Protein AF-0000000084557373 (afdb_homodimer)

Solvent-accessible surface area (backbone atoms only — not comparable to full-atom values): 52326 Å² total; per-residue (Å²): 118,69,63,63,52,48,53,54,51,51,52,50,38,44,52,50,26,46,49,53,50,55,56,46,58,67,79,45,56,65,69,60,87,58,61,68,63,51,48,52,53,48,24,50,53,45,36,50,50,51,52,53,46,55,56,51,35,72,73,43,64,88,55,47,82,65,44,51,60,53,51,51,50,51,53,52,50,52,50,45,64,73,46,31,59,96,45,66,69,60,52,51,45,53,49,46,47,50,52,27,47,60,58,34,40,48,45,40,31,49,40,50,47,50,55,52,50,58,54,45,51,58,51,48,53,50,52,51,53,56,46,60,70,61,66,75,57,59,68,69,60,49,51,53,53,43,53,51,49,50,51,50,49,54,52,50,48,52,50,51,36,51,48,49,40,51,49,52,46,49,53,53,52,50,56,43,50,70,50,48,63,80,59,82,62,86,72,51,75,71,58,46,48,64,63,42,49,48,29,52,40,44,42,49,46,42,53,48,52,52,50,58,40,37,48,69,55,90,44,62,68,62,55,53,44,71,66,34,57,65,51,50,54,46,40,31,51,44,36,52,42,53,53,48,46,45,44,49,46,46,49,33,46,43,32,32,55,50,17,54,51,32,43,52,52,30,54,52,46,52,51,49,42,53,52,51,50,51,49,48,53,54,52,47,49,52,50,51,51,48,50,54,31,44,53,48,37,50,50,32,50,50,54,50,48,50,48,57,68,56,63,75,84,84,72,67,62,58,59,51,50,42,52,50,48,32,49,51,29,49,42,61,64,36,38,74,46,76,24,79,40,70,69,54,14,51,54,47,32,54,50,46,50,53,29,53,76,68,61,30,48,71,49,77,53,46,61,48,66,91,83,57,68,64,60,67,65,52,52,46,52,35,49,51,39,52,52,50,51,38,53,60,34,27,68,63,38,82,77,91,30,46,35,37,37,40,40,53,73,59,88,57,32,40,38,41,37,40,37,20,34,30,70,71,81,80,49,66,51,92,88,50,93,58,68,41,54,84,56,81,61,63,92,69,31,50,56,48,67,48,49,35,39,54,50,20,41,73,36,76,26,44,70,49,79,46,81,43,75,58,88,97,41,32,32,41,35,41,37,39,34,34,48,52,66,75,75,78,72,80,122,121,69,62,62,54,47,52,52,51,50,52,49,38,44,53,50,27,45,49,53,48,54,55,46,57,69,77,44,56,64,69,60,86,58,61,69,63,51,49,53,52,49,25,51,54,46,37,51,50,51,53,54,46,54,55,51,34,72,72,42,65,88,57,45,82,63,42,50,62,53,50,53,49,49,52,52,49,52,50,44,62,73,47,30,57,96,45,65,71,59,52,51,46,54,48,44,47,49,53,28,49,59,58,34,41,48,45,40,31,50,41,51,47,51,52,52,50,58,54,45,50,58,51,48,53,51,54,50,51,57,46,58,72,62,66,76,58,61,68,69,61,50,50,53,52,45,53,52,49,50,51,50,48,52,51,49,48,51,49,51,37,52,50,50,43,53,51,52,46,50,53,55,52,49,55,41,51,70,50,49,64,79,59,80,62,86,72,51,75,71,58,46,47,65,62,40,50,50,29,53,40,45,41,47,46,42,51,47,52,52,50,59,41,38,48,70,54,90,46,62,69,62,55,52,44,69,65,33,58,66,51,49,57,46,40,31,49,44,36,53,42,51,52,46,45,45,46,48,45,47,50,33,48,43,33,33,54,49,17,54,52,32,43,52,52,30,54,52,45,53,51,48,41,52,53,52,51,51,49,49,52,53,50,48,50,51,49,52,51,49,50,54,33,44,53,49,37,52,52,33,50,51,51,50,48,51,49,58,69,55,65,75,84,87,72,66,61,56,58,51,50,42,53,50,49,32,51,51,30,49,44,62,64,37,39,74,46,76,22,79,40,70,69,53,14,50,53,46,33,52,51,46,51,54,28,53,75,69,62,31,48,73,47,76,53,48,62,50,66,91,83,57,68,63,60,66,65,52,51,46,51,33,50,52,40,52,52,51,50,38,52,57,34,28,69,63,38,82,76,90,29,46,36,39,36,39,42,53,73,60,90,57,33,41,38,42,38,40,39,20,34,32,71,70,81,81,50,66,50,93,88,50,95,56,66,41,54,85,58,82,62,64,93,70,34,48,55,47,67,50,48,36,39,54,50,20,42,75,37,75,27,42,72,48,79,47,80,43,74,58,87,96,40,32,32,42,34,42,36,38,33,34,46,51,65,76,76,78,71,81,122

Sequence (982 aa):
MYEEEYVLEALVHILNGWLSFWYGDLFLRRKYANRRKAAIIWITVYVVGQILYGRLVEAYPLYDRFTHVVSYILLLSLLQYFFFEKNLPRQVFVVVSFVAGWEILRFTVSPLAHAVLGLWSPFWGWLLEYFADRDLMPIESLTEYMLMLNRVAIVAVLAICRGLQLGLLFLYLRLIGRHFIRIDEEMTGQESWFLLIPCITVLCIDLTMRLMAYSVDNSALMIIYERVPETLVLLPVVSLLLLGIVVSSVILFRGVIQSKDEERKRLLLENRVADVQHQIEDLQDIYGDMRGLRHDLRGHIANLTAYIRNRSMGENKDLGAYLEGMEKTVARLDFADHTGNPMLDVILHQIRQQAKRKEIDFSVNFHYPKNASFDVYDVSIILNNALQNAIEACEKVKGARNIDLHSYEKGSLFFLEIENDYDGQLVWKTGAELPETTKAEKRVHGIGLDNIQRCARKYNGDVEIRALSKGDKQVFNLTVMLYHREEKSDNMYEEEYVLEALVHILNGWLSFWYGDLFLRRKYANRRKAAIIWITVYVVGQILYGRLVEAYPLYDRFTHVVSYILLLSLLQYFFFEKNLPRQVFVVVSFVAGWEILRFTVSPLAHAVLGLWSPFWGWLLEYFADRDLMPIESLTEYMLMLNRVAIVAVLAICRGLQLGLLFLYLRLIGRHFIRIDEEMTGQESWFLLIPCITVLCIDLTMRLMAYSVDNSALMIIYERVPETLVLLPVVSLLLLGIVVSSVILFRGVIQSKDEERKRLLLENRVADVQHQIEDLQDIYGDMRGLRHDLRGHIANLTAYIRNRSMGENKDLGAYLEGMEKTVARLDFADHTGNPMLDVILHQIRQQAKRKEIDFSVNFHYPKNASFDVYDVSIILNNALQNAIEACEKVKGARNIDLHSYEKGSLFFLEIENDYDGQLVWKTGAELPETTKAEKRVHGIGLDNIQRCARKYNGDVEIRALSKGDKQVFNLTVMLYHREEKSDN

Foldseek 3Di:
DVVLVVVLVLVLLLLLQQLLLVLCVLQFAWPDDDSVVLSVVSSVQSSVLVVVVVVVCVVPVVVPQPVVLVSQLVSQLVSCVPTGDDDVLRSSLSSLLLSLLLLLLCLQLVLVLLVVVVVVVVVLVVVLVVCVVVPPDDNVVSVVVSVVVNVVVSSVSVSVSSVVSSVVSNVLSVLLSVLQSVLPDRDDPVLSCLLVVLSVVSVVVSSVVVVVCCPPDVDDVNVCCVVPVVSSPVSSVVSVVSSVVNSVSSNVSSVVSVVVVVVVVVVVVVVVVVVVVVVVVLVVVLVVLVVVLVVQLVVLVVVLVVVVVVPDDDDPVVNVVSVVSNCVSVVLVQLVAPQVDPLVSSLSSVLVVVCVVLQAAEAEAHHDDPQFPADVVLVSLLVNLVSVLQSVQQSADPDHWYKYWHWDDDVQKIKIKIKIWGPPDFACDVPDPDTWAPDPPPVVTRVRVVSNQVSQVVQPKGKDWDWDDDDPTIMIMIMIMGGGDPDPPPD/DVVLVVVLVLVLLLLLQLLLLVLCVLQFAWPDDDSVVLSVVSSVQSSVLVVVVVVVCVVPVPVCQPVVLVSQLVSQLVSCVPTGDDDVLRSNLSSLLLSLLLLLLCLQLVLVLLVVVVVVVVVLVVVLVVCVVVPPDDNVVVVVVSVVVNVVVSSVSVSVSSVVSSVVSNVLSVLLSVLQSVLPDRDDPVLSCLLVVLSVVSVVVSSVVVVVCCPPDVDDVNVCCVVPVVSSPVSSVVSVVSSVVNSVSSNVSSVVSVVVVVVVVVVVVVVVVVVVVVVVVLVVVLVVLVVVLVVQLVVLVVVLVVVVVVPDDDDCPVNVVSVVSNCVSVVLVQLVAPQVDPLVSSLSSVLVVVCVVLQAAEAEAHHDDPQFQADVVLVSLLVNLVSVLQSVQQSADPDHWYKYWHWDDDVQKIKIKIKIWGPPDFACDVPDPDTWAPDPPPVVIRVRVVSNQVSQVVQPKGKDWDWDDDDPTIMIMIMIMGGGDDDPPPD

InterPro domains:
  IPR032834 Sensor histidine kinase NatK-like, C-terminal domain [PF14501] (376-467)
  IPR032834 Sensor histidine kinase NatK-like, C-terminal domain [cd16935] (343-482)
  IPR036890 Histidine kinase/HSP90-like ATPase superfamily [G3DSA:3.30.565.10] (331-483)
  IPR036890 Histidine kinase/HSP90-like ATPase superfamily [SSF55874] (339-467)

pLDDT: mean 78.46, std 14.44, range [26.12, 96.44]

Secondary structure (DSSP, 8-state):
-HHHHHHHHHHHHHHHHHHHHHHHHHHS-BSSS-HHHHHHHHHHHHHHHHHHHHHHHHH-GGGHHHHHHHHHHHHHHHHHHHHB---HHHHHHHHHHHHHHHHHTHHHHHHHHHHHHHHHHHHHHHHHHHHHHTT-S-HHHHHHHHHHHHHHHHHHHHHHHHHHHHHHHHHHHHHHHHHHTT--SPPPHHHHHHHHHHHHHHHHHHHHHHHHHHHTTSS-THHHHHH-TTHHHHHHHHHHHHHHHHHHHHHHHHHHHHHHHHHHH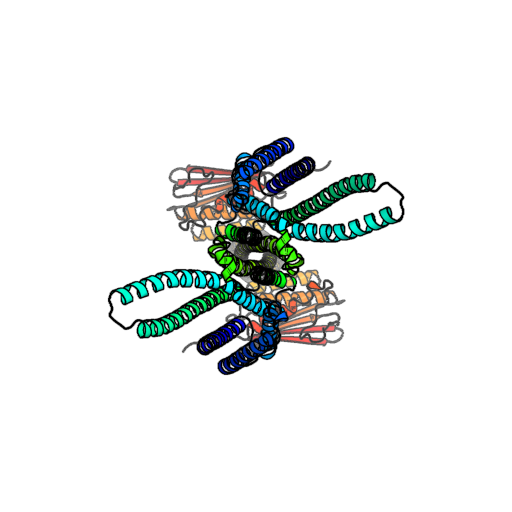HHHHHHHHHHHHHHHHHHHHHHHHHHHHHHHHHHHHHHHHHHHHS---S-THHHHHHHHHHHHHHHHHS-S---SSHHHHHHHHHHHHHHHHTT-EEEEE----TT-SS-HHHHHHHHHHHHHHHHHHHHTS-S--EEEEEEEEETTEEEEEEEEEE-S--B--TT-SSPBP--S-GGGTTHHHHHHHHHHHTTT-EEEEEEEEETTEEEEEEEEEEE--------/-HHHHHHHHHHHHHHHHHHHHHHHHHHS-BSSS-HHHHHHHHHHHHHHHHHHHHHHHHH-GGGHHHHHHHHHHHHHHHHHHHHB---HHHHHHHHHHHHHHHHHTHHHHHHHHHHHHHHHHHHHHHHHHHHHHTT-S-HHHHHHHHHHHHHHHHHHHHHHHHHHHHHHHHHHHHHHHHHHTT--SPPPHHHHHHHHHHHHHHHHHHHHHHHHHHHTTSS-THHHHHH-TTHHHHHHHHHHHHHHHHHHHHHHHHHHHHHHHHHHHHHHHHHHHHHHHHHHHHHHHHHHHHHHHHHHHHHHHHHHHHHHHS---S-THHHHHHHHHHHHHHHHHS-S---SSHHHHHHHHHHHHHHHHTT-EEEEE----TT-SS-HHHHHHHHHHHHHHHHHHHHTS-S--EEEEEEEEETTEEEEEEEEEE-S--B--TT-SSPBP--S-GGGTTHHHHHHHHHHHTTT-EEEEEEEEETTEEEEEEEEEEE--------

Structure (mmCIF, N/CA/C/O backbone):
data_AF-0000000084557373-model_v1
#
loop_
_entity.id
_entity.type
_entity.pdbx_description
1 polymer 'Sensor histidine kinase NatK-like C-terminal domain-containing protein'
#
loop_
_atom_site.group_PDB
_atom_site.id
_atom_site.type_symbol
_atom_site.label_atom_id
_atom_site.label_alt_id
_atom_site.label_comp_id
_atom_site.label_asym_id
_atom_site.label_entity_id
_atom_site.label_seq_id
_atom_site.pdbx_PDB_ins_code
_atom_site.Cartn_x
_atom_site.Cartn_y
_atom_site.Cartn_z
_atom_site.occupancy
_atom_site.B_iso_or_equiv
_atom_site.auth_seq_id
_atom_site.auth_comp_id
_atom_site.auth_asym_id
_atom_site.auth_atom_id
_atom_site.pdbx_PDB_model_num
ATOM 1 N N . MET A 1 1 ? 2.908 27.531 45.469 1 46.22 1 MET A N 1
ATOM 2 C CA . MET A 1 1 ? 2.24 27.312 44.188 1 46.22 1 MET A CA 1
ATOM 3 C C . MET A 1 1 ? 3.184 26.656 43.188 1 46.22 1 MET A C 1
ATOM 5 O O . MET A 1 1 ? 2.787 25.75 42.469 1 46.22 1 MET A O 1
ATOM 9 N N . TYR A 1 2 ? 4.523 27.031 43.562 1 58.41 2 TYR A N 1
ATOM 10 C CA . TYR A 1 2 ? 5.637 26.719 42.656 1 58.41 2 TYR A CA 1
ATOM 11 C C . TYR A 1 2 ? 6.129 25.281 42.906 1 58.41 2 TYR A C 1
ATOM 13 O O . TYR A 1 2 ? 6.453 24.578 41.938 1 58.41 2 TYR A O 1
ATOM 21 N N . GLU A 1 3 ? 5.84 24.828 44.219 1 62.72 3 GLU A N 1
ATOM 22 C CA . GLU A 1 3 ? 6.434 23.516 44.5 1 62.72 3 GLU A CA 1
ATOM 23 C C . GLU A 1 3 ? 5.586 22.391 43.906 1 62.72 3 GLU A C 1
ATOM 25 O O . GLU A 1 3 ? 6.121 21.438 43.344 1 62.72 3 GLU A O 1
ATOM 30 N N . GLU A 1 4 ? 4.262 22.484 44.031 1 68.12 4 GLU A N 1
ATOM 31 C CA . GLU A 1 4 ? 3.365 21.453 43.531 1 68.12 4 GLU A CA 1
ATOM 32 C C . GLU A 1 4 ? 3.449 21.344 42 1 68.12 4 GLU A C 1
ATOM 34 O O . GLU A 1 4 ? 3.379 20.25 41.438 1 68.12 4 GLU A O 1
ATOM 39 N N . GLU A 1 5 ? 3.67 22.375 41.469 1 75.44 5 GLU A N 1
ATOM 40 C CA . GLU A 1 5 ? 3.797 22.375 40 1 75.44 5 GLU A CA 1
ATOM 41 C C . GLU A 1 5 ? 5.066 21.656 39.562 1 75.44 5 GLU A C 1
ATOM 43 O O . GLU A 1 5 ? 5.062 20.953 38.562 1 75.44 5 GLU A O 1
ATOM 48 N N . TYR A 1 6 ? 5.996 21.656 40.531 1 78.19 6 TYR A N 1
ATOM 49 C CA . TYR A 1 6 ? 7.258 21 40.188 1 78.19 6 TYR A CA 1
ATOM 50 C C . TYR A 1 6 ? 7.137 19.484 40.312 1 78.19 6 TYR A C 1
ATOM 52 O O . TYR A 1 6 ? 7.707 18.75 39.5 1 78.19 6 TYR A O 1
ATOM 60 N N . VAL A 1 7 ? 6.312 19.094 41.312 1 83.19 7 VAL A N 1
ATOM 61 C CA . VAL A 1 7 ? 6.129 17.672 41.531 1 83.19 7 VAL A CA 1
ATOM 62 C C . VAL A 1 7 ? 5.344 17.078 40.344 1 83.19 7 VAL A C 1
ATOM 64 O O . VAL A 1 7 ? 5.66 15.992 39.875 1 83.19 7 VAL A O 1
ATOM 67 N N . LEU A 1 8 ? 4.363 17.766 39.938 1 85.75 8 LEU A N 1
ATOM 68 C CA . LEU A 1 8 ? 3.557 17.312 38.812 1 85.75 8 LEU A CA 1
ATOM 69 C C . LEU A 1 8 ? 4.398 17.203 37.562 1 85.75 8 LEU A C 1
ATOM 71 O O . LEU A 1 8 ? 4.277 16.234 36.812 1 85.75 8 LEU A O 1
ATOM 75 N N . GLU A 1 9 ? 5.25 18.109 37.344 1 86.38 9 GLU A N 1
ATOM 76 C CA . GLU A 1 9 ? 6.094 18.109 36.156 1 86.38 9 GLU A CA 1
ATOM 77 C C . GLU A 1 9 ? 7.09 16.953 36.188 1 86.38 9 GLU A C 1
ATOM 79 O O . GLU A 1 9 ? 7.371 16.328 35.156 1 86.38 9 GLU A O 1
ATOM 84 N N . ALA A 1 10 ? 7.539 16.688 37.406 1 86.94 10 ALA A N 1
ATOM 85 C CA . ALA A 1 10 ? 8.469 15.578 37.562 1 86.94 10 ALA A CA 1
ATOM 86 C C . ALA A 1 10 ? 7.785 14.242 37.281 1 86.94 10 ALA A C 1
ATOM 88 O O . ALA A 1 10 ? 8.359 13.375 36.625 1 86.94 10 ALA A O 1
ATOM 89 N N . LEU A 1 11 ? 6.555 14.109 37.719 1 90.19 11 LEU A N 1
ATOM 90 C CA . LEU A 1 11 ? 5.797 12.891 37.469 1 90.19 11 LEU A CA 1
ATOM 91 C C . LEU A 1 11 ? 5.512 12.719 35.969 1 90.19 11 LEU A C 1
ATOM 93 O O . LEU A 1 11 ? 5.562 11.609 35.438 1 90.19 11 LEU A O 1
ATOM 97 N N . VAL A 1 12 ? 5.223 13.797 35.344 1 91.44 12 VAL A N 1
ATOM 98 C CA . VAL A 1 12 ? 4.934 13.758 33.906 1 91.44 12 VAL A CA 1
ATOM 99 C C . VAL A 1 12 ? 6.184 13.352 33.156 1 91.44 12 VAL A C 1
ATOM 101 O O . VAL A 1 12 ? 6.109 12.555 32.219 1 91.44 12 VAL A O 1
ATOM 104 N N . HIS A 1 13 ? 7.32 13.859 33.594 1 91 13 HIS A N 1
ATOM 105 C CA . HIS A 1 13 ? 8.562 13.508 32.906 1 91 13 HIS A CA 1
ATOM 106 C C . HIS A 1 13 ? 8.906 12.039 33.094 1 91 13 HIS A C 1
ATOM 108 O O . HIS A 1 13 ? 9.445 11.391 32.188 1 91 13 HIS A O 1
ATOM 114 N N . ILE A 1 14 ? 8.562 11.523 34.25 1 93.06 14 ILE A N 1
ATOM 115 C CA . ILE A 1 14 ? 8.828 10.117 34.531 1 93.06 14 ILE A CA 1
ATOM 116 C C . ILE A 1 14 ? 7.949 9.242 33.625 1 93.06 14 ILE A C 1
ATOM 118 O O . ILE A 1 14 ? 8.438 8.297 33 1 93.06 14 ILE A O 1
ATOM 122 N N . LEU A 1 15 ? 6.715 9.562 33.562 1 93.5 15 LEU A N 1
ATOM 123 C CA . LEU A 1 15 ? 5.793 8.773 32.75 1 93.5 15 LEU A CA 1
ATOM 124 C C . LEU A 1 15 ? 6.129 8.898 31.266 1 93.5 15 LEU A C 1
ATOM 126 O O . LEU A 1 15 ? 6.02 7.922 30.516 1 93.5 15 LEU A O 1
ATOM 130 N N . ASN A 1 16 ? 6.492 10.094 30.828 1 93.5 16 ASN A N 1
ATOM 131 C CA . ASN A 1 16 ? 6.906 10.305 29.438 1 93.5 16 ASN A CA 1
ATOM 132 C C . ASN A 1 16 ? 8.18 9.531 29.109 1 93.5 16 ASN A C 1
ATOM 134 O O . ASN A 1 16 ? 8.328 9.023 28 1 93.5 16 ASN A O 1
ATOM 138 N N . GLY A 1 17 ? 9.055 9.523 30.141 1 93.81 17 GLY A N 1
ATOM 139 C CA . GLY A 1 17 ? 10.258 8.719 29.969 1 93.81 17 GLY A CA 1
ATOM 140 C C . GLY A 1 17 ? 9.961 7.234 29.828 1 93.81 17 GLY A C 1
ATOM 141 O O . GLY A 1 17 ? 10.555 6.555 28.984 1 93.81 17 GLY A O 1
ATOM 142 N N . TRP A 1 18 ? 9.039 6.824 30.547 1 94.19 18 TRP A N 1
ATOM 143 C CA . TRP A 1 18 ? 8.625 5.426 30.453 1 94.19 18 TRP A CA 1
ATOM 144 C C . TRP A 1 18 ? 7.977 5.137 29.109 1 94.19 18 TRP A C 1
ATOM 146 O O . TRP A 1 18 ? 8.258 4.109 28.484 1 94.19 18 TRP A O 1
ATOM 156 N N . LEU A 1 19 ? 7.145 5.953 28.656 1 94.5 19 LEU A N 1
ATOM 157 C CA . LEU A 1 19 ? 6.461 5.766 27.391 1 94.5 19 LEU A CA 1
ATOM 158 C C . LEU A 1 19 ? 7.453 5.754 26.234 1 94.5 19 LEU A C 1
ATOM 160 O O . LEU A 1 19 ? 7.297 4.992 25.281 1 94.5 19 LEU A O 1
ATOM 164 N N . SER A 1 20 ? 8.414 6.621 26.344 1 94.38 20 SER A N 1
ATOM 165 C CA . SER A 1 20 ? 9.414 6.684 25.281 1 94.38 20 SER A CA 1
ATOM 166 C C . SER A 1 20 ? 10.219 5.391 25.203 1 94.38 20 SER A C 1
ATOM 168 O O . SER A 1 20 ? 10.547 4.926 24.109 1 94.38 20 SER A O 1
ATOM 170 N N . PHE A 1 21 ? 10.508 4.832 26.344 1 94 21 PHE A N 1
ATOM 171 C CA . PHE A 1 21 ? 11.234 3.566 26.359 1 94 21 PHE A CA 1
ATOM 172 C C . PHE A 1 21 ? 10.359 2.432 25.844 1 94 21 PHE A C 1
ATOM 174 O O . PHE A 1 21 ? 10.805 1.617 25.031 1 94 21 PHE A O 1
ATOM 181 N N . TRP A 1 22 ? 9.188 2.375 26.312 1 92.81 22 TRP A N 1
ATOM 182 C CA . TRP A 1 22 ? 8.242 1.351 25.891 1 92.81 22 TRP A CA 1
ATOM 183 C C . TRP A 1 22 ? 8.031 1.396 24.391 1 92.81 22 TRP A C 1
ATOM 185 O O . TRP A 1 22 ? 8.023 0.357 23.719 1 92.81 22 TRP A O 1
ATOM 195 N N . TYR A 1 23 ? 7.926 2.557 23.844 1 93 23 TYR A N 1
ATOM 196 C CA . TYR A 1 23 ? 7.727 2.76 22.406 1 93 23 TYR A CA 1
ATOM 197 C C . TYR A 1 23 ? 8.953 2.32 21.625 1 93 23 TYR A C 1
ATOM 199 O O . TYR A 1 23 ? 8.836 1.675 20.578 1 93 23 TYR A O 1
ATOM 207 N N . GLY A 1 24 ? 10.086 2.65 22.125 1 90.31 24 GLY A N 1
ATOM 208 C CA . GLY A 1 24 ? 11.312 2.215 21.484 1 90.31 24 GLY A CA 1
ATOM 209 C C . GLY A 1 24 ? 11.5 0.708 21.5 1 90.31 24 GLY A C 1
ATOM 210 O O . GLY A 1 24 ? 11.938 0.12 20.516 1 90.31 24 GLY A O 1
ATOM 211 N N . ASP A 1 25 ? 11.086 0.146 22.547 1 89.81 25 ASP A N 1
ATOM 212 C CA . ASP A 1 25 ? 11.242 -1.294 22.734 1 89.81 25 ASP A CA 1
ATOM 213 C C . ASP A 1 25 ? 10.328 -2.07 21.781 1 89.81 25 ASP A C 1
ATOM 215 O O . ASP A 1 25 ? 10.586 -3.234 21.469 1 89.81 25 ASP A O 1
ATOM 219 N N . LEU A 1 26 ? 9.305 -1.461 21.359 1 86.81 26 LEU A N 1
ATOM 220 C CA . LEU A 1 26 ? 8.359 -2.104 20.453 1 86.81 26 LEU A CA 1
ATOM 221 C C . LEU A 1 26 ? 8.945 -2.213 19.047 1 86.81 26 LEU A C 1
ATOM 223 O O . LEU A 1 26 ? 8.648 -3.166 18.312 1 86.81 26 LEU A O 1
ATOM 227 N N . PHE A 1 27 ? 9.867 -1.275 18.672 1 85.75 27 PHE A N 1
ATOM 228 C CA . PHE A 1 27 ? 10.289 -1.181 17.281 1 85.75 27 PHE A CA 1
ATOM 229 C C . PHE A 1 27 ? 11.742 -1.629 17.125 1 85.75 27 PHE A C 1
ATOM 231 O O . PHE A 1 27 ? 12.148 -2.062 16.047 1 85.75 27 PHE A O 1
ATOM 238 N N . LEU A 1 28 ? 12.453 -1.455 18.172 1 86.31 28 LEU A N 1
ATOM 239 C CA . LEU A 1 28 ? 13.891 -1.649 18.047 1 86.31 28 LEU A CA 1
ATOM 240 C C . LEU A 1 28 ? 14.352 -2.848 18.875 1 86.31 28 LEU A C 1
ATOM 242 O O . LEU A 1 28 ? 13.672 -3.24 19.828 1 86.31 28 LEU A O 1
ATOM 246 N N . ARG A 1 29 ? 15.43 -3.393 18.422 1 86.19 29 ARG A N 1
ATOM 247 C CA . ARG A 1 29 ? 16.031 -4.504 19.156 1 86.19 29 ARG A CA 1
ATOM 248 C C . ARG A 1 29 ? 17 -4 20.219 1 86.19 29 ARG A C 1
ATOM 250 O O . ARG A 1 29 ? 17.891 -3.211 19.922 1 86.19 29 ARG A O 1
ATOM 257 N N . ARG A 1 30 ? 16.875 -4.449 21.406 1 88.5 30 ARG A N 1
ATOM 258 C CA . ARG A 1 30 ? 17.672 -3.99 22.547 1 88.5 30 ARG A CA 1
ATOM 259 C C . ARG A 1 30 ? 19.078 -4.602 22.516 1 88.5 30 ARG A C 1
ATOM 261 O O . ARG A 1 30 ? 19.234 -5.766 22.141 1 88.5 30 ARG A O 1
ATOM 268 N N . LYS A 1 31 ? 20.047 -3.744 22.922 1 88.81 31 LYS A N 1
ATOM 269 C CA . LYS A 1 31 ? 21.422 -4.23 23.062 1 88.81 31 LYS A CA 1
ATOM 270 C C . LYS A 1 31 ? 21.594 -5.035 24.344 1 88.81 31 LYS A C 1
ATOM 272 O O . LYS A 1 31 ? 22.375 -5.988 24.391 1 88.81 31 LYS A O 1
ATOM 277 N N . TYR A 1 32 ? 20.797 -4.586 25.297 1 86.88 32 TYR A N 1
ATOM 278 C CA . TYR A 1 32 ? 20.969 -5.184 26.625 1 86.88 32 TYR A CA 1
ATOM 279 C C . TYR A 1 32 ? 19.875 -6.203 26.906 1 86.88 32 TYR A C 1
ATOM 281 O O . TYR A 1 32 ? 18.719 -6.008 26.516 1 86.88 32 TYR A O 1
ATOM 289 N N . ALA A 1 33 ? 20.172 -7.199 27.641 1 84.44 33 ALA A N 1
ATOM 290 C CA . ALA A 1 33 ? 19.266 -8.32 27.891 1 84.44 33 ALA A CA 1
ATOM 291 C C . ALA A 1 33 ? 18.281 -8 29 1 84.44 33 ALA A C 1
ATOM 293 O O . ALA A 1 33 ? 17.109 -8.375 28.922 1 84.44 33 ALA A O 1
ATOM 294 N N . ASN A 1 34 ? 18.703 -7.234 30.016 1 90.12 34 ASN A N 1
ATOM 295 C CA . ASN A 1 34 ? 17.812 -6.949 31.125 1 90.12 34 ASN A CA 1
ATOM 296 C C . ASN A 1 34 ? 16.922 -5.75 30.844 1 90.12 34 ASN A C 1
ATOM 298 O O . ASN A 1 34 ? 17.359 -4.602 30.906 1 90.12 34 ASN A O 1
ATOM 302 N N . ARG A 1 35 ? 15.719 -5.91 30.719 1 90.31 35 ARG A N 1
ATOM 303 C CA . ARG A 1 35 ? 14.766 -4.879 30.328 1 90.31 35 ARG A CA 1
ATOM 304 C C . ARG A 1 35 ? 14.508 -3.904 31.469 1 90.31 35 ARG A C 1
ATOM 306 O O . ARG A 1 35 ? 14.438 -2.691 31.25 1 90.31 35 ARG A O 1
ATOM 313 N N . ARG A 1 36 ? 14.367 -4.395 32.656 1 91.56 36 ARG A N 1
ATOM 314 C CA . ARG A 1 36 ? 14.016 -3.557 33.812 1 91.56 36 ARG A CA 1
ATOM 315 C C . ARG A 1 36 ? 15.141 -2.58 34.125 1 91.56 36 ARG A C 1
ATOM 317 O O . ARG A 1 36 ? 14.898 -1.392 34.344 1 91.56 36 ARG A O 1
ATOM 324 N N . LYS A 1 37 ? 16.344 -3.033 34.156 1 91.75 37 LYS A N 1
ATOM 325 C CA . LYS A 1 37 ? 17.484 -2.164 34.438 1 91.75 37 LYS A CA 1
ATOM 326 C C . LYS A 1 37 ? 17.641 -1.112 33.344 1 91.75 37 LYS A C 1
ATOM 328 O O . LYS A 1 37 ? 17.922 0.054 33.656 1 91.75 37 LYS A O 1
ATOM 333 N N . ALA A 1 38 ? 17.5 -1.519 32.188 1 92.19 38 ALA A N 1
ATOM 334 C CA . ALA A 1 38 ? 17.609 -0.588 31.078 1 92.19 38 ALA A CA 1
ATOM 335 C C . ALA A 1 38 ? 16.531 0.491 31.141 1 92.19 38 ALA A C 1
ATOM 337 O O . ALA A 1 38 ? 16.812 1.665 30.875 1 92.19 38 ALA A O 1
ATOM 338 N N . ALA A 1 39 ? 15.359 0.1 31.5 1 93.38 39 ALA A N 1
ATOM 339 C CA . ALA A 1 39 ? 14.25 1.044 31.609 1 93.38 39 ALA A CA 1
ATOM 340 C C . ALA A 1 39 ? 14.508 2.07 32.719 1 93.38 39 ALA A C 1
ATOM 342 O O . ALA A 1 39 ? 14.258 3.264 32.531 1 93.38 39 ALA A O 1
ATOM 343 N N . ILE A 1 40 ? 15.016 1.615 33.812 1 94.25 40 ILE A N 1
ATOM 344 C CA . ILE A 1 40 ? 15.266 2.498 34.938 1 94.25 40 ILE A CA 1
ATOM 345 C C . ILE A 1 40 ? 16.344 3.508 34.562 1 94.25 40 ILE A C 1
ATOM 347 O O . ILE A 1 40 ? 16.219 4.703 34.844 1 94.25 40 ILE A O 1
ATOM 351 N N . ILE A 1 41 ? 17.375 3.059 33.938 1 93.44 41 ILE A N 1
ATOM 352 C CA . ILE A 1 41 ? 18.469 3.949 33.531 1 93.44 41 ILE A CA 1
ATOM 353 C C . ILE A 1 41 ? 17.953 4.945 32.469 1 93.44 41 ILE A C 1
ATOM 355 O O . ILE A 1 41 ? 18.281 6.133 32.531 1 93.44 41 ILE A O 1
ATOM 359 N N . TRP A 1 42 ? 17.156 4.453 31.562 1 94.25 42 TRP A N 1
ATOM 360 C CA . TRP A 1 42 ? 16.578 5.301 30.531 1 94.25 42 TRP A CA 1
ATOM 361 C C . TRP A 1 42 ? 15.734 6.41 31.156 1 94.25 42 TRP A C 1
ATOM 363 O O . TRP A 1 42 ? 15.891 7.586 30.812 1 94.25 42 TRP A O 1
ATOM 373 N N . ILE A 1 43 ? 14.914 6.039 32.062 1 94.75 43 ILE A N 1
ATOM 374 C CA . ILE A 1 43 ? 13.992 6.98 32.688 1 94.75 43 ILE A CA 1
ATOM 375 C C . ILE A 1 43 ? 14.773 8 33.5 1 94.75 43 ILE A C 1
ATOM 377 O O . ILE A 1 43 ? 14.484 9.195 33.469 1 94.75 43 ILE A O 1
ATOM 381 N N . THR A 1 44 ? 15.789 7.559 34.188 1 93.56 44 THR A N 1
ATOM 382 C CA . THR A 1 44 ? 16.594 8.445 35 1 93.56 44 THR A CA 1
ATOM 383 C C . THR A 1 44 ? 17.328 9.469 34.156 1 93.56 44 THR A C 1
ATOM 385 O O . THR A 1 44 ? 17.328 10.664 34.438 1 93.56 44 THR A O 1
ATOM 388 N N . VAL A 1 45 ? 17.938 9.039 33.094 1 92.75 45 VAL A N 1
ATOM 389 C CA . VAL A 1 45 ? 18.688 9.93 32.219 1 92.75 45 VAL A CA 1
ATOM 390 C C . VAL A 1 45 ? 17.734 10.906 31.531 1 92.75 45 VAL A C 1
ATOM 392 O O . VAL A 1 45 ? 18.047 12.078 31.359 1 92.75 45 VAL A O 1
ATOM 395 N N . TYR A 1 46 ? 16.578 10.352 31.156 1 93 46 TYR A N 1
ATOM 396 C CA . TYR A 1 46 ? 15.578 11.18 30.5 1 93 46 TYR A CA 1
ATOM 397 C C . TYR A 1 46 ? 15.102 12.297 31.438 1 93 46 TYR A C 1
ATOM 399 O O . TYR A 1 46 ? 15.023 13.461 31.031 1 93 46 TYR A O 1
ATOM 407 N N . VAL A 1 47 ? 14.797 11.969 32.656 1 91.75 47 VAL A N 1
ATOM 408 C CA . VAL A 1 47 ? 14.273 12.93 33.625 1 91.75 47 VAL A CA 1
ATOM 409 C C . VAL A 1 47 ? 15.352 13.945 33.969 1 91.75 47 VAL A C 1
ATOM 411 O O . VAL A 1 47 ? 15.094 15.148 34.031 1 91.75 47 VAL A O 1
ATOM 414 N N . VAL A 1 48 ? 16.547 13.5 34.125 1 90.19 48 VAL A N 1
ATOM 415 C CA . VAL A 1 48 ? 17.656 14.391 34.469 1 90.19 48 VAL A CA 1
ATOM 416 C C . VAL A 1 48 ? 17.922 15.336 33.281 1 90.19 48 VAL A C 1
ATOM 418 O O . VAL A 1 48 ? 18.188 16.531 33.5 1 90.19 48 VAL A O 1
ATOM 421 N N . GLY A 1 49 ? 17.859 14.797 32.125 1 87.81 49 GLY A N 1
ATOM 422 C CA . GLY A 1 49 ? 18.047 15.625 30.938 1 87.81 49 GLY A CA 1
ATOM 423 C C . GLY A 1 49 ? 17 16.719 30.812 1 87.81 49 GLY A C 1
ATOM 424 O O . GLY A 1 49 ? 17.312 17.844 30.453 1 87.81 49 GLY A O 1
ATOM 425 N N . GLN A 1 50 ? 15.773 16.359 31.141 1 86 50 GLN A N 1
ATOM 426 C CA . GLN A 1 50 ? 14.688 17.328 31.016 1 86 50 GLN A CA 1
ATOM 427 C C . GLN A 1 50 ? 14.789 18.406 32.094 1 86 50 GLN A C 1
ATOM 429 O O . GLN A 1 50 ? 14.516 19.578 31.844 1 86 50 GLN A O 1
ATOM 434 N N . ILE A 1 51 ? 15.219 18 33.281 1 82.44 51 ILE A N 1
ATOM 435 C CA . ILE A 1 51 ? 15.367 18.953 34.375 1 82.44 51 ILE A CA 1
ATOM 436 C C . ILE A 1 51 ? 16.531 19.906 34.062 1 82.44 51 ILE A C 1
ATOM 438 O O . ILE A 1 51 ? 16.422 21.109 34.281 1 82.44 51 ILE A O 1
ATOM 442 N N . LEU A 1 52 ? 17.594 19.391 33.531 1 82.81 52 LEU A N 1
ATOM 443 C CA . LEU A 1 52 ? 18.75 20.203 33.156 1 82.81 52 LEU A CA 1
ATOM 444 C C . LEU A 1 52 ? 18.391 21.203 32.062 1 82.81 52 LEU A C 1
ATOM 446 O O . LEU A 1 52 ? 18.828 22.344 32.094 1 82.81 52 LEU A O 1
ATOM 450 N N . TYR A 1 53 ? 17.562 20.734 31.172 1 81.19 53 TYR A N 1
ATOM 451 C CA . TYR A 1 53 ? 17.125 21.625 30.109 1 81.19 53 TYR A CA 1
ATOM 452 C C . TYR A 1 53 ? 16.234 22.734 30.656 1 81.19 53 TYR A C 1
ATOM 454 O O . TYR A 1 53 ? 16.344 23.891 30.25 1 81.19 53 TYR A O 1
ATOM 462 N N . GLY A 1 54 ? 15.32 22.391 31.469 1 76 54 GLY A N 1
ATOM 463 C CA . GLY A 1 54 ? 14.461 23.406 32.062 1 76 54 GLY A CA 1
ATOM 464 C C . GLY A 1 54 ? 15.242 24.5 32.781 1 76 54 GLY A C 1
ATOM 465 O O . GLY A 1 54 ? 14.898 25.672 32.656 1 76 54 GLY A O 1
ATOM 466 N N . ARG A 1 55 ? 16.281 24.188 33.375 1 77.19 55 ARG A N 1
ATOM 467 C CA . ARG A 1 55 ? 17.109 25.156 34.094 1 77.19 55 ARG A CA 1
ATOM 468 C C . ARG A 1 55 ? 17.922 26 33.125 1 77.19 55 ARG A C 1
ATOM 470 O O . ARG A 1 55 ? 18.156 27.172 33.344 1 77.19 55 ARG A O 1
ATOM 477 N N . LEU A 1 56 ? 18.297 25.406 32 1 75.38 56 LEU A N 1
ATOM 478 C CA . LEU A 1 56 ? 19.062 26.125 30.984 1 75.38 56 LEU A CA 1
ATOM 479 C C . LEU A 1 56 ? 18.203 27.172 30.297 1 75.38 56 LEU A C 1
ATOM 481 O O . LEU A 1 56 ? 18.688 28.266 29.984 1 75.38 56 LEU A O 1
ATOM 485 N N . VAL A 1 57 ? 16.938 26.828 30.062 1 73.94 57 VAL A N 1
ATOM 486 C CA . VAL A 1 57 ? 16.016 27.734 29.391 1 73.94 57 VAL A CA 1
ATOM 487 C C . VAL A 1 57 ? 15.688 28.906 30.328 1 73.94 57 VAL A C 1
ATOM 489 O O . VAL A 1 57 ? 15.492 30.031 29.859 1 73.94 57 VAL A O 1
ATOM 492 N N . GLU A 1 58 ? 15.5 28.625 31.562 1 69.81 58 GLU A N 1
ATOM 493 C CA . GLU A 1 58 ? 15.266 29.703 32.531 1 69.81 58 GLU A CA 1
ATOM 494 C C . GLU A 1 58 ? 16.438 30.688 32.562 1 69.81 58 GLU A C 1
ATOM 496 O O . GLU A 1 58 ? 16.234 31.891 32.688 1 69.81 58 GLU A O 1
ATOM 501 N N . ALA A 1 59 ? 17.516 30.219 32.281 1 66.12 59 ALA A N 1
ATOM 502 C CA . ALA A 1 59 ? 18.719 31.062 32.312 1 66.12 59 ALA A CA 1
ATOM 503 C C . ALA A 1 59 ? 18.859 31.828 31 1 66.12 59 ALA A C 1
ATOM 505 O O . ALA A 1 59 ? 19.359 32.969 31 1 66.12 59 ALA A O 1
ATOM 506 N N . TYR A 1 60 ? 18.422 31.234 29.859 1 61.94 60 TYR A N 1
ATOM 507 C CA . TYR A 1 60 ? 18.531 31.875 28.547 1 61.94 60 TYR A CA 1
ATOM 508 C C . TYR A 1 60 ? 17.188 31.859 27.828 1 61.94 60 TYR A C 1
ATOM 510 O O . TYR A 1 60 ? 16.891 30.953 27.062 1 61.94 60 TYR A O 1
ATOM 518 N N . PRO A 1 61 ? 16.266 32.812 28.031 1 56.78 61 PRO A N 1
ATOM 519 C CA . PRO A 1 61 ? 14.875 32.812 27.578 1 56.78 61 PRO A CA 1
ATOM 520 C C . PRO A 1 61 ? 14.758 32.875 26.062 1 56.78 61 PRO A C 1
ATOM 522 O O . PRO A 1 61 ? 13.742 32.438 25.5 1 56.78 61 PRO A O 1
ATOM 525 N N . LEU A 1 62 ? 15.641 33.531 25.406 1 50.62 62 LEU A N 1
ATOM 526 C CA . LEU A 1 62 ? 15.539 33.812 23.984 1 50.62 62 LEU A CA 1
ATOM 527 C C . LEU A 1 62 ? 15.32 32.531 23.172 1 50.62 62 LEU A C 1
ATOM 529 O O . LEU A 1 62 ? 14.625 32.562 22.156 1 50.62 62 LEU A O 1
ATOM 533 N N . TYR A 1 63 ? 16.016 31.516 23.656 1 51.53 63 TYR A N 1
ATOM 534 C CA . TYR A 1 63 ? 16.25 30.344 22.797 1 51.53 63 TYR A CA 1
ATOM 535 C C . TYR A 1 63 ? 15.156 29.297 23 1 51.53 63 TYR A C 1
ATOM 537 O O . TYR A 1 63 ? 15.211 28.219 22.422 1 51.53 63 TYR A O 1
ATOM 545 N N . ASP A 1 64 ? 14.102 29.5 23.734 1 57.53 64 ASP A N 1
ATOM 546 C CA . ASP A 1 64 ? 13.242 28.484 24.328 1 57.53 64 ASP A CA 1
ATOM 547 C C . ASP A 1 64 ? 12.352 27.828 23.266 1 57.53 64 ASP A C 1
ATOM 549 O O . ASP A 1 64 ? 12.094 26.625 23.328 1 57.53 64 ASP A O 1
ATOM 553 N N . ARG A 1 65 ? 12.086 28.578 22.141 1 58.03 65 ARG A N 1
ATOM 554 C CA . ARG A 1 65 ? 10.945 28.219 21.312 1 58.03 65 ARG A CA 1
ATOM 555 C C . ARG A 1 65 ? 11.273 27.031 20.406 1 58.03 65 ARG A C 1
ATOM 557 O O . ARG A 1 65 ? 10.461 26.125 20.234 1 58.03 65 ARG A O 1
ATOM 564 N N . PHE A 1 66 ? 12.469 27.109 19.875 1 63.81 66 PHE A N 1
ATOM 565 C CA . PHE A 1 66 ? 12.914 26.094 18.922 1 63.81 66 PHE A CA 1
ATOM 566 C C . PHE A 1 66 ? 13.828 25.078 19.594 1 63.81 66 PHE A C 1
ATOM 568 O O . PHE A 1 66 ? 13.859 23.906 19.188 1 63.81 66 PHE A O 1
ATOM 575 N N . THR A 1 67 ? 14.195 25.5 20.656 1 70.44 67 THR A N 1
ATOM 576 C CA . THR A 1 67 ? 15.32 24.734 21.188 1 70.44 67 THR A CA 1
ATOM 577 C C . THR A 1 67 ? 14.828 23.547 22 1 70.44 67 THR A C 1
ATOM 579 O O . THR A 1 67 ? 15.531 22.531 22.125 1 70.44 67 THR A O 1
ATOM 582 N N . HIS A 1 68 ? 13.531 23.672 22.375 1 77.94 68 HIS A N 1
ATOM 583 C CA . HIS A 1 68 ? 13.039 22.562 23.188 1 77.94 68 HIS A CA 1
ATOM 584 C C . HIS A 1 68 ? 12.859 21.297 22.344 1 77.94 68 HIS A C 1
ATOM 586 O O . HIS A 1 68 ? 13.281 20.219 22.75 1 77.94 68 HIS A O 1
ATOM 592 N N . VAL A 1 69 ? 12.383 21.453 21.172 1 84.12 69 VAL A N 1
ATOM 593 C CA . VAL A 1 69 ? 12.109 20.312 20.312 1 84.12 69 VAL A CA 1
ATOM 594 C C . VAL A 1 69 ? 13.414 19.672 19.875 1 84.12 69 VAL A C 1
ATOM 596 O O . VAL A 1 69 ? 13.547 18.438 19.875 1 84.12 69 VAL A O 1
ATOM 599 N N . VAL A 1 70 ? 14.383 20.484 19.594 1 84.88 70 VAL A N 1
ATOM 600 C CA . VAL A 1 70 ? 15.664 19.984 19.109 1 84.88 70 VAL A CA 1
ATOM 601 C C . VAL A 1 70 ? 16.391 19.25 20.234 1 84.88 70 VAL A C 1
ATOM 603 O O . VAL A 1 70 ? 16.984 18.203 20 1 84.88 70 VAL A O 1
ATOM 606 N N . SER A 1 71 ? 16.312 19.844 21.422 1 85 71 SER A N 1
ATOM 607 C CA . SER A 1 71 ? 16.953 19.219 22.562 1 85 71 SER A CA 1
ATOM 608 C C . SER A 1 71 ? 16.312 17.875 22.891 1 85 71 SER A C 1
ATOM 610 O O . SER A 1 71 ? 16.984 16.922 23.25 1 85 71 SER A O 1
ATOM 612 N N . TYR A 1 72 ? 14.969 17.828 22.703 1 88.19 72 TYR A N 1
ATOM 613 C CA . TYR A 1 72 ? 14.227 16.594 22.938 1 88.19 72 TYR A CA 1
ATOM 614 C C . TYR A 1 72 ? 14.633 15.508 21.953 1 88.19 72 TYR A C 1
ATOM 616 O O . TYR A 1 72 ? 14.875 14.359 22.344 1 88.19 72 TYR A O 1
ATOM 624 N N . ILE A 1 73 ? 14.797 15.906 20.719 1 90.81 73 ILE A N 1
ATOM 625 C CA . ILE A 1 73 ? 15.156 14.977 19.656 1 90.81 73 ILE A CA 1
ATOM 626 C C . ILE A 1 73 ? 16.578 14.469 19.875 1 90.81 73 ILE A C 1
ATOM 628 O O . ILE A 1 73 ? 16.859 13.273 19.734 1 90.81 73 ILE A O 1
ATOM 632 N N . LEU A 1 74 ? 17.422 15.344 20.281 1 90.75 74 LEU A N 1
ATOM 633 C CA . LEU A 1 74 ? 18.828 14.977 20.484 1 90.75 74 LEU A CA 1
ATOM 634 C C . LEU A 1 74 ? 18.969 14.031 21.672 1 90.75 74 LEU A C 1
ATOM 636 O O . LEU A 1 74 ? 19.719 13.055 21.609 1 90.75 74 LEU A O 1
ATOM 640 N N . LEU A 1 75 ? 18.297 14.344 22.734 1 92.56 75 LEU A N 1
ATOM 641 C CA . LEU A 1 75 ? 18.359 13.508 23.938 1 92.56 75 LEU A CA 1
ATOM 642 C C . LEU A 1 75 ? 17.859 12.102 23.641 1 92.56 75 LEU A C 1
ATOM 644 O O . LEU A 1 75 ? 18.531 11.117 24 1 92.56 75 LEU A O 1
ATOM 648 N N . LEU A 1 76 ? 16.75 11.977 22.969 1 94 76 LEU A N 1
ATOM 649 C CA . LEU A 1 76 ? 16.172 10.664 22.688 1 94 76 LEU A CA 1
ATOM 650 C C . LEU A 1 76 ? 17.031 9.914 21.672 1 94 76 LEU A C 1
ATOM 652 O O . LEU A 1 76 ? 17.156 8.688 21.75 1 94 76 LEU A O 1
ATOM 656 N N . SER A 1 77 ? 17.609 10.672 20.766 1 93.38 77 SER A N 1
ATOM 657 C CA . SER A 1 77 ? 18.484 10.031 19.781 1 93.38 77 SER A CA 1
ATOM 658 C C . SER A 1 77 ? 19.719 9.461 20.453 1 93.38 77 SER A C 1
ATOM 660 O O . SER A 1 77 ? 20.188 8.375 20.094 1 93.38 77 SER A O 1
ATOM 662 N N . LEU A 1 78 ? 20.234 10.203 21.359 1 92.81 78 LEU A N 1
ATOM 663 C CA . LEU A 1 78 ? 21.406 9.734 22.109 1 92.81 78 LEU A CA 1
ATOM 664 C C . LEU A 1 78 ? 21.062 8.492 22.922 1 92.81 78 LEU A C 1
ATOM 666 O O . LEU A 1 78 ? 21.859 7.543 22.969 1 92.81 78 LEU A O 1
ATOM 670 N N . LEU A 1 79 ? 19.984 8.508 23.547 1 93.62 79 LEU A N 1
ATOM 671 C CA . LEU A 1 79 ? 19.562 7.355 24.328 1 93.62 79 LEU A CA 1
ATOM 672 C C . LEU A 1 79 ? 19.359 6.129 23.438 1 93.62 79 LEU A C 1
ATOM 674 O O . LEU A 1 79 ? 19.75 5.023 23.812 1 93.62 79 LEU A O 1
ATOM 678 N N . GLN A 1 80 ? 18.781 6.32 22.328 1 92.62 80 GLN A N 1
ATOM 679 C CA . GLN A 1 80 ? 18.547 5.203 21.422 1 92.62 80 GLN A CA 1
ATOM 680 C C . GLN A 1 80 ? 19.859 4.637 20.891 1 92.62 80 GLN A C 1
ATOM 682 O O . GLN A 1 80 ? 19.984 3.43 20.672 1 92.62 80 GLN A O 1
ATOM 687 N N . TYR A 1 81 ? 20.781 5.535 20.656 1 91.19 81 TYR A N 1
ATOM 688 C CA . TYR A 1 81 ? 22.094 5.121 20.172 1 91.19 81 TYR A CA 1
ATOM 689 C C . TYR A 1 81 ? 22.781 4.195 21.156 1 91.19 81 TYR A C 1
ATOM 691 O O . TYR A 1 81 ? 23.422 3.215 20.766 1 91.19 81 TYR A O 1
ATOM 699 N N . PHE A 1 82 ? 22.578 4.398 22.391 1 91.81 82 PHE A N 1
ATOM 700 C CA . PHE A 1 82 ? 23.266 3.631 23.422 1 91.81 82 PHE A CA 1
ATOM 701 C C . PHE A 1 82 ? 22.484 2.369 23.766 1 91.81 82 PHE A C 1
ATOM 703 O O . PHE A 1 82 ? 23.078 1.341 24.109 1 91.81 82 PHE A O 1
ATOM 710 N N . PHE A 1 83 ? 21.25 2.307 23.672 1 92.5 83 PHE A N 1
ATOM 711 C CA . PHE A 1 83 ? 20.453 1.221 24.25 1 92.5 83 PHE A CA 1
ATOM 712 C C . PHE A 1 83 ? 19.969 0.272 23.156 1 92.5 83 PHE A C 1
ATOM 714 O O . PHE A 1 83 ? 19.609 -0.871 23.453 1 92.5 83 PHE A O 1
ATOM 721 N N . PHE A 1 84 ? 19.938 0.656 21.891 1 91.56 84 PHE A N 1
ATOM 722 C CA . PHE A 1 84 ? 19.375 -0.177 20.828 1 91.56 84 PHE A CA 1
ATOM 723 C C . PHE A 1 84 ? 20.391 -0.419 19.734 1 91.56 84 PHE A C 1
ATOM 725 O O . PHE A 1 84 ? 21.375 0.298 19.625 1 91.56 84 PHE A O 1
ATOM 732 N N . GLU A 1 85 ? 20.094 -1.5 18.969 1 89.5 85 GLU A N 1
ATOM 733 C CA . GLU A 1 85 ? 20.969 -1.827 17.828 1 89.5 85 GLU A CA 1
ATOM 734 C C . GLU A 1 85 ? 20.797 -0.812 16.703 1 89.5 85 GLU A C 1
ATOM 736 O O . GLU A 1 85 ? 19.766 -0.149 16.594 1 89.5 85 GLU A O 1
ATOM 741 N N . LYS A 1 86 ? 21.781 -0.809 15.852 1 85.69 86 LYS A N 1
ATOM 742 C CA . LYS A 1 86 ? 21.844 0.236 14.836 1 85.69 86 LYS A CA 1
ATOM 743 C C . LYS A 1 86 ? 20.859 -0.049 13.695 1 85.69 86 LYS A C 1
ATOM 745 O O . LYS A 1 86 ? 20.953 -1.091 13.047 1 85.69 86 LYS A O 1
ATOM 750 N N . ASN A 1 87 ? 19.875 0.815 13.625 1 85.75 87 ASN A N 1
ATOM 751 C CA . ASN A 1 87 ? 18.922 0.929 12.531 1 85.75 87 ASN A CA 1
ATOM 752 C C . ASN A 1 87 ? 18.438 2.367 12.344 1 85.75 87 ASN A C 1
ATOM 754 O O . ASN A 1 87 ? 17.406 2.762 12.898 1 85.75 87 ASN A O 1
ATOM 758 N N . LEU A 1 88 ? 19.094 3.027 11.57 1 86.81 88 LEU A N 1
ATOM 759 C CA . LEU A 1 88 ? 18.984 4.48 11.516 1 86.81 88 LEU A CA 1
ATOM 760 C C . LEU A 1 88 ? 17.578 4.902 11.07 1 86.81 88 LEU A C 1
ATOM 762 O O . LEU A 1 88 ? 16.953 5.742 11.711 1 86.81 88 LEU A O 1
ATOM 766 N N . PRO A 1 89 ? 17.031 4.289 10.008 1 85.44 89 PRO A N 1
ATOM 767 C CA . PRO A 1 89 ? 15.719 4.77 9.562 1 85.44 89 PRO A CA 1
ATOM 768 C C . PRO A 1 89 ? 14.617 4.5 10.586 1 85.44 89 PRO A C 1
ATOM 770 O O . PRO A 1 89 ? 13.758 5.355 10.805 1 85.44 89 PRO A O 1
ATOM 773 N N . ARG A 1 90 ? 14.703 3.469 11.273 1 87.69 90 ARG A N 1
ATOM 774 C CA . ARG A 1 90 ? 13.688 3.143 12.266 1 87.69 90 ARG A CA 1
ATOM 775 C C . ARG A 1 90 ? 13.867 3.99 13.523 1 87.69 90 ARG A C 1
ATOM 777 O O . ARG A 1 90 ? 12.883 4.426 14.125 1 87.69 90 ARG A O 1
ATOM 784 N N . GLN A 1 91 ? 15.07 4.203 13.859 1 90.69 91 GLN A N 1
ATOM 785 C CA . GLN A 1 91 ? 15.359 4.992 15.047 1 90.69 91 GLN A CA 1
ATOM 786 C C . GLN A 1 91 ? 14.891 6.434 14.883 1 90.69 91 GLN A C 1
ATOM 788 O O . GLN A 1 91 ? 14.289 7.008 15.789 1 90.69 91 GLN A O 1
ATOM 793 N N . VAL A 1 92 ? 15.18 6.922 13.68 1 91.31 92 VAL A N 1
ATOM 794 C CA . VAL A 1 92 ? 14.781 8.305 13.414 1 91.31 92 VAL A CA 1
ATOM 795 C C . VAL A 1 92 ? 13.258 8.406 13.414 1 91.31 92 VAL A C 1
ATOM 797 O O . VAL A 1 92 ? 12.695 9.352 13.969 1 91.31 92 VAL A O 1
ATOM 800 N N . PHE A 1 93 ? 12.586 7.438 12.875 1 91.75 93 PHE A N 1
ATOM 801 C CA . PHE A 1 93 ? 11.125 7.449 12.836 1 91.75 93 PHE A CA 1
ATOM 802 C C . PHE A 1 93 ? 10.539 7.375 14.242 1 91.75 93 PHE A C 1
ATOM 804 O O . PHE A 1 93 ? 9.602 8.102 14.57 1 91.75 93 PHE A O 1
ATOM 811 N N . VAL A 1 94 ? 11.109 6.586 15.07 1 92.38 94 VAL A N 1
ATOM 812 C CA . VAL A 1 94 ? 10.602 6.383 16.422 1 92.38 94 VAL A CA 1
ATOM 813 C C . VAL A 1 94 ? 10.766 7.66 17.234 1 92.38 94 VAL A C 1
ATOM 815 O O . VAL A 1 94 ? 9.844 8.078 17.938 1 92.38 94 VAL A O 1
ATOM 818 N N . VAL A 1 95 ? 11.836 8.32 17.078 1 94.62 95 VAL A N 1
ATOM 819 C CA . VAL A 1 95 ? 12.117 9.531 17.844 1 94.62 95 VAL A CA 1
ATOM 820 C C . VAL A 1 95 ? 11.219 10.664 17.375 1 94.62 95 VAL A C 1
ATOM 822 O O . VAL A 1 95 ? 10.547 11.32 18.172 1 94.62 95 VAL A O 1
ATOM 825 N N . VAL A 1 96 ? 11.156 10.812 16.078 1 93.88 96 VAL A N 1
ATOM 826 C CA . VAL A 1 96 ? 10.438 11.953 15.523 1 93.88 96 VAL A CA 1
ATOM 827 C C . VAL A 1 96 ? 8.93 11.758 15.711 1 93.88 96 VAL A C 1
ATOM 829 O O . VAL A 1 96 ? 8.211 12.711 16.016 1 93.88 96 VAL A O 1
ATOM 832 N N . SER A 1 97 ? 8.477 10.57 15.57 1 94.44 97 SER A N 1
ATOM 833 C CA . SER A 1 97 ? 7.055 10.312 15.758 1 94.44 97 SER A CA 1
ATOM 834 C C . SER A 1 97 ? 6.648 10.5 17.219 1 94.44 97 SER A C 1
ATOM 836 O O . SER A 1 97 ? 5.559 11 17.5 1 94.44 97 SER A O 1
ATOM 838 N N . PHE A 1 98 ? 7.488 10.156 18.125 1 96.06 98 PHE A N 1
ATOM 839 C CA . PHE A 1 98 ? 7.203 10.328 19.547 1 96.06 98 PHE A CA 1
ATOM 840 C C . PHE A 1 98 ? 7.16 11.805 19.922 1 96.06 98 PHE A C 1
ATOM 842 O O . PHE A 1 98 ? 6.207 12.258 20.562 1 96.06 98 PHE A O 1
ATOM 849 N N . VAL A 1 99 ? 8.156 12.508 19.516 1 94 99 VAL A N 1
ATOM 850 C CA . VAL A 1 99 ? 8.258 13.922 19.859 1 94 99 VAL A CA 1
ATOM 851 C C . VAL A 1 99 ? 7.109 14.695 19.219 1 94 99 VAL A C 1
ATOM 853 O O . VAL A 1 99 ? 6.516 15.578 19.844 1 94 99 VAL A O 1
ATOM 856 N N . ALA A 1 100 ? 6.82 14.367 17.984 1 94.19 100 ALA A N 1
ATOM 857 C CA . ALA A 1 100 ? 5.715 15.031 17.281 1 94.19 100 ALA A CA 1
ATOM 858 C C . ALA A 1 100 ? 4.395 14.805 18.016 1 94.19 100 ALA A C 1
ATOM 860 O O . ALA A 1 100 ? 3.6 15.727 18.172 1 94.19 100 ALA A O 1
ATOM 861 N N . GLY A 1 101 ? 4.199 13.586 18.5 1 94.31 101 GLY A N 1
ATOM 862 C CA . GLY A 1 101 ? 2.979 13.281 19.219 1 94.31 101 GLY A CA 1
ATOM 863 C C . GLY A 1 101 ? 2.873 14.023 20.547 1 94.31 101 GLY A C 1
ATOM 864 O O . GLY A 1 101 ? 1.83 14.602 20.859 1 94.31 101 GLY A O 1
ATOM 865 N N . TRP A 1 102 ? 3.928 14.102 21.234 1 92.75 102 TRP A N 1
ATOM 866 C CA . TRP A 1 102 ? 3.934 14.742 22.547 1 92.75 102 TRP A CA 1
ATOM 867 C C . TRP A 1 102 ? 3.725 16.25 22.406 1 92.75 102 TRP A C 1
ATOM 869 O O . TRP A 1 102 ? 2.934 16.844 23.141 1 92.75 102 TRP A O 1
ATOM 879 N N . GLU A 1 103 ? 4.312 16.828 21.453 1 90.44 103 GLU A N 1
ATOM 880 C CA . GLU A 1 103 ? 4.281 18.281 21.297 1 90.44 103 GLU A CA 1
ATOM 881 C C . GLU A 1 103 ? 2.914 18.75 20.797 1 90.44 103 GLU A C 1
ATOM 883 O O . GLU A 1 103 ? 2.369 19.734 21.312 1 90.44 103 GLU A O 1
ATOM 888 N N . ILE A 1 104 ? 2.375 18.047 19.891 1 92.19 104 ILE A N 1
ATOM 889 C CA . ILE A 1 104 ? 1.138 18.516 19.281 1 92.19 104 ILE A CA 1
ATOM 890 C C . ILE A 1 104 ? -0.023 18.328 20.25 1 92.19 104 ILE A C 1
ATOM 892 O O . ILE A 1 104 ? -1.009 19.062 20.203 1 92.19 104 ILE A O 1
ATOM 896 N N . LEU A 1 105 ? 0.049 17.375 21.141 1 93.88 105 LEU A N 1
ATOM 897 C CA . LEU A 1 105 ? -1.044 17.078 22.062 1 93.88 105 LEU A CA 1
ATOM 898 C C . LEU A 1 105 ? -1.183 18.188 23.109 1 93.88 105 LEU A C 1
ATOM 900 O O . LEU A 1 105 ? -2.211 18.281 23.781 1 93.88 105 LEU A O 1
ATOM 904 N N . ARG A 1 106 ? -0.194 19.016 23.203 1 87.69 106 ARG A N 1
ATOM 905 C CA . ARG A 1 106 ? -0.295 20.172 24.094 1 87.69 106 ARG A CA 1
ATOM 906 C C . ARG A 1 106 ? -1.426 21.109 23.656 1 87.69 106 ARG A C 1
ATOM 908 O O . ARG A 1 106 ? -2.084 21.719 24.484 1 87.69 106 ARG A O 1
ATOM 915 N N . PHE A 1 107 ? -1.653 21.078 22.391 1 88 107 PHE A N 1
ATOM 916 C CA . PHE A 1 107 ? -2.688 21.953 21.859 1 88 107 PHE A CA 1
ATOM 917 C C . PHE A 1 107 ? -4.066 21.328 22.016 1 88 107 PHE A C 1
ATOM 919 O O . PHE A 1 107 ? -5.082 21.969 21.75 1 88 107 PHE A O 1
ATOM 926 N N . THR A 1 108 ? -4.074 20.156 22.391 1 87.56 108 THR A N 1
ATOM 927 C CA . THR A 1 108 ? -5.355 19.547 22.719 1 87.56 108 THR A CA 1
ATOM 928 C C . THR A 1 108 ? -5.742 19.828 24.172 1 87.56 108 THR A C 1
ATOM 930 O O . THR A 1 108 ? -6.906 20.094 24.469 1 87.56 108 THR A O 1
ATOM 933 N N . VAL A 1 109 ? -4.785 19.953 25.016 1 88.38 109 VAL A N 1
ATOM 934 C CA . VAL A 1 109 ? -5.062 20 26.453 1 88.38 109 VAL A CA 1
ATOM 935 C C . VAL A 1 109 ? -5.129 21.453 26.922 1 88.38 109 VAL A C 1
ATOM 937 O O . VAL A 1 109 ? -5.906 21.797 27.812 1 88.38 109 VAL A O 1
ATOM 940 N N . SER A 1 110 ? -4.414 22.328 26.281 1 84.75 110 SER A N 1
ATOM 941 C CA . SER A 1 110 ? -4.355 23.719 26.719 1 84.75 110 SER A CA 1
ATOM 942 C C . SER A 1 110 ? -5.723 24.391 26.609 1 84.75 110 SER A C 1
ATOM 944 O O . SER A 1 110 ? -6.191 25.016 27.562 1 84.75 110 SER A O 1
ATOM 946 N N . PRO A 1 111 ? -6.371 24.203 25.438 1 85.81 111 PRO A N 1
ATOM 947 C CA . PRO A 1 111 ? -7.707 24.812 25.375 1 85.81 111 PRO A CA 1
ATOM 948 C C . PRO A 1 111 ? -8.688 24.156 26.359 1 85.81 111 PRO A C 1
ATOM 950 O O . PRO A 1 111 ? -9.586 24.828 26.859 1 85.81 111 PRO A O 1
ATOM 953 N N . LEU A 1 112 ? -8.469 22.922 26.625 1 85.94 112 LEU A N 1
ATOM 954 C CA . LEU A 1 112 ? -9.32 22.234 27.578 1 85.94 112 LEU A CA 1
ATOM 955 C C . LEU A 1 112 ? -9.109 22.781 28.984 1 85.94 112 LEU A C 1
ATOM 957 O O . LEU A 1 112 ? -10.07 22.984 29.734 1 85.94 112 LEU A O 1
ATOM 961 N N . ALA A 1 113 ? -7.871 23.078 29.344 1 85.88 113 ALA A N 1
ATOM 962 C CA . ALA A 1 113 ? -7.555 23.641 30.656 1 85.88 113 ALA A CA 1
ATOM 963 C C . ALA A 1 113 ? -8.164 25.031 30.812 1 85.88 113 ALA A C 1
ATOM 965 O O . ALA A 1 113 ? -8.727 25.359 31.859 1 85.88 113 ALA A O 1
ATOM 966 N N . HIS A 1 114 ? -8.109 25.75 29.734 1 83.69 114 HIS A N 1
ATOM 967 C CA . HIS A 1 114 ? -8.672 27.109 29.766 1 83.69 114 HIS A CA 1
ATOM 968 C C . HIS A 1 114 ? -10.195 27.062 29.891 1 83.69 114 HIS A C 1
ATOM 970 O O . HIS A 1 114 ? -10.773 27.859 30.641 1 83.69 114 HIS A O 1
ATOM 976 N N . ALA A 1 115 ? -10.758 26.172 29.188 1 83.56 115 ALA A N 1
ATOM 977 C CA . ALA A 1 115 ? -12.211 26.047 29.219 1 83.56 115 ALA A CA 1
ATOM 978 C C . ALA A 1 115 ? -12.695 25.609 30.594 1 83.56 115 ALA A C 1
ATOM 980 O O . ALA A 1 115 ? -13.68 26.141 31.125 1 83.56 115 ALA A O 1
ATOM 981 N N . VAL A 1 116 ? -11.961 24.734 31.234 1 84.31 116 VAL A N 1
ATOM 982 C CA . VAL A 1 116 ? -12.359 24.219 32.531 1 84.31 116 VAL A CA 1
ATOM 983 C C . VAL A 1 116 ? -12.109 25.266 33.625 1 84.31 116 VAL A C 1
ATOM 985 O O . VAL A 1 116 ? -12.938 25.469 34.5 1 84.31 116 VAL A O 1
ATOM 988 N N . LEU A 1 117 ? -10.984 26.031 33.469 1 83.44 117 LEU A N 1
ATOM 989 C CA . LEU A 1 117 ? -10.664 27.062 34.438 1 83.44 117 LEU A CA 1
ATOM 990 C C . LEU A 1 117 ? -11.609 28.25 34.281 1 83.44 117 LEU A C 1
ATOM 992 O O . LEU A 1 117 ? -11.906 28.938 35.281 1 83.44 117 LEU A O 1
ATOM 996 N N . GLY A 1 118 ? -12.055 28.422 33 1 79.62 118 GLY A N 1
ATOM 997 C CA . GLY A 1 118 ? -13.023 29.484 32.75 1 79.62 118 GLY A CA 1
ATOM 998 C C . GLY A 1 118 ? -14.367 29.219 33.406 1 79.62 118 GLY A C 1
ATOM 999 O O . GLY A 1 118 ? -15.047 30.141 33.844 1 79.62 118 GLY A O 1
ATOM 1000 N N . LEU A 1 119 ? -14.648 27.984 33.5 1 80.38 119 LEU A N 1
ATOM 1001 C CA . LEU A 1 119 ? -15.898 27.594 34.156 1 80.38 119 LEU A CA 1
ATOM 1002 C C . LEU A 1 119 ? -15.758 27.578 35.656 1 80.38 119 LEU A C 1
ATOM 1004 O O . LEU A 1 119 ? -16.734 27.734 36.375 1 80.38 119 LEU A O 1
ATOM 1008 N N . TRP A 1 120 ? -14.516 27.391 36.125 1 78.31 120 TRP A N 1
ATOM 1009 C CA . TRP A 1 120 ? -14.234 27.281 37.562 1 78.31 120 TRP A CA 1
ATOM 1010 C C . TRP A 1 120 ? -14.352 28.641 38.25 1 78.31 120 TRP A C 1
ATOM 1012 O O . TRP A 1 120 ? -14.883 28.734 39.344 1 78.31 120 TRP A O 1
ATOM 1022 N N . SER A 1 121 ? -14.008 29.719 37.438 1 75.31 121 SER A N 1
ATOM 1023 C CA . SER A 1 121 ? -13.961 31.047 38.062 1 75.31 121 SER A CA 1
ATOM 1024 C C . SER A 1 121 ? -15.359 31.531 38.406 1 75.31 121 SER A C 1
ATOM 1026 O O . SER A 1 121 ? -15.609 31.938 39.562 1 75.31 121 SER A O 1
ATOM 1028 N N . PRO A 1 122 ? -16.234 31.375 37.469 1 77.31 122 PRO A N 1
ATOM 1029 C CA . PRO A 1 122 ? -17.578 31.812 37.875 1 77.31 122 PRO A CA 1
ATOM 1030 C C . PRO A 1 122 ? -18.188 30.922 38.938 1 77.31 122 PRO A C 1
ATOM 1032 O O . PRO A 1 122 ? -18.922 31.406 39.812 1 77.31 122 PRO A O 1
ATOM 1035 N N . PHE A 1 123 ? -17.891 29.719 38.906 1 76.94 123 PHE A N 1
ATOM 1036 C CA . PHE A 1 123 ? -18.406 28.797 39.906 1 76.94 123 PHE A CA 1
ATOM 1037 C C . PHE A 1 123 ? -17.875 29.156 41.312 1 76.94 123 PHE A C 1
ATOM 1039 O O . PHE A 1 123 ? -18.625 29.172 42.281 1 76.94 123 PHE A O 1
ATOM 1046 N N . TRP A 1 124 ? -16.734 29.609 41.312 1 74.38 124 TRP A N 1
ATOM 1047 C CA . TRP A 1 124 ? -16.062 29.969 42.562 1 74.38 124 TRP A CA 1
ATOM 1048 C C . TRP A 1 124 ? -16.625 31.281 43.125 1 74.38 124 TRP A C 1
ATOM 1050 O O . TRP A 1 124 ? -16.797 31.422 44.312 1 74.38 124 TRP A O 1
ATOM 1060 N N . GLY A 1 125 ? -16.812 32.094 42.156 1 74.81 125 GLY A N 1
ATOM 1061 C CA . GLY A 1 125 ? -17.438 33.344 42.562 1 74.81 125 GLY A CA 1
ATOM 1062 C C . GLY A 1 125 ? -18.812 33.156 43.188 1 74.81 125 GLY A C 1
ATOM 1063 O O . GLY A 1 125 ? -19.109 33.75 44.219 1 74.81 125 GLY A O 1
ATOM 1064 N N . TRP A 1 126 ? -19.438 32.25 42.594 1 78.81 126 TRP A N 1
ATOM 1065 C CA . TRP A 1 126 ? -20.781 31.953 43.094 1 78.81 126 TRP A CA 1
ATOM 1066 C C . TRP A 1 126 ? -20.703 31.328 44.5 1 78.81 126 TRP A C 1
ATOM 1068 O O . TRP A 1 126 ? -21.484 31.656 45.375 1 78.81 126 TRP A O 1
ATOM 1078 N N . LEU A 1 127 ? -19.781 30.5 44.781 1 75.12 127 LEU A N 1
ATOM 1079 C CA . LEU A 1 127 ? -19.625 29.781 46.031 1 75.12 127 LEU A CA 1
ATOM 1080 C C . LEU A 1 127 ? -19.25 30.75 47.156 1 75.12 127 LEU A C 1
ATOM 1082 O O . LEU A 1 127 ? -19.75 30.625 48.281 1 75.12 127 LEU A O 1
ATOM 1086 N N . LEU A 1 128 ? -18.469 31.797 46.875 1 76.25 128 LEU A N 1
ATOM 1087 C CA . LEU A 1 128 ? -18.047 32.781 47.844 1 76.25 128 LEU A CA 1
ATOM 1088 C C . LEU A 1 128 ? -19.234 33.656 48.281 1 76.25 128 LEU A C 1
ATOM 1090 O O . LEU A 1 128 ? -19.375 33.938 49.469 1 76.25 128 LEU A O 1
ATOM 1094 N N . GLU A 1 129 ? -19.906 33.938 47.219 1 77.88 129 GLU A N 1
ATOM 1095 C CA . GLU A 1 129 ? -21.078 34.75 47.531 1 77.88 129 GLU A CA 1
ATOM 1096 C C . GLU A 1 129 ? -22.094 33.969 48.406 1 77.88 129 GLU A C 1
ATOM 1098 O O . GLU A 1 129 ? -22.688 34.531 49.312 1 77.88 129 GLU A O 1
ATOM 1103 N N . TYR A 1 130 ? -22.172 32.781 48.125 1 79.06 130 TYR A N 1
ATOM 1104 C CA . TYR A 1 130 ? -23.109 31.922 48.844 1 79.06 130 TYR A CA 1
ATOM 1105 C C . TYR A 1 130 ? -22.719 31.781 50.312 1 79.06 130 TYR A C 1
ATOM 1107 O O . TYR A 1 130 ? -23.562 31.859 51.188 1 79.06 130 TYR A O 1
ATOM 1115 N N . PHE A 1 131 ? -21.438 31.703 50.719 1 76.62 131 PHE A N 1
ATOM 1116 C CA . PHE A 1 131 ? -20.984 31.516 52.094 1 76.62 131 PHE A CA 1
ATOM 1117 C C . PHE A 1 131 ? -20.906 32.844 52.812 1 76.62 131 PHE A C 1
ATOM 1119 O O . PHE A 1 131 ? -21.141 32.906 54.031 1 76.62 131 PHE A O 1
ATOM 1126 N N . ALA A 1 132 ? -20.562 33.906 52.062 1 75.88 132 ALA A N 1
ATOM 1127 C CA . ALA A 1 132 ? -20.5 35.219 52.688 1 75.88 132 ALA A CA 1
ATOM 1128 C C . ALA A 1 132 ? -21.891 35.688 53.125 1 75.88 132 ALA A C 1
ATOM 1130 O O . ALA A 1 132 ? -22.031 36.281 54.188 1 75.88 132 ALA A O 1
ATOM 1131 N N . ASP A 1 133 ? -22.828 35.312 52.312 1 77.38 133 ASP A N 1
ATOM 1132 C CA . ASP A 1 133 ? -24.188 35.75 52.625 1 77.38 133 ASP A CA 1
ATOM 1133 C C . ASP A 1 133 ? -24.703 35.062 53.875 1 77.38 133 ASP A C 1
ATOM 1135 O O . ASP A 1 133 ? -25.5 35.625 54.625 1 77.38 133 ASP A O 1
ATOM 1139 N N . ARG A 1 134 ? -24.25 33.938 54.094 1 80.44 134 ARG A N 1
ATOM 1140 C CA . ARG A 1 134 ? -24.828 33.156 55.188 1 80.44 134 ARG A CA 1
ATOM 1141 C C . ARG A 1 134 ? -24 33.312 56.469 1 80.44 134 ARG A C 1
ATOM 1143 O O . ARG A 1 134 ? -24.312 32.688 57.5 1 80.44 134 ARG A O 1
ATOM 1150 N N . ASP A 1 135 ? -23.078 34.25 56.594 1 74.81 135 ASP A N 1
ATOM 1151 C CA . ASP A 1 135 ? -22.281 34.625 57.75 1 74.81 135 ASP A CA 1
ATOM 1152 C C . ASP A 1 135 ? -21.75 33.406 58.469 1 74.81 135 ASP A C 1
ATOM 1154 O O . ASP A 1 135 ? -21.75 33.344 59.719 1 74.81 135 ASP A O 1
ATOM 1158 N N . LEU A 1 136 ? -21.5 32.375 57.875 1 70.06 136 LEU A N 1
ATOM 1159 C CA . LEU A 1 136 ? -21.125 31.141 58.531 1 70.06 136 LEU A CA 1
ATOM 1160 C C . LEU A 1 136 ? -19.672 31.203 59 1 70.06 136 LEU A C 1
ATOM 1162 O O . LEU A 1 136 ? -19.297 30.5 59.938 1 70.06 136 LEU A O 1
ATOM 1166 N N . MET A 1 137 ? -18.812 32 58.375 1 71.88 137 MET A N 1
ATOM 1167 C CA . MET A 1 137 ? -17.406 32.125 58.719 1 71.88 137 MET A CA 1
ATOM 1168 C C . MET A 1 137 ? -16.891 33.531 58.469 1 71.88 137 MET A C 1
ATOM 1170 O O . MET A 1 137 ? -17.438 34.25 57.656 1 71.88 137 MET A O 1
ATOM 1174 N N . PRO A 1 138 ? -15.938 33.938 59.344 1 78.75 138 PRO A N 1
ATOM 1175 C CA . PRO A 1 138 ? -15.375 35.25 59.062 1 78.75 138 PRO A CA 1
ATOM 1176 C C . PRO A 1 138 ? -14.789 35.375 57.656 1 78.75 138 PRO A C 1
ATOM 1178 O O . PRO A 1 138 ? -14.297 34.406 57.094 1 78.75 138 PRO A O 1
ATOM 1181 N N . ILE A 1 139 ? -14.828 36.531 57.062 1 76.31 139 ILE A N 1
ATOM 1182 C CA . ILE A 1 139 ? -14.477 36.844 55.688 1 76.31 139 ILE A CA 1
ATOM 1183 C C . ILE A 1 139 ? -12.992 36.531 55.438 1 76.31 139 ILE A C 1
ATOM 1185 O O . ILE A 1 139 ? -12.609 36.062 54.375 1 76.31 139 ILE A O 1
ATOM 1189 N N . GLU A 1 140 ? -12.195 36.781 56.531 1 79.06 140 GLU A N 1
ATOM 1190 C CA . GLU A 1 140 ? -10.758 36.562 56.406 1 79.06 140 GLU A CA 1
ATOM 1191 C C . GLU A 1 140 ? -10.438 35.062 56.281 1 79.06 140 GLU A C 1
ATOM 1193 O O . GLU A 1 140 ? -9.633 34.656 55.438 1 79.06 140 GLU A O 1
ATOM 1198 N N . SER A 1 141 ? -11.148 34.344 57.156 1 81.06 141 SER A N 1
ATOM 1199 C CA . SER A 1 141 ? -10.93 32.906 57.125 1 81.06 141 SER A CA 1
ATOM 1200 C C . SER A 1 141 ? -11.492 32.281 55.844 1 81.06 141 SER A C 1
ATOM 1202 O O . SER A 1 141 ? -10.891 31.375 55.281 1 81.06 141 SER A O 1
ATOM 1204 N N . LEU A 1 142 ? -12.461 32.906 55.375 1 77.5 142 LEU A N 1
ATOM 1205 C CA . LEU A 1 142 ? -13.094 32.406 54.156 1 77.5 142 LEU A CA 1
ATOM 1206 C C . LEU A 1 142 ? -12.195 32.625 52.938 1 77.5 142 LEU A C 1
ATOM 1208 O O . LEU A 1 142 ? -12.062 31.75 52.062 1 77.5 142 LEU A O 1
ATOM 1212 N N . THR A 1 143 ? -11.469 33.719 52.938 1 78.31 143 THR A N 1
ATOM 1213 C CA . THR A 1 143 ? -10.594 34.062 51.844 1 78.31 143 THR A CA 1
ATOM 1214 C C . THR A 1 143 ? -9.367 33.156 51.812 1 78.31 143 THR A C 1
ATOM 1216 O O . THR A 1 143 ? -8.898 32.781 50.75 1 78.31 143 THR A O 1
ATOM 1219 N N . GLU A 1 144 ? -8.945 32.844 53 1 81.56 144 GLU A N 1
ATOM 1220 C CA . GLU A 1 144 ? -7.777 31.969 53.062 1 81.56 144 GLU A CA 1
ATOM 1221 C C . GLU A 1 144 ? -8.109 30.562 52.562 1 81.56 144 GLU A C 1
ATOM 1223 O O . GLU A 1 144 ? -7.336 29.953 51.844 1 81.56 144 GLU A O 1
ATOM 1228 N N . TYR A 1 145 ? -9.234 30.094 52.969 1 78.38 145 TYR A N 1
ATOM 1229 C CA . TYR A 1 145 ? -9.656 28.766 52.531 1 78.38 145 TYR A CA 1
ATOM 1230 C C . TYR A 1 145 ? -9.938 28.734 51.031 1 78.38 145 TYR A C 1
ATOM 1232 O O . TYR A 1 145 ? -9.617 27.766 50.375 1 78.38 145 TYR A O 1
ATOM 1240 N N . MET A 1 146 ? -10.25 29.844 50.594 1 75.25 146 MET A N 1
ATOM 1241 C CA . MET A 1 146 ? -10.594 29.938 49.156 1 75.25 146 MET A CA 1
ATOM 1242 C C . MET A 1 146 ? -9.336 29.953 48.312 1 75.25 146 MET A C 1
ATOM 1244 O O . MET A 1 146 ? -9.305 29.344 47.25 1 75.25 146 MET A O 1
ATOM 1248 N N . LEU A 1 147 ? -8.414 30.625 48.812 1 80.12 147 LEU A N 1
ATOM 1249 C CA . LEU A 1 147 ? -7.152 30.672 48.062 1 80.12 147 LEU A CA 1
ATOM 1250 C C . LEU A 1 147 ? -6.504 29.297 48 1 80.12 147 LEU A C 1
ATOM 1252 O O . LEU A 1 147 ? -5.957 28.906 46.969 1 80.12 147 LEU A O 1
ATOM 1256 N N . MET A 1 148 ? -6.742 28.625 49.125 1 81.56 148 MET A N 1
ATOM 1257 C CA . MET A 1 148 ? -6.184 27.281 49.156 1 81.56 148 MET A CA 1
ATOM 1258 C C . MET A 1 148 ? -6.949 26.344 48.219 1 81.56 148 MET A C 1
ATOM 1260 O O . MET A 1 148 ? -6.344 25.562 47.5 1 81.56 148 MET A O 1
ATOM 1264 N N . LEU A 1 149 ? -8.211 26.516 48.219 1 78.44 149 LEU A N 1
ATOM 1265 C CA . LEU A 1 149 ? -9.039 25.656 47.375 1 78.44 149 LEU A CA 1
ATOM 1266 C C . LEU A 1 149 ? -8.805 25.969 45.906 1 78.44 149 LEU A C 1
ATOM 1268 O O . LEU A 1 149 ? -8.828 25.062 45.062 1 78.44 149 LEU A O 1
ATOM 1272 N N . ASN A 1 150 ? -8.586 27.203 45.594 1 80.5 150 ASN A N 1
ATOM 1273 C CA . ASN A 1 150 ? -8.312 27.594 44.188 1 80.5 150 ASN A CA 1
ATOM 1274 C C . ASN A 1 150 ? -6.973 27.031 43.719 1 80.5 150 ASN A C 1
ATOM 1276 O O . ASN A 1 150 ? -6.859 26.594 42.562 1 80.5 150 ASN A O 1
ATOM 1280 N N . ARG A 1 151 ? -6.105 27.047 44.625 1 81.44 151 ARG A N 1
ATOM 1281 C CA . ARG A 1 151 ? -4.801 26.5 44.25 1 81.44 151 ARG A CA 1
ATOM 1282 C C . ARG A 1 151 ? -4.883 25 44 1 81.44 151 ARG A C 1
ATOM 1284 O O . ARG A 1 151 ? -4.301 24.5 43.031 1 81.44 151 ARG A O 1
ATOM 1291 N N . VAL A 1 152 ? -5.633 24.406 44.781 1 81.94 152 VAL A N 1
ATOM 1292 C CA . VAL A 1 152 ? -5.789 22.969 44.625 1 81.94 152 VAL A CA 1
ATOM 1293 C C . VAL A 1 152 ? -6.566 22.672 43.344 1 81.94 152 VAL A C 1
ATOM 1295 O O . VAL A 1 152 ? -6.258 21.703 42.656 1 81.94 152 VAL A O 1
ATOM 1298 N N . ALA A 1 153 ? -7.492 23.484 43.094 1 81.5 153 ALA A N 1
ATOM 1299 C CA . ALA A 1 153 ? -8.305 23.281 41.906 1 81.5 153 ALA A CA 1
ATOM 1300 C C . ALA A 1 153 ? -7.465 23.469 40.625 1 81.5 153 ALA A C 1
ATOM 1302 O O . ALA A 1 153 ? -7.605 22.703 39.688 1 81.5 153 ALA A O 1
ATOM 1303 N N . ILE A 1 154 ? -6.586 24.422 40.625 1 83.25 154 ILE A N 1
ATOM 1304 C CA . ILE A 1 154 ? -5.742 24.688 39.469 1 83.25 154 ILE A CA 1
ATOM 1305 C C . ILE A 1 154 ? -4.793 23.516 39.219 1 83.25 154 ILE A C 1
ATOM 1307 O O . ILE A 1 154 ? -4.637 23.047 38.094 1 83.25 154 ILE A O 1
ATOM 1311 N N . VAL A 1 155 ? -4.328 23.016 40.312 1 85.62 155 VAL A N 1
ATOM 1312 C CA . VAL A 1 155 ? -3.387 21.906 40.219 1 85.62 155 VAL A CA 1
ATOM 1313 C C . VAL A 1 155 ? -4.121 20.641 39.75 1 85.62 155 VAL A C 1
ATOM 1315 O O . VAL A 1 155 ? -3.588 19.859 38.969 1 85.62 155 VAL A O 1
ATOM 1318 N N . ALA A 1 156 ? -5.281 20.516 40.219 1 86.38 156 ALA A N 1
ATOM 1319 C CA . ALA A 1 156 ? -6.078 19.359 39.844 1 86.38 156 ALA A CA 1
ATOM 1320 C C . ALA A 1 156 ? -6.418 19.391 38.344 1 86.38 156 ALA A C 1
ATOM 1322 O O . ALA A 1 156 ? -6.359 18.359 37.656 1 86.38 156 ALA A O 1
ATOM 1323 N N . VAL A 1 157 ? -6.773 20.562 37.875 1 86.69 157 VAL A N 1
ATOM 1324 C CA . VAL A 1 157 ? -7.113 20.703 36.469 1 86.69 157 VAL A CA 1
ATOM 1325 C C . VAL A 1 157 ? -5.879 20.422 35.594 1 86.69 157 VAL A C 1
ATOM 1327 O O . VAL A 1 157 ? -5.969 19.734 34.594 1 86.69 157 VAL A O 1
ATOM 1330 N N . LEU A 1 158 ? -4.77 20.891 36.062 1 88.62 158 LEU A N 1
ATOM 1331 C CA . LEU A 1 158 ? -3.533 20.672 35.312 1 88.62 158 LEU A CA 1
ATOM 1332 C C . LEU A 1 158 ? -3.162 19.188 35.312 1 88.62 158 LEU A C 1
ATOM 1334 O O . LEU A 1 158 ? -2.703 18.656 34.312 1 88.62 158 LEU A O 1
ATOM 1338 N N . ALA A 1 159 ? -3.438 18.562 36.438 1 90.31 159 ALA A N 1
ATOM 1339 C CA . ALA A 1 159 ? -3.133 17.141 36.531 1 90.31 159 ALA A CA 1
ATOM 1340 C C . ALA A 1 159 ? -4.031 16.312 35.625 1 90.31 159 ALA A C 1
ATOM 1342 O O . ALA A 1 159 ? -3.568 15.375 34.969 1 90.31 159 ALA A O 1
ATOM 1343 N N . ILE A 1 160 ? -5.238 16.656 35.531 1 90.38 160 ILE A N 1
ATOM 1344 C CA . ILE A 1 160 ? -6.184 15.938 34.688 1 90.38 160 ILE A CA 1
ATOM 1345 C C . ILE A 1 160 ? -5.82 16.156 33.219 1 90.38 160 ILE A C 1
ATOM 1347 O O . ILE A 1 160 ? -5.844 15.203 32.438 1 90.38 160 ILE A O 1
ATOM 1351 N N . CYS A 1 161 ? -5.504 17.359 32.875 1 90.5 161 CYS A N 1
ATOM 1352 C CA . CYS A 1 161 ? -5.141 17.672 31.5 1 90.5 161 CYS A CA 1
ATOM 1353 C C . CYS A 1 161 ? -3.871 16.922 31.094 1 90.5 161 CYS A C 1
ATOM 1355 O O . CYS A 1 161 ? -3.791 16.375 30 1 90.5 161 CYS A O 1
ATOM 1357 N N . ARG A 1 162 ? -2.961 16.875 32.031 1 92.19 162 ARG A N 1
ATOM 1358 C CA . ARG A 1 162 ? -1.721 16.172 31.719 1 92.19 162 ARG A CA 1
ATOM 1359 C C . ARG A 1 162 ? -1.956 14.664 31.625 1 92.19 162 ARG A C 1
ATOM 1361 O O . ARG A 1 162 ? -1.318 13.977 30.828 1 92.19 162 ARG A O 1
ATOM 1368 N N . GLY A 1 163 ? -2.873 14.203 32.469 1 92.75 163 GLY A N 1
ATOM 1369 C CA . GLY A 1 163 ? -3.26 12.805 32.375 1 92.75 163 GLY A CA 1
ATOM 1370 C C . GLY A 1 163 ? -3.906 12.453 31.062 1 92.75 163 GLY A C 1
ATOM 1371 O O . GLY A 1 163 ? -3.615 11.406 30.484 1 92.75 163 GLY A O 1
ATOM 1372 N N . LEU A 1 164 ? -4.723 13.344 30.609 1 93.5 164 LEU A N 1
ATOM 1373 C CA . LEU A 1 164 ? -5.363 13.156 29.312 1 93.5 164 LEU A CA 1
ATOM 1374 C C . LEU A 1 164 ? -4.332 13.195 28.188 1 93.5 164 LEU A C 1
ATOM 1376 O O . LEU A 1 164 ? -4.426 12.43 27.219 1 93.5 164 LEU A O 1
ATOM 1380 N N . GLN A 1 165 ? -3.42 14.086 28.328 1 94.94 165 GLN A N 1
ATOM 1381 C CA . GLN A 1 165 ? -2.354 14.18 27.328 1 94.94 165 GLN A CA 1
ATOM 1382 C C . GLN A 1 165 ? -1.562 12.883 27.25 1 94.94 165 GLN A C 1
ATOM 1384 O O . GLN A 1 165 ? -1.304 12.375 26.156 1 94.94 165 GLN A O 1
ATOM 1389 N N . LEU A 1 166 ? -1.243 12.32 28.375 1 95.38 166 LEU A N 1
ATOM 1390 C CA . LEU A 1 166 ? -0.485 11.078 28.422 1 95.38 166 LEU A CA 1
ATOM 1391 C C . LEU A 1 166 ? -1.323 9.906 27.922 1 95.38 166 LEU A C 1
ATOM 1393 O O . LEU A 1 166 ? -0.807 9.016 27.25 1 95.38 166 LEU A O 1
ATOM 1397 N N . GLY A 1 167 ? -2.598 9.922 28.25 1 94.81 167 GLY A N 1
ATOM 1398 C CA . GLY A 1 167 ? -3.49 8.891 27.75 1 94.81 167 GLY A CA 1
ATOM 1399 C C . GLY A 1 167 ? -3.633 8.891 26.25 1 94.81 167 GLY A C 1
ATOM 1400 O O . GLY A 1 167 ? -3.588 7.836 25.609 1 94.81 167 GLY A O 1
ATOM 1401 N N . LEU A 1 168 ? -3.781 10.047 25.656 1 95.44 168 LEU A N 1
ATOM 1402 C CA . LEU A 1 168 ? -3.898 10.164 24.219 1 95.44 168 LEU A CA 1
ATOM 1403 C C . LEU A 1 168 ? -2.594 9.781 23.531 1 95.44 168 LEU A C 1
ATOM 1405 O O . LEU A 1 168 ? -2.607 9.172 22.453 1 95.44 168 LEU A O 1
ATOM 1409 N N . LEU A 1 169 ? -1.496 10.18 24.188 1 96.38 169 LEU A N 1
ATOM 1410 C CA . LEU A 1 169 ? -0.198 9.789 23.641 1 96.38 169 LEU A CA 1
ATOM 1411 C C . LEU A 1 169 ? -0.041 8.273 23.641 1 96.38 169 LEU A C 1
ATOM 1413 O O . LEU A 1 169 ? 0.445 7.695 22.656 1 96.38 169 LEU A O 1
ATOM 1417 N N . PHE A 1 170 ? -0.494 7.672 24.703 1 95.94 170 PHE A N 1
ATOM 1418 C CA . PHE A 1 170 ? -0.419 6.219 24.797 1 95.94 170 PHE A CA 1
ATOM 1419 C C . PHE A 1 170 ? -1.241 5.555 23.703 1 95.94 170 PHE A C 1
ATOM 1421 O O . PHE A 1 170 ? -0.782 4.605 23.062 1 95.94 170 PHE A O 1
ATOM 1428 N N . LEU A 1 171 ? -2.391 6 23.516 1 94.69 171 LEU A N 1
ATOM 1429 C CA . LEU A 1 171 ? -3.26 5.449 22.484 1 94.69 171 LEU A CA 1
ATOM 1430 C C . LEU A 1 171 ? -2.646 5.641 21.094 1 94.69 171 LEU A C 1
ATOM 1432 O O . LEU A 1 171 ? -2.68 4.727 20.266 1 94.69 171 LEU A O 1
ATOM 1436 N N . TYR A 1 172 ? -2.111 6.777 20.812 1 95.69 172 TYR A N 1
ATOM 1437 C CA . TYR A 1 172 ? -1.447 7.109 19.547 1 95.69 172 TYR A CA 1
ATOM 1438 C C . TYR A 1 172 ? -0.266 6.18 19.297 1 95.69 172 TYR A C 1
ATOM 1440 O O . TYR A 1 172 ? -0.141 5.609 18.219 1 95.69 172 TYR A O 1
ATOM 1448 N N . LEU A 1 173 ? 0.551 5.934 20.328 1 95.12 173 LEU A N 1
ATOM 1449 C CA . LEU A 1 173 ? 1.73 5.086 20.188 1 95.12 173 LEU A CA 1
ATOM 1450 C C . LEU A 1 173 ? 1.333 3.621 20.047 1 95.12 173 LEU A C 1
ATOM 1452 O O . LEU A 1 173 ? 1.964 2.875 19.297 1 95.12 173 LEU A O 1
ATOM 1456 N N . ARG A 1 174 ? 0.281 3.246 20.688 1 93.38 174 ARG A N 1
ATOM 1457 C CA . ARG A 1 174 ? -0.207 1.874 20.594 1 93.38 174 ARG A CA 1
ATOM 1458 C C . ARG A 1 174 ? -0.739 1.578 19.188 1 93.38 174 ARG A C 1
ATOM 1460 O O . ARG A 1 174 ? -0.527 0.487 18.656 1 93.38 174 ARG A O 1
ATOM 1467 N N . LEU A 1 175 ? -1.349 2.512 18.609 1 92.31 175 LEU A N 1
ATOM 1468 C CA . LEU A 1 175 ? -1.896 2.338 17.266 1 92.31 175 LEU A CA 1
ATOM 1469 C C . LEU A 1 175 ? -0.778 2.213 16.234 1 92.31 175 LEU A C 1
ATOM 1471 O O . LEU A 1 175 ? -0.853 1.378 15.328 1 92.31 175 LEU A O 1
ATOM 1475 N N . ILE A 1 176 ? 0.196 3.033 16.406 1 92.25 176 ILE A N 1
ATOM 1476 C CA . ILE A 1 176 ? 1.34 2.959 15.508 1 92.25 176 ILE A CA 1
ATOM 1477 C C . ILE A 1 176 ? 2.039 1.611 15.672 1 92.25 176 ILE A C 1
ATOM 1479 O O . ILE A 1 176 ? 2.377 0.958 14.68 1 92.25 176 ILE A O 1
ATOM 1483 N N . GLY A 1 177 ? 2.254 1.222 16.922 1 88.62 177 GLY A N 1
ATOM 1484 C CA . GLY A 1 177 ? 2.939 -0.026 17.203 1 88.62 177 GLY A CA 1
ATOM 1485 C C . GLY A 1 177 ? 2.223 -1.244 16.656 1 88.62 177 GLY A C 1
ATOM 1486 O O . GLY A 1 177 ? 2.855 -2.158 16.125 1 88.62 177 GLY A O 1
ATOM 1487 N N . ARG A 1 178 ? 1.005 -1.305 16.641 1 86.19 178 ARG A N 1
ATOM 1488 C CA . ARG A 1 178 ? 0.2 -2.43 16.188 1 86.19 178 ARG A CA 1
ATOM 1489 C C . ARG A 1 178 ? 0.339 -2.617 14.68 1 86.19 178 ARG A C 1
ATOM 1491 O O . ARG A 1 178 ? 0.393 -3.75 14.188 1 86.19 178 ARG A O 1
ATOM 1498 N N . HIS A 1 179 ? 0.504 -1.571 13.969 1 83.44 179 HIS A N 1
ATOM 1499 C CA . HIS A 1 179 ? 0.503 -1.662 12.516 1 83.44 179 HIS A CA 1
ATOM 1500 C C . HIS A 1 179 ? 1.925 -1.672 11.961 1 83.44 179 HIS A C 1
ATOM 1502 O O . HIS A 1 179 ? 2.154 -2.121 10.836 1 83.44 179 HIS A O 1
ATOM 1508 N N . PHE A 1 180 ? 2.92 -1.19 12.695 1 78 180 PHE A N 1
ATOM 1509 C CA . PHE A 1 180 ? 4.297 -1.094 12.219 1 78 180 PHE A CA 1
ATOM 1510 C C . PHE A 1 180 ? 5.035 -2.408 12.43 1 78 180 PHE A C 1
ATOM 1512 O O . PHE A 1 180 ? 5.918 -2.764 11.648 1 78 180 PHE A O 1
ATOM 1519 N N . ILE A 1 181 ? 4.93 -3.15 13.516 1 63.97 181 ILE A N 1
ATOM 1520 C CA . ILE A 1 181 ? 5.641 -4.352 13.938 1 63.97 181 ILE A CA 1
ATOM 1521 C C . ILE A 1 181 ? 5.648 -5.367 12.797 1 63.97 181 ILE A C 1
ATOM 1523 O O . ILE A 1 181 ? 6.625 -6.102 12.617 1 63.97 181 ILE A O 1
ATOM 1527 N N . ARG A 1 182 ? 4.863 -5.352 11.953 1 60.22 182 ARG A N 1
ATOM 1528 C CA . ARG A 1 182 ? 4.762 -6.422 10.961 1 60.22 182 ARG A CA 1
ATOM 1529 C C . ARG A 1 182 ? 5.613 -6.113 9.734 1 60.22 182 ARG A C 1
ATOM 1531 O O . ARG A 1 182 ? 5.578 -6.855 8.75 1 60.22 182 ARG A O 1
ATOM 1538 N N . ILE A 1 183 ? 6.426 -5.004 9.945 1 59.19 183 ILE A N 1
ATOM 1539 C CA . ILE A 1 183 ? 7.254 -4.609 8.812 1 59.19 183 ILE A CA 1
ATOM 1540 C C . ILE A 1 183 ? 8.672 -5.141 9 1 59.19 183 ILE A C 1
ATOM 1542 O O . ILE A 1 183 ? 9.492 -4.516 9.68 1 59.19 183 ILE A O 1
ATOM 1546 N N . ASP A 1 184 ? 8.953 -6.312 8.992 1 60.47 184 ASP A N 1
ATOM 1547 C CA . ASP A 1 184 ? 10.258 -6.922 9.227 1 60.47 184 ASP A CA 1
ATOM 1548 C C . ASP A 1 184 ? 11.234 -6.59 8.102 1 60.47 184 ASP A C 1
ATOM 1550 O O . ASP A 1 184 ? 12.43 -6.855 8.211 1 60.47 184 ASP A O 1
ATOM 1554 N N . GLU A 1 185 ? 10.758 -5.863 7.141 1 64.62 185 GLU A N 1
ATOM 1555 C CA . GLU A 1 185 ? 11.641 -5.703 5.988 1 64.62 185 GLU A CA 1
ATOM 1556 C C . GLU A 1 185 ? 12.453 -4.414 6.09 1 64.62 185 GLU A C 1
ATOM 1558 O O . GLU A 1 185 ? 12.016 -3.447 6.715 1 64.62 185 GLU A O 1
ATOM 1563 N N . GLU A 1 186 ? 13.688 -4.512 5.738 1 68.88 186 GLU A N 1
ATOM 1564 C CA . GLU A 1 186 ? 14.547 -3.334 5.637 1 68.88 186 GLU A CA 1
ATOM 1565 C C . GLU A 1 186 ? 13.906 -2.258 4.77 1 68.88 186 GLU A C 1
ATOM 1567 O O . GLU A 1 186 ? 13.43 -2.543 3.668 1 68.88 186 GLU A O 1
ATOM 1572 N N . MET A 1 187 ? 13.703 -1.234 5.398 1 73.12 187 MET A N 1
ATOM 1573 C CA . MET A 1 187 ? 13.078 -0.116 4.699 1 73.12 187 MET A CA 1
ATOM 1574 C C . MET A 1 187 ? 14.086 0.597 3.799 1 73.12 187 MET A C 1
ATOM 1576 O O . MET A 1 187 ? 15.219 0.841 4.203 1 73.12 187 MET A O 1
ATOM 1580 N N . THR A 1 188 ? 13.688 0.792 2.568 1 74.81 188 THR A N 1
ATOM 1581 C CA . THR A 1 188 ? 14.508 1.582 1.66 1 74.81 188 THR A CA 1
ATOM 1582 C C . THR A 1 188 ? 14.445 3.062 2.023 1 74.81 188 THR A C 1
ATOM 1584 O O . THR A 1 188 ? 13.57 3.488 2.775 1 74.81 188 THR A O 1
ATOM 1587 N N . GLY A 1 189 ? 15.414 3.787 1.672 1 72.19 189 GLY A N 1
ATOM 1588 C CA . GLY A 1 189 ? 15.492 5.215 1.937 1 72.19 189 GLY A CA 1
ATOM 1589 C C . GLY A 1 189 ? 14.266 5.973 1.479 1 72.19 189 GLY A C 1
ATOM 1590 O O . GLY A 1 189 ? 13.75 6.828 2.203 1 72.19 189 GLY A O 1
ATOM 1591 N N . GLN A 1 190 ? 13.711 5.625 0.406 1 74.62 190 GLN A N 1
ATOM 1592 C CA . GLN A 1 190 ? 12.539 6.312 -0.131 1 74.62 190 GLN A CA 1
ATOM 1593 C C . GLN A 1 190 ? 11.297 6 0.691 1 74.62 190 GLN A C 1
ATOM 1595 O O . GLN A 1 190 ? 10.477 6.887 0.945 1 74.62 190 GLN A O 1
ATOM 1600 N N . GLU A 1 191 ? 11.32 4.832 1.192 1 77.56 191 GLU A N 1
ATOM 1601 C CA . GLU A 1 191 ? 10.164 4.418 1.987 1 77.56 191 GLU A CA 1
ATOM 1602 C C . GLU A 1 191 ? 10.172 5.086 3.359 1 77.56 191 GLU A C 1
ATOM 1604 O O . GLU A 1 191 ? 9.117 5.453 3.881 1 77.56 191 GLU A O 1
ATOM 1609 N N . SER A 1 192 ? 11.352 5.336 3.801 1 82.31 192 SER A N 1
ATOM 1610 C CA . SER A 1 192 ? 11.477 5.996 5.098 1 82.31 192 SER A CA 1
ATOM 1611 C C . SER A 1 192 ? 10.977 7.434 5.031 1 82.31 192 SER A C 1
ATOM 1613 O O . SER A 1 192 ? 10.398 7.941 5.996 1 82.31 192 SER A O 1
ATOM 1615 N N . TRP A 1 193 ? 11.086 8.008 3.902 1 84.81 193 TRP A N 1
ATOM 1616 C CA . TRP A 1 193 ? 10.672 9.398 3.752 1 84.81 193 TRP A CA 1
ATOM 1617 C C . TRP A 1 193 ? 9.156 9.516 3.787 1 84.81 193 TRP A C 1
ATOM 1619 O O . TRP A 1 193 ? 8.617 10.5 4.297 1 84.81 193 TRP A O 1
ATOM 1629 N N . PHE A 1 194 ? 8.484 8.523 3.365 1 85.62 194 PHE A N 1
ATOM 1630 C CA . PHE A 1 194 ? 7.027 8.555 3.365 1 85.62 194 PHE A CA 1
ATOM 1631 C C . PHE A 1 194 ? 6.484 8.508 4.789 1 85.62 194 PHE A C 1
ATOM 1633 O O . PHE A 1 194 ? 5.418 9.062 5.07 1 85.62 194 PHE A O 1
ATOM 1640 N N . LEU A 1 195 ? 7.266 7.965 5.656 1 87.62 195 LEU A N 1
ATOM 1641 C CA . LEU A 1 195 ? 6.832 7.871 7.047 1 87.62 195 LEU A CA 1
ATOM 1642 C C . LEU A 1 195 ? 7.246 9.109 7.832 1 87.62 195 LEU A C 1
ATOM 1644 O O . LEU A 1 195 ? 6.551 9.523 8.766 1 87.62 195 LEU A O 1
ATOM 1648 N N . LEU A 1 196 ? 8.344 9.758 7.391 1 90.69 196 LEU A N 1
ATOM 1649 C CA . LEU A 1 196 ? 8.922 10.859 8.148 1 90.69 196 LEU A CA 1
ATOM 1650 C C . LEU A 1 196 ? 8.242 12.18 7.797 1 90.69 196 LEU A C 1
ATOM 1652 O O . LEU A 1 196 ? 8.141 13.078 8.633 1 90.69 196 LEU A O 1
ATOM 1656 N N . ILE A 1 197 ? 7.688 12.305 6.668 1 89.25 197 ILE A N 1
ATOM 1657 C CA . ILE A 1 197 ? 7.156 13.57 6.18 1 89.25 197 ILE A CA 1
ATOM 1658 C C . ILE A 1 197 ? 5.973 14 7.047 1 89.25 197 ILE A C 1
ATOM 1660 O O . ILE A 1 197 ? 5.914 15.148 7.504 1 89.25 197 ILE A O 1
ATOM 1664 N N . PRO A 1 198 ? 5.035 13.117 7.355 1 92.19 198 PRO A N 1
ATOM 1665 C CA . PRO A 1 198 ? 3.93 13.547 8.219 1 92.19 198 PRO A CA 1
ATOM 1666 C C . PRO A 1 198 ? 4.395 13.961 9.609 1 92.19 198 PRO A C 1
ATOM 1668 O O . PRO A 1 198 ? 3.854 14.906 10.188 1 92.19 198 PRO A O 1
ATOM 1671 N N . CYS A 1 199 ? 5.414 13.336 10.109 1 93.69 199 CYS A N 1
ATOM 1672 C CA . CYS A 1 199 ? 5.926 13.664 11.438 1 93.69 199 CYS A CA 1
ATOM 1673 C C . CYS A 1 199 ? 6.602 15.031 11.438 1 93.69 199 CYS A C 1
ATOM 1675 O O . CYS A 1 199 ? 6.387 15.836 12.352 1 93.69 199 CYS A O 1
ATOM 1677 N N . ILE A 1 200 ? 7.371 15.273 10.414 1 91.69 200 ILE A N 1
ATOM 1678 C CA . ILE A 1 200 ? 8.055 16.562 10.297 1 91.69 200 ILE A CA 1
ATOM 1679 C C . ILE A 1 200 ? 7.031 17.672 10.125 1 91.69 200 ILE A C 1
ATOM 1681 O O . ILE A 1 200 ? 7.191 18.766 10.68 1 91.69 200 ILE A O 1
ATOM 1685 N N . THR A 1 201 ? 5.984 17.359 9.43 1 92.25 201 THR A N 1
ATOM 1686 C CA . THR A 1 201 ? 4.934 18.344 9.219 1 92.25 201 THR A CA 1
ATOM 1687 C C . THR A 1 201 ? 4.246 18.688 10.539 1 92.25 201 THR A C 1
ATOM 1689 O O . THR A 1 201 ? 3.98 19.859 10.82 1 92.25 201 THR A O 1
ATOM 1692 N N . VAL A 1 202 ? 4 17.672 11.305 1 93.06 202 VAL A N 1
ATOM 1693 C CA . VAL A 1 202 ? 3.361 17.906 12.602 1 93.06 202 VAL A CA 1
ATOM 1694 C C . VAL A 1 202 ? 4.254 18.781 13.469 1 93.06 202 VAL A C 1
ATOM 1696 O O . VAL A 1 202 ? 3.771 19.719 14.109 1 93.06 202 VAL A O 1
ATOM 1699 N N . LEU A 1 203 ? 5.535 18.609 13.414 1 91.81 203 LEU A N 1
ATOM 1700 C CA . LEU A 1 203 ? 6.473 19.391 14.211 1 91.81 203 LEU A CA 1
ATOM 1701 C C . LEU A 1 203 ? 6.531 20.828 13.719 1 91.81 203 LEU A C 1
ATOM 1703 O O . LEU A 1 203 ? 6.582 21.766 14.516 1 91.81 203 LEU A O 1
ATOM 1707 N N . CYS A 1 204 ? 6.465 20.969 12.469 1 89.25 204 CYS A N 1
ATOM 1708 C CA . CYS A 1 204 ? 6.508 22.312 11.906 1 89.25 204 CYS A CA 1
ATOM 1709 C C . CYS A 1 204 ? 5.234 23.078 12.242 1 89.25 204 CYS A C 1
ATOM 1711 O O . CYS A 1 204 ? 5.289 24.281 12.516 1 89.25 204 CYS A O 1
ATOM 1713 N N . ILE A 1 205 ? 4.172 22.375 12.188 1 89.62 205 ILE A N 1
ATOM 1714 C CA . ILE A 1 205 ? 2.904 23.016 12.516 1 89.62 205 ILE A CA 1
ATOM 1715 C C . ILE A 1 205 ? 2.881 23.391 14 1 89.62 205 ILE A C 1
ATOM 1717 O O . ILE A 1 205 ? 2.402 24.453 14.367 1 89.62 205 ILE A O 1
ATOM 1721 N N . ASP A 1 206 ? 3.365 22.5 14.766 1 88 206 ASP A N 1
ATOM 1722 C CA . ASP A 1 206 ? 3.459 22.797 16.188 1 88 206 ASP A CA 1
ATOM 1723 C C . ASP A 1 206 ? 4.297 24.047 16.453 1 88 206 ASP A C 1
ATOM 1725 O O . ASP A 1 206 ? 3.891 24.922 17.203 1 88 206 ASP A O 1
ATOM 1729 N N . LEU A 1 207 ? 5.398 24.141 15.805 1 85.75 207 LEU A N 1
ATOM 1730 C CA . LEU A 1 207 ? 6.293 25.281 15.953 1 85.75 207 LEU A CA 1
ATOM 1731 C C . LEU A 1 207 ? 5.617 26.562 15.492 1 85.75 207 LEU A C 1
ATOM 1733 O O . LEU A 1 207 ? 5.711 27.594 16.156 1 85.75 207 LEU A O 1
ATOM 1737 N N . THR A 1 208 ? 4.918 26.469 14.453 1 82.56 208 THR A N 1
ATOM 1738 C CA . THR A 1 208 ? 4.246 27.641 13.898 1 82.56 208 THR A CA 1
ATOM 1739 C C . THR A 1 208 ? 3.125 28.094 14.828 1 82.56 208 THR A C 1
ATOM 1741 O O . THR A 1 208 ? 2.979 29.297 15.078 1 82.56 208 THR A O 1
ATOM 1744 N N . MET A 1 209 ? 2.418 27.188 15.289 1 80.12 209 MET A N 1
ATOM 1745 C CA . MET A 1 209 ? 1.313 27.531 16.172 1 80.12 209 MET A CA 1
ATOM 1746 C C . MET A 1 209 ? 1.832 28.125 17.484 1 80.12 209 MET A C 1
ATOM 1748 O O . MET A 1 209 ? 1.24 29.078 18.016 1 80.12 209 MET A O 1
ATOM 1752 N N . ARG A 1 210 ? 2.902 27.703 17.969 1 78.94 210 ARG A N 1
ATOM 1753 C CA . ARG A 1 210 ? 3.496 28.234 19.188 1 78.94 210 ARG A CA 1
ATOM 1754 C C . ARG A 1 210 ? 4.008 29.656 19 1 78.94 210 ARG A C 1
ATOM 1756 O O . ARG A 1 210 ? 3.812 30.516 19.859 1 78.94 210 ARG A O 1
ATOM 1763 N N . LEU A 1 211 ? 4.574 29.797 17.875 1 77.88 211 LEU A N 1
ATOM 1764 C CA . LEU A 1 211 ? 5.125 31.125 17.578 1 77.88 211 LEU A CA 1
ATOM 1765 C C . LEU A 1 211 ? 4.012 32.156 17.391 1 77.88 211 LEU A C 1
ATOM 1767 O O . LEU A 1 211 ? 4.125 33.281 17.844 1 77.88 211 LEU A O 1
ATOM 1771 N N . MET A 1 212 ? 2.992 31.734 16.781 1 74.62 212 MET A N 1
ATOM 1772 C CA . MET A 1 212 ? 1.873 32.625 16.531 1 74.62 212 MET A CA 1
ATOM 1773 C C . MET A 1 212 ? 1.126 32.938 17.828 1 74.62 212 MET A C 1
ATOM 1775 O O . MET A 1 212 ? 0.657 34.062 18.031 1 74.62 212 MET A O 1
ATOM 1779 N N . ALA A 1 213 ? 1.073 32.031 18.641 1 68.75 213 ALA A N 1
ATOM 1780 C CA . ALA A 1 213 ? 0.369 32.219 19.906 1 68.75 213 ALA A CA 1
ATOM 1781 C C . ALA A 1 213 ? 1.162 33.125 20.859 1 68.75 213 ALA A C 1
ATOM 1783 O O . ALA A 1 213 ? 0.584 33.938 21.594 1 68.75 213 ALA A O 1
ATOM 1784 N N . TYR A 1 214 ? 2.49 33.062 20.875 1 63 214 TYR A N 1
ATOM 1785 C CA . TYR A 1 214 ? 3.33 33.844 21.797 1 63 214 TYR A CA 1
ATOM 1786 C C . TYR A 1 214 ? 3.482 35.281 21.328 1 63 214 TYR A C 1
ATOM 1788 O O . TYR A 1 214 ? 3.721 36.188 22.141 1 63 214 TYR A O 1
ATOM 1796 N N . SER A 1 215 ? 3.523 35.562 20 1 59.34 215 SER A N 1
ATOM 1797 C CA . SER A 1 215 ? 3.738 36.906 19.469 1 59.34 215 SER A CA 1
ATOM 1798 C C . SER A 1 215 ? 2.635 37.875 19.922 1 59.34 215 SER A C 1
ATOM 1800 O O . SER A 1 215 ? 2.826 39.094 19.938 1 59.34 215 SER A O 1
ATOM 1802 N N . VAL A 1 216 ? 1.409 37.469 19.922 1 53.03 216 VAL A N 1
ATOM 1803 C CA . VAL A 1 216 ? 0.353 38.438 20.25 1 53.03 216 VAL A CA 1
ATOM 1804 C C . VAL A 1 216 ? 0.689 39.125 21.578 1 53.03 216 VAL A C 1
ATOM 1806 O O . VAL A 1 216 ? 0.554 40.344 21.688 1 53.03 216 VAL A O 1
ATOM 1809 N N . ASP A 1 217 ? 0.81 38.906 22.641 1 44.78 217 ASP A N 1
ATOM 1810 C CA . ASP A 1 217 ? 1.187 39.719 23.797 1 44.78 217 ASP A CA 1
ATOM 1811 C C . ASP A 1 217 ? 2.244 39.031 24.641 1 44.78 217 ASP A C 1
ATOM 1813 O O . ASP A 1 217 ? 1.942 38.5 25.719 1 44.78 217 ASP A O 1
ATOM 1817 N N . ASN A 1 218 ? 3.447 39 24.172 1 47.12 218 ASN A N 1
ATOM 1818 C CA . ASN A 1 218 ? 4.52 38.5 25.031 1 47.12 218 ASN A CA 1
ATOM 1819 C C . ASN A 1 218 ? 4.008 37.438 26.016 1 47.12 218 ASN A C 1
ATOM 1821 O O . ASN A 1 218 ? 4.746 37 26.891 1 47.12 218 ASN A O 1
ATOM 1825 N N . SER A 1 219 ? 2.611 37.344 26.141 1 44.25 219 SER A N 1
ATOM 1826 C CA . SER A 1 219 ? 2.008 36.5 27.172 1 44.25 219 SER A CA 1
ATOM 1827 C C . SER A 1 219 ? 1.55 35.188 26.594 1 44.25 219 SER A C 1
ATOM 1829 O O . SER A 1 219 ? 1.523 35 25.375 1 44.25 219 SER A O 1
ATOM 1831 N N . ALA A 1 220 ? 0.702 34.188 27.469 1 49.62 220 ALA A N 1
ATOM 1832 C CA . ALA A 1 220 ? 0.226 32.812 27.547 1 49.62 220 ALA A CA 1
ATOM 1833 C C . ALA A 1 220 ? -0.777 32.5 26.438 1 49.62 220 ALA A C 1
ATOM 1835 O O . ALA A 1 220 ? -1.428 33.406 25.922 1 49.62 220 ALA A O 1
ATOM 1836 N N . LEU A 1 221 ? -0.645 31.359 25.625 1 53.78 221 LEU A N 1
ATOM 1837 C CA . LEU A 1 221 ? -1.646 30.703 24.797 1 53.78 221 LEU A CA 1
ATOM 1838 C C . LEU A 1 221 ? -3.055 31.109 25.219 1 53.78 221 LEU A C 1
ATOM 1840 O O . LEU A 1 221 ? -3.969 31.141 24.391 1 53.78 221 LEU A O 1
ATOM 1844 N N . MET A 1 222 ? -3.164 31.703 26.344 1 57.09 222 MET A N 1
ATOM 1845 C CA . MET A 1 222 ? -4.473 31.922 26.953 1 57.09 222 MET A CA 1
ATOM 1846 C C . MET A 1 222 ? -5.137 33.156 26.359 1 57.09 222 MET A C 1
ATOM 1848 O O . MET A 1 222 ? -6.363 33.25 26.297 1 57.09 222 MET A O 1
ATOM 1852 N N . ILE A 1 223 ? -4.289 34 25.781 1 58.91 223 ILE A N 1
ATOM 1853 C CA . ILE A 1 223 ? -4.898 35.25 25.297 1 58.91 223 ILE A CA 1
ATOM 1854 C C . ILE A 1 223 ? -5.551 35 23.938 1 58.91 223 ILE A C 1
ATOM 1856 O O . ILE A 1 223 ? -6.566 35.625 23.625 1 58.91 223 ILE A O 1
ATOM 1860 N N . ILE A 1 224 ? -5.027 34.062 23.281 1 66.5 224 ILE A N 1
ATOM 1861 C CA . ILE A 1 224 ? -5.598 33.781 21.969 1 66.5 224 ILE A CA 1
ATOM 1862 C C . ILE A 1 224 ? -6.996 33.188 22.125 1 66.5 224 ILE A C 1
ATOM 1864 O O . ILE A 1 224 ? -7.883 33.438 21.312 1 66.5 224 ILE A O 1
ATOM 1868 N N . TYR A 1 225 ? -7.145 32.562 23.266 1 72.38 225 TYR A N 1
ATOM 1869 C CA . TYR A 1 225 ? -8.422 31.906 23.484 1 72.38 225 TYR A CA 1
ATOM 1870 C C . TYR A 1 225 ? -9.516 32.906 23.812 1 72.38 225 TYR A C 1
ATOM 1872 O O . TYR A 1 225 ? -10.695 32.656 23.594 1 72.38 225 TYR A O 1
ATOM 1880 N N . GLU A 1 226 ? -9.055 34.031 24.312 1 72.5 226 GLU A N 1
ATOM 1881 C CA . GLU A 1 226 ? -10.023 35.062 24.641 1 72.5 226 GLU A CA 1
ATOM 1882 C C . GLU A 1 226 ? -10.375 35.906 23.422 1 72.5 226 GLU A C 1
ATOM 1884 O O . GLU A 1 226 ? -11.531 36.281 23.234 1 72.5 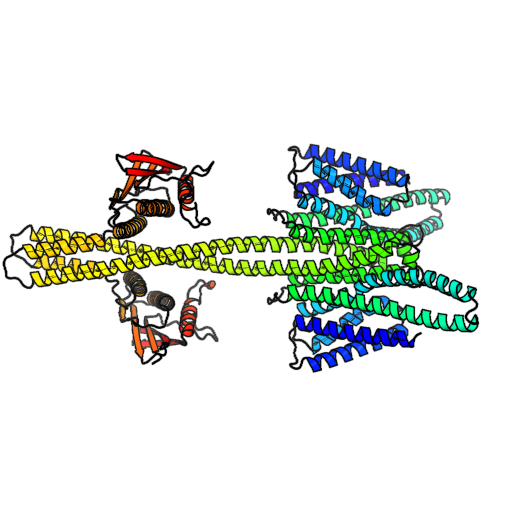226 GLU A O 1
ATOM 1889 N N . ARG A 1 227 ? -9.406 36.094 22.578 1 71.62 227 ARG A N 1
ATOM 1890 C CA . ARG A 1 227 ? -9.594 36.938 21.406 1 71.62 227 ARG A CA 1
ATOM 1891 C C . ARG A 1 227 ? -10.32 36.188 20.297 1 71.62 227 ARG A C 1
ATOM 1893 O O . ARG A 1 227 ? -11.148 36.781 19.578 1 71.62 227 ARG A O 1
ATOM 1900 N N . VAL A 1 228 ? -10.016 34.906 20.156 1 77.5 228 VAL A N 1
ATOM 1901 C CA . VAL A 1 228 ? -10.633 34.062 19.141 1 77.5 228 VAL A CA 1
ATOM 1902 C C . VAL A 1 228 ? -11.172 32.781 19.766 1 77.5 228 VAL A C 1
ATOM 1904 O O . VAL A 1 228 ? -10.523 31.75 19.719 1 77.5 228 VAL A O 1
ATOM 1907 N N . PRO A 1 229 ? -12.352 32.812 20.203 1 78.5 229 PRO A N 1
ATOM 1908 C CA . PRO A 1 229 ? -12.898 31.656 20.922 1 78.5 229 PRO A CA 1
ATOM 1909 C C . PRO A 1 229 ? -13.023 30.422 20.031 1 78.5 229 PRO A C 1
ATOM 1911 O O . PRO A 1 229 ? -13.047 29.297 20.547 1 78.5 229 PRO A O 1
ATOM 1914 N N . GLU A 1 230 ? -12.992 30.625 18.734 1 80.56 230 GLU A N 1
ATOM 1915 C CA . GLU A 1 230 ? -13.109 29.484 17.812 1 80.56 230 GLU A CA 1
ATOM 1916 C C . GLU A 1 230 ? -11.883 28.578 17.906 1 80.56 230 GLU A C 1
ATOM 1918 O O . GLU A 1 230 ? -11.961 27.391 17.594 1 80.56 230 GLU A O 1
ATOM 1923 N N . THR A 1 231 ? -10.836 29.172 18.359 1 80.12 231 THR A N 1
ATOM 1924 C CA . THR A 1 231 ? -9.602 28.391 18.438 1 80.12 231 THR A CA 1
ATOM 1925 C C . THR A 1 231 ? -9.68 27.359 19.547 1 80.12 231 THR A C 1
ATOM 1927 O O . THR A 1 231 ? -8.914 26.391 19.562 1 80.12 231 THR A O 1
ATOM 1930 N N . LEU A 1 232 ? -10.641 27.547 20.484 1 85.12 232 LEU A N 1
ATOM 1931 C CA . LEU A 1 232 ? -10.812 26.594 21.578 1 85.12 232 LEU A CA 1
ATOM 1932 C C . LEU A 1 232 ? -11.227 25.219 21.062 1 85.12 232 LEU A C 1
ATOM 1934 O O . LEU A 1 232 ? -10.836 24.203 21.625 1 85.12 232 LEU A O 1
ATOM 1938 N N . VAL A 1 233 ? -11.852 25.219 19.906 1 87.19 233 VAL A N 1
ATOM 1939 C CA . VAL A 1 233 ? -12.336 23.969 19.375 1 87.19 233 VAL A CA 1
ATOM 1940 C C . VAL A 1 233 ? -11.438 23.516 18.219 1 87.19 233 VAL A C 1
ATOM 1942 O O . VAL A 1 233 ? -11.141 22.328 18.078 1 87.19 233 VAL A O 1
ATOM 1945 N N . LEU A 1 234 ? -10.938 24.406 17.5 1 87.38 234 LEU A N 1
ATOM 1946 C CA . LEU A 1 234 ? -10.219 24.078 16.266 1 87.38 234 LEU A CA 1
ATOM 1947 C C . LEU A 1 234 ? -8.836 23.516 16.578 1 87.38 234 LEU A C 1
ATOM 1949 O O . LEU A 1 234 ? -8.359 22.625 15.867 1 87.38 234 LEU A O 1
ATOM 1953 N N . LEU A 1 235 ? -8.289 24.031 17.641 1 88.69 235 LEU A N 1
ATOM 1954 C CA . LEU A 1 235 ? -6.926 23.594 17.938 1 88.69 235 LEU A CA 1
ATOM 1955 C C . LEU A 1 235 ? -6.902 22.125 18.328 1 88.69 235 LEU A C 1
ATOM 1957 O O . LEU A 1 235 ? -6.105 21.344 17.797 1 88.69 235 LEU A O 1
ATOM 1961 N N . PRO A 1 236 ? -7.812 21.672 19.188 1 90.75 236 PRO A N 1
ATOM 1962 C CA . PRO A 1 236 ? -7.828 20.234 19.484 1 90.75 236 PRO A CA 1
ATOM 1963 C C . PRO A 1 236 ? -8.195 19.375 18.281 1 90.75 236 PRO A C 1
ATOM 1965 O O . PRO A 1 236 ? -7.652 18.281 18.109 1 90.75 236 PRO A O 1
ATOM 1968 N N . VAL A 1 237 ? -9.023 19.844 17.5 1 91.38 237 VAL A N 1
ATOM 1969 C CA . VAL A 1 237 ? -9.445 19.094 16.328 1 91.38 237 VAL A CA 1
ATOM 1970 C C . VAL A 1 237 ? -8.266 18.922 15.367 1 91.38 237 VAL A C 1
ATOM 1972 O O . VAL A 1 237 ? -8.008 17.828 14.867 1 91.38 237 VAL A O 1
ATOM 1975 N N . VAL A 1 238 ? -7.57 20 15.133 1 91.12 238 VAL A N 1
ATOM 1976 C CA . VAL A 1 238 ? -6.426 19.984 14.227 1 91.12 238 VAL A CA 1
ATOM 1977 C C . VAL A 1 238 ? -5.359 19.031 14.781 1 91.12 238 VAL A C 1
ATOM 1979 O O . VAL A 1 238 ? -4.754 18.266 14.023 1 91.12 238 VAL A O 1
ATOM 1982 N N . SER A 1 239 ? -5.168 19.109 16.078 1 93.19 239 SER A N 1
ATOM 1983 C CA . SER A 1 239 ? -4.168 18.25 16.703 1 93.19 239 SER A CA 1
ATOM 1984 C C . SER A 1 239 ? -4.52 16.781 16.531 1 93.19 239 SER A C 1
ATOM 1986 O O . SER A 1 239 ? -3.658 15.969 16.188 1 93.19 239 SER A O 1
ATOM 1988 N N . LEU A 1 240 ? -5.73 16.453 16.688 1 93.12 240 LEU A N 1
ATOM 1989 C CA . LEU A 1 240 ? -6.164 15.07 16.562 1 93.12 240 LEU A CA 1
ATOM 1990 C C . LEU A 1 240 ? -6.105 14.609 15.109 1 93.12 240 LEU A C 1
ATOM 1992 O O . LEU A 1 240 ? -5.75 13.461 14.828 1 93.12 240 LEU A O 1
ATOM 1996 N N . LEU A 1 241 ? -6.434 15.469 14.227 1 92.38 241 LEU A N 1
ATOM 1997 C CA . LEU A 1 241 ? -6.375 15.125 12.812 1 92.38 241 LEU A CA 1
ATOM 1998 C C . LEU A 1 241 ? -4.934 14.906 12.367 1 92.38 241 LEU A C 1
ATOM 2000 O O . LEU A 1 241 ? -4.664 14.016 11.555 1 92.38 241 LEU A O 1
ATOM 2004 N N . LEU A 1 242 ? -4.07 15.727 12.883 1 94.38 242 LEU A N 1
ATOM 2005 C CA . LEU A 1 242 ? -2.66 15.586 12.531 1 94.38 242 LEU A CA 1
ATOM 2006 C C . LEU A 1 242 ? -2.107 14.258 13.023 1 94.38 242 LEU A C 1
ATOM 2008 O O . LEU A 1 242 ? -1.347 13.594 12.312 1 94.38 242 LEU A O 1
ATOM 2012 N N . LEU A 1 243 ? -2.525 13.867 14.227 1 94.31 243 LEU A N 1
ATOM 2013 C CA . LEU A 1 243 ? -2.127 12.555 14.727 1 94.31 243 LEU A CA 1
ATOM 2014 C C . LEU A 1 243 ? -2.721 11.445 13.867 1 94.31 243 LEU A C 1
ATOM 2016 O O . LEU A 1 243 ? -2.062 10.43 13.609 1 94.31 243 LEU A O 1
ATOM 2020 N N . GLY A 1 244 ? -3.904 11.695 13.43 1 91.31 244 GLY A N 1
ATOM 2021 C CA . GLY A 1 244 ? -4.547 10.734 12.547 1 91.31 244 GLY A CA 1
ATOM 2022 C C . GLY A 1 244 ? -3.809 10.531 11.242 1 91.31 244 GLY A C 1
ATOM 2023 O O . GLY A 1 244 ? -3.742 9.414 10.719 1 91.31 244 GLY A O 1
ATOM 2024 N N . ILE A 1 245 ? -3.232 11.594 10.742 1 92.69 245 ILE A N 1
ATOM 2025 C CA . ILE A 1 245 ? -2.496 11.523 9.484 1 92.69 245 ILE A CA 1
ATOM 2026 C C . ILE A 1 245 ? -1.258 10.648 9.664 1 92.69 245 ILE A C 1
ATOM 2028 O O . ILE A 1 245 ? -0.904 9.867 8.773 1 92.69 245 ILE A O 1
ATOM 2032 N N . VAL A 1 246 ? -0.623 10.789 10.805 1 93.19 246 VAL A N 1
ATOM 2033 C CA . VAL A 1 246 ? 0.57 9.984 11.055 1 93.19 246 VAL A CA 1
ATOM 2034 C C . VAL A 1 246 ? 0.195 8.508 11.125 1 93.19 246 VAL A C 1
ATOM 2036 O O . VAL A 1 246 ? 0.837 7.668 10.492 1 93.19 246 VAL A O 1
ATOM 2039 N N . VAL A 1 247 ? -0.873 8.172 11.797 1 90.94 247 VAL A N 1
ATOM 2040 C CA . VAL A 1 247 ? -1.322 6.789 11.953 1 90.94 247 VAL A CA 1
ATOM 2041 C C . VAL A 1 247 ? -1.751 6.234 10.594 1 90.94 247 VAL A C 1
ATOM 2043 O O . VAL A 1 247 ? -1.404 5.102 10.242 1 90.94 247 VAL A O 1
ATOM 2046 N N . SER A 1 248 ? -2.459 7.059 9.867 1 88.5 248 SER A N 1
ATOM 2047 C CA . SER A 1 248 ? -2.932 6.629 8.555 1 88.5 248 SER A CA 1
ATOM 2048 C C . SER A 1 248 ? -1.767 6.336 7.613 1 88.5 248 SER A C 1
ATOM 2050 O O . SER A 1 248 ? -1.827 5.398 6.816 1 88.5 248 SER A O 1
ATOM 2052 N N . SER A 1 249 ? -0.779 7.145 7.703 1 89 249 SER A N 1
ATOM 2053 C CA . SER A 1 249 ? 0.394 6.941 6.859 1 89 249 SER A CA 1
ATOM 2054 C C . SER A 1 249 ? 1.079 5.613 7.172 1 89 249 SER A C 1
ATOM 2056 O O . SER A 1 249 ? 1.546 4.922 6.266 1 89 249 SER A O 1
ATOM 2058 N N . VAL A 1 250 ? 1.093 5.219 8.398 1 89.12 250 VAL A N 1
ATOM 2059 C CA . VAL A 1 250 ? 1.714 3.961 8.812 1 89.12 250 VAL A CA 1
ATOM 2060 C C . VAL A 1 250 ? 0.877 2.785 8.312 1 89.12 250 VAL A C 1
ATOM 2062 O O . VAL A 1 250 ? 1.421 1.791 7.824 1 89.12 250 VAL A O 1
ATOM 2065 N N . ILE A 1 251 ? -0.366 2.908 8.328 1 87.62 251 ILE A N 1
ATOM 2066 C CA . ILE A 1 251 ? -1.266 1.853 7.875 1 87.62 251 ILE A CA 1
ATOM 2067 C C . ILE A 1 251 ? -1.123 1.666 6.367 1 87.62 251 ILE A C 1
ATOM 2069 O O . ILE A 1 251 ? -1.023 0.536 5.883 1 87.62 251 ILE A O 1
ATOM 2073 N N . LEU A 1 252 ? -1.098 2.771 5.676 1 86.56 252 LEU A N 1
ATOM 2074 C CA . LEU A 1 252 ? -0.954 2.721 4.223 1 86.56 252 LEU A CA 1
ATOM 2075 C C . LEU A 1 252 ? 0.407 2.152 3.832 1 86.56 252 LEU A C 1
ATOM 2077 O O . LEU A 1 252 ? 0.512 1.387 2.871 1 86.56 252 LEU A O 1
ATOM 2081 N N . PHE A 1 253 ? 1.35 2.514 4.633 1 87.19 253 PHE A N 1
ATOM 2082 C CA . PHE A 1 253 ? 2.697 2.02 4.375 1 87.19 253 PHE A CA 1
ATOM 2083 C C . PHE A 1 253 ? 2.766 0.509 4.559 1 87.19 253 PHE A C 1
ATOM 2085 O O . PHE A 1 253 ? 3.447 -0.184 3.801 1 87.19 253 PHE A O 1
ATOM 2092 N N . ARG A 1 254 ? 2.104 0 5.465 1 83.94 254 ARG A N 1
ATOM 2093 C CA . ARG A 1 254 ? 2.008 -1.442 5.664 1 83.94 254 ARG A CA 1
ATOM 2094 C C . ARG A 1 254 ? 1.409 -2.125 4.438 1 83.94 254 ARG A C 1
ATOM 2096 O O . ARG A 1 254 ? 1.861 -3.197 4.035 1 83.94 254 ARG A O 1
ATOM 2103 N N . GLY A 1 255 ? 0.495 -1.499 3.889 1 81.19 255 GLY A N 1
ATOM 2104 C CA . GLY A 1 255 ? -0.123 -2.035 2.686 1 81.19 255 GLY A CA 1
ATOM 2105 C C . GLY A 1 255 ? 0.834 -2.125 1.513 1 81.19 255 GLY A C 1
ATOM 2106 O O . GLY A 1 255 ? 0.791 -3.088 0.742 1 81.19 255 GLY A O 1
ATOM 2107 N N . VAL A 1 256 ? 1.654 -1.168 1.438 1 83 256 VAL A N 1
ATOM 2108 C CA . VAL A 1 256 ? 2.639 -1.146 0.362 1 83 256 VAL A CA 1
ATOM 2109 C C . VAL A 1 256 ? 3.641 -2.281 0.553 1 83 256 VAL A C 1
ATOM 2111 O O . VAL A 1 256 ? 4.008 -2.961 -0.408 1 83 256 VAL A O 1
ATOM 2114 N N . ILE A 1 257 ? 4.051 -2.52 1.763 1 82.12 257 ILE A N 1
ATOM 2115 C CA . ILE A 1 257 ? 5.008 -3.582 2.057 1 82.12 257 ILE A CA 1
ATOM 2116 C C . ILE A 1 257 ? 4.371 -4.941 1.774 1 82.12 257 ILE A C 1
ATOM 2118 O O . ILE A 1 257 ? 5.02 -5.828 1.215 1 82.12 257 ILE A O 1
ATOM 2122 N N . GLN A 1 258 ? 3.178 -5.082 2.059 1 82.88 258 GLN A N 1
ATOM 2123 C CA . GLN A 1 258 ? 2.459 -6.32 1.787 1 82.88 258 GLN A CA 1
ATOM 2124 C C . GLN A 1 258 ? 2.334 -6.566 0.287 1 82.88 258 GLN A C 1
ATOM 2126 O O . GLN A 1 258 ? 2.406 -7.711 -0.167 1 82.88 258 GLN A O 1
ATOM 2131 N N . SER A 1 259 ? 2.188 -5.516 -0.397 1 83.75 259 SER A N 1
ATOM 2132 C CA . SER A 1 259 ? 2.105 -5.637 -1.85 1 83.75 259 SER A CA 1
ATOM 2133 C C . SER A 1 259 ? 3.391 -6.223 -2.428 1 83.75 259 SER A C 1
ATOM 2135 O O . SER A 1 259 ? 3.346 -7.078 -3.312 1 83.75 259 SER A O 1
ATOM 2137 N N . LYS A 1 260 ? 4.449 -5.762 -1.926 1 82.69 260 LYS A N 1
ATOM 2138 C CA . LYS A 1 260 ? 5.742 -6.258 -2.387 1 82.69 260 LYS A CA 1
ATOM 2139 C C . LYS A 1 260 ? 5.906 -7.742 -2.064 1 82.69 260 LYS A C 1
ATOM 2141 O O . LYS A 1 260 ? 6.426 -8.508 -2.881 1 82.69 260 LYS A O 1
ATOM 2146 N N . ASP A 1 261 ? 5.445 -8.141 -0.977 1 84.44 261 ASP A N 1
ATOM 2147 C CA . ASP A 1 261 ? 5.492 -9.547 -0.575 1 84.44 261 ASP A CA 1
ATOM 2148 C C . ASP A 1 261 ? 4.609 -10.406 -1.479 1 84.44 261 ASP A C 1
ATOM 2150 O O . ASP A 1 261 ? 5.02 -11.484 -1.907 1 84.44 261 ASP A O 1
ATOM 2154 N N . GLU A 1 262 ? 3.527 -9.875 -1.732 1 85.88 262 GLU A N 1
ATOM 2155 C CA . GLU A 1 262 ? 2.604 -10.609 -2.598 1 85.88 262 GLU A CA 1
ATOM 2156 C C . GLU A 1 262 ? 3.152 -10.727 -4.016 1 85.88 262 GLU A C 1
ATOM 2158 O O . GLU A 1 262 ? 2.961 -11.75 -4.68 1 85.88 262 GLU A O 1
ATOM 2163 N N . GLU A 1 263 ? 3.758 -9.758 -4.41 1 86.44 263 GLU A N 1
ATOM 2164 C CA . GLU A 1 263 ? 4.398 -9.789 -5.719 1 86.44 263 GLU A CA 1
ATOM 2165 C C . GLU A 1 263 ? 5.488 -10.859 -5.777 1 86.44 263 GLU A C 1
ATOM 2167 O O . GLU A 1 263 ? 5.582 -11.602 -6.754 1 86.44 263 GLU A O 1
ATOM 2172 N N . ARG A 1 264 ? 6.246 -10.938 -4.789 1 84.94 264 ARG A N 1
ATOM 2173 C CA . ARG A 1 264 ? 7.301 -11.938 -4.715 1 84.94 264 ARG A CA 1
ATOM 2174 C C . ARG A 1 264 ? 6.715 -13.352 -4.746 1 84.94 264 ARG A C 1
ATOM 2176 O O . ARG A 1 264 ? 7.207 -14.219 -5.469 1 84.94 264 ARG A O 1
ATOM 2183 N N . LYS A 1 265 ? 5.711 -13.531 -4.023 1 88.44 265 LYS A N 1
ATOM 2184 C CA . LYS A 1 265 ? 5.039 -14.828 -4.004 1 88.44 265 LYS A CA 1
ATOM 2185 C C . LYS A 1 265 ? 4.473 -15.18 -5.375 1 88.44 265 LYS A C 1
ATOM 2187 O O . LYS A 1 265 ? 4.555 -16.328 -5.816 1 88.44 265 LYS A O 1
ATOM 2192 N N . ARG A 1 266 ? 3.949 -14.266 -5.98 1 89.19 266 ARG A N 1
ATOM 2193 C CA . ARG A 1 266 ? 3.393 -14.445 -7.316 1 89.19 266 ARG A CA 1
ATOM 2194 C C . ARG A 1 266 ? 4.469 -14.891 -8.305 1 89.19 266 ARG A C 1
ATOM 2196 O O . ARG A 1 266 ? 4.262 -15.82 -9.078 1 89.19 266 ARG A O 1
ATOM 2203 N N . LEU A 1 267 ? 5.535 -14.281 -8.266 1 87.19 267 LEU A N 1
ATOM 2204 C CA . LEU A 1 267 ? 6.637 -14.602 -9.164 1 87.19 267 LEU A CA 1
ATOM 2205 C C . LEU A 1 267 ? 7.133 -16.031 -8.922 1 87.19 267 LEU A C 1
ATOM 2207 O O . LEU A 1 267 ? 7.418 -16.766 -9.875 1 87.19 267 LEU A O 1
ATOM 2211 N N . LEU A 1 268 ? 7.164 -16.391 -7.715 1 87.12 268 LEU A N 1
ATOM 2212 C CA . LEU A 1 268 ? 7.543 -17.75 -7.363 1 87.12 268 LEU A CA 1
ATOM 2213 C C . LEU A 1 268 ? 6.539 -18.766 -7.922 1 87.12 268 LEU A C 1
ATOM 2215 O O . LEU A 1 268 ? 6.93 -19.797 -8.453 1 87.12 268 LEU A O 1
ATOM 2219 N N . LEU A 1 269 ? 5.344 -18.406 -7.82 1 88.25 269 LEU A N 1
ATOM 2220 C CA . LEU A 1 269 ? 4.289 -19.281 -8.312 1 88.25 269 LEU A CA 1
ATOM 2221 C C . LEU A 1 269 ? 4.324 -19.375 -9.828 1 88.25 269 LEU A C 1
ATOM 2223 O O . LEU A 1 269 ? 4.098 -20.453 -10.398 1 88.25 269 LEU A O 1
ATOM 2227 N N . GLU A 1 270 ? 4.594 -18.328 -10.461 1 86.56 270 GLU A N 1
ATOM 2228 C CA . GLU A 1 270 ? 4.73 -18.312 -11.914 1 86.56 270 GLU A CA 1
ATOM 2229 C C . GLU A 1 270 ? 5.852 -19.234 -12.367 1 86.56 270 GLU A C 1
ATOM 2231 O O . GLU A 1 270 ? 5.695 -19.984 -13.336 1 86.56 270 GLU A O 1
ATOM 2236 N N . ASN A 1 271 ? 6.871 -19.203 -11.648 1 82.38 271 ASN A N 1
ATOM 2237 C CA . ASN A 1 271 ? 7.98 -20.094 -11.945 1 82.38 271 ASN A CA 1
ATOM 2238 C C . ASN A 1 271 ? 7.59 -21.562 -11.719 1 82.38 271 ASN A C 1
ATOM 2240 O O . ASN A 1 271 ? 7.973 -22.438 -12.5 1 82.38 271 ASN A O 1
ATOM 2244 N N . ARG A 1 272 ? 6.828 -21.781 -10.719 1 78.5 272 ARG A N 1
ATOM 2245 C CA . ARG A 1 272 ? 6.363 -23.125 -10.438 1 78.5 272 ARG A CA 1
ATOM 2246 C C . ARG A 1 272 ? 5.457 -23.641 -11.547 1 78.5 272 ARG A C 1
ATOM 2248 O O . ARG A 1 272 ? 5.559 -24.797 -11.953 1 78.5 272 ARG A O 1
ATOM 2255 N N . VAL A 1 273 ? 4.633 -22.812 -11.969 1 81.94 273 VAL A N 1
ATOM 2256 C CA . VAL A 1 273 ? 3.742 -23.188 -13.062 1 81.94 273 VAL A CA 1
ATOM 2257 C C . VAL A 1 273 ? 4.562 -23.547 -14.297 1 81.94 273 VAL A C 1
ATOM 2259 O O . VAL A 1 273 ? 4.27 -24.531 -14.984 1 81.94 273 VAL A O 1
ATOM 2262 N N . ALA A 1 274 ? 5.516 -22.781 -14.594 1 74.12 274 ALA A N 1
ATOM 2263 C CA . ALA A 1 274 ? 6.383 -23.047 -15.742 1 74.12 274 ALA A CA 1
ATOM 2264 C C . ALA A 1 274 ? 7.078 -24.406 -15.594 1 74.12 274 ALA A C 1
ATOM 2266 O O . ALA A 1 274 ? 7.16 -25.172 -16.562 1 74.12 274 ALA A O 1
ATOM 2267 N N . ASP A 1 275 ? 7.488 -24.688 -14.422 1 70.94 275 ASP A N 1
ATOM 2268 C CA . ASP A 1 275 ? 8.156 -25.953 -14.133 1 70.94 275 ASP A CA 1
ATOM 2269 C C . ASP A 1 275 ? 7.207 -27.141 -14.352 1 70.94 275 ASP A C 1
ATOM 2271 O O . ASP A 1 275 ? 7.578 -28.125 -14.984 1 70.94 275 ASP A O 1
ATOM 2275 N N . VAL A 1 276 ? 6.035 -26.984 -13.859 1 72.06 276 VAL A N 1
ATOM 2276 C CA . VAL A 1 276 ? 5.078 -28.078 -13.945 1 72.06 276 VAL A CA 1
ATOM 2277 C C . VAL A 1 276 ? 4.625 -28.25 -15.398 1 72.06 276 VAL A C 1
ATOM 2279 O O . VAL A 1 276 ? 4.43 -29.375 -15.859 1 72.06 276 VAL A O 1
ATOM 2282 N N . GLN A 1 277 ? 4.512 -27.266 -16.078 1 71.38 277 GLN A N 1
ATOM 2283 C CA . GLN A 1 277 ? 4.176 -27.328 -17.484 1 71.38 277 GLN A CA 1
ATOM 2284 C C . GLN A 1 277 ? 5.246 -28.094 -18.266 1 71.38 277 GLN A C 1
ATOM 2286 O O . GLN A 1 277 ? 4.926 -28.906 -19.141 1 71.38 277 GLN A O 1
ATOM 2291 N N . HIS A 1 278 ? 6.418 -27.812 -17.922 1 64.69 278 HIS A N 1
ATOM 2292 C CA . HIS A 1 278 ? 7.512 -28.562 -18.547 1 64.69 278 HIS A CA 1
ATOM 2293 C C . HIS A 1 278 ? 7.418 -30.047 -18.219 1 64.69 278 HIS A C 1
ATOM 2295 O O . HIS A 1 278 ? 7.68 -30.891 -19.094 1 64.69 278 HIS A O 1
ATOM 2301 N N . GLN A 1 279 ? 7.02 -30.281 -17.062 1 62.38 279 GLN A N 1
ATOM 2302 C CA . GLN A 1 279 ? 6.852 -31.672 -16.656 1 62.38 279 GLN A CA 1
ATOM 2303 C C . GLN A 1 279 ? 5.754 -32.344 -17.484 1 62.38 279 GLN A C 1
ATOM 2305 O O . GLN A 1 279 ? 5.902 -33.5 -17.891 1 62.38 279 GLN A O 1
ATOM 2310 N N . ILE A 1 280 ? 4.789 -31.609 -17.703 1 64.5 280 ILE A N 1
ATOM 2311 C CA . ILE A 1 280 ? 3.689 -32.125 -18.5 1 64.5 280 ILE A CA 1
ATOM 2312 C C . ILE A 1 280 ? 4.172 -32.406 -19.922 1 64.5 280 ILE A C 1
ATOM 2314 O O . ILE A 1 280 ? 3.836 -33.438 -20.516 1 64.5 280 ILE A O 1
ATOM 2318 N N . GLU A 1 281 ? 4.875 -31.578 -20.422 1 62.28 281 GLU A N 1
ATOM 2319 C CA . GLU A 1 281 ? 5.426 -31.75 -21.766 1 62.28 281 GLU A CA 1
ATOM 2320 C C . GLU A 1 281 ? 6.289 -33 -21.844 1 62.28 281 GLU A C 1
ATOM 2322 O O . GLU A 1 281 ? 6.207 -33.781 -22.812 1 62.28 281 GLU A O 1
ATOM 2327 N N . ASP A 1 282 ? 7.035 -33.219 -20.781 1 57.41 282 ASP A N 1
ATOM 2328 C CA . ASP A 1 282 ? 7.871 -34.406 -20.703 1 57.41 282 ASP A CA 1
ATOM 2329 C C . ASP A 1 282 ? 7.016 -35.688 -20.672 1 57.41 282 ASP A C 1
ATOM 2331 O O . ASP A 1 282 ? 7.324 -36.656 -21.359 1 57.41 282 ASP A O 1
ATOM 2335 N N . LEU A 1 283 ? 5.953 -35.5 -19.953 1 61.84 283 LEU A N 1
ATOM 2336 C CA . LEU A 1 283 ? 5.066 -36.656 -19.828 1 61.84 283 LEU A CA 1
ATOM 2337 C C . LEU A 1 283 ? 4.355 -36.938 -21.156 1 61.84 283 LEU A C 1
ATOM 2339 O O . LEU A 1 283 ? 4.148 -38.094 -21.516 1 61.84 283 LEU A O 1
ATOM 2343 N N . GLN A 1 284 ? 4.117 -35.938 -21.828 1 58.41 284 GLN A N 1
ATOM 2344 C CA . GLN A 1 284 ? 3.492 -36.062 -23.141 1 58.41 284 GLN A CA 1
ATOM 2345 C C . GLN A 1 284 ? 4.426 -36.781 -24.125 1 58.41 284 GLN A C 1
ATOM 2347 O O . GLN A 1 284 ? 3.982 -37.594 -24.938 1 58.41 284 GLN A O 1
ATOM 2352 N N . ASP A 1 285 ? 5.602 -36.438 -24.031 1 57.38 285 ASP A N 1
ATOM 2353 C CA . ASP A 1 285 ? 6.594 -37.094 -24.875 1 57.38 285 ASP A CA 1
ATOM 2354 C C . ASP A 1 285 ? 6.672 -38.562 -24.578 1 57.38 285 ASP A C 1
ATOM 2356 O O . ASP A 1 285 ? 6.738 -39.406 -25.5 1 57.38 285 ASP A O 1
ATOM 2360 N N . ILE A 1 286 ? 6.605 -38.812 -23.281 1 57.72 286 ILE A N 1
ATOM 2361 C CA . ILE A 1 286 ? 6.637 -40.219 -22.875 1 57.72 286 ILE A CA 1
ATOM 2362 C C . ILE A 1 286 ? 5.414 -40.938 -23.438 1 57.72 286 ILE A C 1
ATOM 2364 O O . ILE A 1 286 ? 5.527 -42.062 -23.953 1 57.72 286 ILE A O 1
ATOM 2368 N N . TYR A 1 287 ? 4.379 -40.219 -23.469 1 57.16 287 TYR A N 1
ATOM 2369 C CA . TYR A 1 287 ? 3.158 -40.812 -24.016 1 57.16 287 TYR A CA 1
ATOM 2370 C C . TYR A 1 287 ? 3.283 -41.031 -25.516 1 57.16 287 TYR A C 1
ATOM 2372 O O . TYR A 1 287 ? 2.811 -42.031 -26.047 1 57.16 287 TYR A O 1
ATOM 2380 N N . GLY A 1 288 ? 3.828 -40.031 -26.062 1 56 288 GLY A N 1
ATOM 2381 C CA . GLY A 1 288 ? 4.082 -40.188 -27.484 1 56 288 GLY A CA 1
ATOM 2382 C C . GLY A 1 288 ? 4.934 -41.406 -27.812 1 56 288 GLY A C 1
ATOM 2383 O O . GLY A 1 288 ? 4.625 -42.156 -28.734 1 56 288 GLY A O 1
ATOM 2384 N N . ASP A 1 289 ? 5.941 -41.625 -27 1 56.16 289 ASP A N 1
ATOM 2385 C CA . ASP A 1 289 ? 6.828 -42.75 -27.172 1 56.16 289 ASP A CA 1
ATOM 2386 C C . ASP A 1 289 ? 6.078 -44.062 -26.953 1 56.16 289 ASP A C 1
ATOM 2388 O O . ASP A 1 289 ? 6.281 -45.031 -27.688 1 56.16 289 ASP A O 1
ATOM 2392 N N . MET A 1 290 ? 5.199 -44 -26.062 1 60.91 290 MET A N 1
ATOM 2393 C CA . MET A 1 290 ? 4.422 -45.188 -25.75 1 60.91 290 MET A CA 1
ATOM 2394 C C . MET A 1 290 ? 3.518 -45.562 -26.906 1 60.91 290 MET A C 1
ATOM 2396 O O . MET A 1 290 ? 3.332 -46.75 -27.188 1 60.91 290 MET A O 1
ATOM 2400 N N . ARG A 1 291 ? 3.096 -44.625 -27.594 1 54.97 291 ARG A N 1
ATOM 2401 C CA . ARG A 1 291 ? 2.268 -44.844 -28.781 1 54.97 291 ARG A CA 1
ATOM 2402 C C . ARG A 1 291 ? 3.068 -45.5 -29.891 1 54.97 291 ARG A C 1
ATOM 2404 O O . ARG A 1 291 ? 2.568 -46.406 -30.562 1 54.97 291 ARG A O 1
ATOM 2411 N N . GLY A 1 292 ? 4.207 -44.906 -30 1 56.94 292 GLY A N 1
ATOM 2412 C CA . GLY A 1 292 ? 5.082 -45.531 -30.984 1 56.94 292 GLY A CA 1
ATOM 2413 C C . GLY A 1 292 ? 5.367 -47 -30.688 1 56.94 292 GLY A C 1
ATOM 2414 O O . GLY A 1 292 ? 5.305 -47.844 -31.578 1 56.94 292 GLY A O 1
ATOM 2415 N N . LEU A 1 293 ? 5.527 -47.281 -29.469 1 60.19 293 LEU A N 1
ATOM 2416 C CA . LEU A 1 293 ? 5.828 -48.625 -29.031 1 60.19 293 LEU A CA 1
ATOM 2417 C C . LEU A 1 293 ? 4.633 -49.562 -29.25 1 60.19 293 LEU A C 1
ATOM 2419 O O . LEU A 1 293 ? 4.797 -50.688 -29.688 1 60.19 293 LEU A O 1
ATOM 2423 N N . ARG A 1 294 ? 3.494 -49.094 -29 1 59.91 294 ARG A N 1
ATOM 2424 C CA . ARG A 1 294 ? 2.26 -49.844 -29.234 1 59.91 294 ARG A CA 1
ATOM 2425 C C . ARG A 1 294 ? 2.104 -50.188 -30.703 1 59.91 294 ARG A C 1
ATOM 2427 O O . ARG A 1 294 ? 1.776 -51.344 -31.031 1 59.91 294 ARG A O 1
ATOM 2434 N N . HIS A 1 295 ? 2.311 -49.219 -31.484 1 60.47 295 HIS A N 1
ATOM 2435 C CA . HIS A 1 295 ? 2.246 -49.438 -32.938 1 60.47 295 HIS A CA 1
ATOM 2436 C C . HIS A 1 295 ? 3.203 -50.562 -33.344 1 60.47 295 HIS A C 1
ATOM 2438 O O . HIS A 1 295 ? 2.818 -51.469 -34.094 1 60.47 295 HIS A O 1
ATOM 2444 N N . ASP A 1 296 ? 4.344 -50.531 -32.781 1 59.88 296 ASP A N 1
ATOM 2445 C CA . ASP A 1 296 ? 5.355 -51.531 -33.094 1 59.88 296 ASP A CA 1
ATOM 2446 C C . ASP A 1 296 ? 4.926 -52.906 -32.625 1 59.88 296 ASP A C 1
ATOM 2448 O O . ASP A 1 296 ? 5.062 -53.875 -33.375 1 59.88 296 ASP A O 1
ATOM 2452 N N . LEU A 1 297 ? 4.297 -52.906 -31.438 1 67.62 297 LEU A N 1
ATOM 2453 C CA . LEU A 1 297 ? 3.893 -54.188 -30.875 1 67.62 297 LEU A CA 1
ATOM 2454 C C . LEU A 1 297 ? 2.75 -54.781 -31.672 1 67.62 297 LEU A C 1
ATOM 2456 O O . LEU A 1 297 ? 2.75 -56 -31.938 1 67.62 297 LEU A O 1
ATOM 2460 N N . ARG A 1 298 ? 1.862 -53.906 -32.156 1 60.25 298 ARG A N 1
ATOM 2461 C CA . ARG A 1 298 ? 0.766 -54.375 -33 1 60.25 298 ARG A CA 1
ATOM 2462 C C . ARG A 1 298 ? 1.289 -54.969 -34.312 1 60.25 298 ARG A C 1
ATOM 2464 O O . ARG A 1 298 ? 0.788 -55.969 -34.781 1 60.25 298 ARG A O 1
ATOM 2471 N N . GLY A 1 299 ? 2.229 -54.25 -34.781 1 63.56 299 GLY A N 1
ATOM 2472 C CA . GLY A 1 299 ? 2.838 -54.719 -36 1 63.56 299 GLY A CA 1
ATOM 2473 C C . GLY A 1 299 ? 3.471 -56.094 -35.844 1 63.56 299 GLY A C 1
ATOM 2474 O O . GLY A 1 299 ? 3.271 -56.969 -36.688 1 63.56 299 GLY A O 1
ATOM 2475 N N . HIS A 1 300 ? 4.117 -56.312 -34.719 1 65 300 HIS A N 1
ATOM 2476 C CA . HIS A 1 300 ? 4.762 -57.594 -34.469 1 65 300 HIS A CA 1
ATOM 2477 C C . HIS A 1 300 ? 3.727 -58.688 -34.281 1 65 300 HIS A C 1
ATOM 2479 O O . HIS A 1 300 ? 3.887 -59.781 -34.781 1 65 300 HIS A O 1
ATOM 2485 N N . ILE A 1 301 ? 2.645 -58.375 -33.594 1 65 301 ILE A N 1
ATOM 2486 C CA . ILE A 1 301 ? 1.606 -59.344 -33.344 1 65 301 ILE A CA 1
ATOM 2487 C C . ILE A 1 301 ? 0.91 -59.719 -34.625 1 65 301 ILE A C 1
ATOM 2489 O O . ILE A 1 301 ? 0.654 -60.906 -34.875 1 65 301 ILE A O 1
ATOM 2493 N N . ALA A 1 302 ? 0.697 -58.719 -35.406 1 64.12 302 ALA A N 1
ATOM 2494 C CA . ALA A 1 302 ? 0.068 -58.969 -36.719 1 64.12 302 ALA A CA 1
ATOM 2495 C C . ALA A 1 302 ? 0.937 -59.875 -37.562 1 64.12 302 ALA A C 1
ATOM 2497 O O . ALA A 1 302 ? 0.432 -60.812 -38.188 1 64.12 302 ALA A O 1
ATOM 2498 N N . ASN A 1 303 ? 2.17 -59.656 -37.531 1 65.38 303 ASN A N 1
ATOM 2499 C CA . ASN A 1 303 ? 3.096 -60.438 -38.312 1 65.38 303 ASN A CA 1
ATOM 2500 C C . ASN A 1 303 ? 3.191 -61.875 -37.781 1 65.38 303 ASN A C 1
ATOM 2502 O O . ASN A 1 303 ? 3.221 -62.844 -38.562 1 65.38 303 ASN A O 1
ATOM 2506 N N . LEU A 1 304 ? 3.119 -61.969 -36.531 1 68.06 304 LEU A N 1
ATOM 2507 C CA . LEU A 1 304 ? 3.178 -63.281 -35.906 1 68.06 304 LEU A CA 1
ATOM 2508 C C . LEU A 1 304 ? 1.9 -64.062 -36.219 1 68.06 304 LEU A C 1
ATOM 2510 O O . LEU A 1 304 ? 1.954 -65.25 -36.5 1 68.06 304 LEU A O 1
ATOM 2514 N N . THR A 1 305 ? 0.754 -63.375 -36.156 1 62.44 305 THR A N 1
ATOM 2515 C CA . THR A 1 305 ? -0.525 -64 -36.438 1 62.44 305 THR A CA 1
ATOM 2516 C C . THR A 1 305 ? -0.571 -64.5 -37.906 1 62.44 305 THR A C 1
ATOM 2518 O O . THR A 1 305 ? -1.04 -65.562 -38.188 1 62.44 305 THR A O 1
ATOM 2521 N N . ALA A 1 306 ? -0.118 -63.594 -38.688 1 63.81 306 ALA A N 1
ATOM 2522 C CA . ALA A 1 306 ? -0.072 -63.938 -40.125 1 63.81 306 ALA A CA 1
ATOM 2523 C C . ALA A 1 306 ? 0.822 -65.188 -40.344 1 63.81 306 ALA A C 1
ATOM 2525 O O . ALA A 1 306 ? 0.495 -66 -41.156 1 63.81 306 ALA A O 1
ATOM 2526 N N . TYR A 1 307 ? 1.881 -65.188 -39.625 1 61.84 307 TYR A N 1
ATOM 2527 C CA . TYR A 1 307 ? 2.818 -66.312 -39.75 1 61.84 307 TYR A CA 1
ATOM 2528 C C . TYR A 1 307 ? 2.191 -67.625 -39.25 1 61.84 307 TYR A C 1
ATOM 2530 O O . TYR A 1 307 ? 2.342 -68.625 -39.906 1 61.84 307 TYR A O 1
ATOM 2538 N N . ILE A 1 308 ? 1.499 -67.5 -38.188 1 61.5 308 ILE A N 1
ATOM 2539 C CA . ILE A 1 308 ? 0.904 -68.688 -37.625 1 61.5 308 ILE A CA 1
ATOM 2540 C C . ILE A 1 308 ? -0.239 -69.188 -38.5 1 61.5 308 ILE A C 1
ATOM 2542 O O . ILE A 1 308 ? -0.421 -70.375 -38.688 1 61.5 308 ILE A O 1
ATOM 2546 N N . ARG A 1 309 ? -1.016 -68.188 -38.938 1 57.88 309 ARG A N 1
ATOM 2547 C CA . ARG A 1 309 ? -2.121 -68.562 -39.812 1 57.88 309 ARG A CA 1
ATOM 2548 C C . ARG A 1 309 ? -1.605 -69.25 -41.094 1 57.88 309 ARG A C 1
ATOM 2550 O O . ARG A 1 309 ? -2.254 -70.125 -41.656 1 57.88 309 ARG A O 1
ATOM 2557 N N . ASN A 1 310 ? -0.615 -68.625 -41.594 1 55.22 310 ASN A N 1
ATOM 2558 C CA . ASN A 1 310 ? -0.025 -69.25 -42.75 1 55.22 310 ASN A CA 1
ATOM 2559 C C . ASN A 1 310 ? 0.806 -70.438 -42.406 1 55.22 310 ASN A C 1
ATOM 2561 O O . ASN A 1 310 ? 1.852 -70.312 -41.75 1 55.22 310 ASN A O 1
ATOM 2565 N N . ARG A 1 311 ? 0.131 -71.312 -41.75 1 53.44 311 ARG A N 1
ATOM 2566 C CA . ARG A 1 311 ? 0.423 -72.562 -41.156 1 53.44 311 ARG A CA 1
ATOM 2567 C C . ARG A 1 311 ? 1.83 -73.062 -41.531 1 53.44 311 ARG A C 1
ATOM 2569 O O . ARG A 1 311 ? 2.443 -73.812 -40.781 1 53.44 311 ARG A O 1
ATOM 2576 N N . SER A 1 312 ? 1.935 -73.375 -42.969 1 42.31 312 SER A N 1
ATOM 2577 C CA . SER A 1 312 ? 2.654 -74.5 -43.562 1 42.31 312 SER A CA 1
ATOM 2578 C C . SER A 1 312 ? 4.145 -74.438 -43.25 1 42.31 312 SER A C 1
ATOM 2580 O O . SER A 1 312 ? 4.871 -75.438 -43.406 1 42.31 312 SER A O 1
ATOM 2582 N N . MET A 1 313 ? 4.879 -73.562 -43.938 1 38 313 MET A N 1
ATOM 2583 C CA . MET A 1 313 ? 6.25 -74 -44.25 1 38 313 MET A CA 1
ATOM 2584 C C . MET A 1 313 ? 7.125 -73.938 -43 1 38 313 MET A C 1
ATOM 2586 O O . MET A 1 313 ? 6.797 -73.25 -42.031 1 38 313 MET A O 1
ATOM 2590 N N . GLY A 1 314 ? 8.422 -74.438 -43.094 1 40.28 314 GLY A N 1
ATOM 2591 C CA . GLY A 1 314 ? 9.641 -74.938 -42.5 1 40.28 314 GLY A CA 1
ATOM 2592 C C . GLY A 1 314 ? 10.164 -74 -41.375 1 40.28 314 GLY A C 1
ATOM 2593 O O . GLY A 1 314 ? 10.656 -74.5 -40.375 1 40.28 314 GLY A O 1
ATOM 2594 N N . GLU A 1 315 ? 10.773 -72.625 -41.562 1 46.22 315 GLU A N 1
ATOM 2595 C CA . GLU A 1 315 ? 11.945 -72.125 -40.812 1 46.22 315 GLU A CA 1
ATOM 2596 C C . GLU A 1 315 ? 11.531 -71.25 -39.656 1 46.22 315 GLU A C 1
ATOM 2598 O O . GLU A 1 315 ? 10.906 -70.188 -39.844 1 46.22 315 GLU A O 1
ATOM 2603 N N . ASN A 1 316 ? 11.312 -71.75 -38.406 1 52.25 316 ASN A N 1
ATOM 2604 C CA . ASN A 1 316 ? 11.305 -71.312 -37 1 52.25 316 ASN A CA 1
ATOM 2605 C C . ASN A 1 316 ? 12.086 -70 -36.844 1 52.25 316 ASN A C 1
ATOM 2607 O O . ASN A 1 316 ? 11.938 -69.312 -35.844 1 52.25 316 ASN A O 1
ATOM 2611 N N . LYS A 1 317 ? 12.898 -69.75 -37.812 1 52.84 317 LYS A N 1
ATOM 2612 C CA . LYS A 1 317 ? 13.82 -68.625 -37.656 1 52.84 317 LYS A CA 1
ATOM 2613 C C . LYS A 1 317 ? 13.078 -67.312 -37.719 1 52.84 317 LYS A C 1
ATOM 2615 O O . LYS A 1 317 ? 13.406 -66.375 -36.969 1 52.84 317 LYS A O 1
ATOM 2620 N N . ASP A 1 318 ? 11.961 -67.312 -38.562 1 56.66 318 ASP A N 1
ATOM 2621 C CA . ASP A 1 318 ? 11.281 -66.062 -38.75 1 56.66 318 ASP A CA 1
ATOM 2622 C C . ASP A 1 318 ? 10.406 -65.688 -37.531 1 56.66 318 ASP A C 1
ATOM 2624 O O . ASP A 1 318 ? 10.32 -64.562 -37.125 1 56.66 318 ASP A O 1
ATOM 2628 N N . LEU A 1 319 ? 9.898 -66.75 -36.969 1 60.44 319 LEU A N 1
ATOM 2629 C CA . LEU A 1 319 ? 9.117 -66.562 -35.75 1 60.44 319 LEU A CA 1
ATOM 2630 C C . LEU A 1 319 ? 9.992 -66 -34.625 1 60.44 319 LEU A C 1
ATOM 2632 O O . LEU A 1 319 ? 9.555 -65.125 -33.844 1 60.44 319 LEU A O 1
ATOM 2636 N N . GLY A 1 320 ? 11.188 -66.562 -34.562 1 56.72 320 GLY A N 1
ATOM 2637 C CA . GLY A 1 320 ? 12.148 -66.125 -33.594 1 56.72 320 GLY A CA 1
ATOM 2638 C C . GLY A 1 320 ? 12.516 -64.625 -33.781 1 56.72 320 GLY A C 1
ATOM 2639 O O . GLY A 1 320 ? 12.617 -63.906 -32.781 1 56.72 320 GLY A O 1
ATOM 2640 N N . ALA A 1 321 ? 12.578 -64.25 -35.031 1 58.28 321 ALA A N 1
ATOM 2641 C CA . ALA A 1 321 ? 12.938 -62.844 -35.312 1 58.28 321 ALA A CA 1
ATOM 2642 C C . ALA A 1 321 ? 11.805 -61.875 -34.906 1 58.28 321 ALA A C 1
ATOM 2644 O O . ALA A 1 321 ? 12.047 -60.812 -34.375 1 58.28 321 ALA A O 1
ATOM 2645 N N . TYR A 1 322 ? 10.617 -62.281 -35.156 1 59.5 322 TYR A N 1
ATOM 2646 C CA . TYR A 1 322 ? 9.484 -61.469 -34.812 1 59.5 322 TYR A CA 1
ATOM 2647 C C . TYR A 1 322 ? 9.344 -61.344 -33.281 1 59.5 322 TYR A C 1
ATOM 2649 O O . TYR A 1 322 ? 9.086 -60.281 -32.75 1 59.5 322 TYR A O 1
ATOM 2657 N N . LEU A 1 323 ? 9.547 -62.469 -32.594 1 61.5 323 LEU A N 1
ATOM 2658 C CA . LEU A 1 323 ? 9.484 -62.469 -31.125 1 61.5 323 LEU A CA 1
ATOM 2659 C C . LEU A 1 323 ? 10.586 -61.594 -30.531 1 61.5 323 LEU A C 1
ATOM 2661 O O . LEU A 1 323 ? 10.359 -60.875 -29.547 1 61.5 323 LEU A O 1
ATOM 2665 N N . GLU A 1 324 ? 11.703 -61.688 -31.234 1 58.22 324 GLU A N 1
ATOM 2666 C CA . GLU A 1 324 ? 12.797 -60.812 -30.797 1 58.22 324 GLU A CA 1
ATOM 2667 C C . GLU A 1 324 ? 12.461 -59.344 -31.031 1 58.22 324 GLU A C 1
ATOM 2669 O O . GLU A 1 324 ? 12.766 -58.5 -30.188 1 58.22 324 GLU A O 1
ATOM 2674 N N . GLY A 1 325 ? 11.82 -59.094 -32.094 1 61.12 325 GLY A N 1
ATOM 2675 C CA . GLY A 1 325 ? 11.398 -57.719 -32.375 1 61.12 325 GLY A CA 1
ATOM 2676 C C . GLY A 1 325 ? 10.352 -57.219 -31.406 1 61.12 325 GLY A C 1
ATOM 2677 O O . GLY A 1 325 ? 10.422 -56.062 -30.953 1 61.12 325 GLY A O 1
ATOM 2678 N N . MET A 1 326 ? 9.359 -58 -31.031 1 63.34 326 MET A N 1
ATOM 2679 C CA . MET A 1 326 ? 8.344 -57.656 -30.047 1 63.34 326 MET A CA 1
ATOM 2680 C C . MET A 1 326 ? 8.977 -57.406 -28.688 1 63.34 326 MET A C 1
ATOM 2682 O O . MET A 1 326 ? 8.602 -56.438 -27.984 1 63.34 326 MET A O 1
ATOM 2686 N N . GLU A 1 327 ? 9.891 -58.281 -28.344 1 57.84 327 GLU A N 1
ATOM 2687 C CA . GLU A 1 327 ? 10.617 -58.094 -27.094 1 57.84 327 GLU A CA 1
ATOM 2688 C C . GLU A 1 327 ? 11.359 -56.781 -27.062 1 57.84 327 GLU A C 1
ATOM 2690 O O . GLU A 1 327 ? 11.383 -56.094 -26.031 1 57.84 327 GLU A O 1
ATOM 2695 N N . LYS A 1 328 ? 11.875 -56.5 -28.188 1 55.34 328 LYS A N 1
ATOM 2696 C CA . LYS A 1 328 ? 12.594 -55.219 -28.266 1 55.34 328 LYS A CA 1
ATOM 2697 C C . LYS A 1 328 ? 11.641 -54.031 -28.125 1 55.34 328 LYS A C 1
ATOM 2699 O O . LYS A 1 328 ? 11.969 -53.062 -27.484 1 55.34 328 LYS A O 1
ATOM 2704 N N . THR A 1 329 ? 10.523 -54.219 -28.797 1 57.53 329 THR A N 1
ATOM 2705 C CA . THR A 1 329 ? 9.539 -53.125 -28.75 1 57.53 329 THR A CA 1
ATOM 2706 C C . THR A 1 329 ? 8.969 -53 -27.328 1 57.53 329 THR A C 1
ATOM 2708 O O . THR A 1 329 ? 8.844 -51.875 -26.828 1 57.53 329 THR A O 1
ATOM 2711 N N . VAL A 1 330 ? 8.586 -54.125 -26.75 1 60.25 330 VAL A N 1
ATOM 2712 C CA . VAL A 1 330 ? 8.07 -54.125 -25.375 1 60.25 330 VAL A CA 1
ATOM 2713 C C . VAL A 1 330 ? 9.156 -53.594 -24.422 1 60.25 330 VAL A C 1
ATOM 2715 O O . VAL A 1 330 ? 8.859 -52.875 -23.469 1 60.25 330 VAL A O 1
ATOM 2718 N N . ALA A 1 331 ? 10.328 -53.969 -24.797 1 50.94 331 ALA A N 1
ATOM 2719 C CA . ALA A 1 331 ? 11.453 -53.531 -23.984 1 50.94 331 ALA A CA 1
ATOM 2720 C C . ALA A 1 331 ? 11.555 -52 -24.016 1 50.94 331 ALA A C 1
ATOM 2722 O O . ALA A 1 331 ? 12.008 -51.375 -23.047 1 50.94 331 ALA A O 1
ATOM 2723 N N . ARG A 1 332 ? 11.148 -51.594 -25.125 1 50.22 332 ARG A N 1
ATOM 2724 C CA . ARG A 1 332 ? 11.164 -50.156 -25.25 1 50.22 332 ARG A CA 1
ATOM 2725 C C . ARG A 1 332 ? 10.133 -49.5 -24.328 1 50.22 332 ARG A C 1
ATOM 2727 O O . ARG A 1 332 ? 10.258 -48.344 -23.953 1 50.22 332 ARG A O 1
ATOM 2734 N N . LEU A 1 333 ? 9.078 -50.25 -24.203 1 50.84 333 LEU A N 1
ATOM 2735 C CA . LEU A 1 333 ? 8.109 -49.812 -23.219 1 50.84 333 LEU A CA 1
ATOM 2736 C C . LEU A 1 333 ? 8.719 -49.844 -21.812 1 50.84 333 LEU A C 1
ATOM 2738 O O . LEU A 1 333 ? 8.148 -49.281 -20.875 1 50.84 333 LEU A O 1
ATOM 2742 N N . ASP A 1 334 ? 9.742 -50.844 -21.625 1 45.81 334 ASP A N 1
ATOM 2743 C CA . ASP A 1 334 ? 10.5 -50.906 -20.375 1 45.81 334 ASP A CA 1
ATOM 2744 C C . ASP A 1 334 ? 11.211 -49.594 -20.094 1 45.81 334 ASP A C 1
ATOM 2746 O O . ASP A 1 334 ? 12.031 -49.125 -20.891 1 45.81 334 ASP A O 1
ATOM 2750 N N . PHE A 1 335 ? 10.461 -48.719 -19.734 1 47.84 335 PHE A N 1
ATOM 2751 C CA . PHE A 1 335 ? 11.344 -47.688 -19.172 1 47.84 335 PHE A CA 1
ATOM 2752 C C . PHE A 1 335 ? 12.562 -48.344 -18.531 1 47.84 335 PHE A C 1
ATOM 2754 O O . PHE A 1 335 ? 12.43 -49.25 -17.703 1 47.84 335 PHE A O 1
ATOM 2761 N N . ALA A 1 336 ? 13.375 -48.812 -19.422 1 48.34 336 ALA A N 1
ATOM 2762 C CA . ALA A 1 336 ? 14.539 -49.656 -19.156 1 48.34 336 ALA A CA 1
ATOM 2763 C C . ALA A 1 336 ? 14.906 -49.656 -17.688 1 48.34 336 ALA A C 1
ATOM 2765 O O . ALA A 1 336 ? 15.438 -50.656 -17.156 1 48.34 336 ALA A O 1
ATOM 2766 N N . ASP A 1 337 ? 14.656 -48.656 -17.047 1 52.47 337 ASP A N 1
ATOM 2767 C CA . ASP A 1 337 ? 15.242 -48.562 -15.719 1 52.47 337 ASP A CA 1
ATOM 2768 C C . ASP A 1 337 ? 14.234 -48.938 -14.641 1 52.47 337 ASP A C 1
ATOM 2770 O O . ASP A 1 337 ? 13.102 -48.438 -14.633 1 52.47 337 ASP A O 1
ATOM 2774 N N . HIS A 1 338 ? 14.008 -50.156 -14.18 1 56.19 338 HIS A N 1
ATOM 2775 C CA . HIS A 1 338 ? 13.18 -50.625 -13.07 1 56.19 338 HIS A CA 1
ATOM 2776 C C . HIS A 1 338 ? 13.742 -50.156 -11.727 1 56.19 338 HIS A C 1
ATOM 2778 O O . HIS A 1 338 ? 14.406 -50.938 -11.039 1 56.19 338 HIS A O 1
ATOM 2784 N N . THR A 1 339 ? 13.477 -48.969 -11.336 1 63.28 339 THR A N 1
ATOM 2785 C CA . THR A 1 339 ? 14.055 -48.438 -10.102 1 63.28 339 THR A CA 1
ATOM 2786 C C . THR A 1 339 ? 13.156 -48.75 -8.906 1 63.28 339 THR A C 1
ATOM 2788 O O . THR A 1 339 ? 13.594 -48.688 -7.758 1 63.28 339 THR A O 1
ATOM 2791 N N . GLY A 1 340 ? 11.891 -49.219 -9.07 1 61.66 340 GLY A N 1
ATOM 2792 C CA . GLY A 1 340 ? 10.93 -49.469 -8 1 61.66 340 GLY A CA 1
ATOM 2793 C C . GLY A 1 340 ? 9.883 -48.344 -7.895 1 61.66 340 GLY A C 1
ATOM 2794 O O . GLY A 1 340 ? 8.914 -48.5 -7.145 1 61.66 340 GLY A O 1
ATOM 2795 N N . ASN A 1 341 ? 10.125 -47.25 -8.539 1 67.69 341 ASN A N 1
ATOM 2796 C CA . ASN A 1 341 ? 9.18 -46.156 -8.547 1 67.69 341 ASN A CA 1
ATOM 2797 C C . ASN A 1 341 ? 8.891 -45.656 -9.969 1 67.69 341 ASN A C 1
ATOM 2799 O O . ASN A 1 341 ? 9.812 -45.344 -10.711 1 67.69 341 ASN A O 1
ATOM 2803 N N . PRO A 1 342 ? 7.715 -45.625 -10.328 1 61.56 342 PRO A N 1
ATOM 2804 C CA . PRO A 1 342 ? 7.352 -45.281 -11.711 1 61.56 342 PRO A CA 1
ATOM 2805 C C . PRO A 1 342 ? 7.832 -43.906 -12.133 1 61.56 342 PRO A C 1
ATOM 2807 O O . PRO A 1 342 ? 8.227 -43.719 -13.281 1 61.56 342 PRO A O 1
ATOM 2810 N N . MET A 1 343 ? 7.773 -43 -11.297 1 66.38 343 MET A N 1
ATOM 2811 C CA . MET A 1 343 ? 8.211 -41.625 -11.617 1 66.38 343 MET A CA 1
ATOM 2812 C C . MET A 1 343 ? 9.695 -41.625 -11.992 1 66.38 343 MET A C 1
ATOM 2814 O O . MET A 1 343 ? 10.086 -40.969 -12.961 1 66.38 343 MET A O 1
ATOM 2818 N N . LEU A 1 344 ? 10.359 -42.344 -11.25 1 74.19 344 LEU A N 1
ATOM 2819 C CA . LEU A 1 344 ? 11.797 -42.375 -11.484 1 74.19 344 LEU A CA 1
ATOM 2820 C C . LEU A 1 344 ? 12.109 -43.125 -12.781 1 74.19 344 LEU A C 1
ATOM 2822 O O . LEU A 1 344 ? 13.039 -42.75 -13.508 1 74.19 344 LEU A O 1
ATOM 2826 N N . ASP A 1 345 ? 11.289 -44.062 -13.016 1 69.94 345 ASP A N 1
ATOM 2827 C CA . ASP A 1 345 ? 11.477 -44.844 -14.242 1 69.94 345 ASP A CA 1
ATOM 2828 C C . ASP A 1 345 ? 11.273 -43.969 -15.477 1 69.94 345 ASP A C 1
ATOM 2830 O O . ASP A 1 345 ? 12.023 -44.094 -16.453 1 69.94 345 ASP A O 1
ATOM 2834 N N . VAL A 1 346 ? 10.43 -43.094 -15.328 1 67.12 346 VAL A N 1
ATOM 2835 C CA . VAL A 1 346 ? 10.141 -42.188 -16.438 1 67.12 346 VAL A CA 1
ATOM 2836 C C . VAL A 1 346 ? 11.32 -41.25 -16.656 1 67.12 346 VAL A C 1
ATOM 2838 O O . VAL A 1 346 ? 11.742 -41.031 -17.781 1 67.12 346 VAL A O 1
ATOM 2841 N N . ILE A 1 347 ? 11.734 -40.75 -15.602 1 71.75 347 ILE A N 1
ATOM 2842 C CA . ILE A 1 347 ? 12.852 -39.781 -15.68 1 71.75 347 ILE A CA 1
ATOM 2843 C C . ILE A 1 347 ? 14.062 -40.469 -16.312 1 71.75 347 ILE A C 1
ATOM 2845 O O . ILE A 1 347 ? 14.688 -39.938 -17.219 1 71.75 347 ILE A O 1
ATOM 2849 N N . LEU A 1 348 ? 14.312 -41.656 -15.891 1 78.69 348 LEU A N 1
ATOM 2850 C CA . LEU A 1 348 ? 15.484 -42.375 -16.359 1 78.69 348 LEU A CA 1
ATOM 2851 C C . LEU A 1 348 ? 15.344 -42.75 -17.844 1 78.69 348 LEU A C 1
ATOM 2853 O O . LEU A 1 348 ? 16.312 -42.719 -18.594 1 78.69 348 LEU A O 1
ATOM 2857 N N . HIS A 1 349 ? 14.188 -43.031 -18.172 1 69.06 349 HIS A N 1
ATOM 2858 C CA . HIS A 1 349 ? 13.938 -43.312 -19.578 1 69.06 349 HIS A CA 1
ATOM 2859 C C . HIS A 1 349 ? 14.203 -42.094 -20.453 1 69.06 349 HIS A C 1
ATOM 2861 O O . HIS A 1 349 ? 14.828 -42.219 -21.516 1 69.06 349 HIS A O 1
ATOM 2867 N N . GLN A 1 350 ? 13.773 -41.031 -20.016 1 69.19 350 GLN A N 1
ATOM 2868 C CA . GLN A 1 350 ? 13.977 -39.781 -20.75 1 69.19 350 GLN A CA 1
ATOM 2869 C C . GLN A 1 350 ? 15.469 -39.469 -20.906 1 69.19 350 GLN A C 1
ATOM 2871 O O . GLN A 1 350 ? 15.914 -39.094 -21.984 1 69.19 350 GLN A O 1
ATOM 2876 N N . ILE A 1 351 ? 16.047 -39.656 -19.828 1 78.56 351 ILE A N 1
ATOM 2877 C CA . ILE A 1 351 ? 17.484 -39.375 -19.828 1 78.56 351 ILE A CA 1
ATOM 2878 C C . ILE A 1 351 ? 18.188 -40.375 -20.766 1 78.56 351 ILE A C 1
ATOM 2880 O O . ILE A 1 351 ? 19.109 -40 -21.484 1 78.56 351 ILE A O 1
ATOM 2884 N N . ARG A 1 352 ? 17.719 -41.562 -20.75 1 76.5 352 ARG A N 1
ATOM 2885 C CA . ARG A 1 352 ? 18.297 -42.594 -21.625 1 76.5 352 ARG A CA 1
ATOM 2886 C C . ARG A 1 352 ? 18.109 -42.25 -23.094 1 76.5 352 ARG A C 1
ATOM 2888 O O . ARG A 1 352 ? 19.031 -42.406 -23.891 1 76.5 352 ARG A O 1
ATOM 2895 N N . GLN A 1 353 ? 17.062 -41.75 -23.391 1 69.5 353 GLN A N 1
ATOM 2896 C CA . GLN A 1 353 ? 16.797 -41.344 -24.766 1 69.5 353 GLN A CA 1
ATOM 2897 C C . GLN A 1 353 ? 17.672 -40.188 -25.172 1 69.5 353 GLN A C 1
ATOM 2899 O O . GLN A 1 353 ? 18.203 -40.156 -26.281 1 69.5 353 GLN A O 1
ATOM 2904 N N . GLN A 1 354 ? 17.797 -39.25 -24.328 1 77.69 354 GLN A N 1
ATOM 2905 C CA . GLN A 1 354 ? 18.656 -38.125 -24.594 1 77.69 354 GLN A CA 1
ATOM 2906 C C . GLN A 1 354 ? 20.109 -38.562 -24.781 1 77.69 354 GLN A C 1
ATOM 2908 O O . GLN A 1 354 ? 20.797 -38.094 -25.688 1 77.69 354 GLN A O 1
ATOM 2913 N N . ALA A 1 355 ? 20.469 -39.438 -23.938 1 83.19 355 ALA A N 1
ATOM 2914 C CA . ALA A 1 355 ? 21.844 -39.969 -24 1 83.19 355 ALA A CA 1
ATOM 2915 C C . ALA A 1 355 ? 22.078 -40.719 -25.312 1 83.19 355 ALA A C 1
ATOM 2917 O O . ALA A 1 355 ? 23.125 -40.531 -25.938 1 83.19 355 ALA A O 1
ATOM 2918 N N . LYS A 1 356 ? 21.094 -41.406 -25.719 1 78.06 356 LYS A N 1
ATOM 2919 C CA . LYS A 1 356 ? 21.203 -42.156 -26.969 1 78.06 356 LYS A CA 1
ATOM 2920 C C . LYS A 1 356 ? 21.328 -41.219 -28.172 1 78.06 356 LYS A C 1
ATOM 2922 O O . LYS A 1 356 ? 22.156 -41.438 -29.062 1 78.06 356 LYS A O 1
ATOM 2927 N N . ARG A 1 357 ? 20.641 -40.188 -28.125 1 74.25 357 ARG A N 1
ATOM 2928 C CA . ARG A 1 357 ? 20.672 -39.219 -29.203 1 74.25 357 ARG A CA 1
ATOM 2929 C C . ARG A 1 357 ? 22.047 -38.531 -29.281 1 74.25 357 ARG A C 1
ATOM 2931 O O . ARG A 1 357 ? 22.5 -38.156 -30.359 1 74.25 357 ARG A O 1
ATOM 2938 N N . LYS A 1 358 ? 22.625 -38.469 -28.172 1 84.69 358 LYS A N 1
ATOM 2939 C CA . LYS A 1 358 ? 23.906 -37.781 -28.094 1 84.69 358 LYS A CA 1
ATOM 2940 C C . LYS A 1 358 ? 25.062 -38.781 -28.094 1 84.69 358 LYS A C 1
ATOM 2942 O O . LYS A 1 358 ? 26.203 -38.438 -27.828 1 84.69 358 LYS A O 1
ATOM 2947 N N . GLU A 1 359 ? 24.625 -40.062 -28.297 1 88.06 359 GLU A N 1
ATOM 2948 C CA . GLU A 1 359 ? 25.578 -41.156 -28.391 1 88.06 359 GLU A CA 1
ATOM 2949 C C . GLU A 1 359 ? 26.391 -41.281 -27.094 1 88.06 359 GLU A C 1
ATOM 2951 O O . GLU A 1 359 ? 27.609 -41.438 -27.141 1 88.06 359 GLU A O 1
ATOM 2956 N N . ILE A 1 360 ? 25.844 -41.156 -26.047 1 93.12 360 ILE A N 1
ATOM 2957 C CA . ILE A 1 360 ? 26.406 -41.375 -24.719 1 93.12 360 ILE A CA 1
ATOM 2958 C C . ILE A 1 360 ? 25.953 -42.719 -24.172 1 93.12 360 ILE A C 1
ATOM 2960 O O . ILE A 1 360 ? 24.75 -43.031 -24.219 1 93.12 360 ILE A O 1
ATOM 2964 N N . ASP A 1 361 ? 26.844 -43.531 -23.75 1 91.44 361 ASP A N 1
ATOM 2965 C CA . ASP A 1 361 ? 26.484 -44.781 -23.125 1 91.44 361 ASP A CA 1
ATOM 2966 C C . ASP A 1 361 ? 25.969 -44.594 -21.703 1 91.44 361 ASP A C 1
ATOM 2968 O O . ASP A 1 361 ? 26.688 -44.062 -20.844 1 91.44 361 ASP A O 1
ATOM 2972 N N . PHE A 1 362 ? 24.781 -44.906 -21.453 1 90.44 362 PHE A N 1
ATOM 2973 C CA . PHE A 1 362 ? 24.125 -44.656 -20.172 1 90.44 362 PHE A CA 1
ATOM 2974 C C . PHE A 1 362 ? 23.797 -46 -19.5 1 90.44 362 PHE A C 1
ATOM 2976 O O . PHE A 1 362 ? 22.969 -46.75 -19.984 1 90.44 362 PHE A O 1
ATOM 2983 N N . SER A 1 363 ? 24.531 -46.281 -18.391 1 87.81 363 SER A N 1
ATOM 2984 C CA . SER A 1 363 ? 24.297 -47.5 -17.594 1 87.81 363 SER A CA 1
ATOM 2985 C C . SER A 1 363 ? 23.578 -47.156 -16.281 1 87.81 363 SER A C 1
ATOM 2987 O O . SER A 1 363 ? 23.969 -46.219 -15.57 1 87.81 363 SER A O 1
ATOM 2989 N N . VAL A 1 364 ? 22.547 -47.844 -15.992 1 87 364 VAL A N 1
ATOM 2990 C CA . VAL A 1 364 ? 21.734 -47.531 -14.812 1 87 364 VAL A CA 1
ATOM 2991 C C . VAL A 1 364 ? 21.641 -48.781 -13.93 1 87 364 VAL A C 1
ATOM 2993 O O . VAL A 1 364 ? 21.219 -49.844 -14.383 1 87 364 VAL A O 1
ATOM 2996 N N . ASN A 1 365 ? 22.141 -48.75 -12.742 1 84.81 365 ASN A N 1
ATOM 2997 C CA . ASN A 1 365 ? 21.922 -49.688 -11.656 1 84.81 365 ASN A CA 1
ATOM 2998 C C . ASN A 1 365 ? 21.359 -49 -10.422 1 84.81 365 ASN A C 1
ATOM 3000 O O . ASN A 1 365 ? 22.047 -48.875 -9.414 1 84.81 365 ASN A O 1
ATOM 3004 N N . PHE A 1 366 ? 20.078 -48.531 -10.602 1 87.25 366 PHE A N 1
ATOM 3005 C CA . PHE A 1 366 ? 19.406 -47.75 -9.578 1 87.25 366 PHE A CA 1
ATOM 3006 C C . PHE A 1 366 ? 18.141 -48.438 -9.094 1 87.25 366 PHE A C 1
ATOM 3008 O O . PHE A 1 366 ? 17.359 -48.938 -9.898 1 87.25 366 PHE A O 1
ATOM 3015 N N . HIS A 1 367 ? 18.016 -48.562 -7.742 1 80.69 367 HIS A N 1
ATOM 3016 C CA . HIS A 1 367 ? 16.828 -49.094 -7.121 1 80.69 367 HIS A CA 1
ATOM 3017 C C . HIS A 1 367 ? 16.297 -48.188 -6.031 1 80.69 367 HIS A C 1
ATOM 3019 O O . HIS A 1 367 ? 17.047 -47.75 -5.152 1 80.69 367 HIS A O 1
ATOM 3025 N N . TYR A 1 368 ? 15.07 -47.812 -6.141 1 81.25 368 TYR A N 1
ATOM 3026 C CA . TYR A 1 368 ? 14.406 -47.031 -5.113 1 81.25 368 TYR A CA 1
ATOM 3027 C C . TYR A 1 368 ? 13.914 -47.906 -3.975 1 81.25 368 TYR A C 1
ATOM 3029 O O . TYR A 1 368 ? 13.281 -48.938 -4.207 1 81.25 368 TYR A O 1
ATOM 3037 N N . PRO A 1 369 ? 14.195 -47.531 -2.793 1 78.44 369 PRO A N 1
ATOM 3038 C CA . PRO A 1 369 ? 13.789 -48.406 -1.693 1 78.44 369 PRO A CA 1
ATOM 3039 C C . PRO A 1 369 ? 12.273 -48.469 -1.527 1 78.44 369 PRO A C 1
ATOM 3041 O O . PRO A 1 369 ? 11.578 -47.469 -1.673 1 78.44 369 PRO A O 1
ATOM 3044 N N . LYS A 1 370 ? 11.703 -49.625 -1.397 1 65.44 370 LYS A N 1
ATOM 3045 C CA . LYS A 1 370 ? 10.273 -49.875 -1.246 1 65.44 370 LYS A CA 1
ATOM 3046 C C . LYS A 1 370 ? 9.703 -49.156 -0.035 1 65.44 370 LYS A C 1
ATOM 3048 O O . LYS A 1 370 ? 8.57 -48.688 -0.072 1 65.44 370 LYS A O 1
ATOM 3053 N N . ASN A 1 371 ? 10.445 -49.062 1.128 1 66.44 371 ASN A N 1
ATOM 3054 C CA . ASN A 1 371 ? 10.008 -48.406 2.355 1 66.44 371 ASN A CA 1
ATOM 3055 C C . ASN A 1 371 ? 10.719 -47.094 2.568 1 66.44 371 ASN A C 1
ATOM 3057 O O . ASN A 1 371 ? 11.234 -46.812 3.656 1 66.44 371 ASN A O 1
ATOM 3061 N N . ALA A 1 372 ? 10.781 -46.281 1.534 1 72.5 372 ALA A N 1
ATOM 3062 C CA . ALA A 1 372 ? 11.523 -45.031 1.614 1 72.5 372 ALA A CA 1
ATOM 3063 C C . ALA A 1 372 ? 10.773 -44 2.453 1 72.5 372 ALA A C 1
ATOM 3065 O O . ALA A 1 372 ? 9.555 -43.875 2.336 1 72.5 372 ALA A O 1
ATOM 3066 N N . SER A 1 373 ? 11.414 -43.406 3.418 1 74.12 373 SER A N 1
ATOM 3067 C CA . SER A 1 373 ? 10.852 -42.344 4.262 1 74.12 373 SER A CA 1
ATOM 3068 C C . SER A 1 373 ? 10.961 -40.969 3.596 1 74.12 373 SER A C 1
ATOM 3070 O O . SER A 1 373 ? 10.609 -39.969 4.195 1 74.12 373 SER A O 1
ATOM 3072 N N . PHE A 1 374 ? 11.531 -41 2.346 1 77.94 374 PHE A N 1
ATOM 3073 C CA . PHE A 1 374 ? 11.664 -39.719 1.672 1 77.94 374 PHE A CA 1
ATOM 3074 C C . PHE A 1 374 ? 10.688 -39.625 0.501 1 77.94 374 PHE A C 1
ATOM 3076 O O . PHE A 1 374 ? 10.258 -40.656 -0.038 1 77.94 374 PHE A O 1
ATOM 3083 N N . ASP A 1 375 ? 10.398 -38.438 0.172 1 73.56 375 ASP A N 1
ATOM 3084 C CA . ASP A 1 375 ? 9.43 -38.125 -0.878 1 73.56 375 ASP A CA 1
ATOM 3085 C C . ASP A 1 375 ? 10.023 -38.406 -2.262 1 73.56 375 ASP A C 1
ATOM 3087 O O . ASP A 1 375 ? 11.125 -37.938 -2.564 1 73.56 375 ASP A O 1
ATOM 3091 N N . VAL A 1 376 ? 9.352 -39.094 -3.104 1 73.12 376 VAL A N 1
ATOM 3092 C CA . VAL A 1 376 ? 9.805 -39.438 -4.445 1 73.12 376 VAL A CA 1
ATOM 3093 C C . VAL A 1 376 ? 10.016 -38.188 -5.273 1 73.12 376 VAL A C 1
ATOM 3095 O O . VAL A 1 376 ? 10.891 -38.156 -6.148 1 73.12 376 VAL A O 1
ATOM 3098 N N . TYR A 1 377 ? 9.383 -37.25 -4.883 1 71.19 377 TYR A N 1
ATOM 3099 C CA . TYR A 1 377 ? 9.516 -35.969 -5.59 1 71.19 377 TYR A CA 1
ATOM 3100 C C . TYR A 1 377 ? 10.898 -35.375 -5.383 1 71.19 377 TYR A C 1
ATOM 3102 O O . TYR A 1 377 ? 11.539 -34.906 -6.332 1 71.19 377 TYR A O 1
ATOM 3110 N N . ASP A 1 378 ? 11.344 -35.406 -4.152 1 77.88 378 ASP A N 1
ATOM 3111 C CA . ASP A 1 378 ? 12.664 -34.875 -3.848 1 77.88 378 ASP A CA 1
ATOM 3112 C C . ASP A 1 378 ? 13.758 -35.688 -4.535 1 77.88 378 ASP A C 1
ATOM 3114 O O . ASP A 1 378 ? 14.727 -35.125 -5.055 1 77.88 378 ASP A O 1
ATOM 3118 N N . VAL A 1 379 ? 13.492 -36.938 -4.633 1 83.69 379 VAL A N 1
ATOM 3119 C CA . VAL A 1 379 ? 14.469 -37.812 -5.281 1 83.69 379 VAL A CA 1
ATOM 3120 C C . VAL A 1 379 ? 14.477 -37.531 -6.785 1 83.69 379 VAL A C 1
ATOM 3122 O O . VAL A 1 379 ? 15.539 -37.531 -7.418 1 83.69 379 VAL A O 1
ATOM 3125 N N . SER A 1 380 ? 13.352 -37.25 -7.297 1 78.06 380 SER A N 1
ATOM 3126 C CA . SER A 1 380 ? 13.258 -36.938 -8.719 1 78.06 380 SER A CA 1
ATOM 3127 C C . SER A 1 380 ? 14.016 -35.656 -9.055 1 78.06 380 SER A C 1
ATOM 3129 O O . SER A 1 380 ? 14.648 -35.562 -10.109 1 78.06 380 SER A O 1
ATOM 3131 N N . ILE A 1 381 ? 14.023 -34.688 -8.195 1 78.62 381 ILE A N 1
ATOM 3132 C CA . ILE A 1 381 ? 14.742 -33.438 -8.383 1 78.62 381 ILE A CA 1
ATOM 3133 C C . ILE A 1 381 ? 16.25 -33.688 -8.391 1 78.62 381 ILE A C 1
ATOM 3135 O O . ILE A 1 381 ? 16.969 -33.188 -9.25 1 78.62 381 ILE A O 1
ATOM 3139 N N . ILE A 1 382 ? 16.594 -34.5 -7.512 1 87.12 382 ILE A N 1
ATOM 3140 C CA . ILE A 1 382 ? 18.016 -34.844 -7.391 1 87.12 382 ILE A CA 1
ATOM 3141 C C . ILE A 1 382 ? 18.484 -35.531 -8.664 1 87.12 382 ILE A C 1
ATOM 3143 O O . ILE A 1 382 ? 19.484 -35.156 -9.266 1 87.12 382 ILE A O 1
ATOM 3147 N N . LEU A 1 383 ? 17.703 -36.531 -9.117 1 86.38 383 LEU A N 1
ATOM 3148 C CA . LEU A 1 383 ? 18.094 -37.344 -10.281 1 86.38 383 LEU A CA 1
ATOM 3149 C C . LEU A 1 383 ? 18.094 -36.469 -11.547 1 86.38 383 LEU A C 1
ATOM 3151 O O . LEU A 1 383 ? 19.047 -36.531 -12.328 1 86.38 383 LEU A O 1
ATOM 3155 N N . ASN A 1 384 ? 17.203 -35.75 -11.719 1 81.25 384 ASN A N 1
ATOM 3156 C CA . ASN A 1 384 ? 17.094 -34.906 -12.914 1 81.25 384 ASN A CA 1
ATOM 3157 C C . ASN A 1 384 ? 18.25 -33.906 -13.008 1 81.25 384 ASN A C 1
ATOM 3159 O O . ASN A 1 384 ? 18.875 -33.781 -14.062 1 81.25 384 ASN A O 1
ATOM 3163 N N . ASN A 1 385 ? 18.453 -33.25 -11.938 1 80.88 385 ASN A N 1
ATOM 3164 C CA . ASN A 1 385 ? 19.516 -32.25 -11.938 1 80.88 385 ASN A CA 1
ATOM 3165 C C . ASN A 1 385 ? 20.891 -32.906 -12.141 1 80.88 385 ASN A C 1
ATOM 3167 O O . ASN A 1 385 ? 21.719 -32.375 -12.891 1 80.88 385 ASN A O 1
ATOM 3171 N N . ALA A 1 386 ? 21.047 -33.969 -11.484 1 89.94 386 ALA A N 1
ATOM 3172 C CA . ALA A 1 386 ? 22.344 -34.656 -11.562 1 89.94 386 ALA A CA 1
ATOM 3173 C C . ALA A 1 386 ? 22.578 -35.219 -12.961 1 89.94 386 ALA A C 1
ATOM 3175 O O . ALA A 1 386 ? 23.672 -35.062 -13.523 1 89.94 386 ALA A O 1
ATOM 3176 N N . LEU A 1 387 ? 21.594 -35.844 -13.555 1 90.25 387 LEU A N 1
ATOM 3177 C CA . LEU A 1 387 ? 21.75 -36.5 -14.852 1 90.25 387 LEU A CA 1
ATOM 3178 C C . LEU A 1 387 ? 21.797 -35.469 -15.977 1 90.25 387 LEU A C 1
ATOM 3180 O O . LEU A 1 387 ? 22.531 -35.656 -16.953 1 90.25 387 LEU A O 1
ATOM 3184 N N . GLN A 1 388 ? 21.188 -34.375 -15.797 1 83.06 388 GLN A N 1
ATOM 3185 C CA . GLN A 1 388 ? 21.297 -33.281 -16.781 1 83.06 388 GLN A CA 1
ATOM 3186 C C . GLN A 1 388 ? 22.703 -32.719 -16.797 1 83.06 388 GLN A C 1
ATOM 3188 O O . GLN A 1 388 ? 23.266 -32.438 -17.859 1 83.06 388 GLN A O 1
ATOM 3193 N N . ASN A 1 389 ? 23.141 -32.562 -15.656 1 84.31 389 ASN A N 1
ATOM 3194 C CA . ASN A 1 389 ? 24.531 -32.125 -15.547 1 84.31 389 ASN A CA 1
ATOM 3195 C C . ASN A 1 389 ? 25.5 -33.094 -16.219 1 84.31 389 ASN A C 1
ATOM 3197 O O . ASN A 1 389 ? 26.438 -32.688 -16.891 1 84.31 389 ASN A O 1
ATOM 3201 N N . ALA A 1 390 ? 25.234 -34.344 -15.992 1 91.06 390 ALA A N 1
ATOM 3202 C CA . ALA A 1 390 ? 26.094 -35.406 -16.562 1 91.06 390 ALA A CA 1
ATOM 3203 C C . ALA A 1 390 ? 26.047 -35.375 -18.094 1 91.06 390 ALA A C 1
ATOM 3205 O O . ALA A 1 390 ? 27.078 -35.469 -18.75 1 91.06 390 ALA A O 1
ATOM 3206 N N . ILE A 1 391 ? 24.938 -35.188 -18.625 1 87.88 391 ILE A N 1
ATOM 3207 C CA . ILE A 1 391 ? 24.766 -35.156 -20.078 1 87.88 391 ILE A CA 1
ATOM 3208 C C . ILE A 1 391 ? 25.516 -33.938 -20.656 1 87.88 391 ILE A C 1
ATOM 3210 O O . ILE A 1 391 ? 26.25 -34.094 -21.641 1 87.88 391 ILE A O 1
ATOM 3214 N N . GLU A 1 392 ? 25.406 -32.844 -20.047 1 86.25 392 GLU A N 1
ATOM 3215 C CA . GLU A 1 392 ? 26.047 -31.609 -20.531 1 86.25 392 GLU A CA 1
ATOM 3216 C C . GLU A 1 392 ? 27.562 -31.734 -20.469 1 86.25 392 GLU A C 1
ATOM 3218 O O . GLU A 1 392 ? 28.266 -31.281 -21.375 1 86.25 392 GLU A O 1
ATOM 3223 N N . ALA A 1 393 ? 27.922 -32.344 -19.453 1 88.69 393 ALA A N 1
ATOM 3224 C CA . ALA A 1 393 ? 29.359 -32.531 -19.297 1 88.69 393 ALA A CA 1
ATOM 3225 C C . ALA A 1 393 ? 29.906 -33.5 -20.359 1 88.69 393 ALA A C 1
ATOM 3227 O O . ALA A 1 393 ? 30.969 -33.25 -20.922 1 88.69 393 ALA A O 1
ATOM 3228 N N . CYS A 1 394 ? 29.172 -34.5 -20.656 1 90.56 394 CYS A N 1
ATOM 3229 C CA . CYS A 1 394 ? 29.594 -35.5 -21.641 1 90.56 394 CYS A CA 1
ATOM 3230 C C . CYS A 1 394 ? 29.625 -34.906 -23.047 1 90.56 394 CYS A C 1
ATOM 3232 O O . CYS A 1 394 ? 30.406 -35.344 -23.891 1 90.56 394 CYS A O 1
ATOM 3234 N N . GLU A 1 395 ? 28.844 -33.969 -23.219 1 87.25 395 GLU A N 1
ATOM 3235 C CA . GLU A 1 395 ? 28.766 -33.344 -24.547 1 87.25 395 GLU A CA 1
ATOM 3236 C C . GLU A 1 395 ? 30.078 -32.656 -24.906 1 87.25 395 GLU A C 1
ATOM 3238 O O . GLU A 1 395 ? 30.406 -32.5 -26.078 1 87.25 395 GLU A O 1
ATOM 3243 N N . LYS A 1 396 ? 30.812 -32.344 -23.906 1 86.44 396 LYS A N 1
ATOM 3244 C CA . LYS A 1 396 ? 32.062 -31.625 -24.125 1 86.44 396 LYS A CA 1
ATOM 3245 C C . LYS A 1 396 ? 33.25 -32.562 -24.297 1 86.44 396 LYS A C 1
ATOM 3247 O O . LYS A 1 396 ? 34.375 -32.125 -24.547 1 86.44 396 LYS A O 1
ATOM 3252 N N . VAL A 1 397 ? 32.938 -33.781 -24.125 1 87.69 397 VAL A N 1
ATOM 3253 C CA . VAL A 1 397 ? 34 -34.75 -24.203 1 87.69 397 VAL A CA 1
ATOM 3254 C C . VAL A 1 397 ? 34.031 -35.344 -25.609 1 87.69 397 VAL A C 1
ATOM 3256 O O . VAL A 1 397 ? 33 -35.562 -26.234 1 87.69 397 VAL A O 1
ATOM 3259 N N . LYS A 1 398 ? 35.25 -35.5 -26.188 1 83.5 398 LYS A N 1
ATOM 3260 C CA . LYS A 1 398 ? 35.469 -36.125 -27.484 1 83.5 398 LYS A CA 1
ATOM 3261 C C . LYS A 1 398 ? 35.625 -37.656 -27.328 1 83.5 398 LYS A C 1
ATOM 3263 O O . LYS A 1 398 ? 36.25 -38.125 -26.359 1 83.5 398 LYS A O 1
ATOM 3268 N N . GLY A 1 399 ? 35 -38.438 -28.109 1 81.94 399 GLY A N 1
ATOM 3269 C CA . GLY A 1 399 ? 35.156 -39.906 -28.109 1 81.94 399 GLY A CA 1
ATOM 3270 C C . GLY A 1 399 ? 34 -40.594 -27.422 1 81.94 399 GLY A C 1
ATOM 3271 O O . GLY A 1 399 ? 32.844 -40.188 -27.531 1 81.94 399 GLY A O 1
ATOM 3272 N N . ALA A 1 400 ? 34.406 -41.656 -26.719 1 84.19 400 ALA A N 1
ATOM 3273 C CA . ALA A 1 400 ? 33.375 -42.469 -26.031 1 84.19 400 ALA A CA 1
ATOM 3274 C C . ALA A 1 400 ? 32.938 -41.781 -24.75 1 84.19 400 ALA A C 1
ATOM 3276 O O . ALA A 1 400 ? 33.781 -41.312 -23.953 1 84.19 400 ALA A O 1
ATOM 3277 N N . ARG A 1 401 ? 31.688 -41.531 -24.562 1 91.62 401 ARG A N 1
ATOM 3278 C CA . ARG A 1 401 ? 31.062 -40.844 -23.422 1 91.62 401 ARG A CA 1
ATOM 3279 C C . ARG A 1 401 ? 30.188 -41.812 -22.641 1 91.62 401 ARG A C 1
ATOM 3281 O O . ARG A 1 401 ? 29.391 -42.562 -23.203 1 91.62 401 ARG A O 1
ATOM 3288 N N . ASN A 1 402 ? 30.438 -41.812 -21.359 1 93.31 402 ASN A N 1
ATOM 3289 C CA . ASN A 1 402 ? 29.688 -42.75 -20.5 1 93.31 402 ASN A CA 1
ATOM 3290 C C . ASN A 1 402 ? 29.078 -42.031 -19.312 1 93.31 402 ASN A C 1
ATOM 3292 O O . ASN A 1 402 ? 29.672 -41.094 -18.766 1 93.31 402 ASN A O 1
ATOM 3296 N N . ILE A 1 403 ? 27.938 -42.406 -18.922 1 94.75 403 ILE A N 1
ATOM 3297 C CA . ILE A 1 403 ? 27.266 -42.031 -17.672 1 94.75 403 ILE A CA 1
ATOM 3298 C C . ILE A 1 403 ? 26.828 -43.312 -16.922 1 94.75 403 ILE A C 1
ATOM 3300 O O . ILE A 1 403 ? 26.188 -44.188 -17.516 1 94.75 403 ILE A O 1
ATOM 3304 N N . ASP A 1 404 ? 27.172 -43.375 -15.648 1 94.38 404 ASP A N 1
ATOM 3305 C CA . ASP A 1 404 ? 26.781 -44.5 -14.82 1 94.38 404 ASP A CA 1
ATOM 3306 C C . ASP A 1 404 ? 26 -44.031 -13.594 1 94.38 404 ASP A C 1
ATOM 3308 O O . ASP A 1 404 ? 26.438 -43.125 -12.883 1 94.38 404 ASP A O 1
ATOM 3312 N N . LEU A 1 405 ? 24.875 -44.562 -13.344 1 94.19 405 LEU A N 1
ATOM 3313 C CA . LEU A 1 405 ? 24.047 -44.312 -12.172 1 94.19 405 LEU A CA 1
ATOM 3314 C C . LEU A 1 405 ? 23.938 -45.562 -11.305 1 94.19 405 LEU A C 1
ATOM 3316 O O . LEU A 1 405 ? 23.562 -46.625 -11.805 1 94.19 405 LEU A O 1
ATOM 3320 N N . HIS A 1 406 ? 24.297 -45.438 -9.992 1 92.69 406 HIS A N 1
ATOM 3321 C CA . HIS A 1 406 ? 24.234 -46.531 -9.023 1 92.69 406 HIS A CA 1
ATOM 3322 C C . HIS A 1 406 ? 23.578 -46.062 -7.727 1 92.69 406 HIS A C 1
ATOM 3324 O O . HIS A 1 406 ? 23.703 -44.906 -7.32 1 92.69 406 HIS A O 1
ATOM 3330 N N . SER A 1 407 ? 22.781 -46.969 -7.141 1 91.75 407 SER A N 1
ATOM 3331 C CA . SER A 1 407 ? 22.25 -46.719 -5.805 1 91.75 407 SER A CA 1
ATOM 3332 C C . SER A 1 407 ? 22.516 -47.906 -4.883 1 91.75 407 SER A C 1
ATOM 3334 O O . SER A 1 407 ? 22.594 -49.031 -5.34 1 91.75 407 SER A O 1
ATOM 3336 N N . TYR A 1 408 ? 22.781 -47.656 -3.619 1 88.81 408 TYR A N 1
ATOM 3337 C CA . TYR A 1 408 ? 22.938 -48.719 -2.633 1 88.81 408 TYR A CA 1
ATOM 3338 C C . TYR A 1 408 ? 22.562 -48.219 -1.239 1 88.81 408 TYR A C 1
ATOM 3340 O O . TYR A 1 408 ? 22.484 -47.031 -0.997 1 88.81 408 TYR A O 1
ATOM 3348 N N . GLU A 1 409 ? 22.203 -49.156 -0.394 1 87.62 409 GLU A N 1
ATOM 3349 C CA . GLU A 1 409 ? 21.828 -48.875 0.985 1 87.62 409 GLU A CA 1
ATOM 3350 C C . GLU A 1 409 ? 22.859 -49.406 1.967 1 87.62 409 GLU A C 1
ATOM 3352 O O . GLU A 1 409 ? 23.391 -50.5 1.778 1 87.62 409 GLU A O 1
ATOM 3357 N N . LYS A 1 410 ? 23.203 -48.562 2.818 1 86.69 410 LYS A N 1
ATOM 3358 C CA . LYS A 1 410 ? 24.062 -48.969 3.93 1 86.69 410 LYS A CA 1
ATOM 3359 C C . LYS A 1 410 ? 23.438 -48.594 5.27 1 86.69 410 LYS A C 1
ATOM 3361 O O . LYS A 1 410 ? 23.516 -47.438 5.688 1 86.69 410 LYS A O 1
ATOM 3366 N N . GLY A 1 411 ? 22.797 -49.625 5.926 1 81.81 411 GLY A N 1
ATOM 3367 C CA . GLY A 1 411 ? 22.078 -49.312 7.156 1 81.81 411 GLY A CA 1
ATOM 3368 C C . GLY A 1 411 ? 20.844 -48.469 6.934 1 81.81 411 GLY A C 1
ATOM 3369 O O . GLY A 1 411 ? 19.953 -48.844 6.16 1 81.81 411 GLY A O 1
ATOM 3370 N N .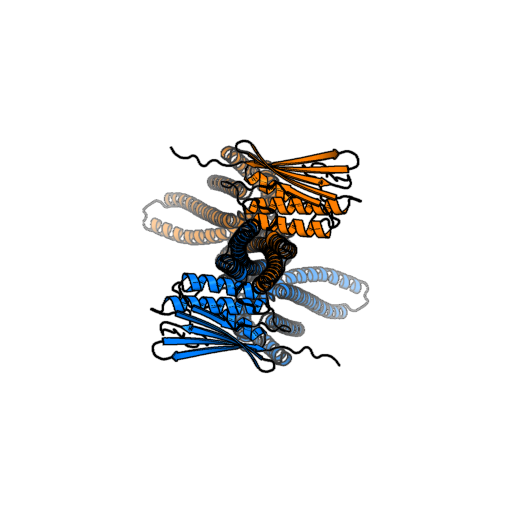 SER A 1 412 ? 20.828 -47.312 7.586 1 84.94 412 SER A N 1
ATOM 3371 C CA . SER A 1 412 ? 19.688 -46.375 7.473 1 84.94 412 SER A CA 1
ATOM 3372 C C . SER A 1 412 ? 19.969 -45.281 6.441 1 84.94 412 SER A C 1
ATOM 3374 O O . SER A 1 412 ? 19.203 -44.344 6.34 1 84.94 412 SER A O 1
ATOM 3376 N N . LEU A 1 413 ? 21.078 -45.531 5.699 1 88.62 413 LEU A N 1
ATOM 3377 C CA . LEU A 1 413 ? 21.438 -44.531 4.727 1 88.62 413 LEU A CA 1
ATOM 3378 C C . LEU A 1 413 ? 21.203 -45 3.303 1 88.62 413 LEU A C 1
ATOM 3380 O O . LEU A 1 413 ? 21.484 -46.188 2.99 1 88.62 413 LEU A O 1
ATOM 3384 N N . PHE A 1 414 ? 20.641 -44.188 2.51 1 91.5 414 PHE A N 1
ATOM 3385 C CA . PHE A 1 414 ? 20.453 -44.406 1.084 1 91.5 414 PHE A CA 1
ATOM 3386 C C . PHE A 1 414 ? 21.406 -43.562 0.26 1 91.5 414 PHE A C 1
ATOM 3388 O O . PHE A 1 414 ? 21.469 -42.344 0.45 1 91.5 414 PHE A O 1
ATOM 3395 N N . PHE A 1 415 ? 22.203 -44.219 -0.656 1 93.62 415 PHE A N 1
ATOM 3396 C CA . PHE A 1 415 ? 23.203 -43.5 -1.45 1 93.62 415 PHE A CA 1
ATOM 3397 C C . PHE A 1 415 ? 22.844 -43.531 -2.928 1 93.62 415 PHE A C 1
ATOM 3399 O O . PHE A 1 415 ? 22.406 -44.562 -3.457 1 93.62 415 PHE A O 1
ATOM 3406 N N . LEU A 1 416 ? 22.984 -42.344 -3.582 1 93.94 416 LEU A N 1
ATOM 3407 C CA . LEU A 1 416 ? 22.922 -42.188 -5.027 1 93.94 416 LEU A CA 1
ATOM 3408 C C . LEU A 1 416 ? 24.266 -41.719 -5.586 1 93.94 416 LEU A C 1
ATOM 3410 O O . LEU A 1 416 ? 24.812 -40.719 -5.152 1 93.94 416 LEU A O 1
ATOM 3414 N N . GLU A 1 417 ? 24.797 -42.531 -6.512 1 95 417 GLU A N 1
ATOM 3415 C CA . GLU A 1 417 ? 26.094 -42.219 -7.094 1 95 417 GLU A CA 1
ATOM 3416 C C . GLU A 1 417 ? 26 -42.062 -8.609 1 95 417 GLU A C 1
ATOM 3418 O O . GLU A 1 417 ? 25.516 -42.969 -9.297 1 95 417 GLU A O 1
ATOM 3423 N N . ILE A 1 418 ? 26.422 -40.938 -9.156 1 94.94 418 ILE A N 1
ATOM 3424 C CA . ILE A 1 418 ? 26.438 -40.688 -10.594 1 94.94 418 ILE A CA 1
ATOM 3425 C C . ILE A 1 418 ? 27.875 -40.406 -11.047 1 94.94 418 ILE A C 1
ATOM 3427 O O . ILE A 1 418 ? 28.547 -39.562 -10.492 1 94.94 418 ILE A O 1
ATOM 3431 N N . GLU A 1 419 ? 28.344 -41.219 -12.016 1 94.75 419 GLU A N 1
ATOM 3432 C CA . GLU A 1 419 ? 29.656 -41.062 -12.617 1 94.75 419 GLU A CA 1
ATOM 3433 C C . GLU A 1 419 ? 29.562 -40.719 -14.102 1 94.75 419 GLU A C 1
ATOM 3435 O O . GLU A 1 419 ? 28.828 -41.375 -14.836 1 94.75 419 GLU A O 1
ATOM 3440 N N . ASN A 1 420 ? 30.219 -39.688 -14.531 1 94.19 420 ASN A N 1
ATOM 3441 C CA . ASN A 1 420 ? 30.203 -39.344 -15.945 1 94.19 420 ASN A CA 1
ATOM 3442 C C . ASN A 1 420 ? 31.562 -38.812 -16.406 1 94.19 420 ASN A C 1
ATOM 3444 O O . ASN A 1 420 ? 32.312 -38.281 -15.609 1 94.19 420 ASN A O 1
ATOM 3448 N N . ASP A 1 421 ? 31.781 -38.969 -17.688 1 93 421 ASP A N 1
ATOM 3449 C CA . ASP A 1 421 ? 32.969 -38.406 -18.297 1 93 421 ASP A CA 1
ATOM 3450 C C . ASP A 1 421 ? 32.844 -36.875 -18.438 1 93 421 ASP A C 1
ATOM 3452 O O . ASP A 1 421 ? 31.75 -36.375 -18.656 1 93 421 ASP A O 1
ATOM 3456 N N . TYR A 1 422 ? 33.938 -36.188 -18.219 1 89 422 TYR A N 1
ATOM 3457 C CA . TYR A 1 422 ? 33.906 -34.75 -18.422 1 89 422 TYR A CA 1
ATOM 3458 C C . TYR A 1 422 ? 35.25 -34.25 -18.969 1 89 422 TYR A C 1
ATOM 3460 O O . TYR A 1 422 ? 36.219 -35 -19 1 89 422 TYR A O 1
ATOM 3468 N N . ASP A 1 423 ? 35.219 -33.062 -19.453 1 86.38 423 ASP A N 1
ATOM 3469 C CA . ASP A 1 423 ? 36.375 -32.531 -20.172 1 86.38 423 ASP A CA 1
ATOM 3470 C C . ASP A 1 423 ? 37.5 -32.125 -19.203 1 86.38 423 ASP A C 1
ATOM 3472 O O . ASP A 1 423 ? 38.531 -31.625 -19.641 1 86.38 423 ASP A O 1
ATOM 3476 N N . GLY A 1 424 ? 37.344 -32.312 -17.969 1 83.94 424 GLY A N 1
ATOM 3477 C CA . GLY A 1 424 ? 38.406 -32.031 -17.016 1 83.94 424 GLY A CA 1
ATOM 3478 C C . GLY A 1 424 ? 38.312 -30.641 -16.438 1 83.94 424 GLY A C 1
ATOM 3479 O O . GLY A 1 424 ? 39.156 -30.266 -15.609 1 83.94 424 GLY A O 1
ATOM 3480 N N . GLN A 1 425 ? 37.375 -29.828 -16.781 1 77.69 425 GLN A N 1
ATOM 3481 C CA . GLN A 1 425 ? 37.312 -28.438 -16.312 1 77.69 425 GLN A CA 1
ATOM 3482 C C . GLN A 1 425 ? 36.219 -28.25 -15.289 1 77.69 425 GLN A C 1
ATOM 3484 O O . GLN A 1 425 ? 35.031 -28.375 -15.609 1 77.69 425 GLN A O 1
ATOM 3489 N N . LEU A 1 426 ? 36.562 -28.25 -13.984 1 77.88 426 LEU A N 1
ATOM 3490 C CA . LEU A 1 426 ? 35.625 -27.875 -12.938 1 77.88 426 LEU A CA 1
ATOM 3491 C C . LEU A 1 426 ? 35.906 -26.484 -12.414 1 77.88 426 LEU A C 1
ATOM 3493 O O . LEU A 1 426 ? 37.062 -26.156 -12.094 1 77.88 426 LEU A O 1
ATOM 3497 N N . VAL A 1 427 ? 34.938 -25.562 -12.516 1 69.69 427 VAL A N 1
ATOM 3498 C CA . VAL A 1 427 ? 35.156 -24.203 -12.031 1 69.69 427 VAL A CA 1
ATOM 3499 C C . VAL A 1 427 ? 34.562 -24.062 -10.625 1 69.69 427 VAL A C 1
ATOM 3501 O O . VAL A 1 427 ? 33.406 -24.375 -10.391 1 69.69 427 VAL A O 1
ATOM 3504 N N . TRP A 1 428 ? 35.406 -23.859 -9.641 1 66.25 428 TRP A N 1
ATOM 3505 C CA . TRP A 1 428 ? 35 -23.625 -8.258 1 66.25 428 TRP A CA 1
ATOM 3506 C C . TRP A 1 428 ? 35.031 -22.141 -7.914 1 66.25 428 TRP A C 1
ATOM 3508 O O . TRP A 1 428 ? 35.969 -21.438 -8.297 1 66.25 428 TRP A O 1
ATOM 3518 N N . LYS A 1 429 ? 33.906 -21.688 -7.52 1 58.84 429 LYS A N 1
ATOM 3519 C CA . LYS A 1 429 ? 33.938 -20.344 -6.945 1 58.84 429 LYS A CA 1
ATOM 3520 C C . LYS A 1 429 ? 34.562 -20.375 -5.551 1 58.84 429 LYS A C 1
ATOM 3522 O O . LYS A 1 429 ? 34.406 -21.344 -4.812 1 58.84 429 LYS A O 1
ATOM 3527 N N . THR A 1 430 ? 35.312 -19.281 -5.215 1 60.53 430 THR A N 1
ATOM 3528 C CA . THR A 1 430 ? 35.906 -19.156 -3.902 1 60.53 430 THR A CA 1
ATOM 3529 C C . THR A 1 430 ? 34.875 -19.203 -2.799 1 60.53 430 THR A C 1
ATOM 3531 O O . THR A 1 430 ? 33.938 -18.406 -2.797 1 60.53 430 THR A O 1
ATOM 3534 N N . GLY A 1 431 ? 34.844 -20.234 -1.966 1 58.44 431 GLY A N 1
ATOM 3535 C CA . GLY A 1 431 ? 34 -20.359 -0.81 1 58.44 431 GLY A CA 1
ATOM 3536 C C . GLY A 1 431 ? 32.75 -21.203 -1.08 1 58.44 431 GLY A C 1
ATOM 3537 O O . GLY A 1 431 ? 31.953 -21.453 -0.176 1 58.44 431 GLY A O 1
ATOM 3538 N N . ALA A 1 432 ? 32.656 -21.594 -2.273 1 63.25 432 ALA A N 1
ATOM 3539 C CA . ALA A 1 432 ? 31.469 -22.375 -2.541 1 63.25 432 ALA A CA 1
ATOM 3540 C C . ALA A 1 432 ? 31.703 -23.859 -2.256 1 63.25 432 ALA A C 1
ATOM 3542 O O . ALA A 1 432 ? 32.812 -24.375 -2.467 1 63.25 432 ALA A O 1
ATOM 3543 N N . GLU A 1 433 ? 30.859 -24.469 -1.628 1 66.19 433 GLU A N 1
ATOM 3544 C CA . GLU A 1 433 ? 30.938 -25.875 -1.3 1 66.19 433 GLU A CA 1
ATOM 3545 C C . GLU A 1 433 ? 30.734 -26.75 -2.541 1 66.19 433 GLU A C 1
ATOM 3547 O O . GLU A 1 433 ? 31.188 -27.891 -2.592 1 66.19 433 GLU A O 1
ATOM 3552 N N . LEU A 1 434 ? 30.172 -26.047 -3.596 1 72.75 434 LEU A N 1
ATOM 3553 C CA . LEU A 1 434 ? 29.828 -26.797 -4.801 1 72.75 434 LEU A CA 1
ATOM 3554 C C . LEU A 1 434 ? 30.328 -26.078 -6.047 1 72.75 434 LEU A C 1
ATOM 3556 O O . LEU A 1 434 ? 30.406 -24.844 -6.066 1 72.75 434 LEU A O 1
ATOM 3560 N N . PRO A 1 435 ? 30.844 -26.812 -7.066 1 74.56 435 PRO A N 1
ATOM 3561 C CA . PRO A 1 435 ? 31.344 -26.172 -8.289 1 74.56 435 PRO A CA 1
ATOM 3562 C C . PRO A 1 435 ? 30.25 -25.438 -9.055 1 74.56 435 PRO A C 1
ATOM 3564 O O . PRO A 1 435 ? 29.062 -25.766 -8.914 1 74.56 435 PRO A O 1
ATOM 3567 N N . GLU A 1 436 ? 30.625 -24.391 -9.719 1 65.88 436 GLU A N 1
ATOM 3568 C CA . GLU A 1 436 ? 29.672 -23.594 -10.492 1 65.88 436 GLU A CA 1
ATOM 3569 C C . GLU A 1 436 ? 29.469 -24.172 -11.883 1 65.88 436 GLU A C 1
ATOM 3571 O O . GLU A 1 436 ? 30.391 -24.734 -12.477 1 65.88 436 GLU A O 1
ATOM 3576 N N . THR A 1 437 ? 28.297 -24.312 -12.32 1 58 437 THR A N 1
ATOM 3577 C CA . THR A 1 437 ? 27.984 -24.797 -13.664 1 58 437 THR A CA 1
ATOM 3578 C C . THR A 1 437 ? 28.562 -23.859 -14.719 1 58 437 THR A C 1
ATOM 3580 O O . THR A 1 437 ? 28.688 -22.641 -14.492 1 58 437 THR A O 1
ATOM 3583 N N . THR A 1 438 ? 29.375 -24.328 -15.734 1 55.41 438 THR A N 1
ATOM 3584 C CA . THR A 1 438 ? 30.016 -23.594 -16.828 1 55.41 438 THR A CA 1
ATOM 3585 C C . THR A 1 438 ? 28.984 -23.094 -17.828 1 55.41 438 THR A C 1
ATOM 3587 O O . THR A 1 438 ? 29.328 -22.594 -18.891 1 55.41 438 THR A O 1
ATOM 3590 N N . LYS A 1 439 ? 27.797 -23.156 -17.578 1 54.84 439 LYS A N 1
ATOM 3591 C CA . LYS A 1 439 ? 26.797 -22.703 -18.547 1 54.84 439 LYS A CA 1
ATOM 3592 C C . LYS A 1 439 ? 26.875 -21.188 -18.734 1 54.84 439 LYS A C 1
ATOM 3594 O O . LYS A 1 439 ? 27.219 -20.453 -17.812 1 54.84 439 LYS A O 1
ATOM 3599 N N . ALA A 1 440 ? 26.891 -20.766 -19.969 1 50.94 440 ALA A N 1
ATOM 3600 C CA . ALA A 1 440 ? 27.078 -19.375 -20.406 1 50.94 440 ALA A CA 1
ATOM 3601 C C . ALA A 1 440 ? 26.078 -18.438 -19.719 1 50.94 440 ALA A C 1
ATOM 3603 O O . ALA A 1 440 ? 26.391 -17.281 -19.484 1 50.94 440 ALA A O 1
ATOM 3604 N N . GLU A 1 441 ? 24.906 -18.859 -19.688 1 46.81 441 GLU A N 1
ATOM 3605 C CA . GLU A 1 441 ? 24 -17.828 -19.188 1 46.81 441 GLU A CA 1
ATOM 3606 C C . GLU A 1 441 ? 24.016 -17.781 -17.656 1 46.81 441 GLU A C 1
ATOM 3608 O O . GLU A 1 441 ? 23.688 -18.766 -17 1 46.81 441 GLU A O 1
ATOM 3613 N N . LYS A 1 442 ? 24.547 -16.922 -17.078 1 46.09 442 LYS A N 1
ATOM 3614 C CA . LYS A 1 442 ? 24.922 -16.578 -15.719 1 46.09 442 LYS A CA 1
ATOM 3615 C C . LYS A 1 442 ? 23.75 -16.75 -14.766 1 46.09 442 LYS A C 1
ATOM 3617 O O . LYS A 1 442 ? 23.938 -17.094 -13.594 1 46.09 442 LYS A O 1
ATOM 3622 N N . ARG A 1 443 ? 22.656 -16.281 -15.062 1 43.16 443 ARG A N 1
ATOM 3623 C CA . ARG A 1 443 ? 21.547 -16.172 -14.125 1 43.16 443 ARG A CA 1
ATOM 3624 C C . ARG A 1 443 ? 21.031 -17.547 -13.719 1 43.16 443 ARG A C 1
ATOM 3626 O O . ARG A 1 443 ? 20.234 -17.656 -12.789 1 43.16 443 ARG A O 1
ATOM 3633 N N . VAL A 1 444 ? 21.266 -18.516 -14.477 1 40 444 VAL A N 1
ATOM 3634 C CA . VAL A 1 444 ? 20.734 -19.859 -14.25 1 40 444 VAL A CA 1
ATOM 3635 C C . VAL A 1 444 ? 21.844 -20.766 -13.711 1 40 444 VAL A C 1
ATOM 3637 O O . VAL A 1 444 ? 21.641 -21.969 -13.531 1 40 444 VAL A O 1
ATOM 3640 N N . HIS A 1 445 ? 23.062 -20.344 -13.422 1 44 445 HIS A N 1
ATOM 3641 C CA . HIS A 1 445 ? 24.422 -20.859 -13.273 1 44 445 HIS A CA 1
ATOM 3642 C C . HIS A 1 445 ? 24.625 -21.484 -11.898 1 44 445 HIS A C 1
ATOM 3644 O O . HIS A 1 445 ? 25.719 -21.953 -11.586 1 44 445 HIS A O 1
ATOM 3650 N N . GLY A 1 446 ? 23.797 -22.141 -11.406 1 49.91 446 GLY A N 1
ATOM 3651 C CA . GLY A 1 446 ? 24.172 -22.688 -10.117 1 49.91 446 GLY A CA 1
ATOM 3652 C C . GLY A 1 446 ? 23.016 -23.359 -9.398 1 49.91 446 GLY A C 1
ATOM 3653 O O . GLY A 1 446 ? 23.188 -23.859 -8.281 1 49.91 446 GLY A O 1
ATOM 3654 N N . ILE A 1 447 ? 22.047 -23.5 -10.023 1 58.47 447 ILE A N 1
ATOM 3655 C CA . ILE A 1 447 ? 20.812 -23.812 -9.32 1 58.47 447 ILE A CA 1
ATOM 3656 C C . ILE A 1 447 ? 20.641 -25.328 -9.227 1 58.47 447 ILE A C 1
ATOM 3658 O O . ILE A 1 447 ? 20.141 -25.844 -8.227 1 58.47 447 ILE A O 1
ATOM 3662 N N . GLY A 1 448 ? 21.484 -26.094 -10.008 1 72.38 448 GLY A N 1
ATOM 3663 C CA . GLY A 1 448 ? 21.219 -27.516 -10.008 1 72.38 448 GLY A CA 1
ATOM 3664 C C . GLY A 1 448 ? 21.781 -28.219 -8.781 1 72.38 448 GLY A C 1
ATOM 3665 O O . GLY A 1 448 ? 21.031 -28.875 -8.047 1 72.38 448 GLY A O 1
ATOM 3666 N N . LEU A 1 449 ? 23.078 -28 -8.594 1 81.69 449 LEU A N 1
ATOM 3667 C CA . LEU A 1 449 ? 23.734 -28.672 -7.48 1 81.69 449 LEU A CA 1
ATOM 3668 C C . LEU A 1 449 ? 23.203 -28.172 -6.145 1 81.69 449 LEU A C 1
ATOM 3670 O O . LEU A 1 449 ? 23.094 -28.922 -5.184 1 81.69 449 LEU A O 1
ATOM 3674 N N . ASP A 1 450 ? 22.812 -26.938 -6.191 1 79.38 450 ASP A N 1
ATOM 3675 C CA . ASP A 1 450 ? 22.203 -26.375 -4.992 1 79.38 450 ASP A CA 1
ATOM 3676 C C . ASP A 1 450 ? 20.875 -27.031 -4.684 1 79.38 450 ASP A C 1
ATOM 3678 O O . ASP A 1 450 ? 20.562 -27.297 -3.52 1 79.38 450 ASP A O 1
ATOM 3682 N N . ASN A 1 451 ? 20.203 -27.266 -5.703 1 80.12 451 ASN A N 1
ATOM 3683 C CA . ASN A 1 451 ? 18.922 -27.953 -5.539 1 80.12 451 ASN A CA 1
ATOM 3684 C C . ASN A 1 451 ? 19.109 -29.359 -4.992 1 80.12 451 ASN A C 1
ATOM 3686 O O . ASN A 1 451 ? 18.344 -29.797 -4.133 1 80.12 451 ASN A O 1
ATOM 3690 N N . ILE A 1 452 ? 20.094 -30 -5.426 1 87.31 452 ILE A N 1
ATOM 3691 C CA . ILE A 1 452 ? 20.391 -31.359 -4.977 1 87.31 452 ILE A CA 1
ATOM 3692 C C . ILE A 1 452 ? 20.734 -31.344 -3.488 1 87.31 452 ILE A C 1
ATOM 3694 O O . ILE A 1 452 ? 20.203 -32.156 -2.713 1 87.31 452 ILE A O 1
ATOM 3698 N N . GLN A 1 453 ? 21.516 -30.375 -3.129 1 87.56 453 GLN A N 1
ATOM 3699 C CA . GLN A 1 453 ? 21.938 -30.281 -1.735 1 87.56 453 GLN A CA 1
ATOM 3700 C C . GLN A 1 453 ? 20.766 -29.922 -0.828 1 87.56 453 GLN A C 1
ATOM 3702 O O . GLN A 1 453 ? 20.609 -30.484 0.261 1 87.56 453 GLN A O 1
ATOM 3707 N N . ARG A 1 454 ? 20 -29.078 -1.258 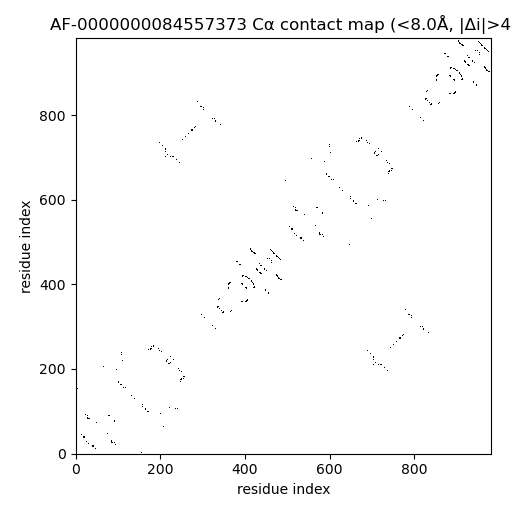1 82.62 454 ARG A N 1
ATOM 3708 C CA . ARG A 1 454 ? 18.828 -28.688 -0.492 1 82.62 454 ARG A CA 1
ATOM 3709 C C . ARG A 1 454 ? 17.891 -29.875 -0.264 1 82.62 454 ARG A C 1
ATOM 3711 O O . ARG A 1 454 ? 17.422 -30.094 0.851 1 82.62 454 ARG A O 1
ATOM 3718 N N . CYS A 1 455 ? 17.656 -30.609 -1.224 1 84.56 455 CYS A N 1
ATOM 3719 C CA . CYS A 1 455 ? 16.781 -31.781 -1.113 1 84.56 455 CYS A CA 1
ATOM 3720 C C . CYS A 1 455 ? 17.406 -32.844 -0.195 1 84.56 455 CYS A C 1
ATOM 3722 O O . CYS A 1 455 ? 16.703 -33.438 0.612 1 84.56 455 CYS A O 1
ATOM 3724 N N . ALA A 1 456 ? 18.703 -33 -0.234 1 90 456 ALA A N 1
ATOM 3725 C CA . ALA A 1 456 ? 19.391 -34 0.592 1 90 456 ALA A CA 1
ATOM 3726 C C . ALA A 1 456 ? 19.344 -33.625 2.066 1 90 456 ALA A C 1
ATOM 3728 O O . ALA A 1 456 ? 19.094 -34.469 2.93 1 90 456 ALA A O 1
ATOM 3729 N N . ARG A 1 457 ? 19.453 -32.438 2.283 1 89.06 457 ARG A N 1
ATOM 3730 C CA . ARG A 1 457 ? 19.516 -31.953 3.656 1 89.06 457 ARG A CA 1
ATOM 3731 C C . ARG A 1 457 ? 18.156 -32 4.324 1 89.06 457 ARG A C 1
ATOM 3733 O O . ARG A 1 457 ? 18.047 -32.094 5.551 1 89.06 457 ARG A O 1
ATOM 3740 N N . LYS A 1 458 ? 17.172 -31.984 3.533 1 83.56 458 LYS A N 1
ATOM 3741 C CA . LYS A 1 458 ? 15.82 -32.188 4.062 1 83.56 458 LYS A CA 1
ATOM 3742 C C . LYS A 1 458 ? 15.711 -33.5 4.789 1 83.56 458 LYS A C 1
ATOM 3744 O O . LYS A 1 458 ? 14.906 -33.656 5.715 1 83.56 458 LYS A O 1
ATOM 3749 N N . TYR A 1 459 ? 16.516 -34.375 4.434 1 88.44 459 TYR A N 1
ATOM 3750 C CA . TYR A 1 459 ? 16.469 -35.719 5.016 1 88.44 459 TYR A CA 1
ATOM 3751 C C . TYR A 1 459 ? 17.781 -36.031 5.746 1 88.44 459 TYR A C 1
ATOM 3753 O O . TYR A 1 459 ? 18.25 -37.156 5.723 1 88.44 459 TYR A O 1
ATOM 3761 N N . ASN A 1 460 ? 18.344 -34.969 6.25 1 87.56 460 ASN A N 1
ATOM 3762 C CA . ASN A 1 460 ? 19.562 -35.031 7.055 1 87.56 460 ASN A CA 1
ATOM 3763 C C . ASN A 1 460 ? 20.719 -35.656 6.281 1 87.56 460 ASN A C 1
ATOM 3765 O O . ASN A 1 460 ? 21.547 -36.375 6.859 1 87.56 460 ASN A O 1
ATOM 3769 N N . GLY A 1 461 ? 20.656 -35.594 5.008 1 90.69 461 GLY A N 1
ATOM 3770 C CA . GLY A 1 461 ? 21.734 -36.062 4.148 1 90.69 461 GLY A CA 1
ATOM 3771 C C . GLY A 1 461 ? 22.609 -34.938 3.633 1 90.69 461 GLY A C 1
ATOM 3772 O O . GLY A 1 461 ? 22.578 -33.812 4.152 1 90.69 461 GLY A O 1
ATOM 3773 N N . ASP A 1 462 ? 23.531 -35.281 2.727 1 91.5 462 ASP A N 1
ATOM 3774 C CA . ASP A 1 462 ? 24.422 -34.312 2.117 1 91.5 462 ASP A CA 1
ATOM 3775 C C . ASP A 1 462 ? 24.938 -34.812 0.765 1 91.5 462 ASP A C 1
ATOM 3777 O O . ASP A 1 462 ? 24.547 -35.906 0.308 1 91.5 462 ASP A O 1
ATOM 3781 N N . VAL A 1 463 ? 25.828 -33.875 0.116 1 92.69 463 VAL A N 1
ATOM 3782 C CA . VAL A 1 463 ? 26.359 -34.188 -1.214 1 92.69 463 VAL A CA 1
ATOM 3783 C C . VAL A 1 463 ? 27.875 -34.25 -1.167 1 92.69 463 VAL A C 1
ATOM 3785 O O . VAL A 1 463 ? 28.516 -33.438 -0.479 1 92.69 463 VAL A O 1
ATOM 3788 N N . GLU A 1 464 ? 28.484 -35.25 -1.795 1 91.44 464 GLU A N 1
ATOM 3789 C CA . GLU A 1 464 ? 29.922 -35.375 -1.96 1 91.44 464 GLU A CA 1
ATOM 3790 C C . GLU A 1 464 ? 30.312 -35.406 -3.436 1 91.44 464 GLU A C 1
ATOM 3792 O O . GLU A 1 464 ? 29.703 -36.125 -4.227 1 91.44 464 GLU A O 1
ATOM 3797 N N . ILE A 1 465 ? 31.281 -34.625 -3.869 1 90.88 465 ILE A N 1
ATOM 3798 C CA . ILE A 1 465 ? 31.75 -34.562 -5.25 1 90.88 465 ILE A CA 1
ATOM 3799 C C . ILE A 1 465 ? 33.219 -34.969 -5.32 1 90.88 465 ILE A C 1
ATOM 3801 O O . ILE A 1 465 ? 34.031 -34.5 -4.527 1 90.88 465 ILE A O 1
ATOM 3805 N N . ARG A 1 466 ? 33.562 -35.906 -6.285 1 89.06 466 ARG A N 1
ATOM 3806 C CA . ARG A 1 466 ? 34.938 -36.312 -6.504 1 89.06 466 ARG A CA 1
ATOM 3807 C C . ARG A 1 466 ? 35.281 -36.312 -7.988 1 89.06 466 ARG A C 1
ATOM 3809 O O . ARG A 1 466 ? 34.469 -36.688 -8.828 1 89.06 466 ARG A O 1
ATOM 3816 N N . ALA A 1 467 ? 36.375 -35.781 -8.328 1 88.62 467 ALA A N 1
ATOM 3817 C CA . ALA A 1 467 ? 36.938 -35.875 -9.672 1 88.62 467 ALA A CA 1
ATOM 3818 C C . ALA A 1 467 ? 38 -36.969 -9.75 1 88.62 467 ALA A C 1
ATOM 3820 O O . ALA A 1 467 ? 38.969 -36.938 -9 1 88.62 467 ALA A O 1
ATOM 3821 N N . LEU A 1 468 ? 37.719 -37.938 -10.539 1 85.38 468 LEU A N 1
ATOM 3822 C CA . LEU A 1 468 ? 38.625 -39.094 -10.648 1 85.38 468 LEU A CA 1
ATOM 3823 C C . LEU A 1 468 ? 39.25 -39.156 -12.031 1 85.38 468 LEU A C 1
ATOM 3825 O O . LEU A 1 468 ? 38.625 -38.75 -13.016 1 85.38 468 LEU A O 1
ATOM 3829 N N . SER A 1 469 ? 40.469 -39.531 -12.164 1 85.5 469 SER A N 1
ATOM 3830 C CA . SER A 1 469 ? 41.156 -39.781 -13.43 1 85.5 469 SER A CA 1
ATOM 3831 C C . SER A 1 469 ? 41.25 -41.281 -13.703 1 85.5 469 SER A C 1
ATOM 3833 O O . SER A 1 469 ? 41.812 -42.031 -12.891 1 85.5 469 SER A O 1
ATOM 3835 N N . LYS A 1 470 ? 40.562 -41.719 -14.586 1 81.12 470 LYS A N 1
ATOM 3836 C CA . LYS A 1 470 ? 40.656 -43.094 -15.008 1 81.12 470 LYS A CA 1
ATOM 3837 C C . LYS A 1 470 ? 41.312 -43.219 -16.375 1 81.12 470 LYS A C 1
ATOM 3839 O O . LYS A 1 470 ? 40.656 -43.094 -17.406 1 81.12 470 LYS A O 1
ATOM 3844 N N . GLY A 1 471 ? 42.625 -43.531 -16.406 1 78 471 GLY A N 1
ATOM 3845 C CA . GLY A 1 471 ? 43.406 -43.562 -17.641 1 78 471 GLY A CA 1
ATOM 3846 C C . GLY A 1 471 ? 43.438 -42.219 -18.344 1 78 471 GLY A C 1
ATOM 3847 O O . GLY A 1 471 ? 43.844 -41.219 -17.766 1 78 471 GLY A O 1
ATOM 3848 N N . ASP A 1 472 ? 42.844 -42.125 -19.594 1 78.12 472 ASP A N 1
ATOM 3849 C CA . ASP A 1 472 ? 42.875 -40.938 -20.422 1 78.12 472 ASP A CA 1
ATOM 3850 C C . ASP A 1 472 ? 41.562 -40.125 -20.266 1 78.12 472 ASP A C 1
ATOM 3852 O O . ASP A 1 472 ? 41.375 -39.125 -20.922 1 78.12 472 ASP A O 1
ATOM 3856 N N . LYS A 1 473 ? 40.75 -40.656 -19.281 1 86 473 LYS A N 1
ATOM 3857 C CA . LYS A 1 473 ? 39.469 -39.969 -19.156 1 86 473 LYS A CA 1
ATOM 3858 C C . LYS A 1 473 ? 39.312 -39.344 -17.781 1 86 473 LYS A C 1
ATOM 3860 O O . LYS A 1 473 ? 39.844 -39.844 -16.797 1 86 473 LYS A O 1
ATOM 3865 N N . GLN A 1 474 ? 38.688 -38.219 -17.734 1 89.56 474 GLN A N 1
ATOM 3866 C CA . GLN A 1 474 ? 38.312 -37.562 -16.484 1 89.56 474 GLN A CA 1
ATOM 3867 C C . GLN A 1 474 ? 36.875 -37.875 -16.125 1 89.56 474 GLN A C 1
ATOM 3869 O O . GLN A 1 474 ? 35.969 -37.812 -16.969 1 89.56 474 GLN A O 1
ATOM 3874 N N . VAL A 1 475 ? 36.781 -38.406 -14.898 1 92.25 475 VAL A N 1
ATOM 3875 C CA . VAL A 1 475 ? 35.438 -38.844 -14.469 1 92.25 475 VAL A CA 1
ATOM 3876 C C . VAL A 1 475 ? 34.969 -37.969 -13.305 1 92.25 475 VAL A C 1
ATOM 3878 O O . VAL A 1 475 ? 35.719 -37.75 -12.352 1 92.25 475 VAL A O 1
ATOM 3881 N N . PHE A 1 476 ? 33.812 -37.438 -13.422 1 92.38 476 PHE A N 1
ATOM 3882 C CA . PHE A 1 476 ? 33.125 -36.719 -12.367 1 92.38 476 PHE A CA 1
ATOM 3883 C C . PHE A 1 476 ? 32.188 -37.625 -11.578 1 92.38 476 PHE A C 1
ATOM 3885 O O . PHE A 1 476 ? 31.344 -38.312 -12.164 1 92.38 476 PHE A O 1
ATOM 3892 N N . ASN A 1 477 ? 32.438 -37.688 -10.234 1 93.88 477 ASN A N 1
ATOM 3893 C CA . ASN A 1 477 ? 31.594 -38.562 -9.375 1 93.88 477 ASN A CA 1
ATOM 3894 C C . ASN A 1 477 ? 30.797 -37.719 -8.375 1 93.88 477 ASN A C 1
ATOM 3896 O O . ASN A 1 477 ? 31.375 -36.969 -7.586 1 93.88 477 ASN A O 1
ATOM 3900 N N . LEU A 1 478 ? 29.469 -37.812 -8.414 1 93.56 478 LEU A N 1
ATOM 3901 C CA . LEU A 1 478 ? 28.547 -37.188 -7.48 1 93.56 478 LEU A CA 1
ATOM 3902 C C . LEU A 1 478 ? 27.875 -38.219 -6.59 1 93.56 478 LEU A C 1
ATOM 3904 O O . LEU A 1 478 ? 27.234 -39.125 -7.09 1 93.56 478 LEU A O 1
ATOM 3908 N N . THR A 1 479 ? 28.047 -38.062 -5.234 1 94.75 479 THR A N 1
ATOM 3909 C CA . THR A 1 479 ? 27.375 -38.969 -4.285 1 94.75 479 THR A CA 1
ATOM 3910 C C . THR A 1 479 ? 26.406 -38.188 -3.408 1 94.75 479 THR A C 1
ATOM 3912 O O . THR A 1 479 ? 26.781 -37.219 -2.771 1 94.75 479 THR A O 1
ATOM 3915 N N . VAL A 1 480 ? 25.156 -38.594 -3.377 1 94.5 480 VAL A N 1
ATOM 3916 C CA . VAL A 1 480 ? 24.125 -38 -2.535 1 94.5 480 VAL A CA 1
ATOM 3917 C C . VAL A 1 480 ? 23.703 -39 -1.466 1 94.5 480 VAL A C 1
ATOM 3919 O O . VAL A 1 480 ? 23.391 -40.156 -1.773 1 94.5 480 VAL A O 1
ATOM 3922 N N . MET A 1 481 ? 23.641 -38.562 -0.2 1 93.75 481 MET A N 1
ATOM 3923 C CA . MET A 1 481 ? 23.234 -39.406 0.923 1 93.75 481 MET A CA 1
ATOM 3924 C C . MET A 1 481 ? 21.922 -38.938 1.516 1 93.75 481 MET A C 1
ATOM 3926 O O . MET A 1 481 ? 21.719 -37.75 1.753 1 93.75 481 MET A O 1
ATOM 3930 N N . LEU A 1 482 ? 20.984 -39.875 1.749 1 92.12 482 LEU A N 1
ATOM 3931 C CA . LEU A 1 482 ? 19.688 -39.594 2.387 1 92.12 482 LEU A CA 1
ATOM 3932 C C . LEU A 1 482 ? 19.484 -40.531 3.586 1 92.12 482 LEU A C 1
ATOM 3934 O O . LEU A 1 482 ? 19.781 -41.719 3.527 1 92.12 482 LEU A O 1
ATOM 3938 N N . TYR A 1 483 ? 18.953 -39.938 4.668 1 87.56 483 TYR A N 1
ATOM 3939 C CA . TYR A 1 483 ? 18.719 -40.719 5.879 1 87.56 483 TYR A CA 1
ATOM 3940 C C . TYR A 1 483 ? 17.281 -41.188 5.953 1 87.56 483 TYR A C 1
ATOM 3942 O O . TYR A 1 483 ? 16.344 -40.406 5.758 1 87.56 483 TYR A O 1
ATOM 3950 N N . HIS A 1 484 ? 17.062 -42.531 6.172 1 79 484 HIS A N 1
ATOM 3951 C CA . HIS A 1 484 ? 15.758 -43.125 6.422 1 79 484 HIS A CA 1
ATOM 3952 C C . HIS A 1 484 ? 15.312 -42.875 7.863 1 79 484 HIS A C 1
ATOM 3954 O O . HIS A 1 484 ? 16.062 -43.156 8.805 1 79 484 HIS A O 1
ATOM 3960 N N . ARG A 1 485 ? 14.148 -42.188 8.062 1 65 485 ARG A N 1
ATOM 3961 C CA . ARG A 1 485 ? 13.648 -42.156 9.438 1 65 485 ARG A CA 1
ATOM 3962 C C . ARG A 1 485 ? 12.891 -43.438 9.781 1 65 485 ARG A C 1
ATOM 3964 O O . ARG A 1 485 ? 11.984 -43.844 9.047 1 65 485 ARG A O 1
ATOM 3971 N N . GLU A 1 486 ? 13.375 -44.406 10.375 1 53.88 486 GLU A N 1
ATOM 3972 C CA . GLU A 1 486 ? 12.633 -45.531 10.906 1 53.88 486 GLU A CA 1
ATOM 3973 C C . GLU A 1 486 ? 11.422 -45.062 11.719 1 53.88 486 GLU A C 1
ATOM 3975 O O . GLU A 1 486 ? 11.539 -44.156 12.547 1 53.88 486 GLU A O 1
ATOM 3980 N N . GLU A 1 487 ? 10.227 -45.188 11.25 1 46.72 487 GLU A N 1
ATOM 3981 C CA . GLU A 1 487 ? 9.133 -45.062 12.219 1 46.72 487 GLU A CA 1
ATOM 3982 C C . GLU A 1 487 ? 9.367 -45.969 13.414 1 46.72 487 GLU A C 1
ATOM 3984 O O . GLU A 1 487 ? 9.703 -47.156 13.25 1 46.72 487 GLU A O 1
ATOM 3989 N N . LYS A 1 488 ? 9.508 -45.469 14.594 1 41.66 488 LYS A N 1
ATOM 3990 C CA . LYS A 1 488 ? 9.375 -46.25 15.812 1 41.66 488 LYS A CA 1
ATOM 3991 C C . LYS A 1 488 ? 8.117 -47.125 15.781 1 41.66 488 LYS A C 1
ATOM 3993 O O . LYS A 1 488 ? 7.008 -46.594 15.633 1 41.66 488 LYS A O 1
ATOM 3998 N N . SER A 1 489 ? 8.203 -48.375 15.242 1 34.47 489 SER A N 1
ATOM 3999 C CA . SER A 1 489 ? 7.16 -49.281 15.656 1 34.47 489 SER A CA 1
ATOM 4000 C C . SER A 1 489 ? 6.914 -49.219 17.156 1 34.47 489 SER A C 1
ATOM 4002 O O . SER A 1 489 ? 7.844 -49.375 17.953 1 34.47 489 SER A O 1
ATOM 4004 N N . ASP A 1 490 ? 6.066 -48.375 17.609 1 34.81 490 ASP A N 1
ATOM 4005 C CA . ASP A 1 490 ? 5.59 -48.75 18.938 1 34.81 490 ASP A CA 1
ATOM 4006 C C . ASP A 1 490 ? 5.289 -50.25 19.031 1 34.81 490 ASP A C 1
ATOM 4008 O O . ASP A 1 490 ? 4.41 -50.75 18.328 1 34.81 490 ASP A O 1
ATOM 4012 N N . ASN A 1 491 ? 6.297 -51.094 19.281 1 26.3 491 ASN A N 1
ATOM 4013 C CA . ASN A 1 491 ? 5.832 -52.156 20.172 1 26.3 491 ASN A CA 1
ATOM 4014 C C . ASN A 1 491 ? 5.234 -51.594 21.453 1 26.3 491 ASN A C 1
ATOM 4016 O O . ASN A 1 491 ? 5.816 -50.688 22.078 1 26.3 491 ASN A O 1
ATOM 4020 N N . MET B 1 1 ? -7.238 52.281 -7.98 1 45.5 1 MET B N 1
ATOM 4021 C CA . MET B 1 1 ? -6.473 51.219 -7.316 1 45.5 1 MET B CA 1
ATOM 4022 C C . MET B 1 1 ? -7.277 49.938 -7.23 1 45.5 1 MET B C 1
ATOM 4024 O O . MET B 1 1 ? -6.738 48.844 -7.438 1 45.5 1 MET B O 1
ATOM 4028 N N . TYR B 1 2 ? -8.68 50.281 -7.23 1 58.56 2 TYR B N 1
ATOM 4029 C CA . TYR B 1 2 ? -9.727 49.281 -6.957 1 58.56 2 TYR B CA 1
ATOM 4030 C C . TYR B 1 2 ? -10.086 48.531 -8.219 1 58.56 2 TYR B C 1
ATOM 4032 O O . TYR B 1 2 ? -10.297 47.312 -8.172 1 58.56 2 TYR B O 1
ATOM 4040 N N . GLU B 1 3 ? -9.797 49.25 -9.391 1 62.66 3 GLU B N 1
ATOM 4041 C CA . GLU B 1 3 ? -10.281 48.594 -10.594 1 62.66 3 GLU B CA 1
ATOM 4042 C C . GLU B 1 3 ? -9.312 47.5 -11.055 1 62.66 3 GLU B C 1
ATOM 4044 O O . GLU B 1 3 ? -9.727 46.438 -11.453 1 62.66 3 GLU B O 1
ATOM 4049 N N . GLU B 1 4 ? -7.992 47.781 -11.016 1 68.19 4 GLU B N 1
ATOM 4050 C CA . GLU B 1 4 ? -6.984 46.844 -11.453 1 68.19 4 GLU B CA 1
ATOM 4051 C C . GLU B 1 4 ? -6.992 45.594 -10.57 1 68.19 4 GLU B C 1
ATOM 4053 O O . GLU B 1 4 ? -6.789 44.469 -11.062 1 68.19 4 GLU B O 1
ATOM 4058 N N . GLU B 1 5 ? -7.277 45.812 -9.445 1 75.56 5 GLU B N 1
ATOM 4059 C CA . GLU B 1 5 ? -7.336 44.688 -8.523 1 75.56 5 GLU B CA 1
ATOM 4060 C C . GLU B 1 5 ? -8.516 43.781 -8.852 1 75.56 5 GLU B C 1
ATOM 4062 O O . GLU B 1 5 ? -8.398 42.531 -8.742 1 75.56 5 GLU B O 1
ATOM 4067 N N . TYR B 1 6 ? -9.492 44.406 -9.492 1 78.19 6 TYR B N 1
ATOM 4068 C CA . TYR B 1 6 ? -10.672 43.656 -9.844 1 78.19 6 TYR B CA 1
ATOM 4069 C C . TYR B 1 6 ? -10.414 42.781 -11.078 1 78.19 6 TYR B C 1
ATOM 4071 O O . TYR B 1 6 ? -10.875 41.656 -11.164 1 78.19 6 TYR B O 1
ATOM 4079 N N . VAL B 1 7 ? -9.609 43.406 -11.977 1 83.06 7 VAL B N 1
ATOM 4080 C CA . VAL B 1 7 ? -9.305 42.656 -13.203 1 83.06 7 VAL B CA 1
ATOM 4081 C C . VAL B 1 7 ? -8.414 41.469 -12.883 1 83.06 7 VAL B C 1
ATOM 4083 O O . VAL B 1 7 ? -8.609 40.375 -13.43 1 83.06 7 VAL B O 1
ATOM 4086 N N . LEU B 1 8 ? -7.48 41.688 -12.055 1 85.69 8 LEU B N 1
ATOM 4087 C CA . LEU B 1 8 ? -6.582 40.625 -11.664 1 85.69 8 LEU B CA 1
ATOM 4088 C C . LEU B 1 8 ? -7.352 39.5 -10.977 1 85.69 8 LEU B C 1
ATOM 4090 O O . LEU B 1 8 ? -7.109 38.312 -11.242 1 85.69 8 LEU B O 1
ATOM 4094 N N . GLU B 1 9 ? -8.266 39.812 -10.172 1 86.25 9 GLU B N 1
ATOM 4095 C CA . GLU B 1 9 ? -9.047 38.812 -9.461 1 86.25 9 GLU B CA 1
ATOM 4096 C C . GLU B 1 9 ? -9.938 38.031 -10.414 1 86.25 9 GLU B C 1
ATOM 4098 O O . GLU B 1 9 ? -10.117 36.812 -10.25 1 86.25 9 GLU B O 1
ATOM 4103 N N . ALA B 1 10 ? -10.422 38.75 -11.414 1 86.81 10 ALA B N 1
ATOM 4104 C CA . ALA B 1 10 ? -11.25 38.094 -12.414 1 86.81 10 ALA B CA 1
ATOM 4105 C C . ALA B 1 10 ? -10.43 37.094 -13.219 1 86.81 10 ALA B C 1
ATOM 4107 O O . ALA B 1 10 ? -10.898 35.969 -13.5 1 86.81 10 ALA B O 1
ATOM 4108 N N . LEU B 1 11 ? -9.219 37.469 -13.555 1 90.12 11 LEU B N 1
ATOM 4109 C CA . LEU B 1 11 ? -8.344 36.562 -14.305 1 90.12 11 LEU B CA 1
ATOM 4110 C C . LEU B 1 11 ? -7.977 35.344 -13.477 1 90.12 11 LEU B C 1
ATOM 4112 O O . LEU B 1 11 ? -7.898 34.219 -14.008 1 90.12 11 LEU B O 1
ATOM 4116 N N . VAL B 1 12 ? -7.75 35.562 -12.242 1 91.25 12 VAL B N 1
ATOM 4117 C CA . VAL B 1 12 ? -7.395 34.469 -11.344 1 91.25 12 VAL B CA 1
ATOM 4118 C C . VAL B 1 12 ? -8.57 33.469 -11.227 1 91.25 12 VAL B C 1
ATOM 4120 O O . VAL B 1 12 ? -8.375 32.25 -11.242 1 91.25 12 VAL B O 1
ATOM 4123 N N . HIS B 1 13 ? -9.766 34.031 -11.156 1 90.94 13 HIS B N 1
ATOM 4124 C CA . HIS B 1 13 ? -10.938 33.188 -11.047 1 90.94 13 HIS B CA 1
ATOM 4125 C C . HIS B 1 13 ? -11.148 32.375 -12.328 1 90.94 13 HIS B C 1
ATOM 4127 O O . HIS B 1 13 ? -11.586 31.219 -12.281 1 90.94 13 HIS B O 1
ATOM 4133 N N . ILE B 1 14 ? -10.805 32.969 -13.438 1 93 14 ILE B N 1
ATOM 4134 C CA . ILE B 1 14 ? -10.953 32.281 -14.719 1 93 14 ILE B CA 1
ATOM 4135 C C . ILE B 1 14 ? -9.961 31.125 -14.789 1 93 14 ILE B C 1
ATOM 4137 O O . ILE B 1 14 ? -10.336 30 -15.141 1 93 14 ILE B O 1
ATOM 4141 N N . LEU B 1 15 ? -8.766 31.375 -14.43 1 93.56 15 LEU B N 1
ATOM 4142 C CA . LEU B 1 15 ? -7.742 30.344 -14.484 1 93.56 15 LEU B CA 1
ATOM 4143 C C . LEU B 1 15 ? -8.016 29.25 -13.461 1 93.56 15 LEU B C 1
ATOM 4145 O O . LEU B 1 15 ? -7.789 28.062 -13.734 1 93.56 15 LEU B O 1
ATOM 4149 N N . ASN B 1 16 ? -8.461 29.625 -12.273 1 93.5 16 ASN B N 1
ATOM 4150 C CA . ASN B 1 16 ? -8.828 28.656 -11.25 1 93.5 16 ASN B CA 1
ATOM 4151 C C . ASN B 1 16 ? -10.008 27.797 -11.695 1 93.5 16 ASN B C 1
ATOM 4153 O O . ASN B 1 16 ? -10.07 26.609 -11.375 1 93.5 16 ASN B O 1
ATOM 4157 N N . GLY B 1 17 ? -10.93 28.484 -12.383 1 93.75 17 GLY B N 1
ATOM 4158 C CA . GLY B 1 17 ? -12.047 27.734 -12.945 1 93.75 17 GLY B CA 1
ATOM 4159 C C . GLY B 1 17 ? -11.617 26.719 -13.992 1 93.75 17 GLY B C 1
ATOM 4160 O O . GLY B 1 17 ? -12.102 25.594 -14.008 1 93.75 17 GLY B O 1
ATOM 4161 N N . TRP B 1 18 ? -10.695 27.125 -14.734 1 94.19 18 TRP B N 1
ATOM 4162 C CA . TRP B 1 18 ? -10.156 26.203 -15.742 1 94.19 18 TRP B CA 1
ATOM 4163 C C . TRP B 1 18 ? -9.422 25.047 -15.086 1 94.19 18 TRP B C 1
ATOM 4165 O O . TRP B 1 18 ? -9.578 23.891 -15.492 1 94.19 18 TRP B O 1
ATOM 4175 N N . LEU B 1 19 ? -8.648 25.281 -14.133 1 94.56 19 LEU B N 1
ATOM 4176 C CA . LEU B 1 19 ? -7.895 24.25 -13.438 1 94.56 19 LEU B CA 1
ATOM 4177 C C . LEU B 1 19 ? -8.836 23.25 -12.75 1 94.56 19 LEU B C 1
ATOM 4179 O O . LEU B 1 19 ? -8.562 22.047 -12.727 1 94.56 19 LEU B O 1
ATOM 4183 N N . SER B 1 20 ? -9.875 23.797 -12.195 1 94.44 20 SER B N 1
ATOM 4184 C CA . SER B 1 20 ? -10.828 22.922 -11.508 1 94.44 20 SER B CA 1
ATOM 4185 C C . SER B 1 20 ? -11.508 21.984 -12.492 1 94.44 20 SER B C 1
ATOM 4187 O O . SER B 1 20 ? -11.742 20.812 -12.172 1 94.44 20 SER B O 1
ATOM 4189 N N . PHE B 1 21 ? -11.789 22.484 -13.664 1 94.12 21 PHE B N 1
ATOM 4190 C CA . PHE B 1 21 ? -12.398 21.641 -14.68 1 94.12 21 PHE B CA 1
ATOM 4191 C C . PHE B 1 21 ? -11.406 20.594 -15.188 1 94.12 21 PHE B C 1
ATOM 4193 O O . PHE B 1 21 ? -11.75 19.422 -15.32 1 94.12 21 PHE B O 1
ATOM 4200 N N . TRP B 1 22 ? -10.266 21.031 -15.477 1 93 22 TRP B N 1
ATOM 4201 C CA . TRP B 1 22 ? -9.211 20.156 -15.961 1 93 22 TRP B CA 1
ATOM 4202 C C . TRP B 1 22 ? -8.93 19.031 -14.961 1 93 22 TRP B C 1
ATOM 4204 O O . TRP B 1 22 ? -8.797 17.875 -15.344 1 93 22 TRP B O 1
ATOM 4214 N N . TYR B 1 23 ? -8.906 19.359 -13.719 1 93.12 23 TYR B N 1
ATOM 4215 C CA . TYR B 1 23 ? -8.664 18.391 -12.648 1 93.12 23 TYR B CA 1
ATOM 4216 C C . TYR B 1 23 ? -9.812 17.406 -12.539 1 93.12 23 TYR B C 1
ATOM 4218 O O . TYR B 1 23 ? -9.578 16.203 -12.367 1 93.12 23 TYR B O 1
ATOM 4226 N N . GLY B 1 24 ? -10.984 17.891 -12.648 1 90.56 24 GLY B N 1
ATOM 4227 C CA . GLY B 1 24 ? -12.141 17 -12.633 1 90.56 24 GLY B CA 1
ATOM 4228 C C . GLY B 1 24 ? -12.18 16.062 -13.812 1 90.56 24 GLY B C 1
ATOM 4229 O O . GLY B 1 24 ? -12.523 14.883 -13.656 1 90.56 24 GLY B O 1
ATOM 4230 N N . ASP B 1 25 ? -11.766 16.547 -14.883 1 89.94 25 ASP B N 1
ATOM 4231 C CA . ASP B 1 25 ? -11.797 15.773 -16.125 1 89.94 25 ASP B CA 1
ATOM 4232 C C . ASP B 1 25 ? -10.773 14.641 -16.078 1 89.94 25 ASP B C 1
ATOM 4234 O O . ASP B 1 25 ? -10.922 13.641 -16.797 1 89.94 25 ASP B O 1
ATOM 4238 N N . LEU B 1 26 ? -9.789 14.781 -15.305 1 86.94 26 LEU B N 1
ATOM 4239 C CA . LEU B 1 26 ? -8.75 13.766 -15.18 1 86.94 26 LEU B CA 1
ATOM 4240 C C . LEU B 1 26 ? -9.258 12.555 -14.398 1 86.94 26 LEU B C 1
ATOM 4242 O O . LEU B 1 26 ? -8.852 11.422 -14.664 1 86.94 26 LEU B O 1
ATOM 4246 N N . PHE B 1 27 ? -10.25 12.781 -13.492 1 86.25 27 PHE B N 1
ATOM 4247 C CA . PHE B 1 27 ? -10.617 11.727 -12.555 1 86.25 27 PHE B CA 1
ATOM 4248 C C . PHE B 1 27 ? -12.008 11.188 -12.867 1 86.25 27 PHE B C 1
ATOM 4250 O O . PHE B 1 27 ? -12.32 10.039 -12.531 1 86.25 27 PHE B O 1
ATOM 4257 N N . LEU B 1 28 ? -12.781 12.031 -13.422 1 86.75 28 LEU B N 1
ATOM 4258 C CA . LEU B 1 28 ? -14.195 11.68 -13.555 1 86.75 28 LEU B CA 1
ATOM 4259 C C . LEU B 1 28 ? -14.578 11.523 -15.023 1 86.75 28 LEU B C 1
ATOM 4261 O O . LEU B 1 28 ? -13.922 12.078 -15.906 1 86.75 28 LEU B O 1
ATOM 4265 N N . ARG B 1 29 ? -15.586 10.734 -15.203 1 86.69 29 ARG B N 1
ATOM 4266 C CA . ARG B 1 29 ? -16.109 10.547 -16.547 1 86.69 29 ARG B CA 1
ATOM 4267 C C . ARG B 1 29 ? -17.172 11.594 -16.875 1 86.69 29 ARG B C 1
ATOM 4269 O O . ARG B 1 29 ? -18.125 11.781 -16.109 1 86.69 29 ARG B O 1
ATOM 4276 N N . ARG B 1 30 ? -17.062 12.242 -17.969 1 88.69 30 ARG B N 1
ATOM 4277 C CA . ARG B 1 30 ? -17.953 13.336 -18.375 1 88.69 30 ARG B CA 1
ATOM 4278 C C . ARG B 1 30 ? -19.281 12.797 -18.875 1 88.69 30 ARG B C 1
ATOM 4280 O O . ARG B 1 30 ? -19.328 11.766 -19.547 1 88.69 30 ARG B O 1
ATOM 4287 N N . LYS B 1 31 ? -20.359 13.562 -18.531 1 89.06 31 LYS B N 1
ATOM 4288 C CA . LYS B 1 31 ? -21.672 13.234 -19.047 1 89.06 31 LYS B CA 1
ATOM 4289 C C . LYS B 1 31 ? -21.844 13.703 -20.484 1 89.06 31 LYS B C 1
ATOM 4291 O O . LYS B 1 31 ? -22.531 13.062 -21.281 1 89.06 31 LYS B O 1
ATOM 4296 N N . TYR B 1 32 ? -21.109 14.781 -20.719 1 86.88 32 TYR B N 1
ATOM 4297 C CA . TYR B 1 32 ? -21.281 15.406 -22.031 1 86.88 32 TYR B CA 1
ATOM 4298 C C . TYR B 1 32 ? -20.109 15.086 -22.953 1 86.88 32 TYR B C 1
ATOM 4300 O O . TYR B 1 32 ? -18.969 15.016 -22.5 1 86.88 32 TYR B O 1
ATOM 4308 N N . ALA B 1 33 ? -20.344 15.016 -24.203 1 84.5 33 ALA B N 1
ATOM 4309 C CA . ALA B 1 33 ? -19.359 14.578 -25.188 1 84.5 33 ALA B CA 1
ATOM 4310 C C . ALA B 1 33 ? -18.438 15.734 -25.594 1 84.5 33 ALA B C 1
ATOM 4312 O O . ALA B 1 33 ? -17.234 15.547 -25.781 1 84.5 33 ALA B O 1
ATOM 4313 N N . ASN B 1 34 ? -19 16.953 -25.656 1 90.06 34 ASN B N 1
ATOM 4314 C CA . ASN B 1 34 ? -18.188 18.078 -26.109 1 90.06 34 ASN B CA 1
ATOM 4315 C C . ASN B 1 34 ? -17.391 18.703 -24.953 1 90.06 34 ASN B C 1
ATOM 4317 O O . ASN B 1 34 ? -17.953 19.422 -24.141 1 90.06 34 ASN B O 1
ATOM 4321 N N . ARG B 1 35 ? -16.188 18.625 -24.953 1 90.25 35 ARG B N 1
ATOM 4322 C CA . ARG B 1 35 ? -15.305 19.062 -23.875 1 90.25 35 ARG B CA 1
ATOM 4323 C C . ARG B 1 35 ? -15.195 20.578 -23.828 1 90.25 35 ARG B C 1
ATOM 4325 O O . ARG B 1 35 ? -15.227 21.172 -22.75 1 90.25 35 ARG B O 1
ATOM 4332 N N . ARG B 1 36 ? -15.062 21.203 -24.969 1 91.56 36 ARG B N 1
ATOM 4333 C CA . ARG B 1 36 ? -14.844 22.641 -25.031 1 91.56 36 ARG B CA 1
ATOM 4334 C C . ARG B 1 36 ? -16.078 23.406 -24.531 1 91.56 36 ARG B C 1
ATOM 4336 O O . ARG B 1 36 ? -15.953 24.344 -23.734 1 91.56 36 ARG B O 1
ATOM 4343 N N . LYS B 1 37 ? -17.219 23.031 -24.953 1 91.75 37 LYS B N 1
ATOM 4344 C CA . LYS B 1 37 ? -18.438 23.688 -24.516 1 91.75 37 LYS B CA 1
ATOM 4345 C C . LYS B 1 37 ? -18.656 23.484 -23.016 1 91.75 37 LYS B C 1
ATOM 4347 O O . LYS B 1 37 ? -19.047 24.422 -22.312 1 91.75 37 LYS B O 1
ATOM 4352 N N . ALA B 1 38 ? -18.422 22.359 -22.578 1 92.19 38 ALA B N 1
ATOM 4353 C CA . ALA B 1 38 ? -18.578 22.062 -21.156 1 92.19 38 ALA B CA 1
ATOM 4354 C C . ALA B 1 38 ? -17.609 22.906 -20.328 1 92.19 38 ALA B C 1
ATOM 4356 O O . ALA B 1 38 ? -17.969 23.406 -19.266 1 92.19 38 ALA B O 1
ATOM 4357 N N . ALA B 1 39 ? -16.406 23.031 -20.797 1 93.38 39 ALA B N 1
ATOM 4358 C CA . ALA B 1 39 ? -15.398 23.812 -20.094 1 93.38 39 ALA B CA 1
ATOM 4359 C C . ALA B 1 39 ? -15.797 25.281 -20.016 1 93.38 39 ALA B C 1
ATOM 4361 O O . ALA B 1 39 ? -15.648 25.922 -18.969 1 93.38 39 ALA B O 1
ATOM 4362 N N . ILE B 1 40 ? -16.328 25.797 -21.078 1 94.19 40 ILE B N 1
ATOM 4363 C CA . ILE B 1 40 ? -16.703 27.203 -21.125 1 94.19 40 ILE B CA 1
ATOM 4364 C C . ILE B 1 40 ? -17.859 27.469 -20.156 1 94.19 40 ILE B C 1
ATOM 4366 O O . ILE B 1 40 ? -17.844 28.438 -19.406 1 94.19 40 ILE B O 1
ATOM 4370 N N . ILE B 1 41 ? -18.797 26.578 -20.141 1 93.38 41 ILE B N 1
ATOM 4371 C CA . ILE B 1 41 ? -19.938 26.719 -19.234 1 93.38 41 ILE B CA 1
ATOM 4372 C C . ILE B 1 41 ? -19.469 26.594 -17.797 1 93.38 41 ILE B C 1
ATOM 4374 O O . ILE B 1 41 ? -19.906 27.359 -16.922 1 93.38 41 ILE B O 1
ATOM 4378 N N . TRP B 1 42 ? -18.609 25.656 -17.547 1 94.25 42 TRP B N 1
ATOM 4379 C CA . TRP B 1 42 ? -18.062 25.453 -16.219 1 94.25 42 TRP B CA 1
ATOM 4380 C C . TRP B 1 42 ? -17.344 26.703 -15.719 1 94.25 42 TRP B C 1
ATOM 4382 O O . TRP B 1 42 ? -17.594 27.172 -14.602 1 94.25 42 TRP B O 1
ATOM 4392 N N . ILE B 1 43 ? -16.531 27.25 -16.547 1 94.62 43 ILE B N 1
ATOM 4393 C CA . ILE B 1 43 ? -15.727 28.406 -16.172 1 94.62 43 ILE B CA 1
ATOM 4394 C C . ILE B 1 43 ? -16.641 29.609 -15.945 1 94.62 43 ILE B C 1
ATOM 4396 O O . ILE B 1 43 ? -16.453 30.359 -14.977 1 94.62 43 ILE B O 1
ATOM 4400 N N . THR B 1 44 ? -17.641 29.75 -16.75 1 93.31 44 THR B N 1
ATOM 4401 C CA . THR B 1 44 ? -18.562 30.875 -16.625 1 93.31 44 THR B CA 1
ATOM 4402 C C . THR B 1 44 ? -19.359 30.797 -15.328 1 93.31 44 THR B C 1
ATOM 4404 O O . THR B 1 44 ? -19.469 31.781 -14.586 1 93.31 44 THR B O 1
ATOM 4407 N N . VAL B 1 45 ? -19.859 29.641 -15.008 1 92.75 45 VAL B N 1
ATOM 4408 C CA . VAL B 1 45 ? -20.656 29.453 -13.789 1 92.75 45 VAL B CA 1
ATOM 4409 C C . VAL B 1 45 ? -19.766 29.625 -12.562 1 92.75 45 VAL B C 1
ATOM 4411 O O . VAL B 1 45 ? -20.172 30.203 -11.555 1 92.75 45 VAL B O 1
ATOM 4414 N N . TYR B 1 46 ? -18.547 29.094 -12.703 1 92.94 46 TYR B N 1
ATOM 4415 C CA . TYR B 1 46 ? -17.594 29.203 -11.609 1 92.94 46 TYR B CA 1
ATOM 4416 C C . TYR B 1 46 ? -17.266 30.656 -11.32 1 92.94 46 TYR B C 1
ATOM 4418 O O . TYR B 1 46 ? -17.281 31.094 -10.164 1 92.94 46 TYR B O 1
ATOM 4426 N N . VAL B 1 47 ? -16.984 31.422 -12.344 1 91.62 47 VAL B N 1
ATOM 4427 C CA . VAL B 1 47 ? -16.594 32.812 -12.188 1 91.62 47 VAL B CA 1
ATOM 4428 C C . VAL B 1 47 ? -17.781 33.656 -11.68 1 91.62 47 VAL B C 1
ATOM 4430 O O . VAL B 1 47 ? -17.641 34.469 -10.766 1 91.62 47 VAL B O 1
ATOM 4433 N N . VAL B 1 48 ? -18.938 33.375 -12.164 1 90.06 48 VAL B N 1
ATOM 4434 C CA . VAL B 1 48 ? -20.141 34.094 -11.727 1 90.06 48 VAL B CA 1
ATOM 4435 C C . VAL B 1 48 ? -20.438 33.75 -10.266 1 90.06 48 VAL B C 1
ATOM 4437 O O . VAL B 1 48 ? -20.812 34.625 -9.484 1 90.06 48 VAL B O 1
ATOM 4440 N N . GLY B 1 49 ? -20.266 32.531 -9.945 1 87.75 49 GLY B N 1
ATOM 4441 C CA . GLY B 1 49 ? -20.469 32.125 -8.57 1 87.75 49 GLY B CA 1
ATOM 4442 C C . GLY B 1 49 ? -19.516 32.781 -7.598 1 87.75 49 GLY B C 1
ATOM 4443 O O . GLY B 1 49 ? -19.922 33.188 -6.508 1 87.75 49 GLY B O 1
ATOM 4444 N N . GLN B 1 50 ? -18.281 32.938 -8.023 1 85.88 50 GLN B N 1
ATOM 4445 C CA . GLN B 1 50 ? -17.281 33.531 -7.16 1 85.88 50 GLN B CA 1
ATOM 4446 C C . GLN B 1 50 ? -17.531 35.031 -7.02 1 85.88 50 GLN B C 1
ATOM 4448 O O . GLN B 1 50 ? -17.344 35.594 -5.938 1 85.88 50 GLN B O 1
ATOM 4453 N N . ILE B 1 51 ? -17.969 35.656 -8.086 1 82.25 51 ILE B N 1
ATOM 4454 C CA . ILE B 1 51 ? -18.25 37.094 -8.055 1 82.25 51 ILE B CA 1
ATOM 4455 C C . ILE B 1 51 ? -19.469 37.344 -7.184 1 82.25 51 ILE B C 1
ATOM 4457 O O . ILE B 1 51 ? -19.484 38.281 -6.383 1 82.25 51 ILE B O 1
ATOM 4461 N N . LEU B 1 52 ? -20.469 36.5 -7.281 1 82.56 52 LEU B N 1
ATOM 4462 C CA . LEU B 1 52 ? -21.672 36.625 -6.469 1 82.56 52 LEU B CA 1
ATOM 4463 C C . LEU B 1 52 ? -21.359 36.438 -4.988 1 82.56 52 LEU B C 1
ATOM 4465 O O . LEU B 1 52 ? -21.906 37.156 -4.141 1 82.56 52 LEU B O 1
ATOM 4469 N N . TYR B 1 53 ? -20.469 35.531 -4.742 1 81.12 53 TYR B N 1
ATOM 4470 C CA . TYR B 1 53 ? -20.078 35.312 -3.359 1 81.12 53 TYR B CA 1
ATOM 4471 C C . TYR B 1 53 ? -19.297 36.5 -2.812 1 81.12 53 TYR B C 1
ATOM 4473 O O . TYR B 1 53 ? -19.5 36.906 -1.664 1 81.12 53 TYR B O 1
ATOM 4481 N N . GLY B 1 54 ? -18.375 37 -3.559 1 75.75 54 GLY B N 1
ATOM 4482 C CA . GLY B 1 54 ? -17.625 38.156 -3.131 1 75.75 54 GLY B CA 1
ATOM 4483 C C . GLY B 1 54 ? -18.516 39.344 -2.766 1 75.75 54 GLY B C 1
ATOM 4484 O O . GLY B 1 54 ? -18.281 40.031 -1.77 1 75.75 54 GLY B O 1
ATOM 4485 N N . ARG B 1 55 ? -19.562 39.5 -3.42 1 76.94 55 ARG B N 1
ATOM 4486 C CA . ARG B 1 55 ? -20.5 40.594 -3.162 1 76.94 55 ARG B CA 1
ATOM 4487 C C . ARG B 1 55 ? -21.344 40.312 -1.93 1 76.94 55 ARG B C 1
ATOM 4489 O O . ARG B 1 55 ? -21.688 41.219 -1.173 1 76.94 55 ARG B O 1
ATOM 4496 N N . LEU B 1 56 ? -21.625 39.031 -1.685 1 75.12 56 LEU B N 1
ATOM 4497 C CA . LEU B 1 56 ? -22.406 38.625 -0.523 1 75.12 56 LEU B CA 1
ATOM 4498 C C . LEU B 1 56 ? -21.609 38.844 0.765 1 75.12 56 LEU B C 1
ATOM 4500 O O . LEU B 1 56 ? -22.172 39.25 1.787 1 75.12 56 LEU B O 1
ATOM 4504 N N . VAL B 1 57 ? -20.312 38.531 0.699 1 73.62 57 VAL B N 1
ATOM 4505 C CA . VAL B 1 57 ? -19.453 38.688 1.864 1 73.62 57 VAL B CA 1
ATOM 4506 C C . VAL B 1 57 ? -19.266 40.156 2.197 1 73.62 57 VAL B C 1
ATOM 4508 O O . VAL B 1 57 ? -19.156 40.531 3.367 1 73.62 57 VAL B O 1
ATOM 4511 N N . GLU B 1 58 ? -19.109 40.969 1.201 1 69.19 58 GLU B N 1
ATOM 4512 C CA . GLU B 1 58 ? -19 42.406 1.433 1 69.19 58 GLU B CA 1
ATOM 4513 C C . GLU B 1 58 ? -20.25 42.938 2.129 1 69.19 58 GLU B C 1
ATOM 4515 O O . GLU B 1 58 ? -20.156 43.812 2.982 1 69.19 58 GLU B O 1
ATOM 4520 N N . ALA B 1 59 ? -21.281 42.312 1.909 1 65.56 59 ALA B N 1
ATOM 4521 C CA . ALA B 1 59 ? -22.547 42.781 2.488 1 65.56 59 ALA B CA 1
ATOM 4522 C C . ALA B 1 59 ? -22.719 42.25 3.908 1 65.56 59 ALA B C 1
ATOM 4524 O O . ALA B 1 59 ? -23.312 42.906 4.758 1 65.56 59 ALA B O 1
ATOM 4525 N N . TYR B 1 60 ? -22.172 41 4.176 1 61.38 60 TYR B N 1
ATOM 4526 C CA . TYR B 1 60 ? -22.297 40.406 5.492 1 61.38 60 TYR B CA 1
ATOM 4527 C C . TYR B 1 60 ? -20.922 39.969 6.012 1 61.38 60 TYR B C 1
ATOM 4529 O O . TYR B 1 60 ? -20.516 38.812 5.812 1 61.38 60 TYR B O 1
ATOM 4537 N N . PRO B 1 61 ? -20.125 40.812 6.656 1 56.38 61 PRO B N 1
ATOM 4538 C CA . PRO B 1 61 ? -18.719 40.594 7.02 1 56.38 61 PRO B CA 1
ATOM 4539 C C . PRO B 1 61 ? -18.547 39.438 8.023 1 56.38 61 PRO B C 1
ATOM 4541 O O . PRO B 1 61 ? -17.469 38.844 8.102 1 56.38 61 PRO B O 1
ATOM 4544 N N . LEU B 1 62 ? -19.469 39.281 8.914 1 50.03 62 LEU B N 1
ATOM 4545 C CA . LEU B 1 62 ? -19.328 38.406 10.062 1 50.03 62 LEU B CA 1
ATOM 4546 C C . LEU B 1 62 ? -18.953 37 9.609 1 50.03 62 LEU B C 1
ATOM 4548 O O . LEU B 1 62 ? -18.203 36.281 10.297 1 50.03 62 LEU B O 1
ATOM 4552 N N . TYR B 1 63 ? -19.578 36.625 8.5 1 51.38 63 TYR B N 1
ATOM 4553 C CA . TYR B 1 63 ? -19.672 35.219 8.172 1 51.38 63 TYR B CA 1
ATOM 4554 C C . TYR B 1 63 ? -18.531 34.812 7.242 1 51.38 63 TYR B C 1
ATOM 4556 O O . TYR B 1 63 ? -18.469 33.656 6.781 1 51.38 63 TYR B O 1
ATOM 4564 N N . ASP B 1 64 ? -17.547 35.594 6.949 1 57.5 64 ASP B N 1
ATOM 4565 C CA . ASP B 1 64 ? -16.656 35.5 5.801 1 57.5 64 ASP B CA 1
ATOM 4566 C C . ASP B 1 64 ? -15.641 34.344 5.996 1 57.5 64 ASP B C 1
ATOM 4568 O O . ASP B 1 64 ? -15.289 33.656 5.035 1 57.5 64 ASP B O 1
ATOM 4572 N N . ARG B 1 65 ? -15.383 33.969 7.289 1 58.09 65 ARG B N 1
ATOM 4573 C CA . ARG B 1 65 ? -14.164 33.219 7.586 1 58.09 65 ARG B CA 1
ATOM 4574 C C . ARG B 1 65 ? -14.336 31.75 7.234 1 58.09 65 ARG B C 1
ATOM 4576 O O . ARG B 1 65 ? -13.438 31.141 6.664 1 58.09 65 ARG B O 1
ATOM 4583 N N . PHE B 1 66 ? -15.5 31.266 7.574 1 63.84 66 PHE B N 1
ATOM 4584 C CA . PHE B 1 66 ? -15.805 29.859 7.367 1 63.84 66 PHE B CA 1
ATOM 4585 C C . PHE B 1 66 ? -16.641 29.656 6.113 1 63.84 66 PHE B C 1
ATOM 4587 O O . PHE B 1 66 ? -16.547 28.625 5.449 1 63.84 66 PHE B O 1
ATOM 4594 N N . THR B 1 67 ? -17.109 30.734 5.766 1 69.94 67 THR B N 1
ATOM 4595 C CA . THR B 1 67 ? -18.172 30.562 4.785 1 69.94 67 THR B CA 1
ATOM 4596 C C . THR B 1 67 ? -17.609 30.484 3.371 1 69.94 67 THR B C 1
ATOM 4598 O O . THR B 1 67 ? -18.219 29.891 2.482 1 69.94 67 THR B O 1
ATOM 4601 N N . HIS B 1 68 ? -16.344 30.984 3.285 1 77.62 68 HIS B N 1
ATOM 4602 C CA . HIS B 1 68 ? -15.781 30.969 1.94 1 77.62 68 HIS B CA 1
ATOM 4603 C C . HIS B 1 68 ? -15.453 29.547 1.505 1 77.62 68 HIS B C 1
ATOM 4605 O O . HIS B 1 68 ? -15.781 29.141 0.388 1 77.62 68 HIS B O 1
ATOM 4611 N N . VAL B 1 69 ? -14.945 28.781 2.395 1 84.12 69 VAL B N 1
ATOM 4612 C CA . VAL B 1 69 ? -14.516 27.422 2.062 1 84.12 69 VAL B CA 1
ATOM 4613 C C . VAL B 1 69 ? -15.742 26.547 1.792 1 84.12 69 VAL B C 1
ATOM 4615 O O . VAL B 1 69 ? -15.75 25.766 0.838 1 84.12 69 VAL B O 1
ATOM 4618 N N . VAL B 1 70 ? -16.766 26.766 2.566 1 84.88 70 VAL B N 1
ATOM 4619 C CA . VAL B 1 70 ? -17.984 25.953 2.434 1 84.88 70 VAL B CA 1
ATOM 4620 C C . VAL B 1 70 ? -18.688 26.281 1.123 1 84.88 70 VAL B C 1
ATOM 4622 O O . VAL B 1 70 ? -19.172 25.391 0.424 1 84.88 70 VAL B O 1
ATOM 4625 N N . SER B 1 71 ? -18.719 27.578 0.826 1 85 71 SER B N 1
ATOM 4626 C CA . SER B 1 71 ? -19.359 28 -0.416 1 85 71 SER B CA 1
ATOM 4627 C C . SER B 1 71 ? -18.594 27.469 -1.633 1 85 71 SER B C 1
ATOM 4629 O O . SER B 1 71 ? -19.219 27.094 -2.633 1 85 71 SER B O 1
ATOM 4631 N N . TYR B 1 72 ? -17.25 27.438 -1.501 1 88.25 72 TYR B N 1
ATOM 4632 C CA . TYR B 1 72 ? -16.406 26.922 -2.574 1 88.25 72 TYR B CA 1
ATOM 4633 C C . TYR B 1 72 ? -16.672 25.438 -2.801 1 88.25 72 TYR B C 1
ATOM 4635 O O . TYR B 1 72 ? -16.812 24.984 -3.941 1 88.25 72 TYR B O 1
ATOM 4643 N N . ILE B 1 73 ? -16.812 24.719 -1.713 1 90.94 73 ILE B N 1
ATOM 4644 C CA . ILE B 1 73 ? -17.031 23.281 -1.775 1 90.94 73 ILE B CA 1
ATOM 4645 C C . ILE B 1 73 ? -18.422 22.984 -2.359 1 90.94 73 ILE B C 1
ATOM 4647 O O . ILE B 1 73 ? -18.578 22.109 -3.205 1 90.94 73 ILE B O 1
ATOM 4651 N N . LEU B 1 74 ? -19.359 23.781 -1.982 1 90.81 74 LEU B N 1
ATOM 4652 C CA . LEU B 1 74 ? -20.719 23.578 -2.455 1 90.81 74 LEU B CA 1
ATOM 4653 C C . LEU B 1 74 ? -20.828 23.891 -3.945 1 90.81 74 LEU B C 1
ATOM 4655 O O . LEU B 1 74 ? -21.484 23.156 -4.688 1 90.81 74 LEU B O 1
ATOM 4659 N N . LEU B 1 75 ? -20.234 24.969 -4.359 1 92.62 75 LEU B N 1
ATOM 4660 C CA . LEU B 1 75 ? -20.281 25.359 -5.762 1 92.62 75 LEU B CA 1
ATOM 4661 C C . LEU B 1 75 ? -19.641 24.281 -6.641 1 92.62 75 LEU B C 1
ATOM 4663 O O . LEU B 1 75 ? -20.219 23.875 -7.652 1 92.62 75 LEU B O 1
ATOM 4667 N N . LEU B 1 76 ? -18.484 23.797 -6.262 1 94.06 76 LEU B N 1
ATOM 4668 C CA . LEU B 1 76 ? -17.781 22.797 -7.059 1 94.06 76 LEU B CA 1
ATOM 4669 C C . LEU B 1 76 ? -18.531 21.469 -7.043 1 94.06 76 LEU B C 1
ATOM 4671 O O . LEU B 1 76 ? -18.531 20.75 -8.039 1 94.06 76 LEU B O 1
ATOM 4675 N N . SER B 1 77 ? -19.109 21.188 -5.898 1 93.38 77 SER B N 1
ATOM 4676 C CA . SER B 1 77 ? -19.875 19.953 -5.812 1 93.38 77 SER B CA 1
ATOM 4677 C C . SER B 1 77 ? -21.094 19.984 -6.73 1 93.38 77 SER B C 1
ATOM 4679 O O . SER B 1 77 ? -21.438 18.984 -7.359 1 93.38 77 SER B O 1
ATOM 4681 N N . LEU B 1 78 ? -21.719 21.109 -6.77 1 92.88 78 LEU B N 1
ATOM 4682 C CA . LEU B 1 78 ? -22.875 21.281 -7.648 1 92.88 78 LEU B CA 1
ATOM 4683 C C . LEU B 1 78 ? -22.469 21.156 -9.109 1 92.88 78 LEU B C 1
ATOM 4685 O O . LEU B 1 78 ? -23.172 20.516 -9.906 1 92.88 78 LEU B O 1
ATOM 4689 N N . LEU B 1 79 ? -21.406 21.75 -9.438 1 93.69 79 LEU B N 1
ATOM 4690 C CA . LEU B 1 79 ? -20.922 21.672 -10.812 1 93.69 79 LEU B CA 1
ATOM 4691 C C . LEU B 1 79 ? -20.562 20.234 -11.188 1 93.69 79 LEU B C 1
ATOM 4693 O O . LEU B 1 79 ? -20.891 19.781 -12.289 1 93.69 79 LEU B O 1
ATOM 4697 N N . GLN B 1 80 ? -19.969 19.547 -10.305 1 92.69 80 GLN B N 1
ATOM 4698 C CA . GLN B 1 80 ? -19.594 18.156 -10.586 1 92.69 80 GLN B CA 1
ATOM 4699 C C . GLN B 1 80 ? -20.828 17.281 -10.742 1 92.69 80 GLN B C 1
ATOM 4701 O O . GLN B 1 80 ? -20.828 16.344 -11.547 1 92.69 80 GLN B O 1
ATOM 4706 N N . TYR B 1 81 ? -21.812 17.578 -9.938 1 91.19 81 TYR B N 1
ATOM 4707 C CA . TYR B 1 81 ? -23.062 16.812 -10 1 91.19 81 TYR B CA 1
ATOM 4708 C C . TYR B 1 81 ? -23.703 16.938 -11.375 1 91.19 81 TYR B C 1
ATOM 4710 O O . TYR B 1 81 ? -24.234 15.961 -11.906 1 91.19 81 TYR B O 1
ATOM 4718 N N . PHE B 1 82 ? -23.578 18.031 -11.992 1 91.81 82 PHE B N 1
ATOM 4719 C CA . PHE B 1 82 ? -24.25 18.281 -13.266 1 91.81 82 PHE B CA 1
ATOM 4720 C C . PHE B 1 82 ? -23.375 17.828 -14.43 1 91.81 82 PHE B C 1
ATOM 4722 O O . PHE B 1 82 ? -23.891 17.391 -15.461 1 91.81 82 PHE B O 1
ATOM 4729 N N . PHE B 1 83 ? -22.109 17.844 -14.367 1 92.56 83 PHE B N 1
ATOM 4730 C CA . PHE B 1 83 ? -21.266 17.672 -15.539 1 92.56 83 PHE B CA 1
ATOM 4731 C C . PHE B 1 83 ? -20.641 16.281 -15.562 1 92.56 83 PHE B C 1
ATOM 4733 O O . PHE B 1 83 ? -20.172 15.82 -16.609 1 92.56 83 PHE B O 1
ATOM 4740 N N . PHE B 1 84 ? -20.578 15.555 -14.453 1 91.69 84 PHE B N 1
ATOM 4741 C CA . PHE B 1 84 ? -19.891 14.273 -14.406 1 91.69 84 PHE B CA 1
ATOM 4742 C C . PHE B 1 84 ? -20.828 13.172 -13.938 1 91.69 84 PHE B C 1
ATOM 4744 O O . PHE B 1 84 ? -21.875 13.445 -13.359 1 91.69 84 PHE B O 1
ATOM 4751 N N . GLU B 1 85 ? -20.406 11.938 -14.281 1 90 85 GLU B N 1
ATOM 4752 C CA . GLU B 1 85 ? -21.188 10.773 -13.852 1 90 85 GLU B CA 1
ATOM 4753 C C . GLU B 1 85 ? -21.062 10.555 -12.352 1 90 85 GLU B C 1
ATOM 4755 O O . GLU B 1 85 ? -20.094 10.992 -11.727 1 90 85 GLU B O 1
ATOM 4760 N N . LYS B 1 86 ? -22 9.797 -11.852 1 86 86 LYS B N 1
ATOM 4761 C CA . LYS B 1 86 ? -22.109 9.656 -10.398 1 86 86 LYS B CA 1
ATOM 4762 C C . LYS B 1 86 ? -21.062 8.688 -9.859 1 86 86 LYS B C 1
ATOM 4764 O O . LYS B 1 86 ? -21.031 7.523 -10.258 1 86 86 LYS B O 1
ATOM 4769 N N . ASN B 1 87 ? -20.156 9.266 -9.102 1 86 87 ASN B N 1
ATOM 4770 C CA . ASN B 1 87 ? -19.156 8.578 -8.273 1 86 87 ASN B CA 1
ATOM 4771 C C . ASN B 1 87 ? -18.812 9.383 -7.027 1 86 87 ASN B C 1
ATOM 4773 O O . ASN B 1 87 ? -17.844 10.148 -7.027 1 86 87 ASN B O 1
ATOM 4777 N N . LEU B 1 88 ? -19.484 9.133 -6.051 1 87 88 LEU B N 1
ATOM 4778 C CA . LEU B 1 88 ? -19.5 10.016 -4.887 1 87 88 LEU B CA 1
ATOM 4779 C C . LEU B 1 88 ? -18.141 10.062 -4.219 1 87 88 LEU B C 1
ATOM 4781 O O . LEU B 1 88 ? -17.609 11.141 -3.947 1 87 88 LEU B O 1
ATOM 4785 N N . PRO B 1 89 ? -17.484 8.914 -4 1 85.75 89 PRO B N 1
ATOM 4786 C CA . PRO B 1 89 ? -16.203 8.992 -3.295 1 85.75 89 PRO B CA 1
ATOM 4787 C C . PRO B 1 89 ? -15.125 9.719 -4.102 1 85.75 89 PRO B C 1
ATOM 4789 O O . PRO B 1 89 ? -14.352 10.508 -3.545 1 85.75 89 PRO B O 1
ATOM 4792 N N . ARG B 1 90 ? -15.148 9.594 -5.332 1 87.88 90 ARG B N 1
ATOM 4793 C CA . ARG B 1 90 ? -14.156 10.258 -6.176 1 87.88 90 ARG B CA 1
ATOM 4794 C C . ARG B 1 90 ? -14.461 11.742 -6.324 1 87.88 90 ARG B C 1
ATOM 4796 O O . ARG B 1 90 ? -13.555 12.57 -6.324 1 87.88 90 ARG B O 1
ATOM 4803 N N . GLN B 1 91 ? -15.695 12.023 -6.426 1 90.94 91 GLN B N 1
ATOM 4804 C CA . GLN B 1 91 ? -16.109 13.414 -6.578 1 90.94 91 GLN B CA 1
ATOM 4805 C C . GLN B 1 91 ? -15.773 14.227 -5.34 1 90.94 91 GLN B C 1
ATOM 4807 O O . GLN B 1 91 ? -15.273 15.352 -5.445 1 90.94 91 GLN B O 1
ATOM 4812 N N . VAL B 1 92 ? -16.047 13.578 -4.207 1 91.5 92 VAL B N 1
ATOM 4813 C CA . VAL B 1 92 ? -15.766 14.281 -2.957 1 91.5 92 VAL B CA 1
ATOM 4814 C C . VAL B 1 92 ? -14.266 14.484 -2.809 1 91.5 92 VAL B C 1
ATOM 4816 O O . VAL B 1 92 ? -13.812 15.562 -2.414 1 91.5 92 VAL B O 1
ATOM 4819 N N . PHE B 1 93 ? -13.477 13.523 -3.189 1 91.94 93 PHE B N 1
ATOM 4820 C CA . PHE B 1 93 ? -12.023 13.633 -3.09 1 91.94 93 PHE B CA 1
ATOM 4821 C C . PHE B 1 93 ? -11.5 14.727 -4.016 1 91.94 93 PHE B C 1
ATOM 4823 O O . PHE B 1 93 ? -10.648 15.531 -3.621 1 91.94 93 PHE B O 1
ATOM 4830 N N . VAL B 1 94 ? -12.031 14.82 -5.16 1 92.56 94 VAL B N 1
ATOM 4831 C CA . VAL B 1 94 ? -11.562 15.781 -6.156 1 92.56 94 VAL B CA 1
ATOM 4832 C C . VAL B 1 94 ? -11.883 17.203 -5.695 1 92.56 94 VAL B C 1
ATOM 4834 O O . VAL B 1 94 ? -11.039 18.094 -5.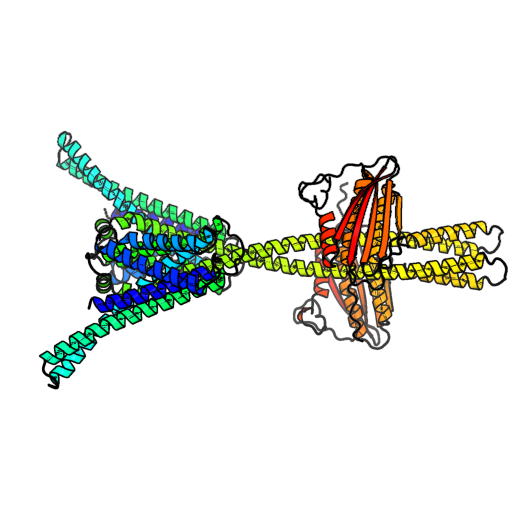773 1 92.56 94 VAL B O 1
ATOM 4837 N N . VAL B 1 95 ? -13.016 17.391 -5.133 1 94.75 95 VAL B N 1
ATOM 4838 C CA . VAL B 1 95 ? -13.445 18.719 -4.703 1 94.75 95 VAL B CA 1
ATOM 4839 C C . VAL B 1 95 ? -12.633 19.156 -3.482 1 94.75 95 VAL B C 1
ATOM 4841 O O . VAL B 1 95 ? -12.062 20.25 -3.465 1 94.75 95 VAL B O 1
ATOM 4844 N N . VAL B 1 96 ? -12.516 18.266 -2.549 1 94 96 VAL B N 1
ATOM 4845 C CA . VAL B 1 96 ? -11.883 18.625 -1.285 1 94 96 VAL B CA 1
ATOM 4846 C C . VAL B 1 96 ? -10.375 18.781 -1.49 1 94 96 VAL B C 1
ATOM 4848 O O . VAL B 1 96 ? -9.758 19.688 -0.916 1 94 96 VAL B O 1
ATOM 4851 N N . SER B 1 97 ? -9.805 17.969 -2.303 1 94.56 97 SER B N 1
ATOM 4852 C CA . SER B 1 97 ? -8.375 18.078 -2.562 1 94.56 97 SER B CA 1
ATOM 4853 C C . SER B 1 97 ? -8.055 19.359 -3.328 1 94.56 97 SER B C 1
ATOM 4855 O O . SER B 1 97 ? -7.027 20 -3.078 1 94.56 97 SER B O 1
ATOM 4857 N N . PHE B 1 98 ? -8.898 19.781 -4.199 1 96.19 98 PHE B N 1
ATOM 4858 C CA . PHE B 1 98 ? -8.695 21 -4.961 1 96.19 98 PHE B CA 1
ATOM 4859 C C . PHE B 1 98 ? -8.805 22.219 -4.059 1 96.19 98 PHE B C 1
ATOM 4861 O O . PHE B 1 98 ? -7.93 23.094 -4.07 1 96.19 98 PHE B O 1
ATOM 4868 N N . VAL B 1 99 ? -9.844 22.25 -3.289 1 94.06 99 VAL B N 1
ATOM 4869 C CA . VAL B 1 99 ? -10.094 23.406 -2.424 1 94.06 99 VAL B CA 1
ATOM 4870 C C . VAL B 1 99 ? -9 23.5 -1.366 1 94.06 99 VAL B C 1
ATOM 4872 O O . VAL B 1 99 ? -8.516 24.594 -1.06 1 94.06 99 VAL B O 1
ATOM 4875 N N . ALA B 1 100 ? -8.617 22.359 -0.829 1 94.25 100 ALA B N 1
ATOM 4876 C CA . ALA B 1 100 ? -7.555 22.344 0.168 1 94.25 100 ALA B CA 1
ATOM 4877 C C . ALA B 1 100 ? -6.25 22.891 -0.413 1 94.25 100 ALA B C 1
ATOM 4879 O O . ALA B 1 100 ? -5.555 23.672 0.238 1 94.25 100 ALA B O 1
ATOM 4880 N N . GLY B 1 101 ? -5.961 22.516 -1.646 1 94.44 101 GLY B N 1
ATOM 4881 C CA . GLY B 1 101 ? -4.754 23 -2.295 1 94.44 101 GLY B CA 1
ATOM 4882 C C . GLY B 1 101 ? -4.777 24.5 -2.557 1 94.44 101 GLY B C 1
ATOM 4883 O O . GLY B 1 101 ? -3.809 25.203 -2.262 1 94.44 101 GLY B O 1
ATOM 4884 N N . TRP B 1 102 ? -5.871 24.969 -2.98 1 92.81 102 TRP B N 1
ATOM 4885 C CA . TRP B 1 102 ? -5.996 26.391 -3.314 1 92.81 102 TRP B CA 1
ATOM 4886 C C . TRP B 1 102 ? -5.922 27.25 -2.061 1 92.81 102 TRP B C 1
ATOM 4888 O O . TRP B 1 102 ? -5.227 28.266 -2.041 1 92.81 102 TRP B O 1
ATOM 4898 N N . GLU B 1 103 ? -6.516 26.828 -1.026 1 90.5 103 GLU B N 1
ATOM 4899 C CA . GLU B 1 103 ? -6.609 27.625 0.193 1 90.5 103 GLU B CA 1
ATOM 4900 C C . GLU B 1 103 ? -5.273 27.672 0.926 1 90.5 103 GLU B C 1
ATOM 4902 O O . GLU B 1 103 ? -4.848 28.734 1.386 1 90.5 103 GLU B O 1
ATOM 4907 N N . ILE B 1 104 ? -4.625 26.578 0.973 1 92.25 104 ILE B N 1
ATOM 4908 C CA . ILE B 1 104 ? -3.41 26.516 1.777 1 92.25 104 ILE B CA 1
ATOM 4909 C C . ILE B 1 104 ? -2.283 27.25 1.062 1 92.25 104 ILE B C 1
ATOM 4911 O O . ILE B 1 104 ? -1.368 27.781 1.703 1 92.25 104 ILE B O 1
ATOM 4915 N N . LEU B 1 105 ? -2.309 27.344 -0.228 1 93.88 105 LEU B N 1
ATOM 4916 C CA . LEU B 1 105 ? -1.237 27.969 -0.994 1 93.88 105 LEU B CA 1
ATOM 4917 C C . LEU B 1 105 ? -1.249 29.484 -0.804 1 93.88 105 LEU B C 1
ATOM 4919 O O . LEU B 1 105 ? -0.267 30.156 -1.116 1 93.88 105 LEU B O 1
ATOM 4923 N N . ARG B 1 106 ? -2.318 29.984 -0.266 1 87.69 106 ARG B N 1
ATOM 4924 C CA . ARG B 1 106 ? -2.367 31.406 0.072 1 87.69 106 ARG B CA 1
ATOM 4925 C C . ARG B 1 106 ? -1.308 31.766 1.112 1 87.69 106 ARG B C 1
ATOM 4927 O O . ARG B 1 106 ? -0.747 32.844 1.087 1 87.69 106 ARG B O 1
ATOM 4934 N N . PHE B 1 107 ? -1.024 30.781 1.904 1 87.94 107 PHE B N 1
ATOM 4935 C CA . PHE B 1 107 ? -0.054 31.016 2.967 1 87.94 107 PHE B CA 1
ATOM 4936 C C . PHE B 1 107 ? 1.369 30.875 2.441 1 87.94 107 PHE B C 1
ATOM 4938 O O . PHE B 1 107 ? 2.332 31.172 3.156 1 87.94 107 PHE B O 1
ATOM 4945 N N . THR B 1 108 ? 1.477 30.438 1.296 1 87.62 108 THR B N 1
ATOM 4946 C CA . THR B 1 108 ? 2.793 30.422 0.67 1 87.62 108 THR B CA 1
ATOM 4947 C C . THR B 1 108 ? 3.092 31.75 -0.016 1 87.62 108 THR B C 1
ATOM 4949 O O . THR B 1 108 ? 4.215 32.25 0.053 1 87.62 108 THR B O 1
ATOM 4952 N N . VAL B 1 109 ? 2.084 32.406 -0.489 1 88.38 109 VAL B N 1
ATOM 4953 C CA . VAL B 1 109 ? 2.291 33.562 -1.352 1 88.38 109 VAL B CA 1
ATOM 4954 C C . VAL B 1 109 ? 2.203 34.844 -0.526 1 88.38 109 VAL B C 1
ATOM 4956 O O . VAL B 1 109 ? 2.906 35.812 -0.804 1 88.38 109 VAL B O 1
ATOM 4959 N N . SER B 1 110 ? 1.436 34.844 0.523 1 84.81 110 SER B N 1
ATOM 4960 C CA . SER B 1 110 ? 1.232 36.031 1.31 1 84.81 110 SER B CA 1
ATOM 4961 C C . SER B 1 110 ? 2.533 36.5 1.956 1 84.81 110 SER B C 1
ATOM 4963 O O . SER B 1 110 ? 2.896 37.688 1.857 1 84.81 110 SER B O 1
ATOM 4965 N N . PRO B 1 111 ? 3.25 35.562 2.584 1 85.81 111 PRO B N 1
ATOM 4966 C CA . PRO B 1 111 ? 4.527 36 3.141 1 85.81 111 PRO B CA 1
ATOM 4967 C C . PRO B 1 111 ? 5.516 36.438 2.066 1 85.81 111 PRO B C 1
ATOM 4969 O O . PRO B 1 111 ? 6.324 37.344 2.299 1 85.81 111 PRO B O 1
ATOM 4972 N N . LEU B 1 112 ? 5.398 35.844 0.939 1 86 112 LEU B N 1
ATOM 4973 C CA . LEU B 1 112 ? 6.266 36.25 -0.166 1 86 112 LEU B CA 1
ATOM 4974 C C . LEU B 1 112 ? 5.938 37.656 -0.645 1 86 112 LEU B C 1
ATOM 4976 O O . LEU B 1 112 ? 6.84 38.438 -0.916 1 86 112 LEU B O 1
ATOM 4980 N N . ALA B 1 113 ? 4.664 38 -0.708 1 85.88 113 ALA B N 1
ATOM 4981 C CA . ALA B 1 113 ? 4.234 39.344 -1.113 1 85.88 113 ALA B CA 1
ATOM 4982 C C . ALA B 1 113 ? 4.699 40.375 -0.111 1 85.88 113 ALA B C 1
ATOM 4984 O O . ALA B 1 113 ? 5.188 41.438 -0.501 1 85.88 113 ALA B O 1
ATOM 4985 N N . HIS B 1 114 ? 4.633 40 1.128 1 83.75 114 HIS B N 1
ATOM 4986 C CA . HIS B 1 114 ? 5.059 40.938 2.174 1 83.75 114 HIS B CA 1
ATOM 4987 C C . HIS B 1 114 ? 6.566 41.156 2.131 1 83.75 114 HIS B C 1
ATOM 4989 O O . HIS B 1 114 ? 7.035 42.281 2.285 1 83.75 114 HIS B O 1
ATOM 4995 N N . ALA B 1 115 ? 7.258 40.094 1.906 1 83.56 115 ALA B N 1
ATOM 4996 C CA . ALA B 1 115 ? 8.711 40.188 1.862 1 83.56 115 ALA B CA 1
ATOM 4997 C C . ALA B 1 115 ? 9.172 41 0.668 1 83.56 115 ALA B C 1
ATOM 4999 O O . ALA B 1 115 ? 10.078 41.844 0.792 1 83.56 115 ALA B O 1
ATOM 5000 N N . VAL B 1 116 ? 8.492 40.875 -0.43 1 84.44 116 VAL B N 1
ATOM 5001 C CA . VAL B 1 116 ? 8.875 41.594 -1.643 1 84.44 116 VAL B CA 1
ATOM 5002 C C . VAL B 1 116 ? 8.484 43.062 -1.525 1 84.44 116 VAL B C 1
ATOM 5004 O O . VAL B 1 116 ? 9.25 43.969 -1.907 1 84.44 116 VAL B O 1
ATOM 5007 N N . LEU B 1 117 ? 7.293 43.312 -0.898 1 83.56 117 LEU B N 1
ATOM 5008 C CA . LEU B 1 117 ? 6.836 44.688 -0.729 1 83.56 117 LEU B CA 1
ATOM 5009 C C . LEU B 1 117 ? 7.668 45.406 0.325 1 83.56 117 LEU B C 1
ATOM 5011 O O . LEU B 1 117 ? 7.863 46.625 0.244 1 83.56 117 LEU B O 1
ATOM 5015 N N . GLY B 1 118 ? 8.164 44.562 1.292 1 79.88 118 GLY B N 1
ATOM 5016 C CA . GLY B 1 118 ? 9.039 45.125 2.301 1 79.88 118 GLY B CA 1
ATOM 5017 C C . GLY B 1 118 ? 10.375 45.594 1.742 1 79.88 118 GLY B C 1
ATOM 5018 O O . GLY B 1 118 ? 10.945 46.594 2.213 1 79.88 118 GLY B O 1
ATOM 5019 N N . LEU B 1 119 ? 10.766 44.938 0.727 1 80.88 119 LEU B N 1
ATOM 5020 C CA . LEU B 1 119 ? 12.023 45.281 0.082 1 80.88 119 LEU B CA 1
ATOM 5021 C C . LEU B 1 119 ? 11.805 46.438 -0.906 1 80.88 119 LEU B C 1
ATOM 5023 O O . LEU B 1 119 ? 12.734 47.188 -1.19 1 80.88 119 LEU B O 1
ATOM 5027 N N . TRP B 1 120 ? 10.562 46.562 -1.387 1 78.81 120 TRP B N 1
ATOM 5028 C CA . TRP B 1 120 ? 10.234 47.562 -2.395 1 78.81 120 TRP B CA 1
ATOM 5029 C C . TRP B 1 120 ? 10.188 48.938 -1.779 1 78.81 120 TRP B C 1
ATOM 5031 O O . TRP B 1 120 ? 10.664 49.906 -2.383 1 78.81 120 TRP B O 1
ATOM 5041 N N . SER B 1 121 ? 9.766 49 -0.46 1 75.88 121 SER B N 1
ATOM 5042 C CA . SER B 1 121 ? 9.57 50.281 0.169 1 75.88 121 SER B CA 1
ATOM 5043 C C . SER B 1 121 ? 10.898 51 0.381 1 75.88 121 SER B C 1
ATOM 5045 O O . SER B 1 121 ? 11.062 52.156 -0.029 1 75.88 121 SER B O 1
ATOM 5047 N N . PRO B 1 122 ? 11.844 50.281 0.898 1 77.81 122 PRO B N 1
ATOM 5048 C CA . PRO B 1 122 ? 13.125 50.969 1.045 1 77.81 122 PRO B CA 1
ATOM 5049 C C . PRO B 1 122 ? 13.781 51.312 -0.297 1 77.81 122 PRO B C 1
ATOM 5051 O O . PRO B 1 122 ? 14.414 52.344 -0.441 1 77.81 122 PRO B O 1
ATOM 5054 N N . PHE B 1 123 ? 13.586 50.469 -1.21 1 77.5 123 PHE B N 1
ATOM 5055 C CA . PHE B 1 123 ? 14.141 50.719 -2.537 1 77.5 123 PHE B CA 1
ATOM 5056 C C . PHE B 1 123 ? 13.516 51.969 -3.168 1 77.5 123 PHE B C 1
ATOM 5058 O O . PHE B 1 123 ? 14.219 52.781 -3.74 1 77.5 123 PHE B O 1
ATOM 5065 N N . TRP B 1 124 ? 12.336 52.156 -2.875 1 74.56 124 TRP B N 1
ATOM 5066 C CA . TRP B 1 124 ? 11.594 53.281 -3.42 1 74.56 124 TRP B CA 1
ATOM 5067 C C . TRP B 1 124 ? 12 54.594 -2.74 1 74.56 124 TRP B C 1
ATOM 5069 O O . TRP B 1 124 ? 12.125 55.625 -3.395 1 74.56 124 TRP B O 1
ATOM 5079 N N . GLY B 1 125 ? 12.148 54.406 -1.487 1 75.12 125 GLY B N 1
ATOM 5080 C CA . GLY B 1 125 ? 12.625 55.562 -0.764 1 75.12 125 GLY B CA 1
ATOM 5081 C C . GLY B 1 125 ? 13.984 56.031 -1.238 1 75.12 125 GLY B C 1
ATOM 5082 O O . GLY B 1 125 ? 14.195 57.25 -1.423 1 75.12 125 GLY B O 1
ATOM 5083 N N . TRP B 1 126 ? 14.734 55.062 -1.524 1 79.44 126 TRP B N 1
ATOM 5084 C CA . TRP B 1 126 ? 16.078 55.375 -2.01 1 79.44 126 TRP B CA 1
ATOM 5085 C C . TRP B 1 126 ? 16.016 56.031 -3.389 1 79.44 126 TRP B C 1
ATOM 5087 O O . TRP B 1 126 ? 16.719 57 -3.66 1 79.44 126 TRP B O 1
ATOM 5097 N N . LEU B 1 127 ? 15.156 55.656 -4.25 1 75.44 127 LEU B N 1
ATOM 5098 C CA . LEU B 1 127 ? 15.023 56.156 -5.613 1 75.44 127 LEU B CA 1
ATOM 5099 C C . LEU B 1 127 ? 14.516 57.594 -5.617 1 75.44 127 LEU B C 1
ATOM 5101 O O . LEU B 1 127 ? 14.969 58.406 -6.41 1 75.44 127 LEU B O 1
ATOM 5105 N N . LEU B 1 128 ? 13.641 57.969 -4.664 1 76.62 128 LEU B N 1
ATOM 5106 C CA . LEU B 1 128 ? 13.094 59.312 -4.535 1 76.62 128 LEU B CA 1
ATOM 5107 C C . LEU B 1 128 ? 14.164 60.312 -4.094 1 76.62 128 LEU B C 1
ATOM 5109 O O . LEU B 1 128 ? 14.25 61.406 -4.625 1 76.62 128 LEU B O 1
ATOM 5113 N N . GLU B 1 129 ? 14.867 59.75 -3.174 1 78.06 129 GLU B N 1
ATOM 5114 C CA . GLU B 1 129 ? 15.938 60.594 -2.68 1 78.06 129 GLU B CA 1
ATOM 5115 C C . GLU B 1 129 ? 16.984 60.844 -3.762 1 78.06 129 GLU B C 1
ATOM 5117 O O . GLU B 1 129 ? 17.5 61.969 -3.887 1 78.06 129 GLU B O 1
ATOM 5122 N N . TYR B 1 130 ? 17.188 59.875 -4.523 1 79.81 130 TYR B N 1
ATOM 5123 C CA . TYR B 1 130 ? 18.172 59.969 -5.59 1 79.81 130 TYR B CA 1
ATOM 5124 C C . TYR B 1 130 ? 17.734 60.969 -6.656 1 79.81 130 TYR B C 1
ATOM 5126 O O . TYR B 1 130 ? 18.547 61.781 -7.125 1 79.81 130 TYR B O 1
ATOM 5134 N N . PHE B 1 131 ? 16.469 61.125 -7.035 1 77.12 131 PHE B N 1
ATOM 5135 C CA . PHE B 1 131 ? 15.984 62.031 -8.086 1 77.12 131 PHE B CA 1
ATOM 5136 C C . PHE B 1 131 ? 15.758 63.438 -7.543 1 77.12 131 PHE B C 1
ATOM 5138 O O . PHE B 1 131 ? 15.945 64.438 -8.258 1 77.12 131 PHE B O 1
ATOM 5145 N N . ALA B 1 132 ? 15.344 63.5 -6.258 1 76.25 132 ALA B N 1
ATOM 5146 C CA . ALA B 1 132 ? 15.133 64.812 -5.629 1 76.25 132 ALA B CA 1
ATOM 5147 C C . ALA B 1 132 ? 16.453 65.562 -5.496 1 76.25 132 ALA B C 1
ATOM 5149 O O . ALA B 1 132 ? 16.5 66.75 -5.715 1 76.25 132 ALA B O 1
ATOM 5150 N N . ASP B 1 133 ? 17.453 64.75 -5.219 1 77.75 133 ASP B N 1
ATOM 5151 C CA . ASP B 1 133 ? 18.75 65.375 -5.016 1 77.75 133 ASP B CA 1
ATOM 5152 C C . ASP B 1 133 ? 19.297 65.938 -6.328 1 77.75 133 ASP B C 1
ATOM 5154 O O . ASP B 1 133 ? 20.016 66.938 -6.332 1 77.75 133 ASP B O 1
ATOM 5158 N N . ARG B 1 134 ? 18.938 65.375 -7.359 1 81.06 134 ARG B N 1
ATOM 5159 C CA . ARG B 1 134 ? 19.547 65.75 -8.625 1 81.06 134 ARG B CA 1
ATOM 5160 C C . ARG B 1 134 ? 18.672 66.75 -9.367 1 81.06 134 ARG B C 1
ATOM 5162 O O . ARG B 1 134 ? 19 67.188 -10.484 1 81.06 134 ARG B O 1
ATOM 5169 N N . ASP B 1 135 ? 17.656 67.375 -8.781 1 75 135 ASP B N 1
ATOM 5170 C CA . ASP B 1 135 ? 16.781 68.438 -9.289 1 75 135 ASP B CA 1
ATOM 5171 C C . ASP B 1 135 ? 16.344 68.125 -10.727 1 75 135 ASP B C 1
ATOM 5173 O O . ASP B 1 135 ? 16.297 69 -11.562 1 75 135 ASP B O 1
ATOM 5177 N N . LEU B 1 136 ? 16.219 67 -11.07 1 70.69 136 LEU B N 1
ATOM 5178 C CA . LEU B 1 136 ? 15.93 66.625 -12.461 1 70.69 136 LEU B CA 1
ATOM 5179 C C . LEU B 1 136 ? 14.469 66.938 -12.797 1 70.69 136 LEU B C 1
ATOM 5181 O O . LEU B 1 136 ? 14.125 67.125 -13.961 1 70.69 136 LEU B O 1
ATOM 5185 N N . MET B 1 137 ? 13.562 66.875 -11.828 1 72.12 137 MET B N 1
ATOM 5186 C CA . MET B 1 137 ? 12.141 67.062 -12.031 1 72.12 137 MET B CA 1
ATOM 5187 C C . MET B 1 137 ? 11.508 67.75 -10.82 1 72.12 137 MET B C 1
ATOM 5189 O O . MET B 1 137 ? 12.016 67.625 -9.703 1 72.12 137 MET B O 1
ATOM 5193 N N . PRO B 1 138 ? 10.484 68.562 -11.117 1 78.81 138 PRO B N 1
ATOM 5194 C CA . PRO B 1 138 ? 9.812 69.188 -9.969 1 78.81 138 PRO B CA 1
ATOM 5195 C C . PRO B 1 138 ? 9.258 68.125 -8.992 1 78.81 138 PRO B C 1
ATOM 5197 O O . PRO B 1 138 ? 8.875 67.062 -9.414 1 78.81 138 PRO B O 1
ATOM 5200 N N . ILE B 1 139 ? 9.219 68.438 -7.711 1 76.5 139 ILE B N 1
ATOM 5201 C CA . ILE B 1 139 ? 8.891 67.5 -6.617 1 76.5 139 ILE B CA 1
ATOM 5202 C C . ILE B 1 139 ? 7.449 67.062 -6.762 1 76.5 139 ILE B C 1
ATOM 5204 O O . ILE B 1 139 ? 7.141 65.875 -6.449 1 76.5 139 ILE B O 1
ATOM 5208 N N . GLU B 1 140 ? 6.574 67.938 -7.312 1 79.06 140 GLU B N 1
ATOM 5209 C CA . GLU B 1 140 ? 5.168 67.625 -7.465 1 79.06 140 GLU B CA 1
ATOM 5210 C C . GLU B 1 140 ? 4.988 66.562 -8.547 1 79.06 140 GLU B C 1
ATOM 5212 O O . GLU B 1 140 ? 4.25 65.562 -8.352 1 79.06 140 GLU B O 1
ATOM 5217 N N . SER B 1 141 ? 5.734 66.812 -9.617 1 81.31 141 SER B N 1
ATOM 5218 C CA . SER B 1 141 ? 5.648 65.812 -10.711 1 81.31 141 SER B CA 1
ATOM 5219 C C . SER B 1 141 ? 6.309 64.5 -10.336 1 81.31 141 SER B C 1
ATOM 5221 O O . SER B 1 141 ? 5.812 63.438 -10.695 1 81.31 141 SER B O 1
ATOM 5223 N N . LEU B 1 142 ? 7.23 64.625 -9.516 1 77.62 142 LEU B N 1
ATOM 5224 C CA . LEU B 1 142 ? 7.953 63.406 -9.094 1 77.62 142 LEU B CA 1
ATOM 5225 C C . LEU B 1 142 ? 7.09 62.562 -8.18 1 77.62 142 LEU B C 1
ATOM 5227 O O . LEU B 1 142 ? 7.074 61.312 -8.312 1 77.62 142 LEU B O 1
ATOM 5231 N N . THR B 1 143 ? 6.27 63.188 -7.375 1 78.38 143 THR B N 1
ATOM 5232 C CA . THR B 1 143 ? 5.41 62.469 -6.441 1 78.38 143 THR B CA 1
ATOM 5233 C C . THR B 1 143 ? 4.273 61.781 -7.18 1 78.38 143 THR B C 1
ATOM 5235 O O . THR B 1 143 ? 3.885 60.656 -6.816 1 78.38 143 THR B O 1
ATOM 5238 N N . GLU B 1 144 ? 3.832 62.438 -8.203 1 81.69 144 GLU B N 1
ATOM 5239 C CA . GLU B 1 144 ? 2.748 61.844 -8.969 1 81.69 144 GLU B CA 1
ATOM 5240 C C . GLU B 1 144 ? 3.227 60.594 -9.719 1 81.69 144 GLU B C 1
ATOM 5242 O O . GLU B 1 144 ? 2.535 59.594 -9.75 1 81.69 144 GLU B O 1
ATOM 5247 N N . TYR B 1 145 ? 4.367 60.719 -10.281 1 78.69 145 TYR B N 1
ATOM 5248 C CA . TYR B 1 145 ? 4.926 59.594 -11.008 1 78.69 145 TYR B CA 1
ATOM 5249 C C . TYR B 1 145 ? 5.266 58.438 -10.055 1 78.69 145 TYR B C 1
ATOM 5251 O O . TYR B 1 145 ? 5.066 57.281 -10.391 1 78.69 145 TYR B O 1
ATOM 5259 N N . MET B 1 146 ? 5.504 58.812 -8.906 1 75.56 146 MET B N 1
ATOM 5260 C CA . MET B 1 146 ? 5.891 57.812 -7.914 1 75.56 146 MET B CA 1
ATOM 5261 C C . MET B 1 146 ? 4.676 57.062 -7.406 1 75.56 146 MET B C 1
ATOM 5263 O O . MET B 1 146 ? 4.742 55.844 -7.195 1 75.56 146 MET B O 1
ATOM 5267 N N . LEU B 1 147 ? 3.67 57.781 -7.25 1 80.25 147 LEU B N 1
ATOM 5268 C CA . LEU B 1 147 ? 2.441 57.125 -6.801 1 80.25 147 LEU B CA 1
ATOM 5269 C C . LEU B 1 147 ? 1.925 56.156 -7.852 1 80.25 147 LEU B C 1
ATOM 5271 O O . LEU B 1 147 ? 1.456 55.062 -7.516 1 80.25 147 LEU B O 1
ATOM 5275 N N . MET B 1 148 ? 2.174 56.625 -9.062 1 81.94 148 MET B N 1
ATOM 5276 C CA . MET B 1 148 ? 1.742 55.75 -10.148 1 81.94 148 MET B CA 1
ATOM 5277 C C . MET B 1 148 ? 2.629 54.5 -10.234 1 81.94 148 MET B C 1
ATOM 5279 O O . MET B 1 148 ? 2.133 53.406 -10.398 1 81.94 148 MET B O 1
ATOM 5283 N N . LEU B 1 149 ? 3.875 54.719 -10.047 1 78.56 149 LEU B N 1
ATOM 5284 C CA . LEU B 1 149 ? 4.812 53.625 -10.125 1 78.56 149 LEU B CA 1
ATOM 5285 C C . LEU B 1 149 ? 4.613 52.656 -8.961 1 78.56 149 LEU B C 1
ATOM 5287 O O . LEU B 1 149 ? 4.754 51.438 -9.125 1 78.56 149 LEU B O 1
ATOM 5291 N N . ASN B 1 150 ? 4.281 53.156 -7.809 1 80.69 150 ASN B N 1
ATOM 5292 C CA . ASN B 1 150 ? 4.023 52.312 -6.641 1 80.69 150 ASN B CA 1
ATOM 5293 C C . ASN B 1 150 ? 2.768 51.469 -6.824 1 80.69 150 ASN B C 1
ATOM 5295 O O . ASN B 1 150 ? 2.742 50.312 -6.445 1 80.69 150 ASN B O 1
ATOM 5299 N N . ARG B 1 151 ? 1.874 52.094 -7.422 1 81.56 151 ARG B N 1
ATOM 5300 C CA . ARG B 1 151 ? 0.64 51.344 -7.676 1 81.56 151 ARG B CA 1
ATOM 5301 C C . ARG B 1 151 ? 0.875 50.219 -8.664 1 81.56 151 ARG B C 1
ATOM 5303 O O . ARG B 1 151 ? 0.381 49.094 -8.461 1 81.56 151 ARG B O 1
ATOM 5310 N N . VAL B 1 152 ? 1.637 50.531 -9.594 1 82.19 152 VAL B N 1
ATOM 5311 C CA . VAL B 1 152 ? 1.933 49.5 -10.602 1 82.19 152 VAL B CA 1
ATOM 5312 C C . VAL B 1 152 ? 2.787 48.406 -9.984 1 82.19 152 VAL B C 1
ATOM 5314 O O . VAL B 1 152 ? 2.598 47.219 -10.289 1 82.19 152 VAL B O 1
ATOM 5317 N N . ALA B 1 153 ? 3.643 48.812 -9.141 1 81.81 153 ALA B N 1
ATOM 5318 C CA . ALA B 1 153 ? 4.52 47.844 -8.492 1 81.81 153 ALA B CA 1
ATOM 5319 C C . ALA B 1 153 ? 3.727 46.906 -7.59 1 81.81 153 ALA B C 1
ATOM 5321 O O . ALA B 1 153 ? 3.98 45.688 -7.559 1 81.81 153 ALA B O 1
ATOM 5322 N N . ILE B 1 154 ? 2.762 47.406 -6.883 1 83.31 154 ILE B N 1
ATOM 5323 C CA . ILE B 1 154 ? 1.946 46.594 -5.977 1 83.31 154 ILE B CA 1
ATOM 5324 C C . ILE B 1 154 ? 1.122 45.594 -6.781 1 83.31 154 ILE B C 1
ATOM 5326 O O . ILE B 1 154 ? 1.058 44.406 -6.434 1 83.31 154 ILE B O 1
ATOM 5330 N N . VAL B 1 155 ? 0.648 46.094 -7.875 1 85.75 155 VAL B N 1
ATOM 5331 C CA . VAL B 1 155 ? -0.18 45.219 -8.703 1 85.75 155 VAL B CA 1
ATOM 5332 C C . VAL B 1 155 ? 0.688 44.156 -9.352 1 85.75 155 VAL B C 1
ATOM 5334 O O . VAL B 1 155 ? 0.264 43 -9.484 1 85.75 155 VAL B O 1
ATOM 5337 N N . ALA B 1 156 ? 1.836 44.531 -9.695 1 86.56 156 ALA B N 1
ATOM 5338 C CA . ALA B 1 156 ? 2.754 43.562 -10.312 1 86.56 156 ALA B CA 1
ATOM 5339 C C . ALA B 1 156 ? 3.154 42.469 -9.32 1 86.56 156 ALA B C 1
ATOM 5341 O O . ALA B 1 156 ? 3.229 41.312 -9.688 1 86.56 156 ALA B O 1
ATOM 5342 N N . VAL B 1 157 ? 3.422 42.875 -8.086 1 86.69 157 VAL B N 1
ATOM 5343 C CA . VAL B 1 157 ? 3.807 41.906 -7.066 1 86.69 157 VAL B CA 1
ATOM 5344 C C . VAL B 1 157 ? 2.645 40.969 -6.793 1 86.69 157 VAL B C 1
ATOM 5346 O O . VAL B 1 157 ? 2.842 39.75 -6.672 1 86.69 157 VAL B O 1
ATOM 5349 N N . LEU B 1 158 ? 1.478 41.5 -6.773 1 88.62 158 LEU B N 1
ATOM 5350 C CA . LEU B 1 158 ? 0.302 40.688 -6.535 1 88.62 158 LEU B CA 1
ATOM 5351 C C . LEU B 1 158 ? 0.071 39.719 -7.695 1 88.62 158 LEU B C 1
ATOM 5353 O O . LEU B 1 158 ? -0.293 38.562 -7.48 1 88.62 158 LEU B O 1
ATOM 5357 N N . ALA B 1 159 ? 0.358 40.219 -8.875 1 90.31 159 ALA B N 1
ATOM 5358 C CA . ALA B 1 159 ? 0.184 39.375 -10.055 1 90.31 159 ALA B CA 1
ATOM 5359 C C . ALA B 1 159 ? 1.195 38.219 -10.07 1 90.31 159 ALA B C 1
ATOM 5361 O O . ALA B 1 159 ? 0.851 37.094 -10.398 1 90.31 159 ALA B O 1
ATOM 5362 N N . ILE B 1 160 ? 2.367 38.5 -9.695 1 90.38 160 ILE B N 1
ATOM 5363 C CA . ILE B 1 160 ? 3.414 37.469 -9.664 1 90.38 160 ILE B CA 1
ATOM 5364 C C . ILE B 1 160 ? 3.096 36.438 -8.586 1 90.38 160 ILE B C 1
ATOM 5366 O O . ILE B 1 160 ? 3.242 35.25 -8.812 1 90.38 160 ILE B O 1
ATOM 5370 N N . CYS B 1 161 ? 2.674 36.906 -7.457 1 90.62 161 CYS B N 1
ATOM 5371 C CA . CYS B 1 161 ? 2.344 36.031 -6.363 1 90.62 161 CYS B CA 1
ATOM 5372 C C . CYS B 1 161 ? 1.17 35.125 -6.73 1 90.62 161 CYS B C 1
ATOM 5374 O O . CYS B 1 161 ? 1.194 33.906 -6.465 1 90.62 161 CYS B O 1
ATOM 5376 N N . ARG B 1 162 ? 0.229 35.719 -7.387 1 92.19 162 ARG B N 1
ATOM 5377 C CA . ARG B 1 162 ? -0.925 34.906 -7.797 1 92.19 162 ARG B CA 1
ATOM 5378 C C . ARG B 1 162 ? -0.546 33.906 -8.898 1 92.19 162 ARG B C 1
ATOM 5380 O O . ARG B 1 162 ? -1.079 32.812 -8.945 1 92.19 162 ARG B O 1
ATOM 5387 N N . GLY B 1 163 ? 0.369 34.375 -9.758 1 92.69 163 GLY B N 1
ATOM 5388 C CA . GLY B 1 163 ? 0.889 33.469 -10.758 1 92.69 163 GLY B CA 1
ATOM 5389 C C . GLY B 1 163 ? 1.625 32.281 -10.164 1 92.69 163 GLY B C 1
ATOM 5390 O O . GLY B 1 163 ? 1.459 31.141 -10.617 1 92.69 163 GLY B O 1
ATOM 5391 N N . LEU B 1 164 ? 2.381 32.562 -9.141 1 93.56 164 LEU B N 1
ATOM 5392 C CA . LEU B 1 164 ? 3.092 31.5 -8.438 1 93.56 164 LEU B CA 1
ATOM 5393 C C . LEU B 1 164 ? 2.113 30.562 -7.738 1 93.56 164 LEU B C 1
ATOM 5395 O O . LEU B 1 164 ? 2.32 29.344 -7.715 1 93.56 164 LEU B O 1
ATOM 5399 N N . GLN B 1 165 ? 1.115 31.141 -7.184 1 94.94 165 GLN B N 1
ATOM 5400 C CA . GLN B 1 165 ? 0.09 30.344 -6.523 1 94.94 165 GLN B CA 1
ATOM 5401 C C . GLN B 1 165 ? -0.572 29.375 -7.508 1 94.94 165 GLN B C 1
ATOM 5403 O O . GLN B 1 165 ? -0.734 28.188 -7.211 1 94.94 165 GLN B O 1
ATOM 5408 N N . LEU B 1 166 ? -0.886 29.859 -8.672 1 95.44 166 LEU B N 1
ATOM 5409 C CA . LEU B 1 166 ? -1.526 29.047 -9.703 1 95.44 166 LEU B CA 1
ATOM 5410 C C . LEU B 1 166 ? -0.562 28 -10.242 1 95.44 166 LEU B C 1
ATOM 5412 O O . LEU B 1 166 ? -0.964 26.875 -10.531 1 95.44 166 LEU B O 1
ATOM 5416 N N . GLY B 1 167 ? 0.693 28.375 -10.375 1 94.81 167 GLY B N 1
ATOM 5417 C CA . GLY B 1 167 ? 1.698 27.422 -10.82 1 94.81 167 GLY B CA 1
ATOM 5418 C C . GLY B 1 167 ? 1.906 26.266 -9.852 1 94.81 167 GLY B C 1
ATOM 5419 O O . GLY B 1 167 ? 1.989 25.109 -10.266 1 94.81 167 GLY B O 1
ATOM 5420 N N . LEU B 1 168 ? 1.966 26.562 -8.586 1 95.44 168 LEU B N 1
ATOM 5421 C CA . LEU B 1 168 ? 2.135 25.547 -7.566 1 95.44 168 LEU B CA 1
ATOM 5422 C C . LEU B 1 168 ? 0.903 24.641 -7.488 1 95.44 168 LEU B C 1
ATOM 5424 O O . LEU B 1 168 ? 1.021 23.438 -7.27 1 95.44 168 LEU B O 1
ATOM 5428 N N . LEU B 1 169 ? -0.242 25.297 -7.645 1 96.44 169 LEU B N 1
ATOM 5429 C CA . LEU B 1 169 ? -1.473 24.516 -7.656 1 96.44 169 LEU B CA 1
ATOM 5430 C C . LEU B 1 169 ? -1.488 23.547 -8.828 1 96.44 169 LEU B C 1
ATOM 5432 O O . LEU B 1 169 ? -1.873 22.391 -8.68 1 96.44 169 LEU B O 1
ATOM 5436 N N . PHE B 1 170 ? -1.03 24.016 -9.953 1 96 170 PHE B N 1
ATOM 5437 C CA . PHE B 1 170 ? -0.975 23.188 -11.141 1 96 170 PHE B CA 1
ATOM 5438 C C . PHE B 1 170 ? -0.047 21.984 -10.922 1 96 170 PHE B C 1
ATOM 5440 O O . PHE B 1 170 ? -0.388 20.859 -11.273 1 96 170 PHE B O 1
ATOM 5447 N N . LEU B 1 171 ? 1.06 22.234 -10.406 1 94.75 171 LEU B N 1
ATOM 5448 C CA . LEU B 1 171 ? 2.021 21.172 -10.133 1 94.75 171 LEU B CA 1
ATOM 5449 C C . LEU B 1 171 ? 1.458 20.172 -9.141 1 94.75 171 LEU B C 1
ATOM 5451 O O . LEU B 1 171 ? 1.612 18.969 -9.312 1 94.75 171 LEU B O 1
ATOM 5455 N N . TYR B 1 172 ? 0.833 20.625 -8.102 1 95.75 172 TYR B N 1
ATOM 5456 C CA . TYR B 1 172 ? 0.197 19.797 -7.074 1 95.75 172 TYR B CA 1
ATOM 5457 C C . TYR B 1 172 ? -0.881 18.906 -7.68 1 95.75 172 TYR B C 1
ATOM 5459 O O . TYR B 1 172 ? -0.904 17.703 -7.438 1 95.75 172 TYR B O 1
ATOM 5467 N N . LEU B 1 173 ? -1.712 19.469 -8.562 1 95.25 173 LEU B N 1
ATOM 5468 C CA . LEU B 1 173 ? -2.801 18.719 -9.18 1 95.25 173 LEU B CA 1
ATOM 5469 C C . LEU B 1 173 ? -2.264 17.719 -10.195 1 95.25 173 LEU B C 1
ATOM 5471 O O . LEU B 1 173 ? -2.787 16.609 -10.32 1 95.25 173 LEU B O 1
ATOM 5475 N N . ARG B 1 174 ? -1.22 18.078 -10.852 1 93.62 174 ARG B N 1
ATOM 5476 C CA . ARG B 1 174 ? -0.605 17.188 -11.828 1 93.62 174 ARG B CA 1
ATOM 5477 C C . ARG B 1 174 ? 0.014 15.969 -11.148 1 93.62 174 ARG B C 1
ATOM 5479 O O . ARG B 1 174 ? -0.073 14.852 -11.664 1 93.62 174 ARG B O 1
ATOM 5486 N N . LEU B 1 175 ? 0.564 16.141 -10.031 1 92.5 175 LEU B N 1
ATOM 5487 C CA . LEU B 1 175 ? 1.183 15.055 -9.289 1 92.5 175 LEU B CA 1
ATOM 5488 C C . LEU B 1 175 ? 0.127 14.078 -8.773 1 92.5 175 LEU B C 1
ATOM 5490 O O . LEU B 1 175 ? 0.314 12.859 -8.852 1 92.5 175 LEU B O 1
ATOM 5494 N N . ILE B 1 176 ? -0.917 14.648 -8.305 1 92.38 176 ILE B N 1
ATOM 5495 C CA . ILE B 1 176 ? -2.01 13.797 -7.836 1 92.38 176 ILE B CA 1
ATOM 5496 C C . ILE B 1 176 ? -2.592 13.016 -9.008 1 92.38 176 ILE B C 1
ATOM 5498 O O . ILE B 1 176 ? -2.826 11.812 -8.906 1 92.38 176 ILE B O 1
ATOM 5502 N N . GLY B 1 177 ? -2.82 13.711 -10.117 1 89.12 177 GLY B N 1
ATOM 5503 C CA . GLY B 1 177 ? -3.402 13.086 -11.297 1 89.12 177 GLY B CA 1
ATOM 5504 C C . GLY B 1 177 ? -2.555 11.961 -11.859 1 89.12 177 GLY B C 1
ATOM 5505 O O . GLY B 1 177 ? -3.08 10.922 -12.258 1 89.12 177 GLY B O 1
ATOM 5506 N N . ARG B 1 178 ? -1.337 12.023 -11.836 1 86.81 178 ARG B N 1
ATOM 5507 C CA . ARG B 1 178 ? -0.416 11.023 -12.375 1 86.81 178 ARG B CA 1
ATOM 5508 C C . ARG B 1 178 ? -0.475 9.727 -11.57 1 86.81 178 ARG B C 1
ATOM 5510 O O . ARG B 1 178 ? -0.412 8.641 -12.141 1 86.81 178 ARG B O 1
ATOM 5517 N N . HIS B 1 179 ? -0.704 9.828 -10.328 1 84.56 179 HIS B N 1
ATOM 5518 C CA . HIS B 1 179 ? -0.636 8.648 -9.477 1 84.56 179 HIS B CA 1
ATOM 5519 C C . HIS B 1 179 ? -2.027 8.086 -9.195 1 84.56 179 HIS B C 1
ATOM 5521 O O . HIS B 1 179 ? -2.172 6.91 -8.867 1 84.56 179 HIS B O 1
ATOM 5527 N N . PHE B 1 180 ? -3.057 8.883 -9.289 1 79.56 180 PHE B N 1
ATOM 5528 C CA . PHE B 1 180 ? -4.414 8.453 -8.969 1 79.56 180 PHE B CA 1
ATOM 5529 C C . PHE B 1 180 ? -5.039 7.719 -10.156 1 79.56 180 PHE B C 1
ATOM 5531 O O . PHE B 1 180 ? -5.832 6.797 -9.969 1 79.56 180 PHE B O 1
ATOM 5538 N N . ILE B 1 181 ? -4.879 8.047 -11.406 1 65.38 181 ILE B N 1
ATOM 5539 C CA . ILE B 1 181 ? -5.484 7.535 -12.633 1 65.38 181 ILE B CA 1
ATOM 5540 C C . ILE B 1 181 ? -5.281 6.023 -12.719 1 65.38 181 ILE B C 1
ATOM 5542 O O . ILE B 1 181 ? -6.145 5.301 -13.219 1 65.38 181 ILE B O 1
ATOM 5546 N N . ARG B 1 182 ? -4.441 5.488 -12.133 1 61.38 182 ARG B N 1
ATOM 5547 C CA . ARG B 1 182 ? -4.141 4.074 -12.312 1 61.38 182 ARG B CA 1
ATOM 5548 C C . ARG B 1 182 ? -4.941 3.215 -11.336 1 61.38 182 ARG B C 1
ATOM 5550 O O . ARG B 1 182 ? -4.781 1.993 -11.297 1 61.38 182 ARG B O 1
ATOM 5557 N N . ILE B 1 183 ? -5.832 4.012 -10.648 1 60.34 183 ILE B N 1
ATOM 5558 C CA . ILE B 1 183 ? -6.633 3.289 -9.664 1 60.34 183 ILE B CA 1
ATOM 5559 C C . ILE B 1 183 ? -7.996 2.949 -10.258 1 60.34 183 ILE B C 1
ATOM 5561 O O . ILE B 1 183 ? -8.883 3.809 -10.328 1 60.34 183 ILE B O 1
ATOM 5565 N N . ASP B 1 184 ? -8.18 2.145 -11.133 1 60.91 184 ASP B N 1
ATOM 5566 C CA . ASP B 1 184 ? -9.422 1.821 -11.828 1 60.91 184 ASP B CA 1
ATOM 5567 C C . ASP B 1 184 ? -10.391 1.092 -10.898 1 60.91 184 ASP B C 1
ATOM 5569 O O . ASP B 1 184 ? -11.555 0.878 -11.258 1 60.91 184 ASP B O 1
ATOM 5573 N N . GLU B 1 185 ? -9.984 0.902 -9.703 1 64.88 185 GLU B N 1
ATOM 5574 C CA . GLU B 1 185 ? -10.844 0.043 -8.891 1 64.88 185 GLU B CA 1
ATOM 5575 C C . GLU B 1 185 ? -11.789 0.868 -8.023 1 64.88 185 GLU B C 1
ATOM 5577 O O . GLU B 1 185 ? -11.477 2.006 -7.664 1 64.88 185 GLU B O 1
ATOM 5582 N N . GLU B 1 186 ? -12.984 0.412 -7.941 1 69.75 186 GLU B N 1
ATOM 5583 C CA . GLU B 1 186 ? -13.961 1.009 -7.027 1 69.75 186 GLU B CA 1
ATOM 5584 C C . GLU B 1 186 ? -13.406 1.082 -5.605 1 69.75 186 GLU B C 1
ATOM 5586 O O . GLU B 1 186 ? -12.852 0.105 -5.098 1 69.75 186 GLU B O 1
ATOM 5591 N N . MET B 1 187 ? -13.375 2.227 -5.191 1 73.44 187 MET B N 1
ATOM 5592 C CA . MET B 1 187 ? -12.844 2.459 -3.85 1 73.44 187 MET B CA 1
ATOM 5593 C C . MET B 1 187 ? -13.883 2.109 -2.787 1 73.44 187 MET B C 1
ATOM 5595 O O . MET B 1 187 ? -15.055 2.463 -2.916 1 73.44 187 MET B O 1
ATOM 5599 N N . THR B 1 188 ? -13.453 1.322 -1.827 1 75.25 188 THR B N 1
ATOM 5600 C CA . THR B 1 188 ? -14.312 1.031 -0.687 1 75.25 188 THR B CA 1
ATOM 5601 C C . THR B 1 188 ? -14.414 2.242 0.235 1 75.25 188 THR B C 1
ATOM 5603 O O . THR B 1 188 ? -13.625 3.178 0.133 1 75.25 188 THR B O 1
ATOM 5606 N N . GLY B 1 189 ? -15.43 2.32 0.983 1 72.75 189 GLY B N 1
ATOM 5607 C CA . GLY B 1 189 ? -15.664 3.41 1.916 1 72.75 189 GLY B CA 1
ATOM 5608 C C . GLY B 1 189 ? -14.492 3.654 2.85 1 72.75 189 GLY B C 1
ATOM 5609 O O . GLY B 1 189 ? -14.094 4.801 3.07 1 72.75 189 GLY B O 1
ATOM 5610 N N . GLN B 1 190 ? -13.859 2.66 3.289 1 75.06 190 GLN B N 1
ATOM 5611 C CA . GLN B 1 190 ? -12.742 2.791 4.215 1 75.06 190 GLN B CA 1
ATOM 5612 C C . GLN B 1 190 ? -11.508 3.348 3.514 1 75.06 190 GLN B C 1
ATOM 5614 O O . GLN B 1 190 ? -10.789 4.18 4.074 1 75.06 190 GLN B O 1
ATOM 5619 N N . GLU B 1 191 ? -11.43 2.996 2.295 1 77.75 191 GLU B N 1
ATOM 5620 C CA . GLU B 1 191 ? -10.281 3.455 1.524 1 77.75 191 GLU B CA 1
ATOM 5621 C C . GLU B 1 191 ? -10.414 4.934 1.166 1 77.75 191 GLU B C 1
ATOM 5623 O O . GLU B 1 191 ? -9.422 5.668 1.165 1 77.75 191 GLU B O 1
ATOM 5628 N N . SER B 1 192 ? -11.641 5.32 1.021 1 82.62 192 SER B N 1
ATOM 5629 C CA . SER B 1 192 ? -11.875 6.723 0.699 1 82.62 192 SER B CA 1
ATOM 5630 C C . SER B 1 192 ? -11.516 7.629 1.871 1 82.62 192 SER B C 1
ATOM 5632 O O . SER B 1 192 ? -11.031 8.742 1.674 1 82.62 192 SER B O 1
ATOM 5634 N N . TRP B 1 193 ? -11.625 7.113 3.025 1 85.25 193 TRP B N 1
ATOM 5635 C CA . TRP B 1 193 ? -11.328 7.91 4.211 1 85.25 193 TRP B CA 1
ATOM 5636 C C . TRP B 1 193 ? -9.836 8.156 4.348 1 85.25 193 TRP B C 1
ATOM 5638 O O . TRP B 1 193 ? -9.414 9.219 4.805 1 85.25 193 TRP B O 1
ATOM 5648 N N . PHE B 1 194 ? -9.062 7.27 3.875 1 86.06 194 PHE B N 1
ATOM 5649 C CA . PHE B 1 194 ? -7.613 7.426 3.961 1 86.06 194 PHE B CA 1
ATOM 5650 C C . PHE B 1 194 ? -7.137 8.547 3.047 1 86.06 194 PHE B C 1
ATOM 5652 O O . PHE B 1 194 ? -6.141 9.219 3.342 1 86.06 194 PHE B O 1
ATOM 5659 N N . LEU B 1 195 ? -7.906 8.797 2.045 1 87.69 195 LEU B N 1
ATOM 5660 C CA . LEU B 1 195 ? -7.531 9.852 1.107 1 87.69 195 LEU B CA 1
ATOM 5661 C C . LEU B 1 195 ? -8.094 11.195 1.549 1 87.69 195 LEU B C 1
ATOM 5663 O O . LEU B 1 195 ? -7.484 12.242 1.304 1 87.69 195 LEU B O 1
ATOM 5667 N N . LEU B 1 196 ? -9.219 11.156 2.291 1 90.88 196 LEU B N 1
ATOM 5668 C CA . LEU B 1 196 ? -9.938 12.383 2.635 1 90.88 196 LEU B CA 1
ATOM 5669 C C . LEU B 1 196 ? -9.367 13.008 3.904 1 90.88 196 LEU B C 1
ATOM 5671 O O . LEU B 1 196 ? -9.391 14.227 4.062 1 90.88 196 LEU B O 1
ATOM 5675 N N . ILE B 1 197 ? -8.781 12.273 4.738 1 89.44 197 ILE B N 1
ATOM 5676 C CA . ILE B 1 197 ? -8.344 12.75 6.047 1 89.44 197 ILE B CA 1
ATOM 5677 C C . ILE B 1 197 ? -7.254 13.797 5.879 1 89.44 197 ILE B C 1
ATOM 5679 O O . ILE B 1 197 ? -7.324 14.875 6.469 1 89.44 197 ILE B O 1
ATOM 5683 N N . PRO B 1 198 ? -6.25 13.562 5.039 1 92.31 198 PRO B N 1
ATOM 5684 C CA . PRO B 1 198 ? -5.23 14.602 4.867 1 92.31 198 PRO B CA 1
ATOM 5685 C C . PRO B 1 198 ? -5.797 15.891 4.277 1 92.31 198 PRO B C 1
ATOM 5687 O O . PRO B 1 198 ? -5.371 16.984 4.66 1 92.31 198 PRO B O 1
ATOM 5690 N N . CYS B 1 199 ? -6.773 15.789 3.436 1 93.81 199 CYS B N 1
ATOM 5691 C CA . CYS B 1 199 ? -7.371 16.969 2.824 1 93.81 199 CYS B CA 1
ATOM 5692 C C . CYS B 1 199 ? -8.172 17.766 3.848 1 93.81 199 CYS B C 1
ATOM 5694 O O . CYS B 1 199 ? -8.078 19 3.895 1 93.81 199 CYS B O 1
ATOM 5696 N N . ILE B 1 200 ? -8.906 17.062 4.652 1 91.88 200 ILE B N 1
ATOM 5697 C CA . ILE B 1 200 ? -9.703 17.719 5.688 1 91.88 200 ILE B CA 1
ATOM 5698 C C . ILE B 1 200 ? -8.781 18.391 6.703 1 91.88 200 ILE B C 1
ATOM 5700 O O . ILE B 1 200 ? -9.062 19.484 7.18 1 91.88 200 ILE B O 1
ATOM 5704 N N . THR B 1 201 ? -7.68 17.734 6.949 1 92.25 201 THR B N 1
ATOM 5705 C CA . THR B 1 201 ? -6.719 18.297 7.891 1 92.25 201 THR B CA 1
ATOM 5706 C C . THR B 1 201 ? -6.125 19.594 7.348 1 92.25 201 THR B C 1
ATOM 5708 O O . THR B 1 201 ? -5.988 20.578 8.086 1 92.25 201 THR B O 1
ATOM 5711 N N . VAL B 1 202 ? -5.82 19.578 6.086 1 93.19 202 VAL B N 1
ATOM 5712 C CA . VAL B 1 202 ? -5.266 20.781 5.465 1 93.19 202 VAL B CA 1
ATOM 5713 C C . VAL B 1 202 ? -6.273 21.922 5.555 1 93.19 202 VAL B C 1
ATOM 5715 O O . VAL B 1 202 ? -5.914 23.047 5.891 1 93.19 202 VAL B O 1
ATOM 5718 N N . LEU B 1 203 ? -7.527 21.641 5.402 1 91.88 203 LEU B N 1
ATOM 5719 C CA . LEU B 1 203 ? -8.57 22.656 5.457 1 91.88 203 LEU B CA 1
ATOM 5720 C C . LEU B 1 203 ? -8.742 23.188 6.879 1 91.88 203 LEU B C 1
ATOM 5722 O O . LEU B 1 203 ? -8.906 24.391 7.086 1 91.88 203 LEU B O 1
ATOM 5726 N N . CYS B 1 204 ? -8.625 22.312 7.773 1 89.38 204 CYS B N 1
ATOM 5727 C CA . CYS B 1 204 ? -8.773 22.719 9.164 1 89.38 204 CYS B CA 1
ATOM 5728 C C . CYS B 1 204 ? -7.594 23.578 9.609 1 89.38 204 CYS B C 1
ATOM 5730 O O . CYS B 1 204 ? -7.77 24.547 10.352 1 89.38 204 CYS B O 1
ATOM 5732 N N . ILE B 1 205 ? -6.465 23.203 9.133 1 89.62 205 ILE B N 1
ATOM 5733 C CA . ILE B 1 205 ? -5.277 23.969 9.477 1 89.62 205 ILE B CA 1
ATOM 5734 C C . ILE B 1 205 ? -5.355 25.359 8.82 1 89.62 205 ILE B C 1
ATOM 5736 O O . ILE B 1 205 ? -4.992 26.359 9.438 1 89.62 205 ILE B O 1
ATOM 5740 N N . ASP B 1 206 ? -5.793 25.344 7.633 1 88 206 ASP B N 1
ATOM 5741 C CA . ASP B 1 206 ? -5.98 26.609 6.941 1 88 206 ASP B CA 1
ATOM 5742 C C . ASP B 1 206 ? -6.938 27.516 7.711 1 88 206 ASP B C 1
ATOM 5744 O O . ASP B 1 206 ? -6.648 28.703 7.922 1 88 206 ASP B O 1
ATOM 5748 N N . LEU B 1 207 ? -8.016 26.984 8.148 1 85.81 207 LEU B N 1
ATOM 5749 C CA . LEU B 1 207 ? -9.016 27.75 8.891 1 85.81 207 LEU B CA 1
ATOM 5750 C C . LEU B 1 207 ? -8.445 28.266 10.203 1 85.81 207 LEU B C 1
ATOM 5752 O O . LEU B 1 207 ? -8.664 29.422 10.578 1 85.81 207 LEU B O 1
ATOM 5756 N N . THR B 1 208 ? -7.695 27.453 10.812 1 82.69 208 THR B N 1
ATOM 5757 C CA . THR B 1 208 ? -7.109 27.828 12.094 1 82.69 208 THR B CA 1
ATOM 5758 C C . THR B 1 208 ? -6.078 28.938 11.914 1 82.69 208 THR B C 1
ATOM 5760 O O . THR B 1 208 ? -6.055 29.891 12.688 1 82.69 208 THR B O 1
ATOM 5763 N N . MET B 1 209 ? -5.316 28.781 10.953 1 80.12 209 MET B N 1
ATOM 5764 C CA . MET B 1 209 ? -4.289 29.797 10.703 1 80.12 209 MET B CA 1
ATOM 5765 C C . MET B 1 209 ? -4.922 31.125 10.312 1 80.12 209 MET B C 1
ATOM 5767 O O . MET B 1 209 ? -4.445 32.188 10.719 1 80.12 209 MET B O 1
ATOM 5771 N N . ARG B 1 210 ? -5.957 31.141 9.617 1 78.81 210 ARG B N 1
ATOM 5772 C CA . ARG B 1 210 ? -6.652 32.344 9.211 1 78.81 210 ARG B CA 1
ATOM 5773 C C . ARG B 1 210 ? -7.285 33.062 10.414 1 78.81 210 ARG B C 1
ATOM 5775 O O . ARG B 1 210 ? -7.211 34.281 10.531 1 78.81 210 ARG B O 1
ATOM 5782 N N . LEU B 1 211 ? -7.82 32.25 11.219 1 77.88 211 LEU B N 1
ATOM 5783 C CA . LEU B 1 211 ? -8.477 32.781 12.398 1 77.88 211 LEU B CA 1
ATOM 5784 C C . LEU B 1 211 ? -7.461 33.375 13.359 1 77.88 211 LEU B C 1
ATOM 5786 O O . LEU B 1 211 ? -7.699 34.438 13.953 1 77.88 211 LEU B O 1
ATOM 5790 N N . MET B 1 212 ? -6.379 32.75 13.477 1 74.5 212 MET B N 1
ATOM 5791 C CA . MET B 1 212 ? -5.34 33.25 14.383 1 74.5 212 MET B CA 1
ATOM 5792 C C . MET B 1 212 ? -4.684 34.5 13.82 1 74.5 212 MET B C 1
ATOM 5794 O O . MET B 1 212 ? -4.332 35.406 14.57 1 74.5 212 MET B O 1
ATOM 5798 N N . ALA B 1 213 ? -4.582 34.562 12.625 1 68.38 213 ALA B N 1
ATOM 5799 C CA . ALA B 1 213 ? -3.957 35.719 11.984 1 68.38 213 ALA B CA 1
ATOM 5800 C C . ALA B 1 213 ? -4.875 36.938 12.031 1 68.38 213 ALA B C 1
ATOM 5802 O O . ALA B 1 213 ? -4.414 38.062 12.211 1 68.38 213 ALA B O 1
ATOM 5803 N N . TYR B 1 214 ? -6.191 36.781 11.922 1 62.78 214 TYR B N 1
ATOM 5804 C CA . TYR B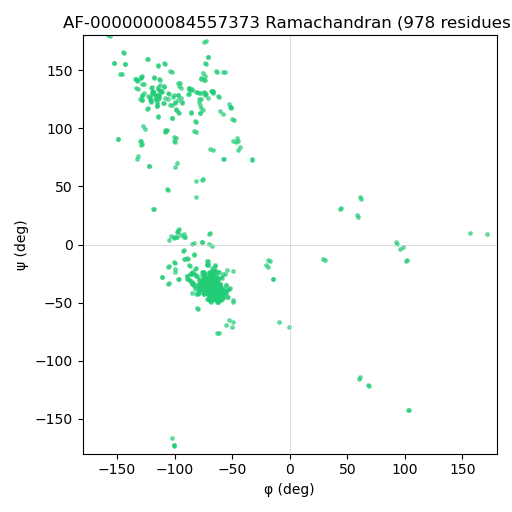 1 214 ? -7.145 37.875 11.875 1 62.78 214 TYR B CA 1
ATOM 5805 C C . TYR B 1 214 ? -7.418 38.438 13.273 1 62.78 214 TYR B C 1
ATOM 5807 O O . TYR B 1 214 ? -7.781 39.594 13.438 1 62.78 214 TYR B O 1
ATOM 5815 N N . SER B 1 215 ? -7.418 37.562 14.359 1 59.41 215 SER B N 1
ATOM 5816 C CA . SER B 1 215 ? -7.738 38 15.719 1 59.41 215 SER B CA 1
ATOM 5817 C C . SER B 1 215 ? -6.762 39.062 16.203 1 59.41 215 SER B C 1
ATOM 5819 O O . SER B 1 215 ? -7.074 39.844 17.125 1 59.41 215 SER B O 1
ATOM 5821 N N . VAL B 1 216 ? -5.512 38.938 15.992 1 52.94 216 VAL B N 1
ATOM 5822 C CA . VAL B 1 216 ? -4.574 39.906 16.547 1 52.94 216 VAL B CA 1
ATOM 5823 C C . VAL B 1 216 ? -5.035 41.312 16.234 1 52.94 216 VAL B C 1
ATOM 5825 O O . VAL B 1 216 ? -5.031 42.188 17.094 1 52.94 216 VAL B O 1
ATOM 5828 N N . ASP B 1 217 ? -5.18 42 15.375 1 44.53 217 ASP B N 1
ATOM 5829 C CA . ASP B 1 217 ? -5.688 43.375 15.242 1 44.53 217 ASP B CA 1
ATOM 5830 C C . ASP B 1 217 ? -6.711 43.469 14.109 1 44.53 217 ASP B C 1
ATOM 5832 O O . ASP B 1 217 ? -6.379 43.875 12.992 1 44.53 217 ASP B O 1
ATOM 5836 N N . ASN B 1 218 ? -7.895 43 14.359 1 46.84 218 ASN B N 1
ATOM 5837 C CA . ASN B 1 218 ? -8.969 43.25 13.398 1 46.84 218 ASN B CA 1
ATOM 5838 C C . ASN B 1 218 ? -8.43 43.406 11.984 1 46.84 218 ASN B C 1
ATOM 5840 O O . ASN B 1 218 ? -9.172 43.75 11.062 1 46.84 218 ASN B O 1
ATOM 5844 N N . SER B 1 219 ? -7.027 43.562 11.867 1 43.94 219 SER B N 1
ATOM 5845 C CA . SER B 1 219 ? -6.418 43.875 10.578 1 43.94 219 SER B CA 1
ATOM 5846 C C . SER B 1 219 ? -5.781 42.625 9.945 1 43.94 219 SER B C 1
ATOM 5848 O O . SER B 1 219 ? -5.68 41.594 10.586 1 43.94 219 SER B O 1
ATOM 5850 N N . ALA B 1 220 ? -4.777 42.781 8.703 1 49.75 220 ALA B N 1
ATOM 5851 C CA . ALA B 1 220 ? -4.137 42.062 7.598 1 49.75 220 ALA B CA 1
ATOM 5852 C C . ALA B 1 220 ? -3.084 41.094 8.117 1 49.75 220 ALA B C 1
ATOM 5854 O O . ALA B 1 220 ? -2.518 41.281 9.195 1 49.75 220 ALA B O 1
ATOM 5855 N N . LEU B 1 221 ? -3.115 39.719 7.754 1 53.56 221 LEU B N 1
ATOM 5856 C CA . LEU B 1 221 ? -2.031 38.75 7.812 1 53.56 221 LEU B CA 1
ATOM 5857 C C . LEU B 1 221 ? -0.679 39.438 7.918 1 53.56 221 LEU B C 1
ATOM 5859 O O . LEU B 1 221 ? 0.258 38.906 8.508 1 53.56 221 LEU B O 1
ATOM 5863 N N . MET B 1 222 ? -0.667 40.719 7.66 1 57.19 222 MET B N 1
ATOM 5864 C CA . MET B 1 222 ? 0.592 41.438 7.523 1 57.19 222 MET B CA 1
ATOM 5865 C C . MET B 1 222 ? 1.155 41.812 8.891 1 57.19 222 MET B C 1
ATOM 5867 O O . MET B 1 222 ? 2.371 41.938 9.055 1 57.19 222 MET B O 1
ATOM 5871 N N . ILE B 1 223 ? 0.254 41.812 9.867 1 59.19 223 ILE B N 1
ATOM 5872 C CA . ILE B 1 223 ? 0.757 42.25 11.156 1 59.19 223 ILE B CA 1
ATOM 5873 C C . ILE B 1 223 ? 1.489 41.125 11.859 1 59.19 223 ILE B C 1
ATOM 5875 O O . ILE B 1 223 ? 2.457 41.344 12.594 1 59.19 223 ILE B O 1
ATOM 5879 N N . ILE B 1 224 ? 1.077 39.969 11.516 1 66.56 224 ILE B N 1
ATOM 5880 C CA . ILE B 1 224 ? 1.726 38.812 12.141 1 66.56 224 ILE B CA 1
ATOM 5881 C C . ILE B 1 224 ? 3.166 38.719 11.648 1 66.56 224 ILE B C 1
ATOM 5883 O O . ILE B 1 224 ? 4.062 38.344 12.406 1 66.56 224 ILE B O 1
ATOM 5887 N N . TYR B 1 225 ? 3.32 39.219 10.469 1 72.56 225 TYR B N 1
ATOM 5888 C CA . TYR B 1 225 ? 4.641 39.094 9.859 1 72.56 225 TYR B CA 1
ATOM 5889 C C . TYR B 1 225 ? 5.621 40.094 10.477 1 72.56 225 TYR B C 1
ATOM 5891 O O . TYR B 1 225 ? 6.832 39.844 10.469 1 72.56 225 TYR B O 1
ATOM 5899 N N . GLU B 1 226 ? 5.039 41.125 11.008 1 72.56 226 GLU B N 1
ATOM 5900 C CA . GLU B 1 226 ? 5.891 42.125 11.633 1 72.56 226 GLU B CA 1
ATOM 5901 C C . GLU B 1 226 ? 6.211 41.75 13.078 1 72.56 226 GLU B C 1
ATOM 5903 O O . GLU B 1 226 ? 7.332 41.969 13.547 1 72.56 226 GLU B O 1
ATOM 5908 N N . ARG B 1 227 ? 5.266 41.125 13.703 1 71.69 227 ARG B N 1
ATOM 5909 C CA . ARG B 1 227 ? 5.43 40.781 15.109 1 71.69 227 ARG B CA 1
ATOM 5910 C C . ARG B 1 227 ? 6.273 39.531 15.281 1 71.69 227 ARG B C 1
ATOM 5912 O O . ARG B 1 227 ? 7.07 39.438 16.219 1 71.69 227 ARG B O 1
ATOM 5919 N N . VAL B 1 228 ? 6.094 38.562 14.352 1 77.56 228 VAL B N 1
ATOM 5920 C CA . VAL B 1 228 ? 6.832 37.312 14.398 1 77.56 228 VAL B CA 1
ATOM 5921 C C . VAL B 1 228 ? 7.461 37.031 13.031 1 77.56 228 VAL B C 1
ATOM 5923 O O . VAL B 1 228 ? 6.918 36.281 12.234 1 77.56 228 VAL B O 1
ATOM 5926 N N . PRO B 1 229 ? 8.602 37.5 12.82 1 78.56 229 PRO B N 1
ATOM 5927 C CA . PRO B 1 229 ? 9.227 37.406 11.5 1 78.56 229 PRO B CA 1
ATOM 5928 C C . PRO B 1 229 ? 9.508 35.938 11.102 1 78.56 229 PRO B C 1
ATOM 5930 O O . PRO B 1 229 ? 9.609 35.625 9.914 1 78.56 229 PRO B O 1
ATOM 5933 N N . GLU B 1 230 ? 9.516 35.062 12.102 1 80.56 230 GLU B N 1
ATOM 5934 C CA . GLU B 1 230 ? 9.781 33.656 11.812 1 80.56 230 GLU B CA 1
ATOM 5935 C C . GLU B 1 230 ? 8.648 33.031 11 1 80.56 230 GLU B C 1
ATOM 5937 O O . GLU B 1 230 ? 8.852 32.031 10.297 1 80.56 230 GLU B O 1
ATOM 5942 N N . THR B 1 231 ? 7.527 33.656 11.117 1 80.12 231 THR B N 1
ATOM 5943 C CA . THR B 1 231 ? 6.367 33.094 10.414 1 80.12 231 THR B CA 1
ATOM 5944 C C . THR B 1 231 ? 6.492 33.312 8.914 1 80.12 231 THR B C 1
ATOM 5946 O O . THR B 1 231 ? 5.82 32.656 8.125 1 80.12 231 THR B O 1
ATOM 5949 N N . LEU B 1 232 ? 7.395 34.25 8.5 1 85.19 232 LEU B N 1
ATOM 5950 C CA . LEU B 1 232 ? 7.605 34.531 7.082 1 85.19 232 LEU B CA 1
ATOM 5951 C C . LEU B 1 232 ? 8.164 33.281 6.375 1 85.19 232 LEU B C 1
ATOM 5953 O O . LEU B 1 232 ? 7.848 33.031 5.211 1 85.19 232 LEU B O 1
ATOM 5957 N N . VAL B 1 233 ? 8.852 32.469 7.129 1 87.19 233 VAL B N 1
ATOM 5958 C CA . VAL B 1 233 ? 9.477 31.297 6.523 1 87.19 233 VAL B CA 1
ATOM 5959 C C . VAL B 1 233 ? 8.688 30.047 6.875 1 87.19 233 VAL B C 1
ATOM 5961 O O . VAL B 1 233 ? 8.516 29.156 6.039 1 87.19 233 VAL B O 1
ATOM 5964 N N . LEU B 1 234 ? 8.125 30.016 7.992 1 87.31 234 LEU B N 1
ATOM 5965 C CA . LEU B 1 234 ? 7.5 28.797 8.492 1 87.31 234 LEU B CA 1
ATOM 5966 C C . LEU B 1 234 ? 6.164 28.531 7.797 1 87.31 234 LEU B C 1
ATOM 5968 O O . LEU B 1 234 ? 5.801 27.391 7.543 1 87.31 234 LEU B O 1
ATOM 5972 N N . LEU B 1 235 ? 5.52 29.625 7.488 1 88.69 235 LEU B N 1
ATOM 5973 C CA . LEU B 1 235 ? 4.191 29.453 6.906 1 88.69 235 LEU B CA 1
ATOM 5974 C C . LEU B 1 235 ? 4.285 28.828 5.52 1 88.69 235 LEU B C 1
ATOM 5976 O O . LEU B 1 235 ? 3.59 27.844 5.227 1 88.69 235 LEU B O 1
ATOM 5980 N N . PRO B 1 236 ? 5.203 29.281 4.672 1 90.75 236 PRO B N 1
ATOM 5981 C CA . PRO B 1 236 ? 5.34 28.625 3.373 1 90.75 236 PRO B CA 1
ATOM 5982 C C . PRO B 1 236 ? 5.836 27.172 3.492 1 90.75 236 PRO B C 1
ATOM 5984 O O . PRO B 1 236 ? 5.406 26.312 2.732 1 90.75 236 PRO B O 1
ATOM 5987 N N . VAL B 1 237 ? 6.648 26.953 4.398 1 91.31 237 VAL B N 1
ATOM 5988 C CA . VAL B 1 237 ? 7.188 25.609 4.574 1 91.31 237 VAL B CA 1
ATOM 5989 C C . VAL B 1 237 ? 6.078 24.656 5.008 1 91.31 237 VAL B C 1
ATOM 5991 O O . VAL B 1 237 ? 5.945 23.547 4.465 1 91.31 237 VAL B O 1
ATOM 5994 N N . VAL B 1 238 ? 5.293 25.078 5.957 1 91.19 238 VAL B N 1
ATOM 5995 C CA . VAL B 1 238 ? 4.195 24.266 6.461 1 91.19 238 VAL B CA 1
ATOM 5996 C C . VAL B 1 238 ? 3.195 24 5.34 1 91.19 238 VAL B C 1
ATOM 5998 O O . VAL B 1 238 ? 2.699 22.875 5.195 1 91.19 238 VAL B O 1
ATOM 6001 N N . SER B 1 239 ? 2.947 25.031 4.559 1 93.19 239 SER B N 1
ATOM 6002 C CA . SER B 1 239 ? 2.002 24.875 3.457 1 93.19 239 SER B CA 1
ATOM 6003 C C . SER B 1 239 ? 2.496 23.844 2.441 1 93.19 239 SER B C 1
ATOM 6005 O O . SER B 1 239 ? 1.731 22.984 2 1 93.19 239 SER B O 1
ATOM 6007 N N . LEU B 1 240 ? 3.723 23.875 2.146 1 93.12 240 LEU B N 1
ATOM 6008 C CA . LEU B 1 240 ? 4.289 22.938 1.174 1 93.12 240 LEU B CA 1
ATOM 6009 C C . LEU B 1 240 ? 4.34 21.531 1.738 1 93.12 240 LEU B C 1
ATOM 6011 O O . LEU B 1 240 ? 4.102 20.562 1.015 1 93.12 240 LEU B O 1
ATOM 6015 N N . LEU B 1 241 ? 4.625 21.438 2.98 1 92.5 241 LEU B N 1
ATOM 6016 C CA . LEU B 1 241 ? 4.664 20.125 3.615 1 92.5 241 LEU B CA 1
ATOM 6017 C C . LEU B 1 241 ? 3.271 19.5 3.666 1 92.5 241 LEU B C 1
ATOM 6019 O O . LEU B 1 241 ? 3.121 18.281 3.486 1 92.5 241 LEU B O 1
ATOM 6023 N N . LEU B 1 242 ? 2.309 20.328 3.928 1 94.44 242 LEU B N 1
ATOM 6024 C CA . LEU B 1 242 ? 0.936 19.844 3.982 1 94.44 242 LEU B CA 1
ATOM 6025 C C . LEU B 1 242 ? 0.487 19.328 2.619 1 94.44 242 LEU B C 1
ATOM 6027 O O . LEU B 1 242 ? -0.174 18.297 2.527 1 94.44 242 LEU B O 1
ATOM 6031 N N . LEU B 1 243 ? 0.882 20.047 1.571 1 94.38 243 LEU B N 1
ATOM 6032 C CA . LEU B 1 243 ? 0.584 19.562 0.226 1 94.38 243 LEU B CA 1
ATOM 6033 C C . LEU B 1 243 ? 1.316 18.266 -0.059 1 94.38 243 LEU B C 1
ATOM 6035 O O . LEU B 1 243 ? 0.768 17.359 -0.704 1 94.38 243 LEU B O 1
ATOM 6039 N N . GLY B 1 244 ? 2.496 18.188 0.466 1 91.38 244 GLY B N 1
ATOM 6040 C CA . GLY B 1 244 ? 3.27 16.969 0.314 1 91.38 244 GLY B CA 1
ATOM 6041 C C . GLY B 1 244 ? 2.611 15.766 0.96 1 91.38 244 GLY B C 1
ATOM 6042 O O . GLY B 1 244 ? 2.676 14.656 0.427 1 91.38 244 GLY B O 1
ATOM 6043 N N . ILE B 1 245 ? 1.946 15.992 2.059 1 92.69 245 ILE B N 1
ATOM 6044 C CA . ILE B 1 245 ? 1.279 14.906 2.768 1 92.69 245 ILE B CA 1
ATOM 6045 C C . ILE B 1 245 ? 0.121 14.375 1.927 1 92.69 245 ILE B C 1
ATOM 6047 O O . ILE B 1 245 ? -0.117 13.172 1.878 1 92.69 245 ILE B O 1
ATOM 6051 N N . VAL B 1 246 ? -0.573 15.281 1.288 1 93.31 246 VAL B N 1
ATOM 6052 C CA . VAL B 1 246 ? -1.695 14.867 0.457 1 93.31 246 VAL B CA 1
ATOM 6053 C C . VAL B 1 246 ? -1.188 14.023 -0.711 1 93.31 246 VAL B C 1
ATOM 6055 O O . VAL B 1 246 ? -1.718 12.945 -0.984 1 93.31 246 VAL B O 1
ATOM 6058 N N . VAL B 1 247 ? -0.117 14.43 -1.352 1 91.25 247 VAL B N 1
ATOM 6059 C CA . VAL B 1 247 ? 0.451 13.719 -2.492 1 91.25 247 VAL B CA 1
ATOM 6060 C C . VAL B 1 247 ? 0.992 12.359 -2.041 1 91.25 247 VAL B C 1
ATOM 6062 O O . VAL B 1 247 ? 0.769 11.344 -2.703 1 91.25 247 VAL B O 1
ATOM 6065 N N . SER B 1 248 ? 1.646 12.391 -0.913 1 88.56 248 SER B N 1
ATOM 6066 C CA . SER B 1 248 ? 2.215 11.156 -0.383 1 88.56 248 SER B CA 1
ATOM 6067 C C . SER B 1 248 ? 1.126 10.141 -0.065 1 88.56 248 SER B C 1
ATOM 6069 O O . SER B 1 248 ? 1.311 8.938 -0.276 1 88.56 248 SER B O 1
ATOM 6071 N N . SER B 1 249 ? 0.063 10.617 0.455 1 89.06 249 SER B N 1
ATOM 6072 C CA . SER B 1 249 ? -1.045 9.727 0.786 1 89.06 249 SER B CA 1
ATOM 6073 C C . SER B 1 249 ? -1.615 9.07 -0.465 1 89.06 249 SER B C 1
ATOM 6075 O O . SER B 1 249 ? -1.974 7.891 -0.442 1 89.06 249 SER B O 1
ATOM 6077 N N . VAL B 1 250 ? -1.646 9.758 -1.554 1 89.31 250 VAL B N 1
ATOM 6078 C CA . VAL B 1 250 ? -2.162 9.219 -2.809 1 89.31 250 VAL B CA 1
ATOM 6079 C C . VAL B 1 250 ? -1.196 8.172 -3.357 1 89.31 250 VAL B C 1
ATOM 6081 O O . VAL B 1 250 ? -1.622 7.121 -3.834 1 89.31 250 VAL B O 1
ATOM 6084 N N . ILE B 1 251 ? 0.027 8.383 -3.229 1 87.81 251 ILE B N 1
ATOM 6085 C CA . ILE B 1 251 ? 1.042 7.449 -3.711 1 87.81 251 ILE B CA 1
ATOM 6086 C C . ILE B 1 251 ? 0.987 6.16 -2.898 1 87.81 251 ILE B C 1
ATOM 6088 O O . ILE B 1 251 ? 1.018 5.062 -3.461 1 87.81 251 ILE B O 1
ATOM 6092 N N . LEU B 1 252 ? 0.886 6.332 -1.603 1 86.69 252 LEU B N 1
ATOM 6093 C CA . LEU B 1 252 ? 0.816 5.168 -0.724 1 86.69 252 LEU B CA 1
ATOM 6094 C C . LEU B 1 252 ? -0.465 4.379 -0.969 1 86.69 252 LEU B C 1
ATOM 6096 O O . LEU B 1 252 ? -0.453 3.145 -0.949 1 86.69 252 LEU B O 1
ATOM 6100 N N . PHE B 1 253 ? -1.47 5.125 -1.24 1 87.44 253 PHE B N 1
ATOM 6101 C CA . PHE B 1 253 ? -2.752 4.484 -1.513 1 87.44 253 PHE B CA 1
ATOM 6102 C C . PHE B 1 253 ? -2.684 3.664 -2.795 1 87.44 253 PHE B C 1
ATOM 6104 O O . PHE B 1 253 ? -3.26 2.576 -2.873 1 87.44 253 PHE B O 1
ATOM 6111 N N . ARG B 1 254 ? -2.02 4.105 -3.732 1 84.25 254 ARG B N 1
ATOM 6112 C CA . ARG B 1 254 ? -1.797 3.355 -4.961 1 84.25 254 ARG B CA 1
ATOM 6113 C C . ARG B 1 254 ? -1.083 2.037 -4.68 1 84.25 254 ARG B C 1
ATOM 6115 O O . ARG B 1 254 ? -1.415 1.006 -5.266 1 84.25 254 ARG B O 1
ATOM 6122 N N . GLY B 1 255 ? -0.204 2.09 -3.812 1 81.31 255 GLY B N 1
ATOM 6123 C CA . GLY B 1 255 ? 0.515 0.885 -3.43 1 81.31 255 GLY B CA 1
ATOM 6124 C C . GLY B 1 255 ? -0.376 -0.164 -2.793 1 81.31 255 GLY B C 1
ATOM 6125 O O . GLY B 1 255 ? -0.208 -1.36 -3.037 1 81.31 255 GLY B O 1
ATOM 6126 N N . VAL B 1 256 ? -1.279 0.313 -2.041 1 83.06 256 VAL B N 1
ATOM 6127 C CA . VAL B 1 256 ? -2.213 -0.592 -1.378 1 83.06 256 VAL B CA 1
ATOM 6128 C C . VAL B 1 256 ? -3.109 -1.26 -2.416 1 83.06 256 VAL B C 1
ATOM 6130 O O . VAL B 1 256 ? -3.369 -2.463 -2.342 1 83.06 256 VAL B O 1
ATOM 6133 N N . ILE B 1 257 ? -3.549 -0.522 -3.391 1 82.56 257 ILE B N 1
ATOM 6134 C CA . ILE B 1 257 ? -4.414 -1.057 -4.438 1 82.56 257 ILE B CA 1
ATOM 6135 C C . ILE B 1 257 ? -3.645 -2.074 -5.273 1 82.56 257 ILE B C 1
ATOM 6137 O O . ILE B 1 257 ? -4.18 -3.127 -5.629 1 82.56 257 ILE B O 1
ATOM 6141 N N . GLN B 1 258 ? -2.453 -1.829 -5.52 1 83.06 258 GLN B N 1
ATOM 6142 C CA . GLN B 1 258 ? -1.61 -2.754 -6.266 1 83.06 258 GLN B CA 1
ATOM 6143 C C . GLN B 1 258 ? -1.397 -4.055 -5.492 1 83.06 258 GLN B C 1
ATOM 6145 O O . GLN B 1 258 ? -1.343 -5.133 -6.086 1 83.06 258 GLN B O 1
ATOM 6150 N N . SER B 1 259 ? -1.32 -3.898 -4.234 1 83.88 259 SER B N 1
ATOM 6151 C CA . SER B 1 259 ? -1.163 -5.086 -3.4 1 83.88 259 SER B CA 1
ATOM 6152 C C . SER B 1 259 ? -2.363 -6.016 -3.533 1 83.88 259 SER B C 1
ATOM 6154 O O . SER B 1 259 ? -2.199 -7.234 -3.629 1 83.88 259 SER B O 1
ATOM 6156 N N . LYS B 1 260 ? -3.471 -5.438 -3.551 1 82.94 260 LYS B N 1
ATOM 6157 C CA . LYS B 1 260 ? -4.691 -6.227 -3.695 1 82.94 260 LYS B CA 1
ATOM 6158 C C . LYS B 1 260 ? -4.73 -6.934 -5.051 1 82.94 260 LYS B C 1
ATOM 6160 O O . LYS B 1 260 ? -5.141 -8.094 -5.141 1 82.94 260 LYS B O 1
ATOM 6165 N N . ASP B 1 261 ? -4.293 -6.309 -6.027 1 84.69 261 ASP B N 1
ATOM 6166 C CA . ASP B 1 261 ? -4.23 -6.891 -7.363 1 84.69 261 ASP B CA 1
ATOM 6167 C C . ASP B 1 261 ? -3.234 -8.047 -7.414 1 84.69 261 ASP B C 1
ATOM 6169 O O . ASP B 1 261 ? -3.525 -9.102 -7.992 1 84.69 261 ASP B O 1
ATOM 6173 N N . GLU B 1 262 ? -2.182 -7.809 -6.809 1 85.94 262 GLU B N 1
ATOM 6174 C CA . GLU B 1 262 ? -1.158 -8.852 -6.777 1 85.94 262 GLU B CA 1
ATOM 6175 C C . GLU B 1 262 ? -1.634 -10.062 -5.988 1 85.94 262 GLU B C 1
ATOM 6177 O O . GLU B 1 262 ? -1.322 -11.203 -6.348 1 85.94 262 GLU B O 1
ATOM 6182 N N . GLU B 1 263 ? -2.32 -9.812 -5.023 1 86.81 263 GLU B N 1
ATOM 6183 C CA . GLU B 1 263 ? -2.895 -10.898 -4.238 1 86.81 263 GLU B CA 1
ATOM 6184 C C . GLU B 1 263 ? -3.879 -11.719 -5.07 1 86.81 263 GLU B C 1
ATOM 6186 O O . GLU B 1 263 ? -3.863 -12.953 -5.027 1 86.81 263 GLU B O 1
ATOM 6191 N N . ARG B 1 264 ? -4.676 -11.086 -5.789 1 85.62 264 ARG B N 1
ATOM 6192 C CA . ARG B 1 264 ? -5.633 -11.766 -6.656 1 85.62 264 ARG B CA 1
ATOM 6193 C C . ARG B 1 264 ? -4.918 -12.617 -7.699 1 85.62 264 ARG B C 1
ATOM 6195 O O . ARG B 1 264 ? -5.297 -13.773 -7.93 1 85.62 264 ARG B O 1
ATOM 6202 N N . LYS B 1 265 ? -3.941 -12.078 -8.266 1 88.62 265 LYS B N 1
ATOM 6203 C CA . LYS B 1 265 ? -3.156 -12.82 -9.242 1 88.62 265 LYS B CA 1
ATOM 6204 C C . LYS B 1 265 ? -2.5 -14.039 -8.617 1 88.62 265 LYS B C 1
ATOM 6206 O O . LYS B 1 265 ? -2.459 -15.109 -9.227 1 88.62 265 LYS B O 1
ATOM 6211 N N . ARG B 1 266 ? -2.031 -13.891 -7.5 1 89.25 266 ARG B N 1
ATOM 6212 C CA . ARG B 1 266 ? -1.402 -14.984 -6.773 1 89.25 266 ARG B CA 1
ATOM 6213 C C . ARG B 1 266 ? -2.391 -16.125 -6.535 1 89.25 266 ARG B C 1
ATOM 6215 O O . ARG B 1 266 ? -2.064 -17.297 -6.75 1 89.25 266 ARG B O 1
ATOM 6222 N N . LEU B 1 267 ? -3.51 -15.805 -6.125 1 87.38 267 LEU B N 1
ATOM 6223 C CA . LEU B 1 267 ? -4.539 -16.812 -5.855 1 87.38 267 LEU B CA 1
ATOM 62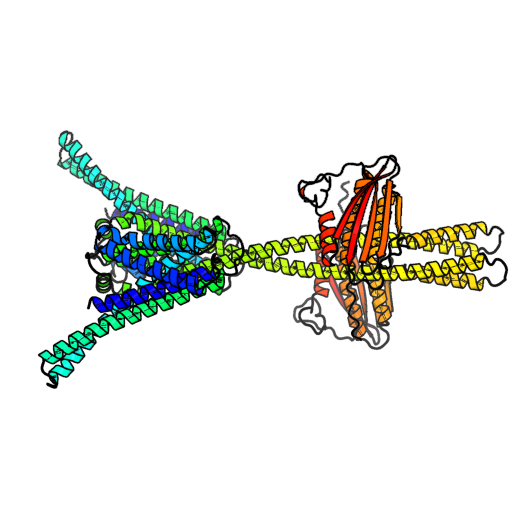24 C C . LEU B 1 267 ? -4.906 -17.562 -7.125 1 87.38 267 LEU B C 1
ATOM 6226 O O . LEU B 1 267 ? -5.082 -18.781 -7.102 1 87.38 267 LEU B O 1
ATOM 6230 N N . LEU B 1 268 ? -4.957 -16.859 -8.18 1 87.19 268 LEU B N 1
ATOM 6231 C CA . LEU B 1 268 ? -5.23 -17.484 -9.469 1 87.19 268 LEU B CA 1
ATOM 6232 C C . LEU B 1 268 ? -4.113 -18.453 -9.852 1 87.19 268 LEU B C 1
ATOM 6234 O O . LEU B 1 268 ? -4.383 -19.562 -10.328 1 87.19 268 LEU B O 1
ATOM 6238 N N . LEU B 1 269 ? -2.959 -18.031 -9.586 1 88.38 269 LEU B N 1
ATOM 6239 C CA . LEU B 1 269 ? -1.81 -18.875 -9.914 1 88.38 269 LEU B CA 1
ATOM 6240 C C . LEU B 1 269 ? -1.767 -20.109 -9.016 1 88.38 269 LEU B C 1
ATOM 6242 O O . LEU B 1 269 ? -1.417 -21.203 -9.477 1 88.38 269 LEU B O 1
ATOM 6246 N N . GLU B 1 270 ? -2.115 -19.953 -7.832 1 86.69 270 GLU B N 1
ATOM 6247 C CA . GLU B 1 270 ? -2.186 -21.078 -6.906 1 86.69 270 GLU B CA 1
ATOM 6248 C C . GLU B 1 270 ? -3.197 -22.125 -7.379 1 86.69 270 GLU B C 1
ATOM 6250 O O . GLU B 1 270 ? -2.928 -23.328 -7.332 1 86.69 270 GLU B O 1
ATOM 6255 N N . ASN B 1 271 ? -4.238 -21.625 -7.848 1 82.75 271 ASN B N 1
ATOM 6256 C CA . ASN B 1 271 ? -5.246 -22.531 -8.406 1 82.75 271 ASN B CA 1
ATOM 6257 C C . ASN B 1 271 ? -4.734 -23.234 -9.656 1 82.75 271 ASN B C 1
ATOM 6259 O O . ASN B 1 271 ? -4.992 -24.422 -9.844 1 82.75 271 ASN B O 1
ATOM 6263 N N . ARG B 1 272 ? -4.012 -22.531 -10.43 1 78.5 272 ARG B N 1
ATOM 6264 C CA . ARG B 1 272 ? -3.438 -23.109 -11.633 1 78.5 272 ARG B CA 1
ATOM 6265 C C . ARG B 1 272 ? -2.439 -24.219 -11.289 1 78.5 272 ARG B C 1
ATOM 6267 O O . ARG B 1 272 ? -2.412 -25.266 -11.93 1 78.5 272 ARG B O 1
ATOM 6274 N N . VAL B 1 273 ? -1.669 -23.953 -10.352 1 81.94 273 VAL B N 1
ATOM 6275 C CA . VAL B 1 273 ? -0.698 -24.938 -9.906 1 81.94 273 VAL B CA 1
ATOM 6276 C C . VAL B 1 273 ? -1.426 -26.203 -9.438 1 81.94 273 VAL B C 1
ATOM 6278 O O . VAL B 1 273 ? -1.015 -27.312 -9.75 1 81.94 273 VAL B O 1
ATOM 6281 N N . ALA B 1 274 ? -2.438 -26.031 -8.695 1 74.44 274 ALA B N 1
ATOM 6282 C CA . ALA B 1 274 ? -3.225 -27.172 -8.219 1 74.44 274 ALA B CA 1
ATOM 6283 C C . ALA B 1 274 ? -3.795 -27.969 -9.383 1 74.44 274 ALA B C 1
ATOM 6285 O O . ALA B 1 274 ? -3.764 -29.203 -9.375 1 74.44 274 ALA B O 1
ATOM 6286 N N . ASP B 1 275 ? -4.23 -27.281 -10.375 1 71.25 275 ASP B N 1
ATOM 6287 C CA . ASP B 1 275 ? -4.785 -27.906 -11.562 1 71.25 275 ASP B CA 1
ATOM 6288 C C . ASP B 1 275 ? -3.723 -28.719 -12.297 1 71.25 275 ASP B C 1
ATOM 6290 O O . ASP B 1 275 ? -3.965 -29.875 -12.672 1 71.25 275 ASP B O 1
ATOM 6294 N N . VAL B 1 276 ? -2.596 -28.141 -12.438 1 72.38 276 VAL B N 1
ATOM 6295 C CA . VAL B 1 276 ? -1.535 -28.797 -13.188 1 72.38 276 VAL B CA 1
ATOM 6296 C C . VAL B 1 276 ? -0.997 -29.984 -12.391 1 72.38 276 VAL B C 1
ATOM 6298 O O . VAL B 1 276 ? -0.673 -31.031 -12.961 1 72.38 276 VAL B O 1
ATOM 6301 N N . GLN B 1 277 ? -0.952 -29.891 -11.188 1 71.31 277 GLN B N 1
ATOM 6302 C CA . GLN B 1 277 ? -0.546 -31 -10.336 1 71.31 277 GLN B CA 1
ATOM 6303 C C . GLN B 1 277 ? -1.502 -32.188 -10.484 1 71.31 277 GLN B C 1
ATOM 6305 O O . GLN B 1 277 ? -1.068 -33.344 -10.539 1 71.31 277 GLN B O 1
ATOM 6310 N N . HIS B 1 278 ? -2.709 -31.859 -10.539 1 64.94 278 HIS B N 1
ATOM 6311 C CA . HIS B 1 278 ? -3.697 -32.906 -10.773 1 64.94 278 HIS B CA 1
ATOM 6312 C C . HIS B 1 278 ? -3.475 -33.594 -12.125 1 64.94 278 HIS B C 1
ATOM 6314 O O . HIS B 1 278 ? -3.613 -34.812 -12.242 1 64.94 278 HIS B O 1
ATOM 6320 N N . GLN B 1 279 ? -3.111 -32.781 -13.023 1 62.34 279 GLN B N 1
ATOM 6321 C CA . GLN B 1 279 ? -2.826 -33.344 -14.344 1 62.34 279 GLN B CA 1
ATOM 6322 C C . GLN B 1 279 ? -1.63 -34.281 -14.297 1 62.34 279 GLN B C 1
ATOM 6324 O O . GLN B 1 279 ? -1.646 -35.344 -14.922 1 62.34 279 GLN B O 1
ATOM 6329 N N . ILE B 1 280 ? -0.729 -33.906 -13.547 1 64.38 280 ILE B N 1
ATOM 6330 C CA . ILE B 1 280 ? 0.454 -34.75 -13.398 1 64.38 280 ILE B CA 1
ATOM 6331 C C . ILE B 1 280 ? 0.064 -36.062 -12.734 1 64.38 280 ILE B C 1
ATOM 6333 O O . ILE B 1 280 ? 0.524 -37.125 -13.148 1 64.38 280 ILE B O 1
ATOM 6337 N N . GLU B 1 281 ? -0.697 -36 -11.805 1 62.41 281 GLU B N 1
ATOM 6338 C CA . GLU B 1 281 ? -1.167 -37.188 -11.125 1 62.41 281 GLU B CA 1
ATOM 6339 C C . GLU B 1 281 ? -1.9 -38.125 -12.086 1 62.41 281 GLU B C 1
ATOM 6341 O O . GLU B 1 281 ? -1.698 -39.344 -12.062 1 62.41 281 GLU B O 1
ATOM 6346 N N . ASP B 1 282 ? -2.672 -37.5 -12.953 1 57.34 282 ASP B N 1
ATOM 6347 C CA . ASP B 1 282 ? -3.389 -38.281 -13.969 1 57.34 282 ASP B CA 1
ATOM 6348 C C . ASP B 1 282 ? -2.416 -38.969 -14.922 1 57.34 282 ASP B C 1
ATOM 6350 O O . ASP B 1 282 ? -2.596 -40.156 -15.258 1 57.34 282 ASP B O 1
ATOM 6354 N N . LEU B 1 283 ? -1.401 -38.219 -15.211 1 61.84 283 LEU B N 1
ATOM 6355 C CA . LEU B 1 283 ? -0.413 -38.75 -16.125 1 61.84 283 LEU B CA 1
ATOM 6356 C C . LEU B 1 283 ? 0.378 -39.875 -15.477 1 61.84 283 LEU B C 1
ATOM 6358 O O . LEU B 1 283 ? 0.718 -40.875 -16.125 1 61.84 283 LEU B O 1
ATOM 6362 N N . GLN B 1 284 ? 0.539 -39.75 -14.25 1 58.38 284 GLN B N 1
ATOM 6363 C CA . GLN B 1 284 ? 1.23 -40.781 -13.5 1 58.38 284 GLN B CA 1
ATOM 6364 C C . GLN B 1 284 ? 0.414 -42.062 -13.469 1 58.38 284 GLN B C 1
ATOM 6366 O O . GLN B 1 284 ? 0.97 -43.156 -13.562 1 58.38 284 GLN B O 1
ATOM 6371 N N . ASP B 1 285 ? -0.798 -41.906 -13.328 1 57.41 285 ASP B N 1
ATOM 6372 C CA . ASP B 1 285 ? -1.684 -43.062 -13.344 1 57.41 285 ASP B CA 1
ATOM 6373 C C . ASP B 1 285 ? -1.624 -43.781 -14.695 1 57.41 285 ASP B C 1
ATOM 6375 O O . ASP B 1 285 ? -1.566 -45 -14.75 1 57.41 285 ASP B O 1
ATOM 6379 N N . ILE B 1 286 ? -1.594 -42.906 -15.695 1 57.72 286 ILE B N 1
ATOM 6380 C CA . ILE B 1 286 ? -1.498 -43.469 -17.047 1 57.72 286 ILE B CA 1
ATOM 6381 C C . ILE B 1 286 ? -0.187 -44.25 -17.188 1 57.72 286 ILE B C 1
ATOM 6383 O O . ILE B 1 286 ? -0.166 -45.344 -17.734 1 57.72 286 ILE B O 1
ATOM 6387 N N . TYR B 1 287 ? 0.774 -43.719 -16.547 1 57.25 287 TYR B N 1
ATOM 6388 C CA . TYR B 1 287 ? 2.068 -44.375 -16.594 1 57.25 287 TYR B CA 1
ATOM 6389 C C . TYR B 1 287 ? 2.029 -45.688 -15.828 1 57.25 287 TYR B C 1
ATOM 6391 O O . TYR B 1 287 ? 2.623 -46.688 -16.25 1 57.25 287 TYR B O 1
ATOM 6399 N N . GLY B 1 288 ? 1.406 -45.562 -14.742 1 56.03 288 GLY B N 1
ATOM 6400 C CA . GLY B 1 288 ? 1.228 -46.781 -13.977 1 56.03 288 GLY B CA 1
ATOM 6401 C C . GLY B 1 288 ? 0.517 -47.875 -14.758 1 56.03 288 GLY B C 1
ATOM 6402 O O . GLY B 1 288 ? 0.941 -49.031 -14.742 1 56.03 288 GLY B O 1
ATOM 6403 N N . ASP B 1 289 ? -0.496 -47.469 -15.492 1 56.19 289 ASP B N 1
ATOM 6404 C CA . ASP B 1 289 ? -1.256 -48.406 -16.312 1 56.19 289 ASP B CA 1
ATOM 6405 C C . ASP B 1 289 ? -0.387 -48.969 -17.438 1 56.19 289 ASP B C 1
ATOM 6407 O O . ASP B 1 289 ? -0.456 -50.188 -17.734 1 56.19 289 ASP B O 1
ATOM 6411 N N . MET B 1 290 ? 0.438 -48.156 -17.891 1 61.12 290 MET B N 1
ATOM 6412 C CA . MET B 1 290 ? 1.316 -48.594 -18.984 1 61.12 290 MET B CA 1
ATOM 6413 C C . MET B 1 290 ? 2.311 -49.625 -18.5 1 61.12 290 MET B C 1
ATOM 6415 O O . MET B 1 290 ? 2.625 -50.594 -19.219 1 61.12 290 MET B O 1
ATOM 6419 N N . ARG B 1 291 ? 2.664 -49.5 -17.312 1 55.12 291 ARG B N 1
ATOM 6420 C CA . ARG B 1 291 ? 3.564 -50.469 -16.703 1 55.12 291 ARG B CA 1
ATOM 6421 C C . ARG B 1 291 ? 2.885 -51.844 -16.547 1 55.12 291 ARG B C 1
ATOM 6423 O O . ARG B 1 291 ? 3.502 -52.875 -16.797 1 55.12 291 ARG B O 1
ATOM 6430 N N . GLY B 1 292 ? 1.707 -51.656 -16.078 1 57.12 292 GLY B N 1
ATOM 6431 C CA . GLY B 1 292 ? 0.947 -52.906 -15.992 1 57.12 292 GLY B CA 1
ATOM 6432 C C . GLY B 1 292 ? 0.793 -53.625 -17.312 1 57.12 292 GLY B C 1
ATOM 6433 O O . GLY B 1 292 ? 0.981 -54.844 -17.406 1 57.12 292 GLY B O 1
ATOM 6434 N N . LEU B 1 293 ? 0.596 -52.875 -18.312 1 60.19 293 LEU B N 1
ATOM 6435 C CA . LEU B 1 293 ? 0.41 -53.406 -19.656 1 60.19 293 LEU B CA 1
ATOM 6436 C C . LEU B 1 293 ? 1.699 -54.031 -20.172 1 60.19 293 LEU B C 1
ATOM 6438 O O . LEU B 1 293 ? 1.669 -55.094 -20.797 1 60.19 293 LEU B O 1
ATOM 6442 N N . ARG B 1 294 ? 2.771 -53.438 -19.922 1 59.97 294 ARG B N 1
ATOM 6443 C CA . ARG B 1 294 ? 4.082 -53.969 -20.297 1 59.97 294 ARG B CA 1
ATOM 6444 C C . ARG B 1 294 ? 4.34 -55.312 -19.641 1 59.97 294 ARG B C 1
ATOM 6446 O O . ARG B 1 294 ? 4.793 -56.25 -20.297 1 59.97 294 ARG B O 1
ATOM 6453 N N . HIS B 1 295 ? 4.074 -55.312 -18.391 1 60.69 295 HIS B N 1
ATOM 6454 C CA . HIS B 1 295 ? 4.223 -56.562 -17.656 1 60.69 295 HIS B CA 1
ATOM 6455 C C . HIS B 1 295 ? 3.402 -57.688 -18.297 1 60.69 295 HIS B C 1
ATOM 6457 O O . HIS B 1 295 ? 3.906 -58.781 -18.516 1 60.69 295 HIS B O 1
ATOM 6463 N N . ASP B 1 296 ? 2.238 -57.344 -18.703 1 59.78 296 ASP B N 1
ATOM 6464 C CA . ASP B 1 296 ? 1.343 -58.312 -19.328 1 59.78 296 ASP B CA 1
ATOM 6465 C C . ASP B 1 296 ? 1.889 -58.781 -20.672 1 59.78 296 ASP B C 1
ATOM 6467 O O . ASP B 1 296 ? 1.883 -59.969 -20.969 1 59.78 296 ASP B O 1
ATOM 6471 N N . LEU B 1 297 ? 2.451 -57.781 -21.375 1 67.62 297 LEU B N 1
ATOM 6472 C CA . LEU B 1 297 ? 2.957 -58.094 -22.703 1 67.62 297 LEU B CA 1
ATOM 6473 C C . LEU B 1 297 ? 4.191 -59 -22.625 1 67.62 297 LEU B C 1
ATOM 6475 O O . LEU B 1 297 ? 4.324 -59.938 -23.391 1 67.62 297 LEU B O 1
ATOM 6479 N N . ARG B 1 298 ? 5.008 -58.719 -21.594 1 60.34 298 ARG B N 1
ATOM 6480 C CA . ARG B 1 298 ? 6.184 -59.562 -21.375 1 60.34 298 ARG B CA 1
ATOM 6481 C C . ARG B 1 298 ? 5.781 -61 -21.016 1 60.34 298 ARG B C 1
ATOM 6483 O O . ARG B 1 298 ? 6.406 -61.938 -21.469 1 60.34 298 ARG B O 1
ATOM 6490 N N . GLY B 1 299 ? 4.785 -61 -20.219 1 63.53 299 GLY B N 1
ATOM 6491 C CA . GLY B 1 299 ? 4.281 -62.312 -19.844 1 63.53 299 GLY B CA 1
ATOM 6492 C C . GLY B 1 299 ? 3.787 -63.125 -21.031 1 63.53 299 GLY B C 1
ATOM 6493 O O . GLY B 1 299 ? 4.109 -64.312 -21.172 1 63.53 299 GLY B O 1
ATOM 6494 N N . HIS B 1 300 ? 3.113 -62.438 -21.938 1 65.31 300 HIS B N 1
ATOM 6495 C CA . HIS B 1 300 ? 2.596 -63.094 -23.141 1 65.31 300 HIS B CA 1
ATOM 6496 C C . HIS B 1 300 ? 3.727 -63.531 -24.062 1 65.31 300 HIS B C 1
ATOM 6498 O O . HIS B 1 300 ? 3.705 -64.625 -24.578 1 65.31 300 HIS B O 1
ATOM 6504 N N . ILE B 1 301 ? 4.738 -62.719 -24.172 1 65.12 301 ILE B N 1
ATOM 6505 C CA . ILE B 1 301 ? 5.859 -63 -25.062 1 65.12 301 ILE B CA 1
ATOM 6506 C C . ILE B 1 301 ? 6.648 -64.188 -24.484 1 65.12 301 ILE B C 1
ATOM 6508 O O . ILE B 1 301 ? 7.035 -65.125 -25.234 1 65.12 301 ILE B O 1
ATOM 6512 N N . ALA B 1 302 ? 6.789 -64.125 -23.188 1 64.44 302 ALA B N 1
ATOM 6513 C CA . ALA B 1 302 ? 7.5 -65.25 -22.547 1 64.44 302 ALA B CA 1
ATOM 6514 C C . ALA B 1 302 ? 6.77 -66.562 -22.75 1 64.44 302 ALA B C 1
ATOM 6516 O O . ALA B 1 302 ? 7.395 -67.562 -23.047 1 64.44 302 ALA B O 1
ATOM 6517 N N . ASN B 1 303 ? 5.52 -66.5 -22.672 1 65.31 303 ASN B N 1
ATOM 6518 C CA . ASN B 1 303 ? 4.719 -67.688 -22.828 1 65.31 303 ASN B CA 1
ATOM 6519 C C . ASN B 1 303 ? 4.746 -68.188 -24.281 1 65.31 303 ASN B C 1
ATOM 6521 O O . ASN B 1 303 ? 4.848 -69.375 -24.516 1 65.31 303 ASN B O 1
ATOM 6525 N N . LEU B 1 304 ? 4.75 -67.25 -25.141 1 68.12 304 LEU B N 1
ATOM 6526 C CA . LEU B 1 304 ? 4.801 -67.625 -26.562 1 68.12 304 LEU B CA 1
ATOM 6527 C C . LEU B 1 304 ? 6.16 -68.188 -26.922 1 68.12 304 LEU B C 1
ATOM 6529 O O . LEU B 1 304 ? 6.246 -69.188 -27.672 1 68.12 304 LEU B O 1
ATOM 6533 N N . THR B 1 305 ? 7.23 -67.625 -26.359 1 62.5 305 THR B N 1
ATOM 6534 C CA . THR B 1 305 ? 8.578 -68.125 -26.594 1 62.5 305 THR B CA 1
ATOM 6535 C C . THR B 1 305 ? 8.742 -69.5 -26.031 1 62.5 305 THR B C 1
ATOM 6537 O O . THR B 1 305 ? 9.336 -70.375 -26.672 1 62.5 305 THR B O 1
ATOM 6540 N N . ALA B 1 306 ? 8.242 -69.625 -24.875 1 63.84 306 ALA B N 1
ATOM 6541 C CA . ALA B 1 306 ? 8.297 -70.938 -24.266 1 63.84 306 ALA B CA 1
ATOM 6542 C C . ALA B 1 306 ? 7.539 -72 -25.094 1 63.84 306 ALA B C 1
ATOM 6544 O O . ALA B 1 306 ? 7.992 -73.125 -25.25 1 63.84 306 ALA B O 1
ATOM 6545 N N . TYR B 1 307 ? 6.449 -71.562 -25.641 1 61.94 307 TYR B N 1
ATOM 6546 C CA . TYR B 1 307 ? 5.633 -72.438 -26.469 1 61.94 307 TYR B CA 1
ATOM 6547 C C . TYR B 1 307 ? 6.367 -72.812 -27.75 1 61.94 307 TYR B C 1
ATOM 6549 O O . TYR B 1 307 ? 6.355 -73.938 -28.172 1 61.94 307 TYR B O 1
ATOM 6557 N N . ILE B 1 308 ? 6.996 -71.812 -28.297 1 61.59 308 ILE B N 1
ATOM 6558 C CA . ILE B 1 308 ? 7.684 -72.062 -29.562 1 61.59 308 ILE B CA 1
ATOM 6559 C C . ILE B 1 308 ? 8.914 -72.938 -29.312 1 61.59 308 ILE B C 1
ATOM 6561 O O . ILE B 1 308 ? 9.219 -73.812 -30.109 1 61.59 308 ILE B O 1
ATOM 6565 N N . ARG B 1 309 ? 9.609 -72.625 -28.281 1 58.16 309 ARG B N 1
ATOM 6566 C CA . ARG B 1 309 ? 10.789 -73.438 -27.969 1 58.16 309 ARG B CA 1
ATOM 6567 C C . ARG B 1 309 ? 10.406 -74.875 -27.672 1 58.16 309 ARG B C 1
ATOM 6569 O O . ARG B 1 309 ? 11.164 -75.812 -27.969 1 58.16 309 ARG B O 1
ATOM 6576 N N . ASN B 1 310 ? 9.359 -74.938 -26.938 1 55.81 310 ASN B N 1
ATOM 6577 C CA . ASN B 1 310 ? 8.898 -76.312 -26.688 1 55.81 310 ASN B CA 1
ATOM 6578 C C . ASN B 1 310 ? 8.18 -76.875 -27.906 1 55.81 310 ASN B C 1
ATOM 6580 O O . ASN B 1 310 ? 7.105 -76.375 -28.281 1 55.81 310 ASN B O 1
ATOM 6584 N N . ARG B 1 311 ? 8.914 -76.812 -28.953 1 53.72 311 ARG B N 1
ATOM 6585 C CA . ARG B 1 311 ? 8.734 -77.25 -30.344 1 53.72 311 ARG B CA 1
ATOM 6586 C C . ARG B 1 311 ? 7.387 -77.938 -30.547 1 53.72 311 ARG B C 1
ATOM 6588 O O . ARG B 1 311 ? 6.816 -77.875 -31.641 1 53.72 311 ARG B O 1
ATOM 6595 N N . SER B 1 312 ? 7.359 -79.25 -29.906 1 42.59 312 SER B N 1
ATOM 6596 C CA . SER B 1 312 ? 6.781 -80.5 -30.438 1 42.59 312 SER B CA 1
ATOM 6597 C C . SER B 1 312 ? 5.273 -80.375 -30.625 1 42.59 312 SER B C 1
ATOM 6599 O O . SER B 1 312 ? 4.652 -81.188 -31.312 1 42.59 312 SER B O 1
ATOM 6601 N N . MET B 1 313 ? 4.512 -80.438 -29.531 1 38.06 313 MET B N 1
ATOM 6602 C CA . MET B 1 313 ? 3.203 -81.062 -29.719 1 38.06 313 MET B CA 1
ATOM 6603 C C . MET B 1 313 ? 2.273 -80.125 -30.516 1 38.06 313 MET B C 1
ATOM 6605 O O . MET B 1 313 ? 2.502 -78.938 -30.609 1 38.06 313 MET B O 1
ATOM 6609 N N . GLY B 1 314 ? 1.012 -80.625 -30.859 1 40.41 314 GLY B N 1
ATOM 6610 C CA . GLY B 1 314 ? -0.181 -80.625 -31.688 1 40.41 314 GLY B CA 1
ATOM 6611 C C . GLY B 1 314 ? -0.843 -79.25 -31.734 1 40.41 314 GLY B C 1
ATOM 6612 O O . GLY B 1 314 ? -1.337 -78.812 -32.781 1 40.41 314 GLY B O 1
ATOM 6613 N N . GLU B 1 315 ? -1.562 -78.562 -30.562 1 46.25 315 GLU B N 1
ATOM 6614 C CA . GLU B 1 315 ? -2.807 -77.812 -30.734 1 46.25 315 GLU B CA 1
ATOM 6615 C C . GLU B 1 315 ? -2.551 -76.312 -30.781 1 46.25 315 GLU B C 1
ATOM 6617 O O . GLU B 1 315 ? -2.02 -75.75 -29.828 1 46.25 315 GLU B O 1
ATOM 6622 N N . ASN B 1 316 ? -2.344 -75.625 -31.953 1 52.31 316 ASN B N 1
ATOM 6623 C CA . ASN B 1 316 ? -2.449 -74.25 -32.469 1 52.31 316 ASN B CA 1
ATOM 6624 C C . ASN B 1 316 ? -3.361 -73.438 -31.625 1 52.31 316 ASN B C 1
ATOM 6626 O O . ASN B 1 316 ? -3.318 -72.188 -31.703 1 52.31 316 ASN B O 1
ATOM 6630 N N . LYS B 1 317 ? -4.129 -74.125 -30.875 1 53.06 317 LYS B N 1
ATOM 6631 C CA . LYS B 1 317 ? -5.164 -73.375 -30.141 1 53.06 317 LYS B CA 1
ATOM 6632 C C . LYS B 1 317 ? -4.551 -72.5 -29.047 1 53.06 317 LYS B C 1
ATOM 6634 O O . LYS B 1 317 ? -5.004 -71.375 -28.812 1 53.06 317 LYS B O 1
ATOM 6639 N N . ASP B 1 318 ? -3.389 -73.062 -28.484 1 56.72 318 ASP B N 1
ATOM 6640 C CA . ASP B 1 318 ? -2.828 -72.312 -27.344 1 56.72 318 ASP B CA 1
ATOM 6641 C C . ASP B 1 318 ? -2.049 -71.125 -27.797 1 56.72 318 ASP B C 1
ATOM 6643 O O . ASP B 1 318 ? -2.092 -70.062 -27.141 1 56.72 318 ASP B O 1
ATOM 6647 N N . LEU B 1 319 ? -1.473 -71.25 -28.938 1 60.5 319 LEU B N 1
ATOM 6648 C CA . LEU B 1 319 ? -0.769 -70.125 -29.5 1 60.5 319 LEU B CA 1
ATOM 6649 C C . LEU B 1 319 ? -1.742 -69 -29.844 1 60.5 319 LEU B C 1
ATOM 6651 O O . LEU B 1 319 ? -1.433 -67.812 -29.641 1 60.5 319 LEU B O 1
ATOM 6655 N N . GLY B 1 320 ? -2.879 -69.438 -30.375 1 56.84 320 GLY B N 1
ATOM 6656 C CA . GLY B 1 320 ? -3.924 -68.438 -30.688 1 56.84 320 GLY B CA 1
ATOM 6657 C C . GLY B 1 320 ? -4.426 -67.75 -29.453 1 56.84 320 GLY B C 1
ATOM 6658 O O . GLY B 1 320 ? -4.648 -66.5 -29.5 1 56.84 320 GLY B O 1
ATOM 6659 N N . ALA B 1 321 ? -4.477 -68.438 -28.344 1 58.44 321 ALA B N 1
ATOM 6660 C CA . ALA B 1 321 ? -4.957 -67.812 -27.094 1 58.44 321 ALA B CA 1
ATOM 6661 C C . ALA B 1 321 ? -3.943 -66.812 -26.562 1 58.44 321 ALA B C 1
ATOM 6663 O O . ALA B 1 321 ? -4.32 -65.75 -26.062 1 58.44 321 ALA B O 1
ATOM 6664 N N . TYR B 1 322 ? -2.725 -67.188 -26.656 1 59.75 322 TYR B N 1
ATOM 6665 C CA . TYR B 1 322 ? -1.693 -66.25 -26.188 1 59.75 322 TYR B CA 1
ATOM 6666 C C . TYR B 1 322 ? -1.642 -65 -27.047 1 59.75 322 TYR B C 1
ATOM 6668 O O . TYR B 1 322 ? -1.517 -63.875 -26.531 1 59.75 322 TYR B O 1
ATOM 6676 N N . LEU B 1 323 ? -1.756 -65.188 -28.375 1 61.5 323 LEU B N 1
ATOM 6677 C CA . LEU B 1 323 ? -1.755 -64.062 -29.281 1 61.5 323 LEU B CA 1
ATOM 6678 C C . LEU B 1 323 ? -2.967 -63.156 -29.047 1 61.5 323 LEU B C 1
ATOM 6680 O O . LEU B 1 323 ? -2.861 -61.906 -29.094 1 61.5 323 LEU B O 1
ATOM 6684 N N . GLU B 1 324 ? -4.047 -63.844 -28.703 1 58.22 324 GLU B N 1
ATOM 6685 C CA . GLU B 1 324 ? -5.242 -63.062 -28.359 1 58.22 324 GLU B CA 1
ATOM 6686 C C . GLU B 1 324 ? -5.039 -62.281 -27.062 1 58.22 324 GLU B C 1
ATOM 6688 O O . GLU B 1 324 ? -5.469 -61.156 -26.953 1 58.22 324 GLU B O 1
ATOM 6693 N N . GLY B 1 325 ? -4.387 -62.906 -26.172 1 61.59 325 GLY B N 1
ATOM 6694 C CA . GLY B 1 325 ? -4.09 -62.25 -24.906 1 61.59 325 GLY B CA 1
ATOM 6695 C C . GLY B 1 325 ? -3.145 -61.062 -25.078 1 61.59 325 GLY B C 1
ATOM 6696 O O . GLY B 1 325 ? -3.348 -60 -24.469 1 61.59 325 GLY B O 1
ATOM 6697 N N . MET B 1 326 ? -2.08 -61.188 -25.875 1 63.47 326 MET B N 1
ATOM 6698 C CA . MET B 1 326 ? -1.152 -60.094 -26.156 1 63.47 326 MET B CA 1
ATOM 6699 C C . MET B 1 326 ? -1.867 -58.938 -26.859 1 63.47 326 MET B C 1
ATOM 6701 O O . MET B 1 326 ? -1.622 -57.75 -26.547 1 63.47 326 MET B O 1
ATOM 6705 N N . GLU B 1 327 ? -2.705 -59.312 -27.797 1 57.91 327 GLU B N 1
ATOM 6706 C CA . GLU B 1 327 ? -3.5 -58.312 -28.5 1 57.91 327 GLU B CA 1
ATOM 6707 C C . GLU B 1 327 ? -4.375 -57.531 -27.516 1 57.91 327 GLU B C 1
ATOM 6709 O O . GLU B 1 327 ? -4.512 -56.312 -27.641 1 57.91 327 GLU B O 1
ATOM 6714 N N . LYS B 1 328 ? -4.863 -58.281 -26.609 1 55.56 328 LYS B N 1
ATOM 6715 C CA . LYS B 1 328 ? -5.699 -57.625 -25.609 1 55.56 328 LYS B CA 1
ATOM 6716 C C . LYS B 1 328 ? -4.879 -56.688 -24.734 1 55.56 328 LYS B C 1
ATOM 6718 O O . LYS B 1 328 ? -5.336 -55.594 -24.391 1 55.56 328 LYS B O 1
ATOM 6723 N N . THR B 1 329 ? -3.727 -57.188 -24.391 1 57.81 329 THR B N 1
ATOM 6724 C CA . THR B 1 329 ? -2.857 -56.375 -23.547 1 57.81 329 THR B CA 1
ATOM 6725 C C . THR B 1 329 ? -2.379 -55.156 -24.297 1 57.81 329 THR B C 1
ATOM 6727 O O . THR B 1 329 ? -2.389 -54.031 -23.75 1 57.81 329 THR B O 1
ATOM 6730 N N . VAL B 1 330 ? -1.905 -55.344 -25.547 1 60.34 330 VAL B N 1
ATOM 6731 C CA . VAL B 1 330 ? -1.462 -54.25 -26.375 1 60.34 330 VAL B CA 1
ATOM 6732 C C . VAL B 1 330 ? -2.631 -53.281 -26.625 1 60.34 330 VAL B C 1
ATOM 6734 O O . VAL B 1 330 ? -2.455 -52.062 -26.656 1 60.34 330 VAL B O 1
ATOM 6737 N N . ALA B 1 331 ? -3.738 -53.938 -26.75 1 51 331 ALA B N 1
ATOM 6738 C CA . ALA B 1 331 ? -4.945 -53.125 -26.953 1 51 331 ALA B CA 1
ATOM 6739 C C . ALA B 1 331 ? -5.199 -52.219 -25.766 1 51 331 ALA B C 1
ATOM 6741 O O . ALA B 1 331 ? -5.766 -51.125 -25.922 1 51 331 ALA B O 1
ATOM 6742 N N . ARG B 1 332 ? -4.781 -52.781 -24.719 1 50.41 332 ARG B N 1
ATOM 6743 C CA . ARG B 1 332 ? -4.934 -51.969 -23.516 1 50.41 332 ARG B CA 1
ATOM 6744 C C . ARG B 1 332 ? -4.012 -50.75 -23.562 1 50.41 332 ARG B C 1
ATOM 6746 O O . ARG B 1 332 ? -4.27 -49.719 -22.891 1 50.41 332 ARG B O 1
ATOM 6753 N N . LEU B 1 333 ? -2.896 -51 -24.172 1 50.91 333 LEU B N 1
ATOM 6754 C CA . LEU B 1 333 ? -2.023 -49.844 -24.406 1 50.91 333 LEU B CA 1
ATOM 6755 C C . LEU B 1 333 ? -2.686 -48.844 -25.344 1 50.91 333 LEU B C 1
ATOM 6757 O O . LEU B 1 333 ? -2.215 -47.719 -25.469 1 50.91 333 LEU B O 1
ATOM 6761 N N . ASP B 1 334 ? -3.619 -49.438 -26.297 1 45.97 334 ASP B N 1
ATOM 6762 C CA . ASP B 1 334 ? -4.418 -48.594 -27.172 1 45.97 334 ASP B CA 1
ATOM 6763 C C . ASP B 1 334 ? -5.27 -47.594 -26.359 1 45.97 334 ASP B C 1
ATOM 6765 O O . ASP B 1 334 ? -6.094 -48 -25.547 1 45.97 334 ASP B O 1
ATOM 6769 N N . PHE B 1 335 ? -4.625 -46.688 -25.875 1 47.84 335 PHE B N 1
ATOM 6770 C CA . PHE B 1 335 ? -5.637 -45.719 -25.469 1 47.84 335 PHE B CA 1
ATOM 6771 C C . PHE B 1 335 ? -6.824 -45.75 -26.422 1 47.84 335 PHE B C 1
ATOM 6773 O O . PHE B 1 335 ? -6.648 -45.75 -27.656 1 47.84 335 PHE B O 1
ATOM 6780 N N . ALA B 1 336 ? -7.562 -46.781 -26.266 1 48.31 336 ALA B N 1
ATOM 6781 C CA . ALA B 1 336 ? -8.656 -47.25 -27.125 1 48.31 336 ALA B CA 1
ATOM 6782 C C . ALA B 1 336 ? -9.062 -46.125 -28.094 1 48.31 336 ALA B C 1
ATOM 6784 O O . ALA B 1 336 ? -9.523 -46.406 -29.203 1 48.31 336 ALA B O 1
ATOM 6785 N N . ASP B 1 337 ? -8.922 -44.969 -27.75 1 52.47 337 ASP B N 1
ATOM 6786 C CA . ASP B 1 337 ? -9.547 -43.938 -28.562 1 52.47 337 ASP B CA 1
ATOM 6787 C C . ASP B 1 337 ? -8.531 -43.281 -29.484 1 52.47 337 ASP B C 1
ATOM 6789 O O . ASP B 1 337 ? -7.473 -42.844 -29.047 1 52.47 337 ASP B O 1
ATOM 6793 N N . HIS B 1 338 ? -8.195 -43.656 -30.703 1 55.91 338 HIS B N 1
ATOM 6794 C CA . HIS B 1 338 ? -7.348 -43.031 -31.719 1 55.91 338 HIS B CA 1
ATOM 6795 C C . HIS B 1 338 ? -7.984 -41.781 -32.281 1 55.91 338 HIS B C 1
ATOM 6797 O O . HIS B 1 338 ? -8.578 -41.781 -33.344 1 55.91 338 HIS B O 1
ATOM 6803 N N . THR B 1 339 ? -7.844 -40.688 -31.609 1 63.25 339 THR B N 1
ATOM 6804 C CA . THR B 1 339 ? -8.5 -39.438 -32.031 1 63.25 339 THR B CA 1
ATOM 6805 C C . THR B 1 339 ? -7.609 -38.656 -33 1 63.25 339 THR B C 1
ATOM 6807 O O . THR B 1 339 ? -8.086 -37.781 -33.719 1 63.25 339 THR B O 1
ATOM 6810 N N . GLY B 1 340 ? -6.289 -38.969 -33.188 1 61.59 340 GLY B N 1
ATOM 6811 C CA . GLY B 1 340 ? -5.336 -38.219 -33.969 1 61.59 340 GLY B CA 1
ATOM 6812 C C . GLY B 1 340 ? -4.41 -37.344 -33.125 1 61.59 340 GLY B C 1
ATOM 6813 O O . GLY B 1 340 ? -3.457 -36.781 -33.656 1 61.59 340 GLY B O 1
ATOM 6814 N N . ASN B 1 341 ? -4.746 -37.156 -31.906 1 67.88 341 ASN B N 1
ATOM 6815 C CA . ASN B 1 341 ? -3.914 -36.375 -30.984 1 67.88 341 ASN B CA 1
ATOM 6816 C C . ASN B 1 341 ? -3.641 -37.156 -29.703 1 67.88 341 ASN B C 1
ATOM 6818 O O . ASN B 1 341 ? -4.574 -37.594 -29.016 1 67.88 341 ASN B O 1
ATOM 6822 N N . PRO B 1 342 ? -2.459 -37.281 -29.344 1 61.53 342 PRO B N 1
ATOM 6823 C CA . PRO B 1 342 ? -2.098 -38.094 -28.188 1 61.53 342 PRO B CA 1
ATOM 6824 C C . PRO B 1 342 ? -2.709 -37.594 -26.875 1 61.53 342 PRO B C 1
ATOM 6826 O O . PRO B 1 342 ? -3.088 -38.375 -26.016 1 61.53 342 PRO B O 1
ATOM 6829 N N . MET B 1 343 ? -2.771 -36.344 -26.719 1 66.31 343 MET B N 1
ATOM 6830 C CA . MET B 1 343 ? -3.34 -35.781 -25.5 1 66.31 343 MET B CA 1
ATOM 6831 C C . MET B 1 343 ? -4.805 -36.156 -25.344 1 66.31 343 MET B C 1
ATOM 6833 O O . MET B 1 343 ? -5.234 -36.531 -24.25 1 66.31 343 MET B O 1
ATOM 6837 N N . LEU B 1 344 ? -5.41 -36.125 -26.406 1 74.25 344 LEU B N 1
ATOM 6838 C CA . LEU B 1 344 ? -6.828 -36.469 -26.391 1 74.25 344 LEU B CA 1
ATOM 6839 C C . LEU B 1 344 ? -7.031 -37.969 -26.156 1 74.25 344 LEU B C 1
ATOM 6841 O O . LEU B 1 344 ? -7.969 -38.344 -25.453 1 74.25 344 LEU B O 1
ATOM 6845 N N . ASP B 1 345 ? -6.121 -38.656 -26.656 1 70 345 ASP B N 1
ATOM 6846 C CA . ASP B 1 345 ? -6.188 -40.125 -26.484 1 70 345 ASP B CA 1
ATOM 6847 C C . ASP B 1 345 ? -6.055 -40.469 -25 1 70 345 ASP B C 1
ATOM 6849 O O . ASP B 1 345 ? -6.758 -41.375 -24.516 1 70 345 ASP B O 1
ATOM 6853 N N . VAL B 1 346 ? -5.293 -39.75 -24.391 1 67.19 346 VAL B N 1
ATOM 6854 C CA . VAL B 1 346 ? -5.074 -40 -22.969 1 67.19 346 VAL B CA 1
ATOM 6855 C C . VAL B 1 346 ? -6.34 -39.656 -22.188 1 67.19 346 VAL B C 1
ATOM 6857 O O . VAL B 1 346 ? -6.758 -40.406 -21.312 1 67.19 346 VAL B O 1
ATOM 6860 N N . ILE B 1 347 ? -6.836 -38.562 -22.484 1 71.75 347 ILE B N 1
ATOM 6861 C CA . ILE B 1 347 ? -8.039 -38.125 -21.781 1 71.75 347 ILE B CA 1
ATOM 6862 C C . ILE B 1 347 ? -9.156 -39.156 -21.984 1 71.75 347 ILE B C 1
ATOM 6864 O O . ILE B 1 347 ? -9.812 -39.562 -21.016 1 71.75 347 ILE B O 1
ATOM 6868 N N . LEU B 1 348 ? -9.289 -39.594 -23.156 1 78.81 348 LEU B N 1
ATOM 6869 C CA . LEU B 1 348 ? -10.375 -40.531 -23.484 1 78.81 348 LEU B CA 1
ATOM 6870 C C . LEU B 1 348 ? -10.148 -41.875 -22.812 1 78.81 348 LEU B C 1
ATOM 6872 O O . LEU B 1 348 ? -11.109 -42.5 -22.375 1 78.81 348 LEU B O 1
ATOM 6876 N N . HIS B 1 349 ? -8.977 -42.188 -22.734 1 69.12 349 HIS B N 1
ATOM 6877 C CA . HIS B 1 349 ? -8.656 -43.438 -22.047 1 69.12 349 HIS B CA 1
ATOM 6878 C C . HIS B 1 349 ? -9.023 -43.375 -20.562 1 69.12 349 HIS B C 1
ATOM 6880 O O . HIS B 1 349 ? -9.602 -44.312 -20.016 1 69.12 349 HIS B O 1
ATOM 6886 N N . GLN B 1 350 ? -8.719 -42.312 -20 1 69.25 350 GLN B N 1
ATOM 6887 C CA . GLN B 1 350 ? -9.031 -42.094 -18.594 1 69.25 350 GLN B CA 1
ATOM 6888 C C . GLN B 1 350 ? -10.539 -42.125 -18.359 1 69.25 350 GLN B C 1
ATOM 6890 O O . GLN B 1 350 ? -11 -42.75 -17.391 1 69.25 350 GLN B O 1
ATOM 6895 N N . ILE B 1 351 ? -11.133 -41.469 -19.219 1 78.62 351 ILE B N 1
ATOM 6896 C CA . ILE B 1 351 ? -12.586 -41.438 -19.094 1 78.62 351 ILE B CA 1
ATOM 6897 C C . ILE B 1 351 ? -13.156 -42.844 -19.312 1 78.62 351 ILE B C 1
ATOM 6899 O O . ILE B 1 351 ? -14.094 -43.25 -18.609 1 78.62 351 ILE B O 1
ATOM 6903 N N . ARG B 1 352 ? -12.555 -43.562 -20.188 1 76.56 352 ARG B N 1
ATOM 6904 C CA . ARG B 1 352 ? -13.008 -44.906 -20.453 1 76.56 352 ARG B CA 1
ATOM 6905 C C . ARG B 1 352 ? -12.82 -45.812 -19.234 1 76.56 352 ARG B C 1
ATOM 6907 O O . ARG B 1 352 ? -13.703 -46.594 -18.906 1 76.56 352 ARG B O 1
ATOM 6914 N N . GLN B 1 353 ? -11.812 -45.625 -18.609 1 69.81 353 GLN B N 1
ATOM 6915 C CA . GLN B 1 353 ? -11.555 -46.406 -17.391 1 69.81 353 GLN B CA 1
ATOM 6916 C C . GLN B 1 353 ? -12.547 -46.031 -16.297 1 69.81 353 GLN B C 1
ATOM 6918 O O . GLN B 1 353 ? -13.047 -46.938 -15.594 1 69.81 353 GLN B O 1
ATOM 6923 N N . GLN B 1 354 ? -12.781 -44.812 -16.156 1 78 354 GLN B N 1
ATOM 6924 C CA . GLN B 1 354 ? -13.758 -44.375 -15.18 1 78 354 GLN B CA 1
ATOM 6925 C C . GLN B 1 354 ? -15.148 -44.938 -15.484 1 78 354 GLN B C 1
ATOM 6927 O O . GLN B 1 354 ? -15.852 -45.375 -14.586 1 78 354 GLN B O 1
ATOM 6932 N N . ALA B 1 355 ? -15.438 -44.875 -16.734 1 83.12 355 ALA B N 1
ATOM 6933 C CA . ALA B 1 355 ? -16.734 -45.375 -17.172 1 83.12 355 ALA B CA 1
ATOM 6934 C C . ALA B 1 355 ? -16.875 -46.875 -16.922 1 83.12 355 ALA B C 1
ATOM 6936 O O . ALA B 1 355 ? -17.922 -47.344 -16.453 1 83.12 355 ALA B O 1
ATOM 6937 N N . LYS B 1 356 ? -15.812 -47.531 -17.125 1 78.38 356 LYS B N 1
ATOM 6938 C CA . LYS B 1 356 ? -15.812 -48.969 -16.906 1 78.38 356 LYS B CA 1
ATOM 6939 C C . LYS B 1 356 ? -16.016 -49.312 -15.43 1 78.38 356 LYS B C 1
ATOM 6941 O O . LYS B 1 356 ? -16.781 -50.219 -15.086 1 78.38 356 LYS B O 1
ATOM 6946 N N . ARG B 1 357 ? -15.422 -48.562 -14.633 1 75.12 357 ARG B N 1
ATOM 6947 C CA . ARG B 1 357 ? -15.547 -48.781 -13.188 1 75.12 357 ARG B CA 1
ATOM 6948 C C . ARG B 1 357 ? -16.969 -48.531 -12.719 1 75.12 357 ARG B C 1
ATOM 6950 O O . ARG B 1 357 ? -17.438 -49.156 -11.773 1 75.12 357 ARG B O 1
ATOM 6957 N N . LYS B 1 358 ? -17.578 -47.688 -13.422 1 85 358 LYS B N 1
ATOM 6958 C CA . LYS B 1 358 ? -18.938 -47.312 -13.031 1 85 358 LYS B CA 1
ATOM 6959 C C . LYS B 1 358 ? -19.984 -48.031 -13.867 1 85 358 LYS B C 1
ATOM 6961 O O . LYS B 1 358 ? -21.172 -47.688 -13.828 1 85 358 LYS B O 1
ATOM 6966 N N . GLU B 1 359 ? -19.406 -48.938 -14.672 1 88.38 359 GLU B N 1
ATOM 6967 C CA . GLU B 1 359 ? -20.25 -49.812 -15.508 1 88.38 359 GLU B CA 1
ATOM 6968 C C . GLU B 1 359 ? -21.062 -48.969 -16.5 1 88.38 359 GLU B C 1
ATOM 6970 O O . GLU B 1 359 ? -22.266 -49.188 -16.656 1 88.38 359 GLU B O 1
ATOM 6975 N N . ILE B 1 360 ? -20.562 -48.031 -17.016 1 93.25 360 ILE B N 1
ATOM 6976 C CA . ILE B 1 360 ? -21.141 -47.188 -18.078 1 93.25 360 ILE B CA 1
ATOM 6977 C C . ILE B 1 360 ? -20.562 -47.594 -19.422 1 93.25 360 ILE B C 1
ATOM 6979 O O . ILE B 1 360 ? -19.344 -47.75 -19.562 1 93.25 360 ILE B O 1
ATOM 6983 N N . ASP B 1 361 ? -21.391 -47.844 -20.391 1 91.56 361 ASP B N 1
ATOM 6984 C CA . ASP B 1 361 ? -20.906 -48.156 -21.734 1 91.56 361 ASP B CA 1
ATOM 6985 C C . ASP B 1 361 ? -20.453 -46.875 -22.438 1 91.56 361 ASP B C 1
ATOM 6987 O O . ASP B 1 361 ? -21.234 -45.969 -22.641 1 91.56 361 ASP B O 1
ATOM 6991 N N . PHE B 1 362 ? -19.266 -46.781 -22.766 1 90.62 362 PHE B N 1
ATOM 6992 C CA . PHE B 1 362 ? -18.656 -45.594 -23.375 1 90.62 362 PHE B CA 1
ATOM 6993 C C . PHE B 1 362 ? -18.203 -45.906 -24.797 1 90.62 362 PHE B C 1
ATOM 6995 O O . PHE B 1 362 ? -17.297 -46.719 -25.016 1 90.62 362 PHE B O 1
ATOM 7002 N N . SER B 1 363 ? -18.922 -45.312 -25.781 1 87.81 363 SER B N 1
ATOM 7003 C CA . SER B 1 363 ? -18.578 -45.438 -27.203 1 87.81 363 SER B CA 1
ATOM 7004 C C . SER B 1 363 ? -17.938 -44.156 -27.734 1 87.81 363 SER B C 1
ATOM 7006 O O . SER B 1 363 ? -18.438 -43.062 -27.5 1 87.81 363 SER B O 1
ATOM 7008 N N . VAL B 1 364 ? -16.844 -44.312 -28.359 1 86.94 364 VAL B N 1
ATOM 7009 C CA . VAL B 1 364 ? -16.109 -43.156 -28.844 1 86.94 364 VAL B CA 1
ATOM 7010 C C . VAL B 1 364 ? -15.898 -43.25 -30.344 1 86.94 364 VAL B C 1
ATOM 7012 O O . VAL B 1 364 ? -15.359 -44.219 -30.844 1 86.94 364 VAL B O 1
ATOM 7015 N N . ASN B 1 365 ? -16.422 -42.344 -31.125 1 84.5 365 ASN B N 1
ATOM 7016 C CA . ASN B 1 365 ? -16.141 -42.094 -32.531 1 84.5 365 ASN B CA 1
ATOM 7017 C C . ASN B 1 365 ? -15.672 -40.656 -32.75 1 84.5 365 ASN B C 1
ATOM 7019 O O . ASN B 1 365 ? -16.406 -39.844 -33.344 1 84.5 365 ASN B O 1
ATOM 7023 N N . PHE B 1 366 ? -14.453 -40.406 -32.188 1 87.25 366 PHE B N 1
ATOM 7024 C CA . PHE B 1 366 ? -13.891 -39.062 -32.188 1 87.25 366 PHE B CA 1
ATOM 7025 C C . PHE B 1 366 ? -12.578 -39.031 -32.969 1 87.25 366 PHE B C 1
ATOM 7027 O O . PHE B 1 366 ? -11.727 -39.875 -32.781 1 87.25 366 PHE B O 1
ATOM 7034 N N . HIS B 1 367 ? -12.477 -38.031 -33.938 1 80.62 367 HIS B N 1
ATOM 7035 C CA . HIS B 1 367 ? -11.25 -37.812 -34.688 1 80.62 367 HIS B CA 1
ATOM 7036 C C . HIS B 1 367 ? -10.836 -36.344 -34.625 1 80.62 367 HIS B C 1
ATOM 7038 O O . HIS B 1 367 ? -11.648 -35.469 -34.906 1 80.62 367 HIS B O 1
ATOM 7044 N N . TYR B 1 368 ? -9.664 -36.094 -34.188 1 81.25 368 TYR B N 1
ATOM 7045 C CA . TYR B 1 368 ? -9.102 -34.75 -34.188 1 81.25 368 TYR B CA 1
ATOM 7046 C C . TYR B 1 368 ? -8.555 -34.375 -35.594 1 81.25 368 TYR B C 1
ATOM 7048 O O . TYR B 1 368 ? -7.816 -35.156 -36.188 1 81.25 368 TYR B O 1
ATOM 7056 N N . PRO B 1 369 ? -8.891 -33.281 -36.062 1 78.44 369 PRO B N 1
ATOM 7057 C CA . PRO B 1 369 ? -8.43 -32.938 -37.406 1 78.44 369 PRO B CA 1
ATOM 7058 C C . PRO B 1 369 ? -6.914 -32.75 -37.5 1 78.44 369 PRO B C 1
ATOM 7060 O O . PRO B 1 369 ? -6.324 -32.156 -36.562 1 78.44 369 PRO B O 1
ATOM 7063 N N . LYS B 1 370 ? -6.234 -33.312 -38.406 1 65.5 370 LYS B N 1
ATOM 7064 C CA . LYS B 1 370 ? -4.793 -33.25 -38.625 1 65.5 370 LYS B CA 1
ATOM 7065 C C . LYS B 1 370 ? -4.332 -31.797 -38.812 1 65.5 370 LYS B C 1
ATOM 7067 O O . LYS B 1 370 ? -3.254 -31.422 -38.344 1 65.5 370 LYS B O 1
ATOM 7072 N N . ASN B 1 371 ? -5.105 -30.922 -39.531 1 66.5 371 ASN B N 1
ATOM 7073 C CA . ASN B 1 371 ? -4.77 -29.531 -39.781 1 66.5 371 ASN B CA 1
ATOM 7074 C C . ASN B 1 371 ? -5.617 -28.578 -38.938 1 66.5 371 ASN B C 1
ATOM 7076 O O . ASN B 1 371 ? -6.184 -27.625 -39.469 1 66.5 371 ASN B O 1
ATOM 7080 N N . ALA B 1 372 ? -5.73 -28.875 -37.688 1 72.88 372 ALA B N 1
ATOM 7081 C CA . ALA B 1 372 ? -6.598 -28.078 -36.812 1 72.88 372 ALA B CA 1
ATOM 7082 C C . ALA B 1 372 ? -5.977 -26.719 -36.531 1 72.88 372 ALA B C 1
ATOM 7084 O O . ALA B 1 372 ? -4.773 -26.625 -36.281 1 72.88 372 ALA B O 1
ATOM 7085 N N . SER B 1 373 ? -6.715 -25.641 -36.719 1 74.12 373 SER B N 1
ATOM 7086 C CA . SER B 1 373 ? -6.281 -24.281 -36.438 1 74.12 373 SER B CA 1
ATOM 7087 C C . SER B 1 373 ? -6.508 -23.938 -34.969 1 74.12 373 SER B C 1
ATOM 7089 O O . SER B 1 373 ? -6.27 -22.797 -34.562 1 74.12 373 SER B O 1
ATOM 7091 N N . PHE B 1 374 ? -7.055 -24.953 -34.219 1 78.19 374 PHE B N 1
ATOM 7092 C CA . PHE B 1 374 ? -7.297 -24.672 -32.812 1 78.19 374 PHE B CA 1
ATOM 7093 C C . PHE B 1 374 ? -6.316 -25.422 -31.922 1 78.19 374 PHE B C 1
ATOM 7095 O O . PHE B 1 374 ? -5.773 -26.453 -32.344 1 78.19 374 PHE B O 1
ATOM 7102 N N . ASP B 1 375 ? -6.125 -24.891 -30.781 1 73.88 375 ASP B N 1
ATOM 7103 C CA . ASP B 1 375 ? -5.168 -25.438 -29.812 1 73.88 375 ASP B CA 1
ATOM 7104 C C . ASP B 1 375 ? -5.699 -26.703 -29.156 1 73.88 375 ASP B C 1
ATOM 7106 O O . ASP B 1 375 ? -6.84 -26.734 -28.688 1 73.88 375 ASP B O 1
ATOM 7110 N N . VAL B 1 376 ? -4.934 -27.734 -29.109 1 73 376 VAL B N 1
ATOM 7111 C CA . VAL B 1 376 ? -5.309 -29.031 -28.547 1 73 376 VAL B CA 1
ATOM 7112 C C . VAL B 1 376 ? -5.633 -28.891 -27.062 1 73 376 VAL B C 1
ATOM 7114 O O . VAL B 1 376 ? -6.484 -29.609 -26.531 1 73 376 VAL B O 1
ATOM 7117 N N . TYR B 1 377 ? -5.113 -27.922 -26.547 1 71.31 377 TYR B N 1
ATOM 7118 C CA . TYR B 1 377 ? -5.359 -27.672 -25.141 1 71.31 377 TYR B CA 1
ATOM 7119 C C . TYR B 1 377 ? -6.801 -27.25 -24.906 1 71.31 377 TYR B C 1
ATOM 7121 O O . TYR B 1 377 ? -7.461 -27.734 -23.984 1 71.31 377 TYR B O 1
ATOM 7129 N N . ASP B 1 378 ? -7.27 -26.359 -25.75 1 78 378 ASP B N 1
ATOM 7130 C CA . ASP B 1 378 ? -8.648 -25.906 -25.625 1 78 378 ASP B CA 1
ATOM 7131 C C . ASP B 1 378 ? -9.633 -27.031 -25.875 1 78 378 ASP B C 1
ATOM 7133 O O . ASP B 1 378 ? -10.641 -27.156 -25.172 1 78 378 ASP B O 1
ATOM 7137 N N . VAL B 1 379 ? -9.242 -27.875 -26.734 1 83.88 379 VAL B N 1
ATOM 7138 C CA . VAL B 1 379 ? -10.102 -29.016 -27.047 1 83.88 379 VAL B CA 1
ATOM 7139 C C . VAL B 1 379 ? -10.102 -30 -25.875 1 83.88 379 VAL B C 1
ATOM 7141 O O . VAL B 1 379 ? -11.141 -30.578 -25.547 1 83.88 379 VAL B O 1
ATOM 7144 N N . SER B 1 380 ? -9.008 -30.109 -25.266 1 78.19 380 SER B N 1
ATOM 7145 C CA . SER B 1 380 ? -8.906 -30.984 -24.109 1 78.19 380 SER B CA 1
ATOM 7146 C C . SER B 1 380 ? -9.781 -30.5 -22.953 1 78.19 380 SER B C 1
ATOM 7148 O O . SER B 1 380 ? -10.398 -31.297 -22.25 1 78.19 380 SER B O 1
ATOM 7150 N N . ILE B 1 381 ? -9.914 -29.219 -22.781 1 78.75 381 ILE B N 1
ATOM 7151 C CA . ILE B 1 381 ? -10.758 -28.641 -21.75 1 78.75 381 ILE B CA 1
ATOM 7152 C C . ILE B 1 381 ? -12.227 -28.938 -22.047 1 78.75 381 ILE B C 1
ATOM 7154 O O . ILE B 1 381 ? -12.977 -29.328 -21.141 1 78.75 381 ILE B O 1
ATOM 7158 N N . ILE B 1 382 ? -12.508 -28.797 -23.234 1 87.12 382 ILE B N 1
ATOM 7159 C CA . ILE B 1 382 ? -13.875 -29.047 -23.672 1 87.12 382 ILE B CA 1
ATOM 7160 C C . ILE B 1 382 ? -14.242 -30.5 -23.406 1 87.12 382 ILE B C 1
ATOM 7162 O O . ILE B 1 382 ? -15.266 -30.797 -22.781 1 87.12 382 ILE B O 1
ATOM 7166 N N . LEU B 1 383 ? -13.359 -31.422 -23.828 1 86.62 383 LEU B N 1
ATOM 7167 C CA . LEU B 1 383 ? -13.625 -32.844 -23.703 1 86.62 383 LEU B CA 1
ATOM 7168 C C . LEU B 1 383 ? -13.695 -33.281 -22.25 1 86.62 383 LEU B C 1
ATOM 7170 O O . LEU B 1 383 ? -14.617 -34 -21.844 1 86.62 383 LEU B O 1
ATOM 7174 N N . ASN B 1 384 ? -12.875 -32.875 -21.516 1 81.5 384 ASN B N 1
ATOM 7175 C CA . ASN B 1 384 ? -12.82 -33.25 -20.109 1 81.5 384 ASN B CA 1
ATOM 7176 C C . ASN B 1 384 ? -14.062 -32.781 -19.359 1 81.5 384 ASN B C 1
ATOM 7178 O O . ASN B 1 384 ? -14.68 -33.562 -18.625 1 81.5 384 ASN B O 1
ATOM 7182 N N . ASN B 1 385 ? -14.375 -31.547 -19.547 1 81.06 385 ASN B N 1
ATOM 7183 C CA . ASN B 1 385 ? -15.539 -31.016 -18.859 1 81.06 385 ASN B CA 1
ATOM 7184 C C . ASN B 1 385 ? -16.828 -31.688 -19.312 1 81.06 385 ASN B C 1
ATOM 7186 O O . ASN B 1 385 ? -17.688 -32 -18.484 1 81.06 385 ASN B O 1
ATOM 7190 N N . ALA B 1 386 ? -16.906 -31.875 -20.562 1 90.12 386 ALA B N 1
ATOM 7191 C CA . ALA B 1 386 ? -18.109 -32.5 -21.125 1 90.12 386 ALA B CA 1
ATOM 7192 C C . ALA B 1 386 ? -18.25 -33.938 -20.672 1 90.12 386 ALA B C 1
ATOM 7194 O O . ALA B 1 386 ? -19.344 -34.344 -20.25 1 90.12 386 ALA B O 1
ATOM 7195 N N . LEU B 1 387 ? -17.188 -34.719 -20.703 1 90.38 387 LEU B N 1
ATOM 7196 C CA . LEU B 1 387 ? -17.25 -36.125 -20.375 1 90.38 387 LEU B CA 1
ATOM 7197 C C . LEU B 1 387 ? -17.391 -36.344 -18.875 1 90.38 387 LEU B C 1
ATOM 7199 O O . LEU B 1 387 ? -18.062 -37.281 -18.438 1 90.38 387 LEU B O 1
ATOM 7203 N N . GLN B 1 388 ? -16.875 -35.438 -18.109 1 83.31 388 GLN B N 1
ATOM 7204 C CA . GLN B 1 388 ? -17.078 -35.531 -16.672 1 83.31 388 GLN B CA 1
ATOM 7205 C C . GLN B 1 388 ? -18.547 -35.281 -16.297 1 83.31 388 GLN B C 1
ATOM 7207 O O . GLN B 1 388 ? -19.094 -35.969 -15.453 1 83.31 388 GLN B O 1
ATOM 7212 N N . ASN B 1 389 ? -19.031 -34.375 -16.969 1 84.44 389 ASN B N 1
ATOM 7213 C CA . ASN B 1 389 ? -20.453 -34.125 -16.766 1 84.44 389 ASN B CA 1
ATOM 7214 C C . ASN B 1 389 ? -21.297 -35.312 -17.156 1 84.44 389 ASN B C 1
ATOM 7216 O O . ASN B 1 389 ? -22.25 -35.656 -16.453 1 84.44 389 ASN B O 1
ATOM 7220 N N . ALA B 1 390 ? -20.906 -35.938 -18.234 1 91.12 390 ALA B N 1
ATOM 7221 C CA . ALA B 1 390 ? -21.641 -37.125 -18.719 1 91.12 390 ALA B CA 1
ATOM 7222 C C . ALA B 1 390 ? -21.562 -38.25 -17.719 1 91.12 390 ALA B C 1
ATOM 7224 O O . ALA B 1 390 ? -22.562 -38.938 -17.453 1 91.12 390 ALA B O 1
ATOM 7225 N N . ILE B 1 391 ? -20.469 -38.469 -17.172 1 88.06 391 ILE B N 1
ATOM 7226 C CA . ILE B 1 391 ? -20.266 -39.531 -16.203 1 88.06 391 ILE B CA 1
ATOM 7227 C C . ILE B 1 391 ? -21.125 -39.281 -14.961 1 88.06 391 ILE B C 1
ATOM 7229 O O . ILE B 1 391 ? -21.812 -40.188 -14.477 1 88.06 391 ILE B O 1
ATOM 7233 N N . GLU B 1 392 ? -21.141 -38.094 -14.492 1 86.38 392 GLU B N 1
ATOM 7234 C CA . GLU B 1 392 ? -21.891 -37.75 -13.297 1 86.38 392 GLU B CA 1
ATOM 7235 C C . GLU B 1 392 ? -23.391 -37.906 -13.531 1 86.38 392 GLU B C 1
ATOM 7237 O O . GLU B 1 392 ? -24.109 -38.375 -12.648 1 86.38 392 GLU B O 1
ATOM 7242 N N . ALA B 1 393 ? -23.719 -37.531 -14.656 1 88.81 393 ALA B N 1
ATOM 7243 C CA . ALA B 1 393 ? -25.141 -37.688 -14.992 1 88.81 393 ALA B CA 1
ATOM 7244 C C . ALA B 1 393 ? -25.547 -39.156 -15.078 1 88.81 393 ALA B C 1
ATOM 7246 O O . ALA B 1 393 ? -26.625 -39.531 -14.609 1 88.81 393 ALA B O 1
ATOM 7247 N N . CYS B 1 394 ? -24.703 -39.969 -15.625 1 90.75 394 CYS B N 1
ATOM 7248 C CA . CYS B 1 394 ? -24.984 -41.375 -15.781 1 90.75 394 CYS B CA 1
ATOM 7249 C C . CYS B 1 394 ? -25.047 -42.094 -14.43 1 90.75 394 CYS B C 1
ATOM 7251 O O . CYS B 1 394 ? -25.75 -43.062 -14.266 1 90.75 394 CYS B O 1
ATOM 7253 N N . GLU B 1 395 ? -24.375 -41.531 -13.539 1 87.38 395 GLU B N 1
ATOM 7254 C CA . GLU B 1 395 ? -24.328 -42.156 -12.211 1 87.38 395 GLU B CA 1
ATOM 7255 C C . GLU B 1 395 ? -25.703 -42.094 -11.547 1 87.38 395 GLU B C 1
ATOM 7257 O O . GLU B 1 395 ? -26 -42.938 -10.688 1 87.38 395 GLU B O 1
ATOM 7262 N N . LYS B 1 396 ? -26.484 -41.219 -12.008 1 86.38 396 LYS B N 1
ATOM 7263 C CA . LYS B 1 396 ? -27.797 -41.031 -11.383 1 86.38 396 LYS B CA 1
ATOM 7264 C C . LYS B 1 396 ? -28.859 -41.875 -12.078 1 86.38 396 LYS B C 1
ATOM 7266 O O . LYS B 1 396 ? -30.016 -41.875 -11.656 1 86.38 396 LYS B O 1
ATOM 7271 N N . VAL B 1 397 ? -28.422 -42.469 -13.102 1 87.88 397 VAL B N 1
ATOM 7272 C CA . VAL B 1 397 ? -29.375 -43.25 -13.883 1 87.88 397 VAL B CA 1
ATOM 7273 C C . VAL B 1 397 ? -29.344 -44.719 -13.43 1 87.88 397 VAL B C 1
ATOM 7275 O O . VAL B 1 397 ? -28.266 -45.25 -13.133 1 87.88 397 VAL B O 1
ATOM 7278 N N . LYS B 1 398 ? -30.531 -45.344 -13.242 1 83.44 398 LYS B N 1
ATOM 7279 C CA . LYS B 1 398 ? -30.641 -46.75 -12.914 1 83.44 398 LYS B CA 1
ATOM 7280 C C . LYS B 1 398 ? -30.656 -47.625 -14.172 1 83.44 398 LYS B C 1
ATOM 7282 O O . LYS B 1 398 ? -31.219 -47.219 -15.195 1 83.44 398 LYS B O 1
ATOM 7287 N N . GLY B 1 399 ? -29.922 -48.656 -14.258 1 82 399 GLY B N 1
ATOM 7288 C CA . GLY B 1 399 ? -29.906 -49.594 -15.375 1 82 399 GLY B CA 1
ATOM 7289 C C . GLY B 1 399 ? -28.703 -49.406 -16.281 1 82 399 GLY B C 1
ATOM 7290 O O . GLY B 1 399 ? -27.594 -49.125 -15.812 1 82 399 GLY B O 1
ATOM 7291 N N . ALA B 1 400 ? -29.031 -49.594 -17.562 1 84.06 400 ALA B N 1
ATOM 7292 C CA . ALA B 1 400 ? -27.953 -49.469 -18.547 1 84.06 400 ALA B CA 1
ATOM 7293 C C . ALA B 1 400 ? -27.609 -48 -18.812 1 84.06 400 ALA B C 1
ATOM 7295 O O . ALA B 1 400 ? -28.5 -47.188 -19.031 1 84.06 400 ALA B O 1
ATOM 7296 N N . ARG B 1 401 ? -26.391 -47.625 -18.656 1 91.62 401 ARG B N 1
ATOM 7297 C CA . ARG B 1 401 ? -25.875 -46.281 -18.828 1 91.62 401 ARG B CA 1
ATOM 7298 C C . ARG B 1 401 ? -24.922 -46.188 -20.016 1 91.62 401 ARG B C 1
ATOM 7300 O O . ARG B 1 401 ? -24.047 -47.062 -20.172 1 91.62 401 ARG B O 1
ATOM 7307 N N . ASN B 1 402 ? -25.203 -45.25 -20.859 1 93.38 402 ASN B N 1
ATOM 7308 C CA . ASN B 1 402 ? -24.375 -45.125 -22.047 1 93.38 402 ASN B CA 1
ATOM 7309 C C . ASN B 1 402 ? -23.875 -43.688 -22.234 1 93.38 402 ASN B C 1
ATOM 7311 O O . ASN B 1 402 ? -24.578 -42.719 -21.906 1 93.38 402 ASN B O 1
ATOM 7315 N N . ILE B 1 403 ? -22.719 -43.531 -22.703 1 94.88 403 ILE B N 1
ATOM 7316 C CA . ILE B 1 403 ? -22.109 -42.281 -23.156 1 94.88 403 ILE B CA 1
ATOM 7317 C C . ILE B 1 403 ? -21.547 -42.5 -24.578 1 94.88 403 ILE B C 1
ATOM 7319 O O . ILE B 1 403 ? -20.812 -43.438 -24.828 1 94.88 403 ILE B O 1
ATOM 7323 N N . ASP B 1 404 ? -21.938 -41.594 -25.484 1 94.44 404 ASP B N 1
ATOM 7324 C CA . ASP B 1 404 ? -21.453 -41.625 -26.859 1 94.44 404 ASP B CA 1
ATOM 7325 C C . ASP B 1 404 ? -20.75 -40.344 -27.234 1 94.44 404 ASP B C 1
ATOM 7327 O O . ASP B 1 404 ? -21.281 -39.25 -27.016 1 94.44 404 ASP B O 1
ATOM 7331 N N . LEU B 1 405 ? -19.578 -40.375 -27.719 1 94.19 405 LEU B N 1
ATOM 7332 C CA . LEU B 1 405 ? -18.812 -39.25 -28.219 1 94.19 405 LEU B CA 1
ATOM 7333 C C . LEU B 1 405 ? -18.594 -39.375 -29.719 1 94.19 405 LEU B C 1
ATOM 7335 O O . LEU B 1 405 ? -18.109 -40.406 -30.203 1 94.19 405 LEU B O 1
ATOM 7339 N N . HIS B 1 406 ? -18.984 -38.281 -30.484 1 92.56 406 HIS B N 1
ATOM 7340 C CA . HIS B 1 406 ? -18.844 -38.25 -31.938 1 92.56 406 HIS B CA 1
ATOM 7341 C C . HIS B 1 406 ? -18.25 -36.906 -32.375 1 92.56 406 HIS B C 1
ATOM 7343 O O . HIS B 1 406 ? -18.516 -35.875 -31.781 1 92.56 406 HIS B O 1
ATOM 7349 N N . SER B 1 407 ? -17.391 -36.969 -33.375 1 91.81 407 SER B N 1
ATOM 7350 C CA . SER B 1 407 ? -16.922 -35.75 -34.031 1 91.81 407 SER B CA 1
ATOM 7351 C C . SER B 1 407 ? -17.078 -35.812 -35.531 1 91.81 407 SER B C 1
ATOM 7353 O O . SER B 1 407 ? -17.047 -36.906 -36.125 1 91.81 407 SER B O 1
ATOM 7355 N N . TYR B 1 408 ? -17.391 -34.688 -36.188 1 88.75 408 TYR B N 1
ATOM 7356 C CA . TYR B 1 408 ? -17.469 -34.625 -37.625 1 88.75 408 TYR B CA 1
ATOM 7357 C C . TYR B 1 408 ? -17.172 -33.219 -38.125 1 88.75 408 TYR B C 1
ATOM 7359 O O . TYR B 1 408 ? -17.219 -32.25 -37.375 1 88.75 408 TYR B O 1
ATOM 7367 N N . GLU B 1 409 ? -16.734 -33.125 -39.375 1 87.69 409 GLU B N 1
ATOM 7368 C CA . GLU B 1 409 ? -16.438 -31.859 -40 1 87.69 409 GLU B CA 1
ATOM 7369 C C . GLU B 1 409 ? -17.422 -31.531 -41.125 1 87.69 409 GLU B C 1
ATOM 7371 O O . GLU B 1 409 ? -17.828 -32.438 -41.875 1 87.69 409 GLU B O 1
ATOM 7376 N N . LYS B 1 410 ? -17.859 -30.359 -41.031 1 86.69 410 LYS B N 1
ATOM 7377 C CA . LYS B 1 410 ? -18.703 -29.844 -42.125 1 86.69 410 LYS B CA 1
ATOM 7378 C C . LYS B 1 410 ? -18.156 -28.516 -42.625 1 86.69 410 LYS B C 1
ATOM 7380 O O . LYS B 1 410 ? -18.344 -27.469 -42.031 1 86.69 410 LYS B O 1
ATOM 7385 N N . GLY B 1 411 ? -17.422 -28.609 -43.844 1 81.88 411 GLY B N 1
ATOM 7386 C CA . GLY B 1 411 ? -16.781 -27.422 -44.344 1 81.88 411 GLY B CA 1
ATOM 7387 C C . GLY B 1 411 ? -15.625 -26.953 -43.469 1 81.88 411 GLY B C 1
ATOM 7388 O O . GLY B 1 411 ? -14.688 -27.703 -43.188 1 81.88 411 GLY B O 1
ATOM 7389 N N . SER B 1 412 ? -15.75 -25.688 -42.969 1 84.94 412 SER B N 1
ATOM 7390 C CA . SER B 1 412 ? -14.719 -25.109 -42.125 1 84.94 412 SER B CA 1
ATOM 7391 C C . SER B 1 412 ? -15.07 -25.234 -40.656 1 84.94 412 SER B C 1
ATOM 7393 O O . SER B 1 412 ? -14.406 -24.641 -39.812 1 84.94 412 SER B O 1
ATOM 7395 N N . LEU B 1 413 ? -16.141 -26.047 -40.438 1 88.62 413 LEU B N 1
ATOM 7396 C CA . LEU B 1 413 ? -16.578 -26.172 -39.062 1 88.62 413 LEU B CA 1
ATOM 7397 C C . LEU B 1 413 ? -16.25 -27.562 -38.5 1 88.62 413 LEU B C 1
ATOM 7399 O O . LEU B 1 413 ? -16.406 -28.562 -39.219 1 88.62 413 LEU B O 1
ATOM 7403 N N . PHE B 1 414 ? -15.766 -27.609 -37.312 1 91.44 414 PHE B N 1
ATOM 7404 C CA . PHE B 1 414 ? -15.523 -28.828 -36.594 1 91.44 414 PHE B CA 1
ATOM 7405 C C . PHE B 1 414 ? -16.531 -29 -35.469 1 91.44 414 PHE B C 1
ATOM 7407 O O . PHE B 1 414 ? -16.734 -28.078 -34.656 1 91.44 414 PHE B O 1
ATOM 7414 N N . PHE B 1 415 ? -17.234 -30.188 -35.438 1 93.62 415 PHE B N 1
ATOM 7415 C CA . PHE B 1 415 ? -18.297 -30.438 -34.438 1 93.62 415 PHE B CA 1
ATOM 7416 C C . PHE B 1 415 ? -17.875 -31.531 -33.469 1 93.62 415 PHE B C 1
ATOM 7418 O O . PHE B 1 415 ? -17.328 -32.562 -33.906 1 93.62 415 PHE B O 1
ATOM 7425 N N . LEU B 1 416 ? -18.141 -31.312 -32.188 1 94 416 LEU B N 1
ATOM 7426 C CA . LEU B 1 416 ? -18.047 -32.281 -31.109 1 94 416 LEU B CA 1
ATOM 7427 C C . LEU B 1 416 ? -19.422 -32.562 -30.484 1 94 416 LEU B C 1
ATOM 7429 O O . LEU B 1 416 ? -20.094 -31.625 -30.031 1 94 416 LEU B O 1
ATOM 7433 N N . GLU B 1 417 ? -19.859 -33.844 -30.562 1 95.06 417 GLU B N 1
ATOM 7434 C CA . GLU B 1 417 ? -21.172 -34.188 -30.016 1 95.06 417 GLU B CA 1
ATOM 7435 C C . GLU B 1 417 ? -21.047 -35.25 -28.938 1 95.06 417 GLU B C 1
ATOM 7437 O O . GLU B 1 417 ? -20.453 -36.312 -29.141 1 95.06 417 GLU B O 1
ATOM 7442 N N . ILE B 1 418 ? -21.578 -35 -27.75 1 94.94 418 ILE B N 1
ATOM 7443 C CA . ILE B 1 418 ? -21.594 -35.938 -26.625 1 94.94 418 ILE B CA 1
ATOM 7444 C C . ILE B 1 418 ? -23.031 -36.219 -26.219 1 94.94 418 ILE B C 1
ATOM 7446 O O . ILE B 1 418 ? -23.812 -35.312 -25.953 1 94.94 418 ILE B O 1
ATOM 7450 N N . GLU B 1 419 ? -23.391 -37.531 -26.25 1 94.81 419 GLU B N 1
ATOM 7451 C CA . GLU B 1 419 ? -24.703 -38 -25.828 1 94.81 419 GLU B CA 1
ATOM 7452 C C . GLU B 1 419 ? -24.594 -38.906 -24.609 1 94.81 419 GLU B C 1
ATOM 7454 O O . GLU B 1 419 ? -23.781 -39.844 -24.594 1 94.81 419 GLU B O 1
ATOM 7459 N N . ASN B 1 420 ? -25.359 -38.625 -23.578 1 94.12 420 ASN B N 1
ATOM 7460 C CA . ASN B 1 420 ? -25.344 -39.5 -22.406 1 94.12 420 ASN B CA 1
ATOM 7461 C C . ASN B 1 420 ? -26.734 -39.625 -21.797 1 94.12 420 ASN B C 1
ATOM 7463 O O . ASN B 1 420 ? -27.578 -38.75 -21.953 1 94.12 420 ASN B O 1
ATOM 7467 N N . ASP B 1 421 ? -26.906 -40.75 -21.109 1 93 421 ASP B N 1
ATOM 7468 C CA . ASP B 1 421 ? -28.141 -40.938 -20.359 1 93 421 ASP B CA 1
ATOM 7469 C C . ASP B 1 421 ? -28.156 -40.094 -19.094 1 93 421 ASP B C 1
ATOM 7471 O O . ASP B 1 421 ? -27.109 -39.812 -18.5 1 93 421 ASP B O 1
ATOM 7475 N N . TYR B 1 422 ? -29.328 -39.562 -18.797 1 89.06 422 TYR B N 1
ATOM 7476 C CA . TYR B 1 422 ? -29.453 -38.781 -17.562 1 89.06 422 TYR B CA 1
ATOM 7477 C C . TYR B 1 422 ? -30.812 -39 -16.922 1 89.06 422 TYR B C 1
ATOM 7479 O O . TYR B 1 422 ? -31.703 -39.594 -17.547 1 89.06 422 TYR B O 1
ATOM 7487 N N . ASP B 1 423 ? -30.922 -38.625 -15.703 1 86.44 423 ASP B N 1
ATOM 7488 C CA . ASP B 1 423 ? -32.094 -38.938 -14.914 1 86.44 423 ASP B CA 1
ATOM 7489 C C . ASP B 1 423 ? -33.281 -38.031 -15.289 1 86.44 423 ASP B C 1
ATOM 7491 O O . ASP B 1 423 ? -34.375 -38.125 -14.719 1 86.44 423 ASP B O 1
ATOM 7495 N N . GLY B 1 424 ? -33.125 -37.188 -16.219 1 83.94 424 GLY B N 1
ATOM 7496 C CA . GLY B 1 424 ? -34.219 -36.375 -16.688 1 83.94 424 GLY B CA 1
ATOM 7497 C C . GLY B 1 424 ? -34.312 -35.031 -15.977 1 83.94 424 GLY B C 1
ATOM 7498 O O . GLY B 1 424 ? -35.188 -34.219 -16.281 1 83.94 424 GLY B O 1
ATOM 7499 N N . GLN B 1 425 ? -33.438 -34.688 -15.086 1 77.62 425 GLN B N 1
ATOM 7500 C CA . GLN B 1 425 ? -33.531 -33.469 -14.32 1 77.62 425 GLN B CA 1
ATOM 7501 C C . GLN B 1 425 ? -32.469 -32.438 -14.758 1 77.62 425 GLN B C 1
ATOM 7503 O O . GLN B 1 425 ? -31.281 -32.688 -14.57 1 77.62 425 GLN B O 1
ATOM 7508 N N . LEU B 1 426 ? -32.844 -31.5 -15.625 1 77.88 426 LEU B N 1
ATOM 7509 C CA . LEU B 1 426 ? -31.984 -30.375 -15.953 1 77.88 426 LEU B CA 1
ATOM 7510 C C . LEU B 1 426 ? -32.438 -29.109 -15.234 1 77.88 426 LEU B C 1
ATOM 7512 O O . LEU B 1 426 ? -33.625 -28.75 -15.273 1 77.88 426 LEU B O 1
ATOM 7516 N N . VAL B 1 427 ? -31.578 -28.531 -14.406 1 69.75 427 VAL B N 1
ATOM 7517 C CA . VAL B 1 427 ? -31.922 -27.297 -13.688 1 69.75 427 VAL B CA 1
ATOM 7518 C C . VAL B 1 427 ? -31.391 -26.094 -14.445 1 69.75 427 VAL B C 1
ATOM 7520 O O . VAL B 1 427 ? -30.203 -26.016 -14.75 1 69.75 427 VAL B O 1
ATOM 7523 N N . TRP B 1 428 ? -32.281 -25.281 -14.977 1 66.06 428 TRP B N 1
ATOM 7524 C CA . TRP B 1 428 ? -31.938 -24.047 -15.664 1 66.06 428 TRP B CA 1
ATOM 7525 C C . TRP B 1 428 ? -32.125 -22.844 -14.75 1 66.06 428 TRP B C 1
ATOM 7527 O O . TRP B 1 428 ? -33.125 -22.766 -14.016 1 66.06 428 TRP B O 1
ATOM 7537 N N . LYS B 1 429 ? -31.062 -22.141 -14.602 1 58.28 429 LYS B N 1
ATOM 7538 C CA . LYS B 1 429 ? -31.266 -20.859 -13.945 1 58.28 429 LYS B CA 1
ATOM 7539 C C . LYS B 1 429 ? -31.906 -19.859 -14.898 1 58.28 429 LYS B C 1
ATOM 7541 O O . LYS B 1 429 ? -31.656 -19.891 -16.109 1 58.28 429 LYS B O 1
ATOM 7546 N N . THR B 1 430 ? -32.75 -18.953 -14.32 1 60.34 430 THR B N 1
ATOM 7547 C CA . THR B 1 430 ? -33.406 -17.922 -15.109 1 60.34 430 THR B CA 1
ATOM 7548 C C . THR B 1 430 ? -32.375 -17.016 -15.773 1 60.34 430 THR B C 1
ATOM 7550 O O . THR B 1 430 ? -31.547 -16.422 -15.102 1 60.34 430 THR B O 1
ATOM 7553 N N . GLY B 1 431 ? -32.312 -17.031 -17.094 1 58.66 431 GLY B N 1
ATOM 7554 C CA . GLY B 1 431 ? -31.438 -16.156 -17.875 1 58.66 431 GLY B CA 1
ATOM 7555 C C . GLY B 1 431 ? -30.125 -16.797 -18.266 1 58.66 431 GLY B C 1
ATOM 7556 O O . GLY B 1 431 ? -29.312 -16.188 -18.984 1 58.66 431 GLY B O 1
ATOM 7557 N N . ALA B 1 432 ? -29.969 -17.953 -17.781 1 63.22 432 ALA B N 1
ATOM 7558 C CA . ALA B 1 432 ? -28.688 -18.562 -18.141 1 63.22 432 ALA B CA 1
ATOM 7559 C C . ALA B 1 432 ? -28.781 -19.312 -19.469 1 63.22 432 ALA B C 1
ATOM 7561 O O . ALA B 1 432 ? -29.812 -19.891 -19.797 1 63.22 432 ALA B O 1
ATOM 7562 N N . GLU B 1 433 ? -27.875 -19.125 -20.266 1 66.38 433 GLU B N 1
ATOM 7563 C CA . GLU B 1 433 ? -27.812 -19.781 -21.578 1 66.38 433 GLU B CA 1
ATOM 7564 C C . GLU B 1 433 ? -27.5 -21.266 -21.422 1 66.38 433 GLU B C 1
ATOM 7566 O O . GLU B 1 433 ? -27.828 -22.078 -22.281 1 66.38 433 GLU B O 1
ATOM 7571 N N . LEU B 1 434 ? -26.969 -21.578 -20.172 1 72.88 434 LEU B N 1
ATOM 7572 C CA . LEU B 1 434 ? -26.531 -22.953 -19.938 1 72.88 434 LEU B CA 1
ATOM 7573 C C . LEU B 1 434 ? -27.078 -23.484 -18.625 1 72.88 434 LEU B C 1
ATOM 7575 O O . LEU B 1 434 ? -27.281 -22.719 -17.672 1 72.88 434 LEU B O 1
ATOM 7579 N N . PRO B 1 435 ? -27.484 -24.797 -18.562 1 74.69 435 PRO B N 1
ATOM 7580 C CA . PRO B 1 435 ? -28.016 -25.359 -17.328 1 74.69 435 PRO B CA 1
ATOM 7581 C C . PRO B 1 435 ? -26.984 -25.391 -16.188 1 74.69 435 PRO B C 1
ATOM 7583 O O . PRO B 1 435 ? -25.781 -25.375 -16.453 1 74.69 435 PRO B O 1
ATOM 7586 N N . GLU B 1 436 ? -27.469 -25.266 -15 1 66.12 436 GLU B N 1
ATOM 7587 C CA . GLU B 1 436 ? -26.594 -25.266 -13.828 1 66.12 436 GLU B CA 1
ATOM 7588 C C . GLU B 1 436 ? -26.281 -26.688 -13.367 1 66.12 436 GLU B C 1
ATOM 7590 O O . GLU B 1 436 ? -27.125 -27.578 -13.477 1 66.12 436 GLU B O 1
ATOM 7595 N N . THR B 1 437 ? -25.078 -26.984 -13.086 1 58.22 437 THR B N 1
ATOM 7596 C CA . THR B 1 437 ? -24.688 -28.297 -12.578 1 58.22 437 THR B CA 1
ATOM 7597 C C . THR B 1 437 ? -25.359 -28.578 -11.234 1 58.22 437 THR B C 1
ATOM 7599 O O . THR B 1 437 ? -25.609 -27.656 -10.461 1 58.22 437 THR B O 1
ATOM 7602 N N . THR B 1 438 ? -26.062 -29.734 -11.016 1 55.41 438 THR B N 1
ATOM 7603 C CA . THR B 1 438 ? -26.766 -30.172 -9.805 1 55.41 438 THR B CA 1
ATOM 7604 C C . THR B 1 438 ? -25.766 -30.531 -8.711 1 55.41 438 THR B C 1
ATOM 7606 O O . THR B 1 438 ? -26.141 -31.094 -7.676 1 55.41 438 THR B O 1
ATOM 7609 N N . LYS B 1 439 ? -24.578 -30.281 -8.836 1 55.06 439 LYS B N 1
ATOM 7610 C CA . LYS B 1 439 ? -23.609 -30.641 -7.809 1 55.06 439 LYS B CA 1
ATOM 7611 C C . LYS B 1 439 ? -23.844 -29.844 -6.527 1 55.06 439 LYS B C 1
ATOM 7613 O O . LYS B 1 439 ? -24.297 -28.703 -6.574 1 55.06 439 LYS B O 1
ATOM 7618 N N . ALA B 1 440 ? -23.859 -30.516 -5.422 1 51.09 440 ALA B N 1
ATOM 7619 C CA . ALA B 1 440 ? -24.188 -30 -4.094 1 51.09 440 ALA B CA 1
ATOM 7620 C C . ALA B 1 440 ? -23.312 -28.781 -3.752 1 51.09 440 ALA B C 1
ATOM 7622 O O . ALA B 1 440 ? -23.75 -27.891 -3.023 1 51.09 440 ALA B O 1
ATOM 7623 N N . GLU B 1 441 ? -22.109 -28.906 -4.008 1 46.78 441 GLU B N 1
ATOM 7624 C CA . GLU B 1 441 ? -21.328 -27.797 -3.486 1 46.78 441 GLU B CA 1
ATOM 7625 C C . GLU B 1 441 ? -21.391 -26.594 -4.426 1 46.78 441 GLU B C 1
ATOM 7627 O O . GLU B 1 441 ? -20.953 -26.672 -5.574 1 46.78 441 GLU B O 1
ATOM 7632 N N . LYS B 1 442 ? -22.016 -25.656 -4.199 1 45.97 442 LYS B N 1
ATOM 7633 C CA . LYS B 1 442 ? -22.453 -24.422 -4.836 1 45.97 442 LYS B CA 1
ATOM 7634 C C . LYS B 1 442 ? -21.281 -23.688 -5.492 1 45.97 442 LYS B C 1
ATOM 7636 O O . LYS B 1 442 ? -21.453 -23.016 -6.508 1 45.97 442 LYS B O 1
ATOM 7641 N N . ARG B 1 443 ? -20.266 -23.516 -4.832 1 43 443 ARG B N 1
ATOM 7642 C CA . ARG B 1 443 ? -19.188 -22.625 -5.262 1 43 443 ARG B CA 1
ATOM 7643 C C . ARG B 1 443 ? -18.531 -23.141 -6.535 1 43 443 ARG B C 1
ATOM 7645 O O . ARG B 1 443 ? -17.75 -22.438 -7.164 1 43 443 ARG B O 1
ATOM 7652 N N . VAL B 1 444 ? -18.609 -24.328 -6.816 1 39.81 444 VAL B N 1
ATOM 7653 C CA . VAL B 1 444 ? -17.953 -24.953 -7.953 1 39.81 444 VAL B CA 1
ATOM 7654 C C . VAL B 1 444 ? -18.969 -25.203 -9.07 1 39.81 444 VAL B C 1
ATOM 7656 O O . VAL B 1 444 ? -18.641 -25.812 -10.094 1 39.81 444 VAL B O 1
ATOM 7659 N N . HIS B 1 445 ? -20.219 -24.766 -9.039 1 43.12 445 HIS B N 1
ATOM 7660 C CA . HIS B 1 445 ? -21.516 -25 -9.641 1 43.12 445 HIS B CA 1
ATOM 7661 C C . HIS B 1 445 ? -21.641 -24.312 -11 1 43.12 445 HIS B C 1
ATOM 7663 O O . HIS B 1 445 ? -22.703 -24.328 -11.617 1 43.12 445 HIS B O 1
ATOM 7669 N N . GLY B 1 446 ? -20.891 -24.5 -11.812 1 49.47 446 GLY B N 1
ATOM 7670 C CA . GLY B 1 446 ? -21.234 -23.906 -13.094 1 49.47 446 GLY B CA 1
ATOM 7671 C C . GLY B 1 446 ? -20.016 -23.672 -13.984 1 49.47 446 GLY B C 1
ATOM 7672 O O . GLY B 1 446 ? -20.141 -23.156 -15.086 1 49.47 446 GLY B O 1
ATOM 7673 N N . ILE B 1 447 ? -19.031 -24.172 -13.578 1 58.44 447 ILE B N 1
ATOM 7674 C CA . ILE B 1 447 ? -17.781 -23.719 -14.188 1 58.44 447 ILE B CA 1
ATOM 7675 C C . ILE B 1 447 ? -17.453 -24.609 -15.391 1 58.44 447 ILE B C 1
ATOM 7677 O O . ILE B 1 447 ? -16.922 -24.141 -16.391 1 58.44 447 ILE B O 1
ATOM 7681 N N . GLY B 1 448 ? -18.188 -25.766 -15.516 1 72.44 448 GLY B N 1
ATOM 7682 C CA . GLY B 1 448 ? -17.781 -26.656 -16.594 1 72.44 448 GLY B CA 1
ATOM 7683 C C . GLY B 1 448 ? -18.297 -26.203 -17.953 1 72.44 448 GLY B C 1
ATOM 7684 O O . GLY B 1 448 ? -17.5 -26 -18.875 1 72.44 448 GLY B O 1
ATOM 7685 N N . LEU B 1 449 ? -19.609 -26.047 -17.984 1 81.75 449 LEU B N 1
ATOM 7686 C CA . LEU B 1 449 ? -20.203 -25.672 -19.25 1 81.75 449 LEU B CA 1
ATOM 7687 C C . LEU B 1 449 ? -19.766 -24.281 -19.688 1 81.75 449 LEU B C 1
ATOM 7689 O O . LEU B 1 449 ? -19.594 -24.016 -20.875 1 81.75 449 LEU B O 1
ATOM 7693 N N . ASP B 1 450 ? -19.516 -23.5 -18.719 1 79.75 450 ASP B N 1
ATOM 7694 C CA . ASP B 1 450 ? -19 -22.172 -19 1 79.75 450 ASP B CA 1
ATOM 7695 C C . ASP B 1 450 ? -17.609 -22.234 -19.625 1 79.75 450 ASP B C 1
ATOM 7697 O O . ASP B 1 450 ? -17.297 -21.5 -20.547 1 79.75 450 ASP B O 1
ATOM 7701 N N . ASN B 1 451 ? -16.891 -23.109 -19.094 1 80.38 451 ASN B N 1
ATOM 7702 C CA . ASN B 1 451 ? -15.555 -23.312 -19.641 1 80.38 451 ASN B CA 1
ATOM 7703 C C . ASN B 1 451 ? -15.602 -23.797 -21.078 1 80.38 451 ASN B C 1
ATOM 7705 O O . ASN B 1 451 ? -14.812 -23.359 -21.922 1 80.38 451 ASN B O 1
ATOM 7709 N N . ILE B 1 452 ? -16.516 -24.625 -21.359 1 87.38 452 ILE B N 1
ATOM 7710 C CA . ILE B 1 452 ? -16.656 -25.172 -22.703 1 87.38 452 ILE B CA 1
ATOM 7711 C C . ILE B 1 452 ? -17.047 -24.047 -23.672 1 87.38 452 ILE B C 1
ATOM 7713 O O . ILE B 1 452 ? -16.453 -23.922 -24.75 1 87.38 452 ILE B O 1
ATOM 7717 N N . GLN B 1 453 ? -17.938 -23.234 -23.219 1 87.56 453 GLN B N 1
ATOM 7718 C CA . GLN B 1 453 ? -18.391 -22.141 -24.062 1 87.56 453 GLN B CA 1
ATOM 7719 C C . GLN B 1 453 ? -17.281 -21.109 -24.297 1 87.56 453 GLN B C 1
ATOM 7721 O O . GLN B 1 453 ? -17.109 -20.625 -25.406 1 87.56 453 GLN B O 1
ATOM 7726 N N . ARG B 1 454 ? -16.609 -20.828 -23.328 1 82.75 454 ARG B N 1
ATOM 7727 C CA . ARG B 1 454 ? -15.5 -19.891 -23.438 1 82.75 454 ARG B CA 1
ATOM 7728 C C . ARG B 1 454 ? -14.461 -20.406 -24.438 1 82.75 454 ARG B C 1
ATOM 7730 O O . ARG B 1 454 ? -13.984 -19.641 -25.281 1 82.75 454 ARG B O 1
ATOM 7737 N N . CYS B 1 455 ? -14.109 -21.594 -24.375 1 84.81 455 CYS B N 1
ATOM 7738 C CA . CYS B 1 455 ? -13.133 -22.172 -25.281 1 84.81 455 CYS B CA 1
ATOM 7739 C C . CYS B 1 455 ? -13.664 -22.188 -26.719 1 84.81 455 CYS B C 1
ATOM 7741 O O . CYS B 1 455 ? -12.93 -21.906 -27.656 1 84.81 455 CYS B O 1
ATOM 7743 N N . ALA B 1 456 ? -14.93 -22.438 -26.906 1 90.25 456 ALA B N 1
ATOM 7744 C CA . ALA B 1 456 ? -15.539 -22.484 -28.234 1 90.25 456 ALA B CA 1
ATOM 7745 C C . ALA B 1 456 ? -15.562 -21.109 -28.875 1 90.25 456 ALA B C 1
ATOM 7747 O O . ALA B 1 456 ? -15.25 -20.953 -30.062 1 90.25 456 ALA B O 1
ATOM 7748 N N . ARG B 1 457 ? -15.805 -20.219 -28.125 1 89.19 457 ARG B N 1
ATOM 7749 C CA . ARG B 1 457 ? -15.953 -18.859 -28.641 1 89.19 457 ARG B CA 1
ATOM 7750 C C . ARG B 1 457 ? -14.602 -18.266 -29.031 1 89.19 457 ARG B C 1
ATOM 7752 O O . ARG B 1 457 ? -14.531 -17.359 -29.859 1 89.19 457 ARG B O 1
ATOM 7759 N N . LYS B 1 458 ? -13.609 -18.75 -28.438 1 84.12 458 LYS B N 1
ATOM 7760 C CA . LYS B 1 458 ? -12.258 -18.359 -28.844 1 84.12 458 LYS B CA 1
ATOM 7761 C C . LYS B 1 458 ? -12.031 -18.641 -30.328 1 84.12 458 LYS B C 1
ATOM 7763 O O . LYS B 1 458 ? -11.242 -17.953 -30.984 1 84.12 458 LYS B O 1
ATOM 7768 N N . TYR B 1 459 ? -12.727 -19.547 -30.828 1 88.69 459 TYR B N 1
ATOM 7769 C CA . TYR B 1 459 ? -12.57 -19.938 -32.219 1 88.69 459 TYR B CA 1
ATOM 7770 C C . TYR B 1 459 ? -13.852 -19.688 -33 1 88.69 459 TYR B C 1
ATOM 7772 O O . TYR B 1 459 ? -14.211 -20.469 -33.875 1 88.69 459 TYR B O 1
ATOM 7780 N N . ASN B 1 460 ? -14.539 -18.688 -32.562 1 87.62 460 ASN B N 1
ATOM 7781 C CA . ASN B 1 460 ? -15.758 -18.219 -33.188 1 87.62 460 ASN B CA 1
ATOM 7782 C C . ASN B 1 460 ? -16.828 -19.312 -33.25 1 87.62 460 ASN B C 1
ATOM 7784 O O . ASN B 1 460 ? -17.594 -19.391 -34.219 1 87.62 460 ASN B O 1
ATOM 7788 N N . GLY B 1 461 ? -16.734 -20.203 -32.375 1 90.69 461 GLY B N 1
ATOM 7789 C CA . GLY B 1 461 ? -17.734 -21.266 -32.25 1 90.69 461 GLY B CA 1
ATOM 7790 C C . GLY B 1 461 ? -18.719 -21.016 -31.125 1 90.69 461 GLY B C 1
ATOM 7791 O O . GLY B 1 461 ? -18.812 -19.906 -30.609 1 90.69 461 GLY B O 1
ATOM 7792 N N . ASP B 1 462 ? -19.562 -22.031 -30.859 1 91.56 462 ASP B N 1
ATOM 7793 C CA . ASP B 1 462 ? -20.547 -21.953 -29.781 1 91.56 462 ASP B CA 1
ATOM 7794 C C . ASP B 1 462 ? -20.969 -23.344 -29.328 1 91.56 462 ASP B C 1
ATOM 7796 O O . ASP B 1 462 ? -20.453 -24.344 -29.828 1 91.56 462 ASP B O 1
ATOM 7800 N N . VAL B 1 463 ? -21.938 -23.312 -28.266 1 92.69 463 VAL B N 1
ATOM 7801 C CA . VAL B 1 463 ? -22.391 -24.578 -27.672 1 92.69 463 VAL B CA 1
ATOM 7802 C C . VAL B 1 463 ? -23.906 -24.703 -27.844 1 92.69 463 VAL B C 1
ATOM 7804 O O . VAL B 1 463 ? -24.641 -23.719 -27.719 1 92.69 463 VAL B O 1
ATOM 7807 N N . GLU B 1 464 ? -24.375 -25.891 -28.266 1 91.5 464 GLU B N 1
ATOM 7808 C CA . GLU B 1 464 ? -25.797 -26.219 -28.344 1 91.5 464 GLU B CA 1
ATOM 7809 C C . GLU B 1 464 ? -26.141 -27.406 -27.438 1 91.5 464 GLU B C 1
ATOM 7811 O O . GLU B 1 464 ? -25.438 -28.406 -27.438 1 91.5 464 GLU B O 1
ATOM 7816 N N . ILE B 1 465 ? -27.203 -27.297 -26.625 1 91 465 ILE B N 1
ATOM 7817 C CA . ILE B 1 465 ? -27.641 -28.359 -25.719 1 91 465 ILE B CA 1
ATOM 7818 C C . ILE B 1 465 ? -29.047 -28.812 -26.078 1 91 465 ILE B C 1
ATOM 7820 O O . ILE B 1 465 ? -29.938 -27.969 -26.312 1 91 465 ILE B O 1
ATOM 7824 N N . ARG B 1 466 ? -29.266 -30.172 -26.203 1 89.19 466 ARG B N 1
ATOM 7825 C CA . ARG B 1 466 ? -30.578 -30.734 -26.484 1 89.19 466 ARG B CA 1
ATOM 7826 C C . ARG B 1 466 ? -30.891 -31.891 -25.531 1 89.19 466 ARG B C 1
ATOM 7828 O O . ARG B 1 466 ? -30.016 -32.688 -25.219 1 89.19 466 ARG B O 1
ATOM 7835 N N . ALA B 1 467 ? -32.031 -31.906 -24.984 1 88.56 467 ALA B N 1
ATOM 7836 C CA . ALA B 1 467 ? -32.562 -33.062 -24.234 1 88.56 467 ALA B CA 1
ATOM 7837 C C . ALA B 1 467 ? -33.5 -33.906 -25.094 1 88.56 467 ALA B C 1
ATOM 7839 O O . ALA B 1 467 ? -34.469 -33.406 -25.625 1 88.56 467 ALA B O 1
ATOM 7840 N N . LEU B 1 468 ? -33.094 -35.094 -25.328 1 85.44 468 LEU B N 1
ATOM 7841 C CA . LEU B 1 468 ? -33.875 -36 -26.203 1 85.44 468 LEU B CA 1
ATOM 7842 C C . LEU B 1 468 ? -34.438 -37.156 -25.391 1 85.44 468 LEU B C 1
ATOM 7844 O O . LEU B 1 468 ? -33.844 -37.594 -24.406 1 85.44 468 LEU B O 1
ATOM 7848 N N . SER B 1 469 ? -35.625 -37.562 -25.688 1 85.44 469 SER B N 1
ATOM 7849 C CA . SER B 1 469 ? -36.25 -38.781 -25.109 1 85.44 469 SER B CA 1
ATOM 7850 C C . SER B 1 469 ? -36.219 -39.938 -26.094 1 85.44 469 SER B C 1
ATOM 7852 O O . SER B 1 469 ? -36.688 -39.812 -27.219 1 85.44 469 SER B O 1
ATOM 7854 N N . LYS B 1 470 ? -35.438 -40.844 -25.812 1 81 470 LYS B N 1
ATOM 7855 C CA . LYS B 1 470 ? -35.375 -42.031 -26.625 1 81 470 LYS B CA 1
ATOM 7856 C C . LYS B 1 470 ? -36 -43.219 -25.891 1 81 470 LYS B C 1
ATOM 7858 O O . LYS B 1 470 ? -35.344 -43.875 -25.078 1 81 470 LYS B O 1
ATOM 7863 N N . GLY B 1 471 ? -37.25 -43.531 -26.172 1 78.12 471 GLY B N 1
ATOM 7864 C CA . GLY B 1 471 ? -38 -44.562 -25.453 1 78.12 471 GLY B CA 1
ATOM 7865 C C . GLY B 1 471 ? -38.156 -44.281 -23.984 1 78.12 471 GLY B C 1
ATOM 7866 O O . GLY B 1 471 ? -38.688 -43.219 -23.609 1 78.12 471 GLY B O 1
ATOM 7867 N N . ASP B 1 472 ? -37.531 -45.125 -23.078 1 78.06 472 ASP B N 1
ATOM 7868 C CA . ASP B 1 472 ? -37.656 -45 -21.625 1 78.06 472 ASP B CA 1
ATOM 7869 C C . ASP B 1 472 ? -36.469 -44.281 -21.031 1 78.06 472 ASP B C 1
ATOM 7871 O O . ASP B 1 472 ? -36.375 -44.094 -19.812 1 78.06 472 ASP B O 1
ATOM 7875 N N . LYS B 1 473 ? -35.594 -43.781 -21.984 1 86.06 473 LYS B N 1
ATOM 7876 C CA . LYS B 1 473 ? -34.406 -43.125 -21.453 1 86.06 473 LYS B CA 1
ATOM 7877 C C . LYS B 1 473 ? -34.344 -41.656 -21.859 1 86.06 473 LYS B C 1
ATOM 7879 O O . LYS B 1 473 ? -34.844 -41.281 -22.922 1 86.06 473 LYS B O 1
ATOM 7884 N N . GLN B 1 474 ? -33.875 -40.875 -20.969 1 89.56 474 GLN B N 1
ATOM 7885 C CA . GLN B 1 474 ? -33.594 -39.469 -21.25 1 89.56 474 GLN B CA 1
ATOM 7886 C C . GLN B 1 474 ? -32.125 -39.281 -21.641 1 89.56 474 GLN B C 1
ATOM 7888 O O . GLN B 1 474 ? -31.219 -39.781 -20.984 1 89.56 474 GLN B O 1
ATOM 7893 N N . VAL B 1 475 ? -32 -38.656 -22.812 1 92.25 475 VAL B N 1
ATOM 7894 C CA . VAL B 1 475 ? -30.641 -38.5 -23.344 1 92.25 475 VAL B CA 1
ATOM 7895 C C . VAL B 1 475 ? -30.281 -37 -23.391 1 92.25 475 VAL B C 1
ATOM 7897 O O . VAL B 1 475 ? -31.062 -36.188 -23.875 1 92.25 475 VAL B O 1
ATOM 7900 N N . PHE B 1 476 ? -29.188 -36.656 -22.828 1 92.44 476 PHE B N 1
ATOM 7901 C CA . PHE B 1 476 ? -28.609 -35.312 -22.891 1 92.44 476 PHE B CA 1
ATOM 7902 C C . PHE B 1 476 ? -27.609 -35.219 -24.047 1 92.44 476 PHE B C 1
ATOM 7904 O O . PHE B 1 476 ? -26.672 -36.031 -24.125 1 92.44 476 PHE B O 1
ATOM 7911 N N . ASN B 1 477 ? -27.859 -34.25 -24.984 1 93.88 477 ASN B N 1
ATOM 7912 C CA . ASN B 1 477 ? -26.969 -34.062 -26.125 1 93.88 477 ASN B CA 1
ATOM 7913 C C . ASN B 1 477 ? -26.281 -32.688 -26.078 1 93.88 477 ASN B C 1
ATOM 7915 O O . ASN B 1 477 ? -26.953 -31.672 -26.047 1 93.88 477 ASN B O 1
ATOM 7919 N N . LEU B 1 478 ? -24.953 -32.688 -26.016 1 93.62 478 LEU B N 1
ATOM 7920 C CA . LEU B 1 478 ? -24.125 -31.484 -26.078 1 93.62 478 LEU B CA 1
ATOM 7921 C C . LEU B 1 478 ? -23.359 -31.406 -27.391 1 93.62 478 LEU B C 1
ATOM 7923 O O . LEU B 1 478 ? -22.625 -32.344 -27.75 1 93.62 478 LEU B O 1
ATOM 7927 N N . THR B 1 479 ? -23.578 -30.297 -28.172 1 94.88 479 THR B N 1
ATOM 7928 C CA . THR B 1 479 ? -22.844 -30.078 -29.422 1 94.88 479 THR B CA 1
ATOM 7929 C C . THR B 1 479 ? -21.969 -28.828 -29.328 1 94.88 479 THR B C 1
ATOM 7931 O O . THR B 1 479 ? -22.469 -27.734 -29 1 94.88 479 THR B O 1
ATOM 7934 N N . VAL B 1 480 ? -20.703 -28.953 -29.594 1 94.62 480 VAL B N 1
ATOM 7935 C CA . VAL B 1 480 ? -19.75 -27.859 -29.609 1 94.62 480 VAL B CA 1
ATOM 7936 C C . VAL B 1 480 ? -19.25 -27.625 -31.031 1 94.62 480 VAL B C 1
ATOM 7938 O O . VAL B 1 480 ? -18.812 -28.578 -31.703 1 94.62 480 VAL B O 1
ATOM 7941 N N . MET B 1 481 ? -19.25 -26.359 -31.484 1 93.69 481 MET B N 1
ATOM 7942 C CA . MET B 1 481 ? -18.797 -26 -32.844 1 93.69 481 MET B CA 1
ATOM 7943 C C . MET B 1 481 ? -17.547 -25.141 -32.75 1 93.69 481 MET B C 1
ATOM 7945 O O . MET B 1 481 ? -17.484 -24.188 -31.984 1 93.69 481 MET B O 1
ATOM 7949 N N . LEU B 1 482 ? -16.531 -25.484 -33.594 1 92.31 482 LEU B N 1
ATOM 7950 C CA . LEU B 1 482 ? -15.289 -24.703 -33.688 1 92.31 482 LEU B CA 1
ATOM 7951 C C . LEU B 1 482 ? -15.008 -24.359 -35.156 1 92.31 482 LEU B C 1
ATOM 7953 O O . LEU B 1 482 ? -15.195 -25.188 -36.062 1 92.31 482 LEU B O 1
ATOM 7957 N N . TYR B 1 483 ? -14.578 -23.109 -35.375 1 87.62 483 TYR B N 1
ATOM 7958 C CA . TYR B 1 483 ? -14.297 -22.656 -36.75 1 87.62 483 TYR B CA 1
ATOM 7959 C C . TYR B 1 483 ? -12.812 -22.781 -37.062 1 87.62 483 TYR B C 1
ATOM 7961 O O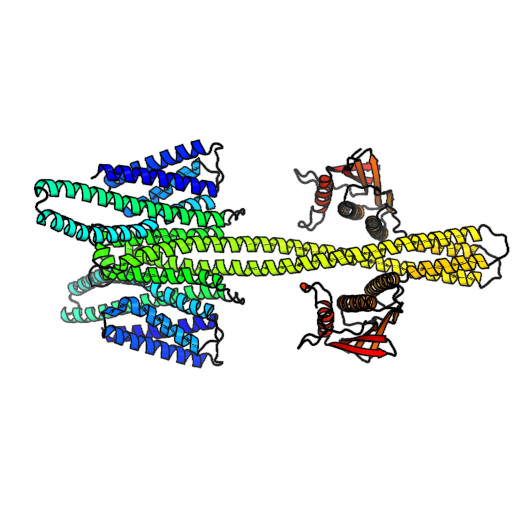 . TYR B 1 483 ? -11.961 -22.344 -36.281 1 87.62 483 TYR B O 1
ATOM 7969 N N . HIS B 1 484 ? -12.469 -23.422 -38.188 1 79.31 484 HIS B N 1
ATOM 7970 C CA . HIS B 1 484 ? -11.109 -23.5 -38.719 1 79.31 484 HIS B CA 1
ATOM 7971 C C . HIS B 1 484 ? -10.734 -22.188 -39.438 1 79.31 484 HIS B C 1
ATOM 7973 O O . HIS B 1 484 ? -11.477 -21.703 -40.281 1 79.31 484 HIS B O 1
ATOM 7979 N N . ARG B 1 485 ? -9.609 -21.531 -38.969 1 65.38 485 ARG B N 1
ATOM 7980 C CA . ARG B 1 485 ? -9.141 -20.406 -39.781 1 65.38 485 ARG B CA 1
ATOM 7981 C C . ARG B 1 485 ? -8.266 -20.875 -40.938 1 65.38 485 ARG B C 1
ATOM 7983 O O . ARG B 1 485 ? -7.312 -21.625 -40.719 1 65.38 485 ARG B O 1
ATOM 7990 N N . GLU B 1 486 ? -8.656 -21.047 -42.094 1 54.12 486 GLU B N 1
ATOM 7991 C CA . GLU B 1 486 ? -7.812 -21.281 -43.25 1 54.12 486 GLU B CA 1
ATOM 7992 C C . GLU B 1 486 ? -6.684 -20.25 -43.344 1 54.12 486 GLU B C 1
ATOM 7994 O O . GLU B 1 486 ? -6.918 -19.047 -43.156 1 54.12 486 GLU B O 1
ATOM 7999 N N . GLU B 1 487 ? -5.461 -20.562 -43.094 1 47.25 487 GLU B N 1
ATOM 8000 C CA . GLU B 1 487 ? -4.414 -19.656 -43.562 1 47.25 487 GLU B CA 1
ATOM 8001 C C . GLU B 1 487 ? -4.578 -19.328 -45.031 1 47.25 487 GLU B C 1
ATOM 8003 O O . GLU B 1 487 ? -4.758 -20.234 -45.844 1 47.25 487 GLU B O 1
ATOM 8008 N N . LYS B 1 488 ? -4.789 -18.094 -45.406 1 41.53 488 LYS B N 1
ATOM 8009 C CA . LYS B 1 488 ? -4.637 -17.625 -46.781 1 41.53 488 LYS B CA 1
ATOM 8010 C C . LYS B 1 488 ? -3.295 -18.062 -47.375 1 41.53 488 LYS B C 1
ATOM 8012 O O . LYS B 1 488 ? -2.238 -17.734 -46.812 1 41.53 488 LYS B O 1
ATOM 8017 N N . SER B 1 489 ? -3.236 -19.25 -48 1 34.81 489 SER B N 1
ATOM 8018 C CA . SER B 1 489 ? -2.131 -19.422 -48.938 1 34.81 489 SER B CA 1
ATOM 8019 C C . SER B 1 489 ? -1.985 -18.203 -49.844 1 34.81 489 SER B C 1
ATOM 8021 O O . SER B 1 489 ? -2.941 -17.812 -50.5 1 34.81 489 SER B O 1
ATOM 8023 N N . ASP B 1 490 ? -1.211 -17.281 -49.469 1 34.81 490 ASP B N 1
ATOM 8024 C CA . ASP B 1 490 ? -0.777 -16.422 -50.562 1 34.81 490 ASP B CA 1
ATOM 8025 C C . ASP B 1 490 ? -0.374 -17.25 -51.781 1 34.81 490 ASP B C 1
ATOM 8027 O O . ASP B 1 490 ? 0.589 -18.031 -51.719 1 34.81 490 ASP B O 1
ATOM 8031 N N . ASN B 1 491 ? -1.342 -17.703 -52.594 1 26.12 491 ASN B N 1
ATOM 8032 C CA . ASN B 1 491 ? -0.894 -17.609 -53.969 1 26.12 491 ASN B CA 1
ATOM 8033 C C . ASN B 1 491 ? -0.583 -16.156 -54.375 1 26.12 491 ASN B C 1
ATOM 8035 O O . ASN B 1 491 ? -1.355 -15.258 -54.062 1 26.12 491 ASN B O 1
#

Nearest PDB structures (foldseek):
  3sl2-assembly1_A  TM=6.540E-01  e=1.253E-05  Bacillus subtilis
  8a6x-assembly1_B  TM=4.823E-01  e=1.497E-06  Pseudomonas putida KT2440
  6azr-assembly1_C  TM=5.102E-01  e=3.720E-06  Thermotoga maritima MSB8
  3gie-assembly1_A  TM=4.542E-01  e=6.490E-06  Bacillus subtilis
  3sl2-assembly1_A  TM=6.540E-01  e=6.327E-06  Bacillus subtilis

Organism: NCBI:txid82374

Radius of gyration: 43.77 Å; Cα contacts (8 Å, |Δi|>4): 1114; chains: 2; bounding box: 81×150×113 Å